Protein AF-0000000073459029 (afdb_homodimer)

Radius of gyration: 42.62 Å; Cα contacts (8 Å, |Δi|>4): 1562; chains: 2; bounding box: 126×132×82 Å

pLDDT: mean 78.26, std 29.15, range [14.22, 98.75]

Nearest PDB structures (foldseek):
  5a31-assembly1_F  TM=8.625E-01  e=9.200E-22  Homo sapiens
  5g05-assembly1_H  TM=8.896E-01  e=1.470E-20  Homo sapiens
  5g04-assembly1_F  TM=8.579E-01  e=4.323E-21  Homo sapiens
  7yea-assembly1_B  TM=6.154E-01  e=4.357E-09  Homo sapiens
  7yeh-assembly1_A  TM=4.744E-01  e=3.040E-09  Homo sapiens

Structure (mmCIF, N/CA/C/O backbone):
data_AF-0000000073459029-model_v1
#
loop_
_entity.id
_entity.type
_entity.pdbx_description
1 polymer AGL294Wp
#
loop_
_atom_site.group_PDB
_atom_site.id
_atom_site.type_symbol
_atom_site.label_atom_id
_atom_site.label_alt_id
_atom_site.label_comp_id
_atom_site.label_asym_id
_atom_site.label_entity_id
_atom_site.label_seq_id
_atom_site.pdbx_PDB_ins_code
_atom_site.Cartn_x
_atom_site.Cartn_y
_atom_site.Cartn_z
_atom_site.occupancy
_atom_site.B_iso_or_equiv
_atom_site.auth_seq_id
_atom_site.auth_comp_id
_atom_site.auth_asym_id
_atom_site.auth_atom_id
_atom_site.pdbx_PDB_model_num
ATOM 1 N N . MET A 1 1 ? 42.031 42.938 -42.812 1 27.17 1 MET A N 1
ATOM 2 C CA . MET A 1 1 ? 41.719 41.656 -42.219 1 27.17 1 MET A CA 1
ATOM 3 C C . MET A 1 1 ? 41.25 41.812 -40.75 1 27.17 1 MET A C 1
ATOM 5 O O . MET A 1 1 ? 42.062 42.156 -39.906 1 27.17 1 MET A O 1
ATOM 9 N N . ASP A 1 2 ? 40.031 42.312 -40.469 1 29.33 2 ASP A N 1
ATOM 10 C CA . ASP A 1 2 ? 39.312 42.812 -39.312 1 29.33 2 ASP A CA 1
ATOM 11 C C . ASP A 1 2 ? 39 41.688 -38.312 1 29.33 2 ASP A C 1
ATOM 13 O O . ASP A 1 2 ? 38.375 40.719 -38.688 1 29.33 2 ASP A O 1
ATOM 17 N N . ARG A 1 3 ? 39.875 41.438 -37.25 1 32.28 3 ARG A N 1
ATOM 18 C CA . ARG A 1 3 ? 39.812 40.531 -36.094 1 32.28 3 ARG A CA 1
ATOM 19 C C . ARG A 1 3 ? 38.531 40.719 -35.312 1 32.28 3 ARG A C 1
ATOM 21 O O . ARG A 1 3 ? 38.344 41.688 -34.594 1 32.28 3 ARG A O 1
ATOM 28 N N . GLN A 1 4 ? 37.375 40.375 -35.938 1 29.14 4 GLN A N 1
ATOM 29 C CA . GLN A 1 4 ? 36.125 40.312 -35.156 1 29.14 4 GLN A CA 1
ATOM 30 C C . GLN A 1 4 ? 36.281 39.438 -33.938 1 29.14 4 GLN A C 1
ATOM 32 O O . GLN A 1 4 ? 36.531 38.219 -34.062 1 29.14 4 GLN A O 1
ATOM 37 N N . HIS A 1 5 ? 36.844 39.969 -32.812 1 31.88 5 HIS A N 1
ATOM 38 C CA . HIS A 1 5 ? 36.875 39.344 -31.484 1 31.88 5 HIS A CA 1
ATOM 39 C C . HIS A 1 5 ? 35.469 38.875 -31.078 1 31.88 5 HIS A C 1
ATOM 41 O O . HIS A 1 5 ? 34.562 39.688 -30.938 1 31.88 5 HIS A O 1
ATOM 47 N N . SER A 1 6 ? 35.031 37.75 -31.641 1 31.2 6 SER A N 1
ATOM 48 C CA . SER A 1 6 ? 33.844 37.062 -31.172 1 31.2 6 SER A CA 1
ATOM 49 C C . SER A 1 6 ? 33.844 36.938 -29.641 1 31.2 6 SER A C 1
ATOM 51 O O . SER A 1 6 ? 34.781 36.344 -29.078 1 31.2 6 SER A O 1
ATOM 53 N N . SER A 1 7 ? 33.531 37.969 -28.922 1 31.56 7 SER A N 1
ATOM 54 C CA . SER A 1 7 ? 33.25 37.906 -27.484 1 31.56 7 SER A CA 1
ATOM 55 C C . SER A 1 7 ? 32.469 36.656 -27.125 1 31.56 7 SER A C 1
ATOM 57 O O . SER A 1 7 ? 31.328 36.5 -27.547 1 31.56 7 SER A O 1
ATOM 59 N N . ILE A 1 8 ? 33.188 35.531 -27.062 1 32.69 8 ILE A N 1
ATOM 60 C CA . ILE A 1 8 ? 32.594 34.344 -26.469 1 32.69 8 ILE A CA 1
ATOM 61 C C . ILE A 1 8 ? 31.812 34.719 -25.203 1 32.69 8 ILE A C 1
ATOM 63 O O . ILE A 1 8 ? 32.375 35.188 -24.219 1 32.69 8 ILE A O 1
ATOM 67 N N . GLN A 1 9 ? 30.688 35.312 -25.406 1 30.02 9 GLN A N 1
ATOM 68 C CA . GLN A 1 9 ? 29.75 35.531 -24.297 1 30.02 9 GLN A CA 1
ATOM 69 C C . GLN A 1 9 ? 29.844 34.406 -23.281 1 30.02 9 GLN A C 1
ATOM 71 O O . GLN A 1 9 ? 29.594 33.219 -23.625 1 30.02 9 GLN A O 1
ATOM 76 N N . GLN A 1 10 ? 30.766 34.469 -22.344 1 34.38 10 GLN A N 1
ATOM 77 C CA . GLN A 1 10 ? 30.938 33.562 -21.203 1 34.38 10 GLN A CA 1
ATOM 78 C C . GLN A 1 10 ? 29.578 33.156 -20.641 1 34.38 10 GLN A C 1
ATOM 80 O O . GLN A 1 10 ? 28.734 34 -20.328 1 34.38 10 GLN A O 1
ATOM 85 N N . GLN A 1 11 ? 29.062 32.062 -21.109 1 37.88 11 GLN A N 1
ATOM 86 C CA . GLN A 1 11 ? 27.844 31.422 -20.609 1 37.88 11 GLN A CA 1
ATOM 87 C C . GLN A 1 11 ? 27.766 31.484 -19.094 1 37.88 11 GLN A C 1
ATOM 89 O O . GLN A 1 11 ? 28.75 31.203 -18.391 1 37.88 11 GLN A O 1
ATOM 94 N N . PRO A 1 12 ? 27 32.281 -18.406 1 42.16 12 PRO A N 1
ATOM 95 C CA . PRO A 1 12 ? 26.922 32.438 -16.953 1 42.16 12 PRO A CA 1
ATOM 96 C C . PRO A 1 12 ? 26.906 31.094 -16.219 1 42.16 12 PRO A C 1
ATOM 98 O O . PRO A 1 12 ? 26.094 30.219 -16.531 1 42.16 12 PRO A O 1
ATOM 101 N N . ARG A 1 13 ? 28.016 30.547 -15.727 1 47.72 13 ARG A N 1
ATOM 102 C CA . ARG A 1 13 ? 28.297 29.359 -14.938 1 47.72 13 ARG A CA 1
ATOM 103 C C . ARG A 1 13 ? 27.531 29.375 -13.625 1 47.72 13 ARG A C 1
ATOM 105 O O . ARG A 1 13 ? 27.328 30.438 -13.023 1 47.72 13 ARG A O 1
ATOM 112 N N . MET A 1 14 ? 26.703 28.375 -13.461 1 62.31 14 MET A N 1
ATOM 113 C CA . MET A 1 14 ? 26.062 28.203 -12.156 1 62.31 14 MET A CA 1
ATOM 114 C C . MET A 1 14 ? 27 28.625 -11.031 1 62.31 14 MET A C 1
ATOM 116 O O . MET A 1 14 ? 28.203 28.344 -11.07 1 62.31 14 MET A O 1
ATOM 120 N N . SER A 1 15 ? 26.469 29.578 -10.148 1 73.31 15 SER A N 1
ATOM 121 C CA . SER A 1 15 ? 27.266 30.016 -9 1 73.31 15 SER A CA 1
ATOM 122 C C . SER A 1 15 ? 27.828 28.828 -8.227 1 73.31 15 SER A C 1
ATOM 124 O O . SER A 1 15 ? 27.234 27.75 -8.211 1 73.31 15 SER A O 1
ATOM 126 N N . ALA A 1 16 ? 29.094 28.859 -7.934 1 79 16 ALA A N 1
ATOM 127 C CA . ALA A 1 16 ? 29.781 27.828 -7.168 1 79 16 ALA A CA 1
ATOM 128 C C . ALA A 1 16 ? 28.969 27.406 -5.949 1 79 16 ALA A C 1
ATOM 130 O O . ALA A 1 16 ? 28.922 26.219 -5.602 1 79 16 ALA A O 1
ATOM 131 N N . VAL A 1 17 ? 28.281 28.328 -5.359 1 81.25 17 VAL A N 1
ATOM 132 C CA . VAL A 1 17 ? 27.469 28.047 -4.184 1 81.25 17 VAL A CA 1
ATOM 133 C C . VAL A 1 17 ? 26.266 27.188 -4.574 1 81.25 17 VAL A C 1
ATOM 135 O O . VAL A 1 17 ? 25.906 26.25 -3.861 1 81.25 17 VAL A O 1
ATOM 138 N N . LEU A 1 18 ? 25.734 27.5 -5.691 1 82.56 18 LEU A N 1
ATOM 139 C CA . LEU A 1 18 ? 24.578 26.734 -6.164 1 82.56 18 LEU A CA 1
ATOM 140 C C . LEU A 1 18 ? 24.984 25.297 -6.484 1 82.56 18 LEU A C 1
ATOM 142 O O . LEU A 1 18 ? 24.266 24.359 -6.141 1 82.56 18 LEU A O 1
ATOM 146 N N . GLN A 1 19 ? 26.109 25.125 -7.062 1 85.44 19 GLN A N 1
ATOM 147 C CA . GLN A 1 19 ? 26.594 23.781 -7.402 1 85.44 19 GLN A CA 1
ATOM 148 C C . GLN A 1 19 ? 26.859 22.969 -6.148 1 85.44 19 GLN A C 1
ATOM 150 O O . GLN A 1 19 ? 26.578 21.766 -6.109 1 85.44 19 GLN A O 1
ATOM 155 N N . GLU A 1 20 ? 27.422 23.625 -5.223 1 89.88 20 GLU A N 1
ATOM 156 C CA . GLU A 1 20 ? 27.688 22.953 -3.957 1 89.88 20 GLU A CA 1
ATOM 157 C C . GLU A 1 20 ? 26.375 22.547 -3.268 1 89.88 20 GLU A C 1
ATOM 159 O O . GLU A 1 20 ? 26.266 21.438 -2.75 1 89.88 20 GLU A O 1
ATOM 164 N N . THR A 1 21 ? 25.453 23.469 -3.287 1 91.31 21 THR A N 1
ATOM 165 C CA . THR A 1 21 ? 24.156 23.188 -2.67 1 91.31 21 THR A CA 1
ATOM 166 C C . THR A 1 21 ? 23.453 22.031 -3.389 1 91.31 21 THR A C 1
ATOM 168 O O . THR A 1 21 ? 22.875 21.156 -2.748 1 91.31 21 THR A O 1
ATOM 171 N N . ILE A 1 22 ? 23.562 22 -4.656 1 91.69 22 ILE A N 1
ATOM 172 C CA . ILE A 1 22 ? 22.922 20.969 -5.461 1 91.69 22 ILE A CA 1
ATOM 173 C C . ILE A 1 22 ? 23.547 19.609 -5.152 1 91.69 22 ILE A C 1
ATOM 175 O O . ILE A 1 22 ? 22.844 18.625 -4.965 1 91.69 22 ILE A O 1
ATOM 179 N N . SER A 1 23 ? 24.828 19.562 -5.066 1 93.38 23 SER A N 1
ATOM 180 C CA . SER A 1 23 ? 25.531 18.312 -4.762 1 93.38 23 SER A CA 1
ATOM 181 C C . SER A 1 23 ? 25.188 17.812 -3.365 1 93.38 23 SER A C 1
ATOM 183 O O . SER A 1 23 ? 24.984 16.609 -3.166 1 93.38 23 SER A O 1
ATOM 185 N N . GLN A 1 24 ? 25.109 18.766 -2.463 1 95.5 24 GLN A N 1
ATOM 186 C CA . GLN A 1 24 ? 24.75 18.406 -1.096 1 95.5 24 GLN A CA 1
ATOM 187 C C . GLN A 1 24 ? 23.328 17.859 -1.027 1 95.5 24 GLN A C 1
ATOM 189 O O . GLN A 1 24 ? 23.062 16.875 -0.341 1 95.5 24 GLN A O 1
ATOM 194 N N . LEU A 1 25 ? 22.453 18.516 -1.734 1 96.81 25 LEU A N 1
ATOM 195 C CA . LEU A 1 25 ? 21.062 18.094 -1.734 1 96.81 25 LEU A CA 1
ATOM 196 C C . LEU A 1 25 ? 20.906 16.703 -2.357 1 96.81 25 LEU A C 1
ATOM 198 O O . LEU A 1 25 ? 20.188 15.867 -1.836 1 96.81 25 LEU A O 1
ATOM 202 N N . LYS A 1 26 ? 21.625 16.438 -3.424 1 96.25 26 LYS A N 1
ATOM 203 C CA . LYS A 1 26 ? 21.578 15.117 -4.047 1 96.25 26 LYS A CA 1
ATOM 204 C C . LYS A 1 26 ? 22.078 14.039 -3.086 1 96.25 26 LYS A C 1
ATOM 206 O O . LYS A 1 26 ? 21.469 12.977 -2.973 1 96.25 26 LYS A O 1
ATOM 211 N N . HIS A 1 27 ? 23.109 14.375 -2.412 1 97.12 27 HIS A N 1
ATOM 212 C CA . HIS A 1 27 ? 23.656 13.43 -1.448 1 97.12 27 HIS A CA 1
ATOM 213 C C . HIS A 1 27 ? 22.672 13.148 -0.321 1 97.12 27 HIS A C 1
ATOM 215 O O . HIS A 1 27 ? 22.531 12.008 0.114 1 97.12 27 HIS A O 1
ATOM 221 N N . LEU A 1 28 ? 22.016 14.203 0.147 1 97.94 28 LEU A N 1
ATOM 222 C CA . LEU A 1 28 ? 21.047 14.055 1.222 1 97.94 28 LEU A CA 1
ATOM 223 C C . LEU A 1 28 ? 19.875 13.195 0.77 1 97.94 28 LEU A C 1
ATOM 225 O O . LEU A 1 28 ? 19.422 12.32 1.509 1 97.94 28 LEU A O 1
ATOM 229 N N . ILE A 1 29 ? 19.391 13.438 -0.427 1 98.31 29 ILE A N 1
ATOM 230 C CA . ILE A 1 29 ? 18.25 12.695 -0.958 1 98.31 29 ILE A CA 1
ATOM 231 C C . ILE A 1 29 ? 18.594 11.203 -1.029 1 98.31 29 ILE A C 1
ATOM 233 O O . ILE A 1 29 ? 17.844 10.359 -0.544 1 98.31 29 ILE A O 1
ATOM 237 N N . ILE A 1 30 ? 19.797 10.883 -1.559 1 97.75 30 ILE A N 1
ATOM 238 C CA . ILE A 1 30 ? 20.25 9.508 -1.727 1 97.75 30 ILE A CA 1
ATOM 239 C C . ILE A 1 30 ? 20.391 8.844 -0.36 1 97.75 30 ILE A C 1
ATOM 241 O O . ILE A 1 30 ? 19.922 7.719 -0.156 1 97.75 30 ILE A O 1
ATOM 245 N N . THR A 1 31 ? 20.953 9.578 0.57 1 97.44 31 THR A N 1
ATOM 246 C CA . THR A 1 31 ? 21.172 9.047 1.91 1 97.44 31 THR A CA 1
ATOM 247 C C . THR A 1 31 ? 19.844 8.742 2.598 1 97.44 31 THR A C 1
ATOM 249 O O . THR A 1 31 ? 19.672 7.68 3.205 1 97.44 31 THR A O 1
ATOM 252 N N . HIS A 1 32 ? 18.938 9.641 2.494 1 98.44 32 HIS A N 1
ATOM 253 C CA . HIS A 1 32 ? 17.656 9.445 3.166 1 98.44 32 HIS A CA 1
ATOM 254 C C . HIS A 1 32 ? 16.844 8.32 2.516 1 98.44 32 HIS A C 1
ATOM 256 O O . HIS A 1 32 ? 16.125 7.594 3.199 1 98.44 32 HIS A O 1
ATOM 262 N N . ILE A 1 33 ? 16.969 8.141 1.179 1 98.06 33 ILE A N 1
ATOM 263 C CA . ILE A 1 33 ? 16.312 7.02 0.517 1 98.06 33 ILE A CA 1
ATOM 264 C C . ILE A 1 33 ? 16.922 5.707 1.018 1 98.06 33 ILE A C 1
ATOM 266 O O . ILE A 1 33 ? 16.188 4.773 1.357 1 98.06 33 ILE A O 1
ATOM 270 N N . GLN A 1 34 ? 18.219 5.715 1.124 1 96.69 34 GLN A N 1
ATOM 271 C CA . GLN A 1 34 ? 18.922 4.512 1.578 1 96.69 34 GLN A CA 1
ATOM 272 C C . GLN A 1 34 ? 18.562 4.191 3.029 1 96.69 34 GLN A C 1
ATOM 274 O O . GLN A 1 34 ? 18.516 3.023 3.418 1 96.69 34 GLN A O 1
ATOM 279 N N . GLN A 1 35 ? 18.312 5.25 3.768 1 96.81 35 GLN A N 1
ATOM 280 C CA . GLN A 1 35 ? 18.016 5.078 5.188 1 96.81 35 GLN A CA 1
ATOM 281 C C . GLN A 1 35 ? 16.516 4.875 5.422 1 96.81 35 GLN A C 1
ATOM 283 O O . GLN A 1 35 ? 16.078 4.738 6.562 1 96.81 35 GLN A O 1
ATOM 288 N N . LEU A 1 36 ? 15.711 4.898 4.43 1 97.56 36 LEU A N 1
ATOM 289 C CA . LEU A 1 36 ? 14.266 4.711 4.461 1 97.56 36 LEU A CA 1
ATOM 290 C C . LEU A 1 36 ? 13.578 5.879 5.164 1 97.56 36 LEU A C 1
ATOM 292 O O . LEU A 1 36 ? 12.555 5.695 5.824 1 97.56 36 LEU A O 1
ATOM 296 N N . ASN A 1 37 ? 14.234 7.051 5.152 1 97.94 37 ASN A N 1
ATOM 297 C CA . ASN A 1 37 ? 13.625 8.289 5.633 1 97.94 37 ASN A CA 1
ATOM 298 C C . ASN A 1 37 ? 12.961 9.062 4.5 1 97.94 37 ASN A C 1
ATOM 300 O O . ASN A 1 37 ? 13.492 10.078 4.039 1 97.94 37 ASN A O 1
ATOM 304 N N . TYR A 1 38 ? 11.773 8.734 4.172 1 97.5 38 TYR A N 1
ATOM 305 C CA . TYR A 1 38 ? 11.172 9.203 2.928 1 97.5 38 TYR A CA 1
ATOM 306 C C . TYR A 1 38 ? 10.633 10.617 3.078 1 97.5 38 TYR A C 1
ATOM 308 O O . TYR A 1 38 ? 10.625 11.391 2.117 1 97.5 38 TYR A O 1
ATOM 316 N N . ASP A 1 39 ? 10.211 10.992 4.262 1 97.38 39 ASP A N 1
ATOM 317 C CA . ASP A 1 39 ? 9.75 12.359 4.457 1 97.38 39 ASP A CA 1
ATOM 318 C C . ASP A 1 39 ? 10.891 13.359 4.25 1 97.38 39 ASP A C 1
ATOM 320 O O . ASP A 1 39 ? 10.703 14.391 3.607 1 97.38 39 ASP A O 1
ATOM 324 N N . SER A 1 40 ? 12.016 13.008 4.801 1 98.5 40 SER A N 1
ATOM 325 C CA . SER A 1 40 ? 13.203 13.836 4.598 1 98.5 40 SER A CA 1
ATOM 326 C C . SER A 1 40 ? 13.609 13.867 3.131 1 98.5 40 SER A C 1
ATOM 328 O O . SER A 1 40 ? 13.93 14.93 2.59 1 98.5 40 SER A O 1
ATOM 330 N N . ALA A 1 41 ? 13.586 12.68 2.533 1 98.62 41 ALA A N 1
ATOM 331 C CA . ALA A 1 41 ? 13.953 12.602 1.121 1 98.62 41 ALA A CA 1
ATOM 332 C C . ALA A 1 41 ? 13.031 13.477 0.272 1 98.62 41 ALA A C 1
ATOM 334 O O . ALA A 1 41 ? 13.492 14.18 -0.634 1 98.62 41 ALA A O 1
ATOM 335 N N . GLU A 1 42 ? 11.742 13.453 0.53 1 98.38 42 GLU A N 1
ATOM 336 C CA . GLU A 1 42 ? 10.773 14.258 -0.211 1 98.38 42 GLU A CA 1
ATOM 337 C C . GLU A 1 42 ? 11.023 15.75 -0.007 1 98.38 42 GLU A C 1
ATOM 339 O O . GLU A 1 42 ? 10.984 16.531 -0.964 1 98.38 42 GLU A O 1
ATOM 344 N N . PHE A 1 43 ? 11.289 16.109 1.207 1 98.44 43 PHE A N 1
ATOM 345 C CA . PHE A 1 43 ? 11.539 17.516 1.536 1 98.44 43 PHE A CA 1
ATOM 346 C C . PHE A 1 43 ? 12.734 18.047 0.757 1 98.44 43 PHE A C 1
ATOM 348 O O . PHE A 1 43 ? 12.656 19.109 0.126 1 98.44 43 PHE A O 1
ATOM 355 N N . PHE A 1 44 ? 13.82 17.344 0.802 1 98.62 44 PHE A N 1
ATOM 356 C CA . PHE A 1 44 ? 15.047 17.797 0.144 1 98.62 44 PHE A CA 1
ATOM 357 C C . PHE A 1 44 ? 14.906 17.703 -1.371 1 98.62 44 PHE A C 1
ATOM 359 O O . PHE A 1 44 ? 15.492 18.5 -2.104 1 98.62 44 PHE A O 1
ATOM 366 N N . SER A 1 45 ? 14.117 16.75 -1.841 1 98.38 45 SER A N 1
ATOM 367 C CA . SER A 1 45 ? 13.867 16.672 -3.275 1 98.38 45 SER A CA 1
ATOM 368 C C . SER A 1 45 ? 13.062 17.859 -3.762 1 98.38 45 SER A C 1
ATOM 370 O O . SER A 1 45 ? 13.297 18.375 -4.859 1 98.38 45 SER A O 1
ATOM 372 N N . GLU A 1 46 ? 12.07 18.25 -2.977 1 97.88 46 GLU A N 1
ATOM 373 C CA . GLU A 1 46 ? 11.289 19.422 -3.328 1 97.88 46 GLU A CA 1
ATOM 374 C C . GLU A 1 46 ? 12.156 20.672 -3.34 1 97.88 46 GLU A C 1
ATOM 376 O O . GLU A 1 46 ? 11.977 21.547 -4.191 1 97.88 46 GLU A O 1
ATOM 381 N N . LEU A 1 47 ? 13.031 20.719 -2.377 1 97.44 47 LEU A N 1
ATOM 382 C CA . LEU A 1 47 ? 13.938 21.859 -2.318 1 97.44 47 LEU A CA 1
ATOM 383 C C . LEU A 1 47 ? 14.852 21.891 -3.537 1 97.44 47 LEU A C 1
ATOM 385 O O . LEU A 1 47 ? 15.055 22.953 -4.141 1 97.44 47 LEU A O 1
ATOM 389 N N . LEU A 1 48 ? 15.461 20.734 -3.842 1 96.56 48 LEU A N 1
ATOM 390 C CA . LEU A 1 48 ? 16.312 20.641 -5.023 1 96.56 48 LEU A CA 1
ATOM 391 C C . LEU A 1 48 ? 15.539 21.016 -6.281 1 96.56 48 LEU A C 1
ATOM 393 O O . LEU A 1 48 ? 16.047 21.75 -7.137 1 96.56 48 LEU A O 1
ATOM 397 N N . TYR A 1 49 ? 14.352 20.562 -6.402 1 95.62 49 TYR A N 1
ATOM 398 C CA . TYR A 1 49 ? 13.469 20.859 -7.527 1 95.62 49 TYR A CA 1
ATOM 399 C C . TYR A 1 49 ? 13.242 22.359 -7.66 1 95.62 49 TYR A C 1
ATOM 401 O O . TYR A 1 49 ? 13.352 22.906 -8.758 1 95.62 49 TYR A O 1
ATOM 409 N N . ALA A 1 50 ? 12.93 22.953 -6.547 1 94.62 50 ALA A N 1
ATOM 410 C CA . ALA A 1 50 ? 12.656 24.391 -6.547 1 94.62 50 ALA A CA 1
ATOM 411 C C . ALA A 1 50 ? 13.914 25.188 -6.879 1 94.62 50 ALA A C 1
ATOM 413 O O . ALA A 1 50 ? 13.852 26.188 -7.605 1 94.62 50 ALA A O 1
ATOM 414 N N . ASP A 1 51 ? 14.992 24.734 -6.344 1 90.38 51 ASP A N 1
ATOM 415 C CA . ASP A 1 51 ? 16.25 25.438 -6.539 1 90.38 51 ASP A CA 1
ATOM 416 C C . ASP A 1 51 ? 16.688 25.391 -8 1 90.38 51 ASP A C 1
ATOM 418 O O . ASP A 1 51 ? 17.297 26.328 -8.508 1 90.38 51 ASP A O 1
ATOM 422 N N . CYS A 1 52 ? 16.406 24.312 -8.633 1 88.94 52 CYS A N 1
ATOM 423 C CA . CYS A 1 52 ? 16.797 24.141 -10.023 1 88.94 52 CYS A CA 1
ATOM 424 C C . CYS A 1 52 ? 15.789 24.766 -10.969 1 88.94 52 CYS A C 1
ATOM 426 O O . CYS A 1 52 ? 16.031 24.875 -12.172 1 88.94 52 CYS A O 1
ATOM 428 N N . SER A 1 53 ? 14.617 25.094 -10.523 1 78.62 53 SER A N 1
ATOM 429 C CA . SER A 1 53 ? 13.602 25.703 -11.367 1 78.62 53 SER A CA 1
ATOM 430 C C . SER A 1 53 ? 14 27.125 -11.773 1 78.62 53 SER A C 1
ATOM 432 O O . SER A 1 53 ? 13.508 27.641 -12.781 1 78.62 53 SER A O 1
ATOM 434 N N . CYS A 1 54 ? 14.703 27.875 -10.977 1 64.56 54 CYS A N 1
ATOM 435 C CA . CYS A 1 54 ? 15.141 29.234 -11.266 1 64.56 54 CYS A CA 1
ATOM 436 C C . CYS A 1 54 ? 16.016 29.266 -12.523 1 64.56 54 CYS A C 1
ATOM 438 O O . CYS A 1 54 ? 16.156 30.312 -13.156 1 64.56 54 CYS A O 1
ATOM 440 N N . THR A 1 55 ? 16.609 28.156 -12.797 1 54.78 55 THR A N 1
ATOM 441 C CA . THR A 1 55 ? 17.594 28.172 -13.875 1 54.78 55 THR A CA 1
ATOM 442 C C . THR A 1 55 ? 16.906 28.391 -15.227 1 54.78 55 THR A C 1
ATOM 444 O O . THR A 1 55 ? 17.547 28.734 -16.219 1 54.78 55 THR A O 1
ATOM 447 N N . ASN A 1 56 ? 15.5 28.203 -15.305 1 49.12 56 ASN A N 1
ATOM 448 C CA . ASN A 1 56 ? 14.859 28.344 -16.609 1 49.12 56 ASN A CA 1
ATOM 449 C C . ASN A 1 56 ? 14.453 29.797 -16.875 1 49.12 56 ASN A C 1
ATOM 451 O O . ASN A 1 56 ? 13.984 30.125 -17.953 1 49.12 56 ASN A O 1
ATOM 455 N N . THR A 1 57 ? 14.141 30.531 -15.844 1 43.66 57 THR A N 1
ATOM 456 C CA . THR A 1 57 ? 13.555 31.812 -16.219 1 43.66 57 THR A CA 1
ATOM 457 C C . THR A 1 57 ? 14.578 32.688 -16.922 1 43.66 57 THR A C 1
ATOM 459 O O . THR A 1 57 ? 14.258 33.781 -17.359 1 43.66 57 THR A O 1
ATOM 462 N N . GLY A 1 58 ? 15.883 32.562 -16.672 1 39.38 58 GLY A N 1
ATOM 463 C CA . GLY A 1 58 ? 16.609 33.438 -17.578 1 39.38 58 GLY A CA 1
ATOM 464 C C . GLY A 1 58 ? 16.5 33 -19.031 1 39.38 58 GLY A C 1
ATOM 465 O O . GLY A 1 58 ? 15.852 32 -19.328 1 39.38 58 GLY A O 1
ATOM 466 N N . ASN A 1 59 ? 17.391 33.594 -20.078 1 36.88 59 ASN A N 1
ATOM 467 C CA . ASN A 1 59 ? 17.469 33.406 -21.531 1 36.88 59 ASN A CA 1
ATOM 468 C C . ASN A 1 59 ? 17.453 31.922 -21.891 1 36.88 59 ASN A C 1
ATOM 470 O O . ASN A 1 59 ? 17.984 31.094 -21.156 1 36.88 59 ASN A O 1
ATOM 474 N N . ASN A 1 60 ? 16.516 31.422 -22.828 1 41.41 60 ASN A N 1
ATOM 475 C CA . ASN A 1 60 ? 16.516 30.219 -23.656 1 41.41 60 ASN A CA 1
ATOM 476 C C . ASN A 1 60 ? 17.859 29.516 -23.625 1 41.41 60 ASN A C 1
ATOM 478 O O . ASN A 1 60 ? 18.109 28.625 -24.438 1 41.41 60 ASN A O 1
ATOM 482 N N . THR A 1 61 ? 18.891 30.125 -23.109 1 42.19 61 THR A N 1
ATOM 483 C CA . THR A 1 61 ? 20.25 29.641 -23.312 1 42.19 61 THR A CA 1
ATOM 484 C C . THR A 1 61 ? 20.734 28.859 -22.109 1 42.19 61 THR A C 1
ATOM 486 O O . THR A 1 61 ? 21.75 29.188 -21.5 1 42.19 61 THR A O 1
ATOM 489 N N . GLY A 1 62 ? 19.859 28.328 -21.25 1 51.06 62 GLY A N 1
ATOM 490 C CA . GLY A 1 62 ? 20.453 27.531 -20.203 1 51.06 62 GLY A CA 1
ATOM 491 C C . GLY A 1 62 ? 21.594 26.656 -20.688 1 51.06 62 GLY A C 1
ATOM 492 O O . GLY A 1 62 ? 21.609 26.219 -21.844 1 51.06 62 GLY A O 1
ATOM 493 N N . THR A 1 63 ? 22.75 26.656 -19.969 1 59.12 63 THR A N 1
ATOM 494 C CA . THR A 1 63 ? 23.859 25.781 -20.297 1 59.12 63 THR A CA 1
ATOM 495 C C . THR A 1 63 ? 23.453 24.312 -20.188 1 59.12 63 THR A C 1
ATOM 497 O O . THR A 1 63 ? 22.453 23.984 -19.562 1 59.12 63 THR A O 1
ATOM 500 N N . ILE A 1 64 ? 23.875 23.578 -21.031 1 60.38 64 ILE A N 1
ATOM 501 C CA . ILE A 1 64 ? 23.703 22.125 -21.078 1 60.38 64 ILE A CA 1
ATOM 502 C C . ILE A 1 64 ? 23.734 21.547 -19.656 1 60.38 64 ILE A C 1
ATOM 504 O O . ILE A 1 64 ? 22.938 20.672 -19.328 1 60.38 64 ILE A O 1
ATOM 508 N N . ASP A 1 65 ? 24.453 22.25 -18.781 1 64.06 65 ASP A N 1
ATOM 509 C CA . ASP A 1 65 ? 24.625 21.734 -17.422 1 64.06 65 ASP A CA 1
ATOM 510 C C . ASP A 1 65 ? 23.391 22.047 -16.562 1 64.06 65 ASP A C 1
ATOM 512 O O . ASP A 1 65 ? 22.969 21.219 -15.766 1 64.06 65 ASP A O 1
ATOM 516 N N . GLU A 1 66 ? 22.859 23.188 -16.828 1 65.88 66 GLU A N 1
ATOM 517 C CA . GLU A 1 66 ? 21.688 23.594 -16.062 1 65.88 66 GLU A CA 1
ATOM 518 C C . GLU A 1 66 ? 20.469 22.734 -16.406 1 65.88 66 GLU A C 1
ATOM 520 O O . GLU A 1 66 ? 19.688 22.375 -15.531 1 65.88 66 GLU A O 1
ATOM 525 N N . SER A 1 67 ? 20.484 22.406 -17.578 1 78.25 67 SER A N 1
ATOM 526 C CA . SER A 1 67 ? 19.391 21.547 -18.016 1 78.25 67 SER A CA 1
ATOM 527 C C . SER A 1 67 ? 19.516 20.141 -17.438 1 78.25 67 SER A C 1
ATOM 529 O O . SER A 1 67 ? 18.516 19.547 -17.016 1 78.25 67 SER A O 1
ATOM 531 N N . ARG A 1 68 ? 20.734 19.781 -17.266 1 84.12 68 ARG A N 1
ATOM 532 C CA . ARG A 1 68 ? 20.969 18.453 -16.719 1 84.12 68 ARG A CA 1
ATOM 533 C C . ARG A 1 68 ? 20.578 18.391 -15.25 1 84.12 68 ARG A C 1
ATOM 535 O O . ARG A 1 68 ? 19.938 17.422 -14.812 1 84.12 68 ARG A O 1
ATOM 542 N N . GLU A 1 69 ? 20.953 19.422 -14.539 1 88.38 69 GLU A N 1
ATOM 543 C CA . GLU A 1 69 ? 20.625 19.453 -13.117 1 88.38 69 GLU A CA 1
ATOM 544 C C . GLU A 1 69 ? 19.125 19.531 -12.898 1 88.38 69 GLU A C 1
ATOM 546 O O . GLU A 1 69 ? 18.609 18.969 -11.922 1 88.38 69 GLU A O 1
ATOM 551 N N . ARG A 1 70 ? 18.484 20.172 -13.773 1 91 70 ARG A N 1
ATOM 552 C CA . ARG A 1 70 ? 17.031 20.266 -13.688 1 91 70 ARG A CA 1
ATOM 553 C C . ARG A 1 70 ? 16.391 18.891 -13.883 1 91 70 ARG A C 1
ATOM 555 O O . ARG A 1 70 ? 15.523 18.484 -13.102 1 91 70 ARG A O 1
ATOM 562 N N . PHE A 1 71 ? 16.859 18.156 -14.828 1 92.88 71 PHE A N 1
ATOM 563 C CA . PHE A 1 71 ? 16.312 16.828 -15.094 1 92.88 71 PHE A CA 1
ATOM 564 C C . PHE A 1 71 ? 16.641 15.867 -13.961 1 92.88 71 PHE A C 1
ATOM 566 O O . PHE A 1 71 ? 15.82 15.031 -13.586 1 92.88 71 PHE A O 1
ATOM 573 N N . ASP A 1 72 ? 17.812 16.016 -13.438 1 93.56 72 ASP A N 1
ATOM 574 C CA . ASP A 1 72 ? 18.188 15.18 -12.297 1 93.56 72 ASP A CA 1
ATOM 575 C C . ASP A 1 72 ? 17.281 15.445 -11.102 1 93.56 72 ASP A C 1
ATOM 577 O O . ASP A 1 72 ? 16.922 14.523 -10.367 1 93.56 72 ASP A O 1
ATOM 581 N N . SER A 1 73 ? 17 16.734 -10.914 1 95.5 73 SER A N 1
ATOM 582 C CA . SER A 1 73 ? 16.125 17.094 -9.797 1 95.5 73 SER A CA 1
ATOM 583 C C . SER A 1 73 ? 14.734 16.5 -9.977 1 95.5 73 SER A C 1
ATOM 585 O O . SER A 1 73 ? 14.125 16.031 -9.008 1 95.5 73 SER A O 1
ATOM 587 N N . LEU A 1 74 ? 14.234 16.5 -11.219 1 96.44 74 LEU A N 1
ATOM 588 C CA . LEU A 1 74 ? 12.938 15.898 -11.508 1 96.44 74 LEU A CA 1
ATOM 589 C C . LEU A 1 74 ? 12.969 14.398 -11.25 1 96.44 74 LEU A C 1
ATOM 591 O O . LEU A 1 74 ? 12.031 13.844 -10.672 1 96.44 74 LEU A O 1
ATOM 595 N N . TYR A 1 75 ? 14.078 13.766 -11.609 1 96.69 75 TYR A N 1
ATOM 596 C CA . TYR A 1 75 ? 14.234 12.32 -11.43 1 96.69 75 TYR A CA 1
ATOM 597 C C . TYR A 1 75 ? 14.188 11.945 -9.961 1 96.69 75 TYR A C 1
ATOM 599 O O . TYR A 1 75 ? 13.414 11.07 -9.562 1 96.69 75 TYR A O 1
ATOM 607 N N . TYR A 1 76 ? 14.961 12.609 -9.148 1 97.81 76 TYR A N 1
ATOM 608 C CA . TYR A 1 76 ? 15.031 12.273 -7.727 1 97.81 76 TYR A CA 1
ATOM 609 C C . TYR A 1 76 ? 13.711 12.57 -7.027 1 97.81 76 TYR A C 1
ATOM 611 O O . TYR A 1 76 ? 13.289 11.828 -6.141 1 97.81 76 TYR A O 1
ATOM 619 N N . TYR A 1 77 ? 13.086 13.664 -7.426 1 98.06 77 TYR A N 1
ATOM 620 C CA . TYR A 1 77 ? 11.789 14 -6.844 1 98.06 77 TYR A CA 1
ATOM 621 C C . TYR A 1 77 ? 10.75 12.938 -7.184 1 98.06 77 TYR A C 1
ATOM 623 O O . TYR A 1 77 ? 10.055 12.43 -6.297 1 98.06 77 TYR A O 1
ATOM 631 N N . ALA A 1 78 ? 10.688 12.555 -8.406 1 98.31 78 ALA A N 1
ATOM 632 C CA . ALA A 1 78 ? 9.734 11.539 -8.852 1 98.31 78 ALA A CA 1
ATOM 633 C C . ALA A 1 78 ? 10.047 10.18 -8.227 1 98.31 78 ALA A C 1
ATOM 635 O O . ALA A 1 78 ? 9.133 9.453 -7.828 1 98.31 78 ALA A O 1
ATOM 636 N N . LEU A 1 79 ? 11.328 9.844 -8.156 1 98.5 79 LEU A N 1
ATOM 637 C CA . LEU A 1 79 ? 11.734 8.586 -7.543 1 98.5 79 LEU A CA 1
ATOM 638 C C . LEU A 1 79 ? 11.289 8.516 -6.086 1 98.5 79 LEU A C 1
ATOM 640 O O . LEU A 1 79 ? 10.781 7.488 -5.641 1 98.5 79 LEU A O 1
ATOM 644 N N . THR A 1 80 ? 11.469 9.617 -5.367 1 98.5 80 THR A N 1
ATOM 645 C CA . THR A 1 80 ? 11.086 9.664 -3.959 1 98.5 80 THR A CA 1
ATOM 646 C C . THR A 1 80 ? 9.586 9.477 -3.803 1 98.5 80 THR A C 1
ATOM 648 O O . THR A 1 80 ? 9.133 8.727 -2.934 1 98.5 80 THR A O 1
ATOM 651 N N . LEU A 1 81 ? 8.852 10.172 -4.664 1 98.06 81 LEU A N 1
ATOM 652 C CA . LEU A 1 81 ? 7.398 10.039 -4.633 1 98.06 81 LEU A CA 1
ATOM 653 C C . LEU A 1 81 ? 6.977 8.609 -4.957 1 98.06 81 LEU A C 1
ATOM 655 O O . LEU A 1 81 ? 6.09 8.055 -4.305 1 98.06 81 LEU A O 1
ATOM 659 N N . TYR A 1 82 ? 7.668 7.957 -5.914 1 98.06 82 TYR A N 1
ATOM 660 C CA . TYR A 1 82 ? 7.371 6.582 -6.297 1 98.06 82 TYR A CA 1
ATOM 661 C C . TYR A 1 82 ? 7.59 5.633 -5.121 1 98.06 82 TYR A C 1
ATOM 663 O O . TYR A 1 82 ? 6.758 4.758 -4.859 1 98.06 82 TYR A O 1
ATOM 671 N N . LEU A 1 83 ? 8.672 5.816 -4.457 1 97.88 83 LEU A N 1
ATOM 672 C CA . LEU A 1 83 ? 9.047 4.926 -3.359 1 97.88 83 LEU A CA 1
ATOM 673 C C . LEU A 1 83 ? 8.078 5.07 -2.193 1 97.88 83 LEU A C 1
ATOM 675 O O . LEU A 1 83 ? 7.914 4.141 -1.397 1 97.88 83 LEU A O 1
ATOM 679 N N . GLN A 1 84 ? 7.406 6.199 -2.176 1 95.69 84 GLN A N 1
ATOM 680 C CA . GLN A 1 84 ? 6.426 6.426 -1.119 1 95.69 84 GLN A CA 1
ATOM 681 C C . GLN A 1 84 ? 5.039 5.953 -1.544 1 95.69 84 GLN A C 1
ATOM 683 O O . GLN A 1 84 ? 4.078 6.059 -0.778 1 95.69 84 GLN A O 1
ATOM 688 N N . GLY A 1 85 ? 4.91 5.539 -2.777 1 94.44 85 GLY A N 1
ATOM 689 C CA . GLY A 1 85 ? 3.637 5.039 -3.268 1 94.44 85 GLY A CA 1
ATOM 690 C C . GLY A 1 85 ? 2.77 6.117 -3.885 1 94.44 85 GLY A C 1
ATOM 691 O O . GLY A 1 85 ? 1.602 5.879 -4.199 1 94.44 85 GLY A O 1
ATOM 692 N N . ASP A 1 86 ? 3.307 7.301 -3.979 1 96.06 86 ASP A N 1
ATOM 693 C CA . ASP A 1 86 ? 2.578 8.391 -4.625 1 96.06 86 ASP A CA 1
ATOM 694 C C . ASP A 1 86 ? 2.844 8.414 -6.129 1 96.06 86 ASP A C 1
ATOM 696 O O . ASP A 1 86 ? 3.5 9.32 -6.633 1 96.06 86 ASP A O 1
ATOM 700 N N . TYR A 1 87 ? 2.193 7.555 -6.82 1 97.19 87 TYR A N 1
ATOM 701 C CA . TYR A 1 87 ? 2.473 7.316 -8.234 1 97.19 87 TYR A CA 1
ATOM 702 C C . TYR A 1 87 ? 1.89 8.43 -9.094 1 97.19 87 TYR A C 1
ATOM 704 O O . TYR A 1 87 ? 2.502 8.844 -10.086 1 97.19 87 TYR A O 1
ATOM 712 N N . HIS A 1 88 ? 0.724 8.922 -8.734 1 96.44 88 HIS A N 1
ATOM 713 C CA . HIS A 1 88 ? 0.08 9.961 -9.531 1 96.44 88 HIS A CA 1
ATOM 714 C C . HIS A 1 88 ? 0.924 11.234 -9.562 1 96.44 88 HIS A C 1
ATOM 716 O O . HIS A 1 88 ? 1.146 11.805 -10.633 1 96.44 88 HIS A O 1
ATOM 722 N N . SER A 1 89 ? 1.386 11.625 -8.383 1 96.75 89 SER A N 1
ATOM 723 C CA . SER A 1 89 ? 2.219 12.82 -8.32 1 96.75 89 SER A CA 1
ATOM 724 C C . SER A 1 89 ? 3.551 12.609 -9.031 1 96.75 89 SER A C 1
ATOM 726 O O . SER A 1 89 ? 4.086 13.531 -9.648 1 96.75 89 SER A O 1
ATOM 728 N N . SER A 1 90 ? 4.066 11.406 -8.867 1 97.94 90 SER A N 1
ATOM 729 C CA . SER A 1 90 ? 5.316 11.07 -9.539 1 97.94 90 SER A CA 1
ATOM 730 C C . SER A 1 90 ? 5.191 11.227 -11.055 1 97.94 90 SER A C 1
ATOM 732 O O . SER A 1 90 ? 6.07 11.797 -11.695 1 97.94 90 SER A O 1
ATOM 734 N N . VAL A 1 91 ? 4.129 10.812 -11.664 1 97.44 91 VAL A N 1
ATOM 735 C CA . VAL A 1 91 ? 3.873 10.914 -13.094 1 97.44 91 VAL A CA 1
ATOM 736 C C . VAL A 1 91 ? 3.805 12.383 -13.508 1 97.44 91 VAL A C 1
ATOM 738 O O . VAL A 1 91 ? 4.367 12.773 -14.531 1 97.44 91 VAL A O 1
ATOM 741 N N . HIS A 1 92 ? 3.18 13.117 -12.703 1 96.06 92 HIS A N 1
ATOM 742 C CA . HIS A 1 92 ? 2.996 14.531 -13.031 1 96.06 92 HIS A CA 1
ATOM 743 C C . HIS A 1 92 ? 4.328 15.273 -13.023 1 96.06 92 HIS A C 1
ATOM 745 O O . HIS A 1 92 ? 4.559 16.141 -13.867 1 96.06 92 HIS A O 1
ATOM 751 N N . VAL A 1 93 ? 5.18 14.938 -12.117 1 96.56 93 VAL A N 1
ATOM 752 C CA . VAL A 1 93 ? 6.457 15.633 -11.961 1 96.56 93 VAL A CA 1
ATOM 753 C C . VAL A 1 93 ? 7.32 15.414 -13.195 1 96.56 93 VAL A C 1
ATOM 755 O O . VAL A 1 93 ? 8 16.344 -13.656 1 96.56 93 VAL A O 1
ATOM 758 N N . VAL A 1 94 ? 7.305 14.219 -13.781 1 96.69 94 VAL A N 1
ATOM 759 C CA . VAL A 1 94 ? 8.266 13.883 -14.828 1 96.69 94 VAL A CA 1
ATOM 760 C C . VAL A 1 94 ? 7.598 13.984 -16.203 1 96.69 94 VAL A C 1
ATOM 762 O O . VAL A 1 94 ? 8.227 13.711 -17.219 1 96.69 94 VAL A O 1
ATOM 765 N N . LYS A 1 95 ? 6.422 14.391 -16.328 1 93.75 95 LYS A N 1
ATOM 766 C CA . LYS A 1 95 ? 5.629 14.352 -17.562 1 93.75 95 LYS A CA 1
ATOM 767 C C . LYS A 1 95 ? 6.332 15.086 -18.688 1 93.75 95 LYS A C 1
ATOM 769 O O . LYS A 1 95 ? 6.293 14.648 -19.844 1 93.75 95 LYS A O 1
ATOM 774 N N . ASP A 1 96 ? 7.039 16.156 -18.375 1 91.5 96 ASP A N 1
ATOM 775 C CA . ASP A 1 96 ? 7.629 16.984 -19.406 1 91.5 96 ASP A CA 1
ATOM 776 C C . ASP A 1 96 ? 9.07 16.578 -19.703 1 91.5 96 ASP A C 1
ATOM 778 O O . ASP A 1 96 ? 9.727 17.141 -20.578 1 91.5 96 ASP A O 1
ATOM 782 N N . ALA A 1 97 ? 9.594 15.617 -19.047 1 94.12 97 ALA A N 1
ATOM 783 C CA . ALA A 1 97 ? 11 15.242 -19.188 1 94.12 97 ALA A CA 1
ATOM 784 C C . ALA A 1 97 ? 11.141 13.836 -19.766 1 94.12 97 ALA A C 1
ATOM 786 O O . ALA A 1 97 ? 12.234 13.273 -19.781 1 94.12 97 ALA A O 1
ATOM 787 N N . LEU A 1 98 ? 10.156 13.25 -20.344 1 95.31 98 LEU A N 1
ATOM 788 C CA . LEU A 1 98 ? 10.109 11.844 -20.734 1 95.31 98 LEU A CA 1
ATOM 789 C C . LEU A 1 98 ? 10.992 11.586 -21.953 1 95.31 98 LEU A C 1
ATOM 791 O O . LEU A 1 98 ? 11.516 10.484 -22.125 1 95.31 98 LEU A O 1
ATOM 795 N N . SER A 1 99 ? 11.195 12.578 -22.75 1 92.81 99 SER A N 1
ATOM 796 C CA . SER A 1 99 ? 11.969 12.391 -23.969 1 92.81 99 SER A CA 1
ATOM 797 C C . SER A 1 99 ? 13.422 12.82 -23.781 1 92.81 99 SER A C 1
ATOM 799 O O . SER A 1 99 ? 14.266 12.578 -24.641 1 92.81 99 SER A O 1
ATOM 801 N N . SER A 1 100 ? 13.711 13.367 -22.578 1 91.44 100 SER A N 1
ATOM 802 C CA . SER A 1 100 ? 15.023 13.992 -22.422 1 91.44 100 SER A CA 1
ATOM 803 C C . SER A 1 100 ? 15.875 13.242 -21.406 1 91.44 100 SER A C 1
ATOM 805 O O . SER A 1 100 ? 17.094 13.383 -21.391 1 91.44 100 SER A O 1
ATOM 807 N N . HIS A 1 101 ? 15.25 12.562 -20.562 1 93.81 101 HIS A N 1
ATOM 808 C CA . HIS A 1 101 ? 15.984 11.938 -19.469 1 93.81 101 HIS A CA 1
ATOM 809 C C . HIS A 1 101 ? 15.5 10.516 -19.234 1 93.81 101 HIS A C 1
ATOM 811 O O . HIS A 1 101 ? 14.344 10.297 -18.859 1 93.81 101 HIS A O 1
ATOM 817 N N . LEU A 1 102 ? 16.359 9.547 -19.312 1 94.62 102 LEU A N 1
ATOM 818 C CA . LEU A 1 102 ? 16 8.141 -19.219 1 94.62 102 LEU A CA 1
ATOM 819 C C . LEU A 1 102 ? 15.484 7.805 -17.812 1 94.62 102 LEU A C 1
ATOM 821 O O . LEU A 1 102 ? 14.531 7.031 -17.672 1 94.62 102 LEU A O 1
ATOM 825 N N . GLY A 1 103 ? 16.141 8.398 -16.812 1 95.94 103 GLY A N 1
ATOM 826 C CA . GLY A 1 103 ? 15.672 8.164 -15.453 1 95.94 103 GLY A CA 1
ATOM 827 C C . GLY A 1 103 ? 14.219 8.562 -15.25 1 95.94 103 GLY A C 1
ATOM 828 O O . GLY A 1 103 ? 13.453 7.832 -14.625 1 95.94 103 GLY A O 1
ATOM 829 N N . CYS A 1 104 ? 13.844 9.711 -15.781 1 97.25 104 CYS A N 1
ATOM 830 C CA . CYS A 1 104 ? 12.477 10.195 -15.672 1 97.25 104 CYS A CA 1
ATOM 831 C C . CYS A 1 104 ? 11.516 9.289 -16.438 1 97.25 104 CYS A C 1
ATOM 833 O O . CYS A 1 104 ? 10.445 8.945 -15.938 1 97.25 104 CYS A O 1
ATOM 835 N N . ALA A 1 105 ? 11.945 8.867 -17.578 1 97.94 105 ALA A N 1
ATOM 836 C CA . ALA A 1 105 ? 11.125 7.961 -18.375 1 97.94 105 ALA A CA 1
ATOM 837 C C . ALA A 1 105 ? 10.945 6.621 -17.656 1 97.94 105 ALA A C 1
ATOM 839 O O . ALA A 1 105 ? 9.867 6.023 -17.719 1 97.94 105 ALA A O 1
ATOM 840 N N . TYR A 1 106 ? 12.023 6.164 -17.062 1 97.5 106 TYR A N 1
ATOM 841 C CA . TYR A 1 106 ? 11.992 4.898 -16.328 1 97.5 106 TYR A CA 1
ATOM 842 C C . TYR A 1 106 ? 11 4.965 -15.172 1 97.5 106 TYR A C 1
ATOM 844 O O . TYR A 1 106 ? 10.172 4.07 -15 1 97.5 106 TYR A O 1
ATOM 852 N N . VAL A 1 107 ? 11.047 6.012 -14.367 1 98.44 107 VAL A N 1
ATOM 853 C CA . VAL A 1 107 ? 10.148 6.164 -13.234 1 98.44 107 VAL A CA 1
ATOM 854 C C . VAL A 1 107 ? 8.711 6.281 -13.727 1 98.44 107 VAL A C 1
ATOM 856 O O . VAL A 1 107 ? 7.793 5.719 -13.125 1 98.44 107 VAL A O 1
ATOM 859 N N . TYR A 1 108 ? 8.578 7.008 -14.828 1 98.5 108 TYR A N 1
ATOM 860 C CA . TYR A 1 108 ? 7.258 7.125 -15.445 1 98.5 108 TYR A CA 1
ATOM 861 C C . TYR A 1 108 ? 6.707 5.754 -15.812 1 98.5 108 TYR A C 1
ATOM 863 O O . TYR A 1 108 ? 5.551 5.441 -15.516 1 98.5 108 TYR A O 1
ATOM 871 N N . ALA A 1 109 ? 7.469 4.945 -16.422 1 98.62 109 ALA A N 1
ATOM 872 C CA . ALA A 1 109 ? 7.059 3.613 -16.844 1 98.62 109 ALA A CA 1
ATOM 873 C C . ALA A 1 109 ? 6.688 2.742 -15.648 1 98.62 109 ALA A C 1
ATOM 875 O O . ALA A 1 109 ? 5.695 2.01 -15.688 1 98.62 109 ALA A O 1
ATOM 876 N N . ARG A 1 110 ? 7.508 2.791 -14.633 1 98.5 110 ARG A N 1
ATOM 877 C CA . ARG A 1 110 ? 7.219 2.035 -13.414 1 98.5 110 ARG A CA 1
ATOM 878 C C . ARG A 1 110 ? 5.895 2.467 -12.805 1 98.5 110 ARG A C 1
ATOM 880 O O . ARG A 1 110 ? 5.133 1.634 -12.305 1 98.5 110 ARG A O 1
ATOM 887 N N . CYS A 1 111 ? 5.629 3.768 -12.812 1 98.31 111 CYS A N 1
ATOM 888 C CA . CYS A 1 111 ? 4.363 4.277 -12.289 1 98.31 111 CYS A CA 1
ATOM 889 C C . CYS A 1 111 ? 3.188 3.752 -13.102 1 98.31 111 CYS A C 1
ATOM 891 O O . CYS A 1 111 ? 2.154 3.385 -12.539 1 98.31 111 CYS A O 1
ATOM 893 N N . CYS A 1 112 ? 3.367 3.723 -14.383 1 97.94 112 CYS A N 1
ATOM 894 C CA . CYS A 1 112 ? 2.303 3.234 -15.258 1 97.94 112 CYS A CA 1
ATOM 895 C C . CYS A 1 112 ? 1.987 1.772 -14.969 1 97.94 112 CYS A C 1
ATOM 897 O O . CYS A 1 112 ? 0.825 1.366 -14.992 1 97.94 112 CYS A O 1
ATOM 899 N N . LEU A 1 113 ? 2.992 0.989 -14.641 1 96.75 113 LEU A N 1
ATOM 900 C CA . LEU A 1 113 ? 2.783 -0.41 -14.281 1 96.75 113 LEU A CA 1
ATOM 901 C C . LEU A 1 113 ? 1.976 -0.526 -12.992 1 96.75 113 LEU A C 1
ATOM 903 O O . LEU A 1 113 ? 1.086 -1.374 -12.883 1 96.75 113 LEU A O 1
ATOM 907 N N . LYS A 1 114 ? 2.225 0.336 -12.047 1 95.25 114 LYS A N 1
ATOM 908 C CA . LYS A 1 114 ? 1.546 0.288 -10.758 1 95.25 114 LYS A CA 1
ATOM 909 C C . LYS A 1 114 ? 0.122 0.827 -10.859 1 95.25 114 LYS A C 1
ATOM 911 O O . LYS A 1 114 ? -0.792 0.311 -10.219 1 95.25 114 LYS A O 1
ATOM 916 N N . LEU A 1 115 ? -0.028 1.828 -11.75 1 94.12 115 LEU A N 1
ATOM 917 C CA . LEU A 1 115 ? -1.331 2.473 -11.883 1 94.12 115 LEU A CA 1
ATOM 918 C C . LEU A 1 115 ? -2.221 1.705 -12.852 1 94.12 115 LEU A C 1
ATOM 920 O O . LEU A 1 115 ? -3.443 1.864 -12.844 1 94.12 115 LEU A O 1
ATOM 924 N N . GLY A 1 116 ? -1.643 0.927 -13.727 1 92.19 116 GLY A N 1
ATOM 925 C CA . GLY A 1 116 ? -2.398 0.14 -14.688 1 92.19 116 GLY A CA 1
ATOM 926 C C . GLY A 1 116 ? -2.955 0.967 -15.828 1 92.19 116 GLY A C 1
ATOM 927 O O . GLY A 1 116 ? -4.047 0.688 -16.328 1 92.19 116 GLY A O 1
ATOM 928 N N . THR A 1 117 ? -2.229 2.074 -16.109 1 92.38 117 THR A N 1
ATOM 929 C CA . THR A 1 117 ? -2.699 2.959 -17.172 1 92.38 117 THR A CA 1
ATOM 930 C C . THR A 1 117 ? -1.532 3.441 -18.031 1 92.38 117 THR A C 1
ATOM 932 O O . THR A 1 117 ? -0.37 3.303 -17.641 1 92.38 117 THR A O 1
ATOM 935 N N . ARG A 1 118 ? -1.801 3.865 -19.281 1 96 118 ARG A N 1
ATOM 936 C CA . ARG A 1 118 ? -0.898 4.57 -20.188 1 96 118 ARG A CA 1
ATOM 937 C C . ARG A 1 118 ? 0.319 3.713 -20.516 1 96 118 ARG A C 1
ATOM 939 O O . ARG A 1 118 ? 1.455 4.188 -20.453 1 96 118 ARG A O 1
ATOM 946 N N . TYR A 1 119 ? 0.125 2.486 -20.781 1 97.19 119 TYR A N 1
ATOM 947 C CA . TYR A 1 119 ? 1.203 1.55 -21.078 1 97.19 119 TYR A CA 1
ATOM 948 C C . TYR A 1 119 ? 1.917 1.933 -22.359 1 97.19 119 TYR A C 1
ATOM 950 O O . TYR A 1 119 ? 3.148 1.94 -22.422 1 97.19 119 TYR A O 1
ATOM 958 N N . GLN A 1 120 ? 1.197 2.344 -23.391 1 96.88 120 GLN A N 1
ATOM 959 C CA . GLN A 1 120 ? 1.777 2.666 -24.688 1 96.88 120 GLN A CA 1
ATOM 960 C C . GLN A 1 120 ? 2.623 3.936 -24.609 1 96.88 120 GLN A C 1
ATOM 962 O O . GLN A 1 120 ? 3.686 4.016 -25.234 1 96.88 120 GLN A O 1
ATOM 967 N N . ASP A 1 121 ? 2.119 4.902 -23.859 1 97.25 121 ASP A N 1
ATOM 968 C CA . ASP A 1 121 ? 2.883 6.133 -23.672 1 97.25 121 ASP A CA 1
ATOM 969 C C . ASP A 1 121 ? 4.223 5.844 -23 1 97.25 121 ASP A C 1
ATOM 971 O O . ASP A 1 121 ? 5.242 6.438 -23.359 1 97.25 121 ASP A O 1
ATOM 975 N N . ALA A 1 122 ? 4.152 4.965 -22.047 1 98.25 122 ALA A N 1
ATOM 976 C CA . ALA A 1 122 ? 5.371 4.602 -21.328 1 98.25 122 ALA A CA 1
ATOM 977 C C . ALA A 1 122 ? 6.375 3.922 -22.25 1 98.25 122 ALA A C 1
ATOM 979 O O . ALA A 1 122 ? 7.57 4.215 -22.203 1 98.25 122 ALA A O 1
ATOM 980 N N . ILE A 1 123 ? 5.934 3.018 -23.109 1 97.94 123 ILE A N 1
ATOM 981 C CA . ILE A 1 123 ? 6.801 2.316 -24.047 1 97.94 123 ILE A CA 1
ATOM 982 C C . ILE A 1 123 ? 7.414 3.314 -25.016 1 97.94 123 ILE A C 1
ATOM 984 O O . ILE A 1 123 ? 8.617 3.262 -25.297 1 97.94 123 ILE A O 1
ATOM 988 N N . GLN A 1 124 ? 6.613 4.23 -25.484 1 97.5 124 GLN A N 1
ATOM 989 C CA . GLN A 1 124 ? 7.086 5.23 -26.438 1 97.5 124 GLN A CA 1
ATOM 990 C C . GLN A 1 124 ? 8.141 6.133 -25.797 1 97.5 124 GLN A C 1
ATOM 992 O O . GLN A 1 124 ? 9.117 6.508 -26.453 1 97.5 124 GLN A O 1
ATOM 997 N N . ALA A 1 125 ? 7.906 6.484 -24.562 1 97.75 125 ALA A N 1
ATOM 998 C CA . ALA A 1 125 ? 8.867 7.324 -23.859 1 97.75 125 ALA A CA 1
ATOM 999 C C . ALA A 1 125 ? 10.227 6.633 -23.75 1 97.75 125 ALA A C 1
ATOM 1001 O O . ALA A 1 125 ? 11.266 7.254 -23.969 1 97.75 125 ALA A O 1
ATOM 1002 N N . LEU A 1 126 ? 10.211 5.367 -23.422 1 97.44 126 LEU A N 1
ATOM 1003 C CA . LEU A 1 126 ? 11.453 4.613 -23.281 1 97.44 126 LEU A CA 1
ATOM 1004 C C . LEU A 1 126 ? 12.094 4.371 -24.656 1 97.44 126 LEU A C 1
ATOM 1006 O O . LEU A 1 126 ? 13.32 4.414 -24.781 1 97.44 126 LEU A O 1
ATOM 1010 N N . MET A 1 127 ? 11.312 4.215 -25.672 1 96.5 127 MET A N 1
ATOM 1011 C CA . MET A 1 127 ? 11.812 3.977 -27.016 1 96.5 127 MET A CA 1
ATOM 1012 C C . MET A 1 127 ? 12.461 5.234 -27.594 1 96.5 127 MET A C 1
ATOM 1014 O O . MET A 1 127 ? 13.43 5.148 -28.344 1 96.5 127 MET A O 1
ATOM 1018 N N . ALA A 1 128 ? 11.891 6.359 -27.203 1 95.38 128 ALA A N 1
ATOM 1019 C CA . ALA A 1 128 ? 12.445 7.633 -27.672 1 95.38 128 ALA A CA 1
ATOM 1020 C C . ALA A 1 128 ? 13.875 7.82 -27.172 1 95.38 128 ALA A C 1
ATOM 1022 O O . ALA A 1 128 ? 14.664 8.547 -27.797 1 95.38 128 ALA A O 1
ATOM 1023 N N . LEU A 1 129 ? 14.219 7.109 -26.172 1 94.75 129 LEU A N 1
ATOM 1024 C CA . LEU A 1 129 ? 15.547 7.246 -25.578 1 94.75 129 LEU A CA 1
ATOM 1025 C C . LEU A 1 129 ? 16.375 5.98 -25.797 1 94.75 129 LEU A C 1
ATOM 1027 O O . LEU A 1 129 ? 17.234 5.648 -24.969 1 94.75 129 LEU A O 1
ATOM 1031 N N . ARG A 1 130 ? 16.156 5.266 -26.797 1 93.12 130 ARG A N 1
ATOM 1032 C CA . ARG A 1 130 ? 16.812 3.996 -27.094 1 93.12 130 ARG A CA 1
ATOM 1033 C C . ARG A 1 130 ? 18.328 4.164 -27.188 1 93.12 130 ARG A C 1
ATOM 1035 O O . ARG A 1 130 ? 19.078 3.295 -26.75 1 93.12 130 ARG A O 1
ATOM 1042 N N . ASP A 1 131 ? 18.766 5.219 -27.625 1 89.31 131 ASP A N 1
ATOM 1043 C CA . ASP A 1 131 ? 20.188 5.473 -27.781 1 89.31 131 ASP A CA 1
ATOM 1044 C C . ASP A 1 131 ? 20.875 5.574 -26.406 1 89.31 131 ASP A C 1
ATOM 1046 O O . ASP A 1 131 ? 22.047 5.227 -26.281 1 89.31 131 ASP A O 1
ATOM 1050 N N . CYS A 1 132 ? 20.141 6 -25.438 1 88.06 132 CYS A N 1
ATOM 1051 C CA . CYS A 1 132 ? 20.688 6.184 -24.094 1 88.06 132 CYS A CA 1
ATOM 1052 C C . CYS A 1 132 ? 20.938 4.84 -23.422 1 88.06 132 CYS A C 1
ATOM 1054 O O . CYS A 1 132 ? 21.938 4.66 -22.734 1 88.06 132 CYS A O 1
ATOM 1056 N N . TRP A 1 133 ? 20.078 3.85 -23.672 1 88.56 133 TRP A N 1
ATOM 1057 C CA . TRP A 1 133 ? 20.234 2.623 -22.906 1 88.56 133 TRP A CA 1
ATOM 1058 C C . TRP A 1 133 ? 20.734 1.483 -23.781 1 88.56 133 TRP A C 1
ATOM 1060 O O . TRP A 1 133 ? 21.25 0.483 -23.281 1 88.56 133 TRP A O 1
ATOM 1070 N N . GLN A 1 134 ? 20.672 1.521 -25.078 1 83.5 134 GLN A N 1
ATOM 1071 C CA . GLN A 1 134 ? 21.156 0.461 -25.953 1 83.5 134 GLN A CA 1
ATOM 1072 C C . GLN A 1 134 ? 22.656 0.591 -26.188 1 83.5 134 GLN A C 1
ATOM 1074 O O . GLN A 1 134 ? 23.391 -0.403 -26.156 1 83.5 134 GLN A O 1
ATOM 1079 N N . ASN A 1 135 ? 23.172 1.67 -26.672 1 73.31 135 ASN A N 1
ATOM 1080 C CA . ASN A 1 135 ? 24.562 1.854 -27.078 1 73.31 135 ASN A CA 1
ATOM 1081 C C . ASN A 1 135 ? 25.422 2.352 -25.922 1 73.31 135 ASN A C 1
ATOM 1083 O O . ASN A 1 135 ? 26.641 2.469 -26.047 1 73.31 135 ASN A O 1
ATOM 1087 N N . GLY A 1 136 ? 24.922 2.145 -24.688 1 62.41 136 GLY A N 1
ATOM 1088 C CA . GLY A 1 136 ? 25.703 2.555 -23.531 1 62.41 136 GLY A CA 1
ATOM 1089 C C . GLY A 1 136 ? 26.156 4.004 -23.609 1 62.41 136 GLY A C 1
ATOM 1090 O O . GLY A 1 136 ? 27.125 4.387 -22.953 1 62.41 136 GLY A O 1
ATOM 1091 N N . VAL A 1 137 ? 26.062 4.605 -24.766 1 49.09 137 VAL A N 1
ATOM 1092 C CA . VAL A 1 137 ? 26.641 5.934 -24.938 1 49.09 137 VAL A CA 1
ATOM 1093 C C . VAL A 1 137 ? 26.438 6.762 -23.672 1 49.09 137 VAL A C 1
ATOM 1095 O O . VAL A 1 137 ? 27.328 7.48 -23.234 1 49.09 137 VAL A O 1
ATOM 1098 N N . THR A 1 138 ? 25.266 7.242 -23.453 1 46.34 138 THR A N 1
ATOM 1099 C CA . THR A 1 138 ? 25.047 8.531 -22.797 1 46.34 138 THR A CA 1
ATOM 1100 C C . THR A 1 138 ? 25.5 8.484 -21.344 1 46.34 138 THR A C 1
ATOM 1102 O O . THR A 1 138 ? 25.625 7.41 -20.766 1 46.34 138 THR A O 1
ATOM 1105 N N . ASN A 1 139 ? 25.719 9.836 -20.75 1 46.28 139 ASN A N 1
ATOM 1106 C CA . ASN A 1 139 ? 26.203 10.805 -19.766 1 46.28 139 ASN A CA 1
ATOM 1107 C C . ASN A 1 139 ? 25.859 10.359 -18.344 1 46.28 139 ASN A C 1
ATOM 1109 O O . ASN A 1 139 ? 26.438 10.875 -17.375 1 46.28 139 ASN A O 1
ATOM 1113 N N . SER A 1 140 ? 24.469 10.234 -17.953 1 51.62 140 SER A N 1
ATOM 1114 C CA . SER A 1 140 ? 23.953 10.547 -16.625 1 51.62 140 SER A CA 1
ATOM 1115 C C . SER A 1 140 ? 24.016 9.336 -15.703 1 51.62 140 SER A C 1
ATOM 1117 O O . SER A 1 140 ? 23.125 9.117 -14.883 1 51.62 140 SER A O 1
ATOM 1119 N N . THR A 1 141 ? 25.031 8.398 -15.945 1 58.88 141 THR A N 1
ATOM 1120 C CA . THR A 1 141 ? 25.125 7.016 -15.492 1 58.88 141 THR A CA 1
ATOM 1121 C C . THR A 1 141 ? 25.359 6.953 -13.992 1 58.88 141 THR A C 1
ATOM 1123 O O . THR A 1 141 ? 25.172 5.902 -13.367 1 58.88 141 THR A O 1
ATOM 1126 N N . ASP A 1 142 ? 25.641 8.07 -13.344 1 79.62 142 ASP A N 1
ATOM 1127 C CA . ASP A 1 142 ? 26.031 7.844 -11.953 1 79.62 142 ASP A CA 1
ATOM 1128 C C . ASP A 1 142 ? 24.891 8.188 -11 1 79.62 142 ASP A C 1
ATOM 1130 O O . ASP A 1 142 ? 25.109 8.469 -9.828 1 79.62 142 ASP A O 1
ATOM 1134 N N . LEU A 1 143 ? 23.734 8.227 -11.641 1 91.31 143 LEU A N 1
ATOM 1135 C CA . LEU A 1 143 ? 22.609 8.562 -10.773 1 91.31 143 LEU A CA 1
ATOM 1136 C C . LEU A 1 143 ? 22.172 7.352 -9.953 1 91.31 143 LEU A C 1
ATOM 1138 O O . LEU A 1 143 ? 22.266 6.215 -10.422 1 91.31 143 LEU A O 1
ATOM 1142 N N . PHE A 1 144 ? 21.781 7.629 -8.789 1 94.69 144 PHE A N 1
ATOM 1143 C CA . PHE A 1 144 ? 21.328 6.605 -7.852 1 94.69 144 PHE A CA 1
ATOM 1144 C C . PHE A 1 144 ? 20.078 5.918 -8.367 1 94.69 144 PHE A C 1
ATOM 1146 O O . PHE A 1 144 ? 19.125 6.582 -8.773 1 94.69 144 PHE A O 1
ATOM 1153 N N . MET A 1 145 ? 20.109 4.551 -8.508 1 96 145 MET A N 1
ATOM 1154 C CA . MET A 1 145 ? 18.984 3.697 -8.898 1 96 145 MET A CA 1
ATOM 1155 C C . MET A 1 145 ? 18.609 3.924 -10.359 1 96 145 MET A C 1
ATOM 1157 O O . MET A 1 145 ? 17.453 3.803 -10.727 1 96 145 MET A O 1
ATOM 1161 N N . TYR A 1 146 ? 19.625 4.34 -11.102 1 94.44 146 TYR A N 1
ATOM 1162 C CA . TYR A 1 146 ? 19.438 4.523 -12.539 1 94.44 146 TYR A CA 1
ATOM 1163 C C . TYR A 1 146 ? 19.25 3.184 -13.242 1 94.44 146 TYR A C 1
ATOM 1165 O O . TYR A 1 146 ? 19.938 2.209 -12.922 1 94.44 146 TYR A O 1
ATOM 1173 N N . PRO A 1 147 ? 18.297 3.086 -14.172 1 95.19 147 PRO A N 1
ATOM 1174 C CA . PRO A 1 147 ? 18 1.783 -14.766 1 95.19 147 PRO A CA 1
ATOM 1175 C C . PRO A 1 147 ? 19.062 1.318 -15.758 1 95.19 147 PRO A C 1
ATOM 1177 O O . PRO A 1 147 ? 19.625 2.135 -16.484 1 95.19 147 PRO A O 1
ATOM 1180 N N . ASP A 1 148 ? 19.359 0.045 -15.773 1 93.88 148 ASP A N 1
ATOM 1181 C CA . ASP A 1 148 ? 20.25 -0.539 -16.781 1 93.88 148 ASP A CA 1
ATOM 1182 C C . ASP A 1 148 ? 19.453 -1.069 -17.969 1 93.88 148 ASP A C 1
ATOM 1184 O O . ASP A 1 148 ? 18.219 -1.039 -17.969 1 93.88 148 ASP A O 1
ATOM 1188 N N . LYS A 1 149 ? 20.141 -1.448 -18.969 1 95.19 149 LYS A N 1
ATOM 1189 C CA . LYS A 1 149 ? 19.531 -1.878 -20.219 1 95.19 149 LYS A CA 1
ATOM 1190 C C . LYS A 1 149 ? 18.578 -3.057 -20 1 95.19 149 LYS A C 1
ATOM 1192 O O . LYS A 1 149 ? 17.453 -3.057 -20.484 1 95.19 149 LYS A O 1
ATOM 1197 N N . ALA A 1 150 ? 19 -4.09 -19.25 1 96.62 150 ALA A N 1
ATOM 1198 C CA . ALA A 1 150 ? 18.203 -5.285 -19 1 96.62 150 ALA A CA 1
ATOM 1199 C C . ALA A 1 150 ? 16.875 -4.926 -18.328 1 96.62 150 ALA A C 1
ATOM 1201 O O . ALA A 1 150 ? 15.82 -5.441 -18.703 1 96.62 150 ALA A O 1
ATOM 1202 N N . THR A 1 151 ? 16.922 -4.031 -17.375 1 97.38 151 THR A N 1
ATOM 1203 C CA . THR A 1 151 ? 15.742 -3.627 -16.625 1 97.38 151 THR A CA 1
ATOM 1204 C C . THR A 1 151 ? 14.789 -2.842 -17.516 1 97.38 151 THR A C 1
ATOM 1206 O O . THR A 1 151 ? 13.57 -3.037 -17.469 1 97.38 151 THR A O 1
ATOM 1209 N N . VAL A 1 152 ? 15.344 -1.912 -18.312 1 97.5 152 VAL A N 1
ATOM 1210 C CA . VAL A 1 152 ? 14.508 -1.125 -19.219 1 97.5 152 VAL A CA 1
ATOM 1211 C C . VAL A 1 152 ? 13.742 -2.055 -20.156 1 97.5 152 VAL A C 1
ATOM 1213 O O . VAL A 1 152 ? 12.531 -1.907 -20.344 1 97.5 152 VAL A O 1
ATOM 1216 N N . LEU A 1 153 ? 14.43 -3.049 -20.688 1 97.88 153 LEU A N 1
ATOM 1217 C CA . LEU A 1 153 ? 13.828 -4.008 -21.594 1 97.88 153 LEU A CA 1
ATOM 1218 C C . LEU A 1 153 ? 12.773 -4.852 -20.875 1 97.88 153 LEU A C 1
ATOM 1220 O O . LEU A 1 153 ? 11.711 -5.125 -21.438 1 97.88 153 LEU A O 1
ATOM 1224 N N . SER A 1 154 ? 13.125 -5.285 -19.703 1 98.31 154 SER A N 1
ATOM 1225 C CA . SER A 1 154 ? 12.18 -6.055 -18.906 1 98.31 154 SER A CA 1
ATOM 1226 C C . SER A 1 154 ? 10.891 -5.27 -18.656 1 98.31 154 SER A C 1
ATOM 1228 O O . SER A 1 154 ? 9.797 -5.809 -18.797 1 98.31 154 SER A O 1
ATOM 1230 N N . VAL A 1 155 ? 11.031 -3.959 -18.328 1 98.5 155 VAL A N 1
ATOM 1231 C CA . VAL A 1 155 ? 9.883 -3.104 -18.047 1 98.5 155 VAL A CA 1
ATOM 1232 C C . VAL A 1 155 ? 9.062 -2.914 -19.328 1 98.5 155 VAL A C 1
ATOM 1234 O O . VAL A 1 155 ? 7.836 -2.973 -19.297 1 98.5 155 VAL A O 1
ATOM 1237 N N . MET A 1 156 ? 9.742 -2.709 -20.469 1 98.25 156 MET A N 1
ATOM 1238 C CA . MET A 1 156 ? 9.055 -2.557 -21.734 1 98.25 156 MET A CA 1
ATOM 1239 C C . MET A 1 156 ? 8.281 -3.824 -22.094 1 98.25 156 MET A C 1
ATOM 1241 O O . MET A 1 156 ? 7.164 -3.75 -22.609 1 98.25 156 MET A O 1
ATOM 1245 N N . GLY A 1 157 ? 8.922 -4.984 -21.844 1 98.31 157 GLY A N 1
ATOM 1246 C CA . GLY A 1 157 ? 8.227 -6.242 -22.062 1 98.31 157 GLY A CA 1
ATOM 1247 C C . GLY A 1 157 ? 6.977 -6.402 -21.234 1 98.31 157 GLY A C 1
ATOM 1248 O O . GLY A 1 157 ? 5.941 -6.852 -21.719 1 98.31 157 GLY A O 1
ATOM 1249 N N . GLN A 1 158 ? 7.047 -6.055 -19.953 1 97.94 158 GLN A N 1
ATOM 1250 C CA . GLN A 1 158 ? 5.895 -6.125 -19.062 1 97.94 158 GLN A CA 1
ATOM 1251 C C . GLN A 1 158 ? 4.781 -5.188 -19.531 1 97.94 158 GLN A C 1
ATOM 1253 O O . GLN A 1 158 ? 3.605 -5.555 -19.5 1 97.94 158 GLN A O 1
ATOM 1258 N N . LEU A 1 159 ? 5.191 -3.955 -19.922 1 98.25 159 LEU A N 1
ATOM 1259 C CA . LEU A 1 159 ? 4.23 -2.975 -20.406 1 98.25 159 LEU A CA 1
ATOM 1260 C C . LEU A 1 159 ? 3.547 -3.473 -21.688 1 98.25 159 LEU A C 1
ATOM 1262 O O . LEU A 1 159 ? 2.334 -3.318 -21.844 1 98.25 159 LEU A O 1
ATOM 1266 N N . SER A 1 160 ? 4.293 -4.078 -22.562 1 97.75 160 SER A N 1
ATOM 1267 C CA . SER A 1 160 ? 3.742 -4.605 -23.812 1 97.75 160 SER A CA 1
ATOM 1268 C C . SER A 1 160 ? 2.756 -5.734 -23.547 1 97.75 160 SER A C 1
ATOM 1270 O O . SER A 1 160 ? 1.724 -5.836 -24.219 1 97.75 160 SER A O 1
ATOM 1272 N N . LEU A 1 161 ? 3.088 -6.547 -22.594 1 95.25 161 LEU A N 1
ATOM 1273 C CA . LEU A 1 161 ? 2.199 -7.648 -22.234 1 95.25 161 LEU A CA 1
ATOM 1274 C C . LEU A 1 161 ? 0.864 -7.125 -21.719 1 95.25 161 LEU A C 1
ATOM 1276 O O . LEU A 1 161 ? -0.195 -7.629 -22.109 1 95.25 161 LEU A O 1
ATOM 1280 N N . LYS A 1 162 ? 0.918 -6.125 -20.844 1 93.38 162 LYS A N 1
ATOM 1281 C CA . LYS A 1 162 ? -0.295 -5.543 -20.281 1 93.38 162 LYS A CA 1
ATOM 1282 C C . LYS A 1 162 ? -1.112 -4.824 -21.344 1 93.38 162 LYS A C 1
ATOM 1284 O O . LYS A 1 162 ? -2.328 -4.672 -21.219 1 93.38 162 LYS A O 1
ATOM 1289 N N . SER A 1 163 ? -0.437 -4.41 -22.406 1 93.94 163 SER A N 1
ATOM 1290 C CA . SER A 1 163 ? -1.114 -3.764 -23.531 1 93.94 163 SER A CA 1
ATOM 1291 C C . SER A 1 163 ? -1.603 -4.789 -24.547 1 93.94 163 SER A C 1
ATOM 1293 O O . SER A 1 163 ? -1.987 -4.43 -25.672 1 93.94 163 SER A O 1
ATOM 1295 N N . HIS A 1 164 ? -1.457 -6.074 -24.281 1 91.56 164 HIS A N 1
ATOM 1296 C CA . HIS A 1 164 ? -1.918 -7.184 -25.094 1 91.56 164 HIS A CA 1
ATOM 1297 C C . HIS A 1 164 ? -1.143 -7.254 -26.4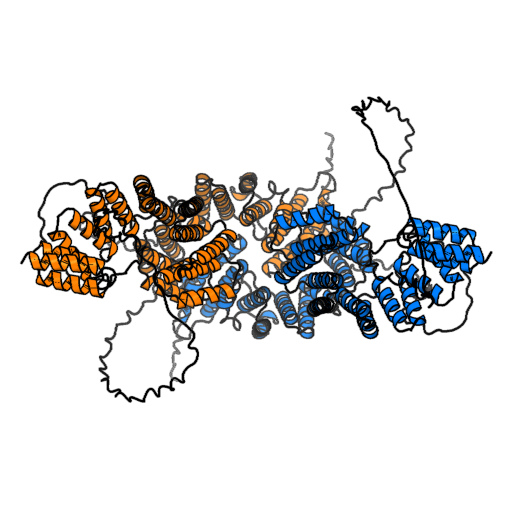06 1 91.56 164 HIS A C 1
ATOM 1299 O O . HIS A 1 164 ? -1.715 -7.562 -27.469 1 91.56 164 HIS A O 1
ATOM 1305 N N . ARG A 1 165 ? 0.022 -6.836 -26.328 1 95.06 165 ARG A N 1
ATOM 1306 C CA . ARG A 1 165 ? 0.952 -6.992 -27.453 1 95.06 165 ARG A CA 1
ATOM 1307 C C . ARG A 1 165 ? 1.978 -8.086 -27.156 1 95.06 165 ARG A C 1
ATOM 1309 O O . ARG A 1 165 ? 3.135 -7.789 -26.844 1 95.06 165 ARG A O 1
ATOM 1316 N N . GLU A 1 166 ? 1.65 -9.258 -27.375 1 94.25 166 GLU A N 1
ATOM 1317 C CA . GLU A 1 166 ? 2.387 -10.43 -26.906 1 94.25 166 GLU A CA 1
ATOM 1318 C C . GLU A 1 166 ? 3.695 -10.594 -27.672 1 94.25 166 GLU A C 1
ATOM 1320 O O . GLU A 1 166 ? 4.727 -10.938 -27.094 1 94.25 166 GLU A O 1
ATOM 1325 N N . LYS A 1 167 ? 3.68 -10.375 -28.953 1 96.19 167 LYS A N 1
ATOM 1326 C CA . LYS A 1 167 ? 4.883 -10.57 -29.75 1 96.19 167 LYS A CA 1
ATOM 1327 C C . LYS A 1 167 ? 5.984 -9.602 -29.328 1 96.19 167 LYS A C 1
ATOM 1329 O O . LYS A 1 167 ? 7.141 -10 -29.172 1 96.19 167 LYS A O 1
ATOM 1334 N N . GLU A 1 168 ? 5.59 -8.375 -29.156 1 96.81 168 GLU A N 1
ATOM 1335 C CA . GLU A 1 168 ? 6.547 -7.367 -28.688 1 96.81 168 GLU A CA 1
ATOM 1336 C C . GLU A 1 168 ? 7.047 -7.688 -27.297 1 96.81 168 GLU A C 1
ATOM 1338 O O . GLU A 1 168 ? 8.227 -7.488 -26.984 1 96.81 168 GLU A O 1
ATOM 1343 N N . ALA A 1 169 ? 6.125 -8.133 -26.484 1 97.56 169 ALA A N 1
ATOM 1344 C CA . ALA A 1 169 ? 6.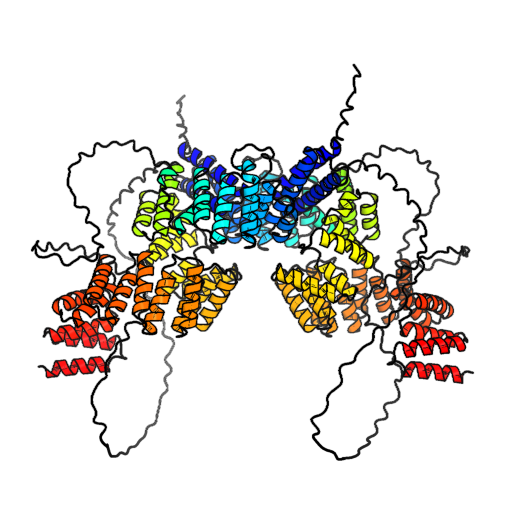496 -8.484 -25.109 1 97.56 169 ALA A CA 1
ATOM 1345 C C . ALA A 1 169 ? 7.562 -9.578 -25.094 1 97.56 169 ALA A C 1
ATOM 1347 O O . ALA A 1 169 ? 8.57 -9.453 -24.406 1 97.56 169 ALA A O 1
ATOM 1348 N N . VAL A 1 170 ? 7.383 -10.609 -25.906 1 97.69 170 VAL A N 1
ATOM 1349 C CA . VAL A 1 170 ? 8.328 -11.727 -25.969 1 97.69 170 VAL A CA 1
ATOM 1350 C C . VAL A 1 170 ? 9.672 -11.234 -26.484 1 97.69 170 VAL A C 1
ATOM 1352 O O . VAL A 1 170 ? 10.727 -11.625 -25.969 1 97.69 170 VAL A O 1
ATOM 1355 N N . SER A 1 171 ? 9.617 -10.359 -27.438 1 97.56 171 SER A N 1
ATOM 1356 C CA . SER A 1 171 ? 10.852 -9.82 -28 1 97.56 171 SER A CA 1
ATOM 1357 C C . SER A 1 171 ? 11.641 -9.031 -26.969 1 97.56 171 SER A C 1
ATOM 1359 O O . SER A 1 171 ? 12.836 -9.273 -26.781 1 97.56 171 SER A O 1
ATOM 1361 N N . PHE A 1 172 ? 10.992 -8.102 -26.281 1 98 172 PHE A N 1
ATOM 1362 C CA . PHE A 1 172 ? 11.656 -7.273 -25.281 1 98 172 PHE A CA 1
ATOM 1363 C C . PHE A 1 172 ? 12.188 -8.125 -24.141 1 98 172 PHE A C 1
ATOM 1365 O O . PHE A 1 172 ? 13.32 -7.945 -23.688 1 98 172 PHE A O 1
ATOM 1372 N N . LEU A 1 173 ? 11.391 -9.055 -23.672 1 98.25 173 LEU A N 1
ATOM 1373 C CA . LEU A 1 173 ? 11.766 -9.883 -22.531 1 98.25 173 LEU A CA 1
ATOM 1374 C C . LEU A 1 173 ? 12.914 -10.812 -22.891 1 98.25 173 LEU A C 1
ATOM 1376 O O . LEU A 1 173 ? 13.812 -11.047 -22.078 1 98.25 173 LEU A O 1
ATOM 1380 N N . SER A 1 174 ? 12.906 -11.359 -24.094 1 97.44 174 SER A N 1
ATOM 1381 C CA . SER A 1 174 ? 14.008 -12.203 -24.531 1 97.44 174 SER A CA 1
ATOM 1382 C C . SER A 1 174 ? 15.312 -11.414 -24.625 1 97.44 174 SER A C 1
ATOM 1384 O O . SER A 1 174 ? 16.375 -11.906 -24.234 1 97.44 174 SER A O 1
ATOM 1386 N N . GLN A 1 175 ? 15.227 -10.211 -25.141 1 96.31 175 GLN A N 1
ATOM 1387 C CA . GLN A 1 175 ? 16.391 -9.344 -25.203 1 96.31 175 GLN A CA 1
ATOM 1388 C C . GLN A 1 175 ? 16.906 -8.992 -23.812 1 96.31 175 GLN A C 1
ATOM 1390 O O . GLN A 1 175 ? 18.125 -8.906 -23.594 1 96.31 175 GLN A O 1
ATOM 1395 N N . SER A 1 176 ? 15.984 -8.727 -22.922 1 97.38 176 SER A N 1
ATOM 1396 C CA . SER A 1 176 ? 16.359 -8.438 -21.547 1 97.38 176 SER A CA 1
ATOM 1397 C C . SER A 1 176 ? 17.188 -9.578 -20.953 1 97.38 176 SER A C 1
ATOM 1399 O O . SER A 1 176 ? 18.234 -9.336 -20.344 1 97.38 176 SER A O 1
ATOM 1401 N N . LEU A 1 177 ? 16.781 -10.805 -21.172 1 96.94 177 LEU A N 1
ATOM 1402 C CA . LEU A 1 177 ? 17.453 -11.977 -20.625 1 96.94 177 LEU A CA 1
ATOM 1403 C C . LEU A 1 177 ? 18.781 -12.219 -21.312 1 96.94 177 LEU A C 1
ATOM 1405 O O . LEU A 1 177 ? 19.719 -12.758 -20.719 1 96.94 177 LEU A O 1
ATOM 1409 N N . SER A 1 178 ? 18.859 -11.805 -22.562 1 94.75 178 SER A N 1
ATOM 1410 C CA . SER A 1 178 ? 20.125 -11.914 -23.281 1 94.75 178 SER A CA 1
ATOM 1411 C C . SER A 1 178 ? 21.172 -10.961 -22.703 1 94.75 178 SER A C 1
ATOM 1413 O O . SER A 1 178 ? 22.359 -11.242 -22.719 1 94.75 178 SER A O 1
ATOM 1415 N N . THR A 1 179 ? 20.688 -9.82 -22.141 1 94.31 179 THR A N 1
ATOM 1416 C CA . THR A 1 179 ? 21.562 -8.836 -21.531 1 94.31 179 THR A CA 1
ATOM 1417 C C . THR A 1 179 ? 21.938 -9.258 -20.109 1 94.31 179 THR A C 1
ATOM 1419 O O . THR A 1 179 ? 23.109 -9.156 -19.719 1 94.31 179 THR A O 1
ATOM 1422 N N . ASN A 1 180 ? 21.016 -9.719 -19.375 1 95.31 180 ASN A N 1
ATOM 1423 C CA . ASN A 1 180 ? 21.188 -10.258 -18.031 1 95.31 180 ASN A CA 1
ATOM 1424 C C . ASN A 1 180 ? 20.188 -11.391 -17.75 1 95.31 180 ASN A C 1
ATOM 1426 O O . ASN A 1 180 ? 19 -11.148 -17.625 1 95.31 180 ASN A O 1
ATOM 1430 N N . SER A 1 181 ? 20.688 -12.547 -17.562 1 95.75 181 SER A N 1
ATOM 1431 C CA . SER A 1 181 ? 19.828 -13.719 -17.422 1 95.75 181 SER A CA 1
ATOM 1432 C C . SER A 1 181 ? 19.328 -13.883 -15.992 1 95.75 181 SER A C 1
ATOM 1434 O O . SER A 1 181 ? 18.391 -14.633 -15.734 1 95.75 181 SER A O 1
ATOM 1436 N N . TYR A 1 182 ? 19.922 -13.188 -15.023 1 96.88 182 TYR A N 1
ATOM 1437 C CA . TYR A 1 182 ? 19.609 -13.383 -13.617 1 96.88 182 TYR A CA 1
ATOM 1438 C C . TYR A 1 182 ? 18.453 -12.492 -13.188 1 96.88 182 TYR A C 1
ATOM 1440 O O . TYR A 1 182 ? 18.594 -11.656 -12.289 1 96.88 182 TYR A O 1
ATOM 1448 N N . GLN A 1 183 ? 17.312 -12.672 -13.883 1 97.31 183 GLN A N 1
ATOM 1449 C CA . GLN A 1 183 ? 16.062 -11.961 -13.602 1 97.31 183 GLN A CA 1
ATOM 1450 C C . GLN A 1 183 ? 14.891 -12.93 -13.523 1 97.31 183 GLN A C 1
ATOM 1452 O O . GLN A 1 183 ? 14.688 -13.742 -14.43 1 97.31 183 GLN A O 1
ATOM 1457 N N . LEU A 1 184 ? 14.125 -12.812 -12.523 1 97.69 184 LEU A N 1
ATOM 1458 C CA . LEU A 1 184 ? 13.008 -13.734 -12.367 1 97.69 184 LEU A CA 1
ATOM 1459 C C . LEU A 1 184 ? 11.789 -13.242 -13.141 1 97.69 184 LEU A C 1
ATOM 1461 O O . LEU A 1 184 ? 11.031 -14.047 -13.688 1 97.69 184 LEU A O 1
ATOM 1465 N N . GLU A 1 185 ? 11.57 -11.883 -13.242 1 97.12 185 GLU A N 1
ATOM 1466 C CA . GLU A 1 185 ? 10.359 -11.32 -13.836 1 97.12 185 GLU A CA 1
ATOM 1467 C C . GLU A 1 185 ? 10.227 -11.727 -15.305 1 97.12 185 GLU A C 1
ATOM 1469 O O . GLU A 1 185 ? 9.234 -12.336 -15.695 1 97.12 185 GLU A O 1
ATOM 1474 N N . PRO A 1 186 ? 11.266 -11.391 -16.078 1 97.56 186 PRO A N 1
ATOM 1475 C CA . PRO A 1 186 ? 11.125 -11.789 -17.484 1 97.56 186 PRO A CA 1
ATOM 1476 C C . PRO A 1 186 ? 11.062 -13.305 -17.656 1 97.56 186 PRO A C 1
ATOM 1478 O O . PRO A 1 186 ? 10.344 -13.789 -18.531 1 97.56 186 PRO A O 1
ATOM 1481 N N . LEU A 1 187 ? 11.734 -14.109 -16.859 1 97.44 187 LEU A N 1
ATOM 1482 C CA . LEU A 1 187 ? 11.703 -15.562 -16.953 1 97.44 187 LEU A CA 1
ATOM 1483 C C . LEU A 1 187 ? 10.305 -16.109 -16.672 1 97.44 187 LEU A C 1
ATOM 1485 O O . LEU A 1 187 ? 9.773 -16.891 -17.453 1 97.44 187 LEU A O 1
ATOM 1489 N N . SER A 1 188 ? 9.742 -15.656 -15.594 1 96.44 188 SER A N 1
ATOM 1490 C CA . SER A 1 188 ? 8.414 -16.125 -15.195 1 96.44 188 SER A CA 1
ATOM 1491 C C . SER A 1 188 ? 7.371 -15.812 -16.25 1 96.44 188 SER A C 1
ATOM 1493 O O . SER A 1 188 ? 6.527 -16.656 -16.578 1 96.44 188 SER A O 1
ATOM 1495 N N . ILE A 1 189 ? 7.449 -14.609 -16.812 1 96.31 189 ILE A N 1
ATOM 1496 C CA . ILE A 1 189 ? 6.469 -14.18 -17.797 1 96.31 189 ILE A CA 1
ATOM 1497 C C . ILE A 1 189 ? 6.613 -15.008 -19.062 1 96.31 189 ILE A C 1
ATOM 1499 O O . ILE A 1 189 ? 5.621 -15.492 -19.625 1 96.31 189 ILE A O 1
ATOM 1503 N N . LEU A 1 190 ? 7.793 -15.188 -19.469 1 97.06 190 LEU A N 1
ATOM 1504 C CA . LEU A 1 190 ? 8.031 -15.938 -20.703 1 97.06 190 LEU A CA 1
ATOM 1505 C C . LEU A 1 190 ? 7.629 -17.391 -20.531 1 97.06 190 LEU A C 1
ATOM 1507 O O . LEU A 1 190 ? 7.098 -18 -21.469 1 97.06 190 LEU A O 1
ATOM 1511 N N . PHE A 1 191 ? 7.895 -17.953 -19.359 1 96.25 191 PHE A N 1
ATOM 1512 C CA . PHE A 1 191 ? 7.48 -19.328 -19.094 1 96.25 191 PHE A CA 1
ATOM 1513 C C . PHE A 1 191 ? 5.961 -19.438 -19.078 1 96.25 191 PHE A C 1
ATOM 1515 O O . PHE A 1 191 ? 5.398 -20.391 -19.625 1 96.25 191 PHE A O 1
ATOM 1522 N N . GLU A 1 192 ? 5.324 -18.5 -18.469 1 93.31 192 GLU A N 1
ATOM 1523 C CA . GLU A 1 192 ? 3.865 -18.5 -18.391 1 93.31 192 GLU A CA 1
ATOM 1524 C C . GLU A 1 192 ? 3.248 -18.391 -19.781 1 93.31 192 GLU A C 1
ATOM 1526 O O . GLU A 1 192 ? 2.219 -19 -20.062 1 93.31 192 GLU A O 1
ATOM 1531 N N . MET A 1 193 ? 3.922 -17.641 -20.641 1 93.62 193 MET A N 1
ATOM 1532 C CA . MET A 1 193 ? 3.453 -17.453 -22.016 1 93.62 193 MET A CA 1
ATOM 1533 C C . MET A 1 193 ? 3.836 -18.656 -22.875 1 93.62 193 MET A C 1
ATOM 1535 O O . MET A 1 193 ? 3.418 -18.734 -24.031 1 93.62 193 MET A O 1
ATOM 1539 N N . ARG A 1 194 ? 4.656 -19.562 -22.344 1 93.19 194 ARG A N 1
ATOM 1540 C CA . ARG A 1 194 ? 5.141 -20.734 -23.047 1 93.19 194 ARG A CA 1
ATOM 1541 C C . ARG A 1 194 ? 5.945 -20.344 -24.281 1 93.19 194 ARG A C 1
ATOM 1543 O O . ARG A 1 194 ? 5.785 -20.938 -25.344 1 93.19 194 ARG A O 1
ATOM 1550 N N . ALA A 1 195 ? 6.672 -19.266 -24.062 1 93.5 195 ALA A N 1
ATOM 1551 C CA . ALA A 1 195 ? 7.574 -18.844 -25.125 1 93.5 195 ALA A CA 1
ATOM 1552 C C . ALA A 1 195 ? 8.727 -19.828 -25.297 1 93.5 195 ALA A C 1
ATOM 1554 O O . ALA A 1 195 ? 9.062 -20.562 -24.359 1 93.5 195 ALA A O 1
ATOM 1555 N N . ASP A 1 196 ? 9.242 -19.828 -26.469 1 88.75 196 ASP A N 1
ATOM 1556 C CA . ASP A 1 196 ? 10.336 -20.734 -26.75 1 88.75 196 ASP A CA 1
ATOM 1557 C C . ASP A 1 196 ? 11.664 -20.203 -26.219 1 88.75 196 ASP A C 1
ATOM 1559 O O . ASP A 1 196 ? 12.367 -19.469 -26.906 1 88.75 196 ASP A O 1
ATOM 1563 N N . LEU A 1 197 ? 11.938 -20.438 -25.016 1 89 197 LEU A N 1
ATOM 1564 C CA . LEU A 1 197 ? 13.172 -20.016 -24.359 1 89 197 LEU A CA 1
ATOM 1565 C C . LEU A 1 197 ? 13.992 -21.219 -23.922 1 89 197 LEU A C 1
ATOM 1567 O O . LEU A 1 197 ? 13.484 -22.125 -23.25 1 89 197 LEU A O 1
ATOM 1571 N N . GLN A 1 198 ? 15.227 -21.234 -24.422 1 86.88 198 GLN A N 1
ATOM 1572 C CA . GLN A 1 198 ? 16.125 -22.312 -24.031 1 86.88 198 GLN A CA 1
ATOM 1573 C C . GLN A 1 198 ? 16.953 -21.922 -22.812 1 86.88 198 GLN A C 1
ATOM 1575 O O . GLN A 1 198 ? 17.828 -21.047 -22.906 1 86.88 198 GLN A O 1
ATOM 1580 N N . THR A 1 199 ? 16.766 -22.594 -21.781 1 84.25 199 THR A N 1
ATOM 1581 C CA . THR A 1 199 ? 17.438 -22.281 -20.516 1 84.25 199 THR A CA 1
ATOM 1582 C C . THR A 1 199 ? 18.938 -22.5 -20.641 1 84.25 199 THR A C 1
ATOM 1584 O O . THR A 1 199 ? 19.734 -21.844 -19.969 1 84.25 199 THR A O 1
ATOM 1587 N N . VAL A 1 200 ? 19.312 -23.422 -21.5 1 83.31 200 VAL A N 1
ATOM 1588 C CA . VAL A 1 200 ? 20.719 -23.766 -21.688 1 83.31 200 VAL A CA 1
ATOM 1589 C C . VAL A 1 200 ? 21.484 -22.562 -22.234 1 83.31 200 VAL A C 1
ATOM 1591 O O . VAL A 1 200 ? 22.672 -22.391 -21.953 1 83.31 200 VAL A O 1
ATOM 1594 N N . LYS A 1 201 ? 20.812 -21.703 -22.906 1 86.75 201 LYS A N 1
ATOM 1595 C CA . LYS A 1 201 ? 21.438 -20.516 -23.484 1 86.75 201 LYS A CA 1
ATOM 1596 C C . LYS A 1 201 ? 21.594 -19.406 -22.453 1 86.75 201 LYS A C 1
ATOM 1598 O O . LYS A 1 201 ? 22.406 -18.5 -22.625 1 86.75 201 LYS A O 1
ATOM 1603 N N . LEU A 1 202 ? 20.859 -19.516 -21.391 1 91.56 202 LEU A N 1
ATOM 1604 C CA . LEU A 1 202 ? 20.875 -18.469 -20.375 1 91.56 202 LEU A CA 1
ATOM 1605 C C . LEU A 1 202 ? 21.875 -18.781 -19.266 1 91.56 202 LEU A C 1
ATOM 1607 O O . LEU A 1 202 ? 22.5 -17.875 -18.719 1 91.56 202 LEU A O 1
ATOM 1611 N N . PHE A 1 203 ? 21.875 -20.094 -18.953 1 90.44 203 PHE A N 1
ATOM 1612 C CA . PHE A 1 203 ? 22.719 -20.516 -17.844 1 90.44 203 PHE A CA 1
ATOM 1613 C C . PHE A 1 203 ? 23.609 -21.672 -18.25 1 90.44 203 PHE A C 1
ATOM 1615 O O . PHE A 1 203 ? 23.203 -22.547 -19.031 1 90.44 203 PHE A O 1
ATOM 1622 N N . LYS A 1 204 ? 24.938 -21.609 -17.938 1 77.94 204 LYS A N 1
ATOM 1623 C CA . LYS A 1 204 ? 25.859 -22.688 -18.297 1 77.94 204 LYS A CA 1
ATOM 1624 C C . LYS A 1 204 ? 25.75 -23.844 -17.312 1 77.94 204 LYS A C 1
ATOM 1626 O O . LYS A 1 204 ? 26 -23.688 -16.125 1 77.94 204 LYS A O 1
ATOM 1631 N N . PRO A 1 205 ? 25.188 -24.922 -17.797 1 67 205 PRO A N 1
ATOM 1632 C CA . PRO A 1 205 ? 25.188 -26.062 -16.891 1 67 205 PRO A CA 1
ATOM 1633 C C . PRO A 1 205 ? 26.609 -26.578 -16.578 1 67 205 PRO A C 1
ATOM 1635 O O . PRO A 1 205 ? 27.562 -26.172 -17.234 1 67 205 PRO A O 1
ATOM 1638 N N . VAL A 1 206 ? 27.031 -27.297 -15.523 1 57.56 206 VAL A N 1
ATOM 1639 C CA . VAL A 1 206 ? 28.359 -27.828 -15.234 1 57.56 206 VAL A CA 1
ATOM 1640 C C . VAL A 1 206 ? 28.984 -28.391 -16.516 1 57.56 206 VAL A C 1
ATOM 1642 O O . VAL A 1 206 ? 28.281 -28.984 -17.344 1 57.56 206 VAL A O 1
ATOM 1645 N N . LYS A 1 207 ? 30.234 -27.938 -16.859 1 49.38 207 LYS A N 1
ATOM 1646 C CA . LYS A 1 207 ? 31.109 -28.656 -17.781 1 49.38 207 LYS A CA 1
ATOM 1647 C C . LYS A 1 207 ? 31.125 -30.156 -17.469 1 49.38 207 LYS A C 1
ATOM 1649 O O . LYS A 1 207 ? 31.406 -30.547 -16.328 1 49.38 207 LYS A O 1
ATOM 1654 N N . LYS A 1 208 ? 30.422 -31.094 -18.062 1 42.81 208 LYS A N 1
ATOM 1655 C CA . LYS A 1 208 ? 30.672 -32.531 -17.984 1 42.81 208 LYS A CA 1
ATOM 1656 C C . LYS A 1 208 ? 32.156 -32.812 -17.984 1 42.81 208 LYS A C 1
ATOM 1658 O O . LYS A 1 208 ? 32.844 -32.562 -18.969 1 42.81 208 LYS A O 1
ATOM 1663 N N . SER A 1 209 ? 32.844 -32.625 -16.969 1 35.09 209 SER A N 1
ATOM 1664 C CA . SER A 1 209 ? 34.125 -33.312 -17.094 1 35.09 209 SER A CA 1
ATOM 1665 C C . SER A 1 209 ? 33.938 -34.75 -17.547 1 35.09 209 SER A C 1
ATOM 1667 O O . SER A 1 209 ? 34.906 -35.406 -17.938 1 35.09 209 SER A O 1
ATOM 1669 N N . TRP A 1 210 ? 33.062 -35.656 -16.922 1 30.17 210 TRP A N 1
ATOM 1670 C CA . TRP A 1 210 ? 33.219 -37.094 -17.094 1 30.17 210 TRP A CA 1
ATOM 1671 C C . TRP A 1 210 ? 32.781 -37.531 -18.484 1 30.17 210 TRP A C 1
ATOM 1673 O O . TRP A 1 210 ? 31.609 -37.406 -18.844 1 30.17 210 TRP A O 1
ATOM 1683 N N . LYS A 1 211 ? 33.594 -37.438 -19.438 1 33.94 211 LYS A N 1
ATOM 1684 C CA . LYS A 1 211 ? 33.562 -38.406 -20.547 1 33.94 211 LYS A CA 1
ATOM 1685 C C . LYS A 1 211 ? 33.531 -39.844 -20.031 1 33.94 211 LYS A C 1
ATOM 1687 O O . LYS A 1 211 ? 34.531 -40.406 -19.656 1 33.94 211 LYS A O 1
ATOM 1692 N N . ALA A 1 212 ? 32.812 -40.344 -19.141 1 27.25 212 ALA A N 1
ATOM 1693 C CA . ALA A 1 212 ? 32.656 -41.781 -19.312 1 27.25 212 ALA A CA 1
ATOM 1694 C C . ALA A 1 212 ? 32.281 -42.125 -20.75 1 27.25 212 ALA A C 1
ATOM 1696 O O . ALA A 1 212 ? 31.422 -41.469 -21.359 1 27.25 212 ALA A O 1
ATOM 1697 N N . LYS A 1 213 ? 33.188 -42.688 -21.406 1 31.8 213 LYS A N 1
ATOM 1698 C CA . LYS A 1 213 ? 33.031 -43.594 -22.531 1 31.8 213 LYS A CA 1
ATOM 1699 C C . LYS A 1 213 ? 31.812 -44.5 -22.344 1 31.8 213 LYS A C 1
ATOM 1701 O O . LYS A 1 213 ? 31.875 -45.5 -21.625 1 31.8 213 LYS A O 1
ATOM 1706 N N . HIS A 1 214 ? 30.703 -44.094 -21.922 1 23.97 214 HIS A N 1
ATOM 1707 C CA . HIS A 1 214 ? 29.609 -45.031 -22.125 1 23.97 214 HIS A CA 1
ATOM 1708 C C . HIS A 1 214 ? 29.672 -45.688 -23.5 1 23.97 214 HIS A C 1
ATOM 1710 O O . HIS A 1 214 ? 29.844 -45 -24.5 1 23.97 214 HIS A O 1
ATOM 1716 N N . LEU A 1 215 ? 30.391 -46.906 -23.641 1 26.88 215 LEU A N 1
ATOM 1717 C CA . LEU A 1 215 ? 30.094 -47.969 -24.625 1 26.88 215 LEU A CA 1
ATOM 1718 C C . LEU A 1 215 ? 28.625 -47.906 -25.031 1 26.88 215 LEU A C 1
ATOM 1720 O O . LEU A 1 215 ? 27.734 -47.906 -24.172 1 26.88 215 LEU A O 1
ATOM 1724 N N . ARG A 1 216 ? 28.391 -47.281 -26.109 1 26.98 216 ARG A N 1
ATOM 1725 C CA . ARG A 1 216 ? 27.219 -47.375 -26.969 1 26.98 216 ARG A CA 1
ATOM 1726 C C . ARG A 1 216 ? 26.625 -48.781 -26.922 1 26.98 216 ARG A C 1
ATOM 1728 O O . ARG A 1 216 ? 27 -49.656 -27.719 1 26.98 216 ARG A O 1
ATOM 1735 N N . THR A 1 217 ? 26.812 -49.562 -25.781 1 24.33 217 THR A N 1
ATOM 1736 C CA . THR A 1 217 ? 25.906 -50.688 -26.125 1 24.33 217 THR A CA 1
ATOM 1737 C C . THR A 1 217 ? 24.562 -50.156 -26.609 1 24.33 217 THR A C 1
ATOM 1739 O O . THR A 1 217 ? 23.969 -49.281 -25.969 1 24.33 217 THR A O 1
ATOM 1742 N N . ALA A 1 218 ? 24.375 -50.188 -27.906 1 27.75 218 ALA A N 1
ATOM 1743 C CA . ALA A 1 218 ? 23.281 -50.062 -28.859 1 27.75 218 ALA A CA 1
ATOM 1744 C C . ALA A 1 218 ? 21.969 -50.562 -28.266 1 27.75 218 ALA A C 1
ATOM 1746 O O . ALA A 1 218 ? 21.031 -50.875 -29.016 1 27.75 218 ALA A O 1
ATOM 1747 N N . ASN A 1 219 ? 21.922 -50.906 -26.953 1 26.2 219 ASN A N 1
ATOM 1748 C CA . ASN A 1 219 ? 20.562 -51.438 -26.844 1 26.2 219 ASN A CA 1
ATOM 1749 C C . ASN A 1 219 ? 19.531 -50.344 -27.188 1 26.2 219 ASN A C 1
ATOM 1751 O O . ASN A 1 219 ? 19.531 -49.281 -26.609 1 26.2 219 ASN A O 1
ATOM 1755 N N . ILE A 1 220 ? 19.109 -50.281 -28.422 1 24.52 220 ILE A N 1
ATOM 1756 C CA . ILE A 1 220 ? 17.969 -49.688 -29.125 1 24.52 220 ILE A CA 1
ATOM 1757 C C . ILE A 1 220 ? 16.734 -49.719 -28.219 1 24.52 220 ILE A C 1
ATOM 1759 O O . ILE A 1 220 ? 16.094 -50.781 -28.047 1 24.52 220 ILE A O 1
ATOM 1763 N N . ILE A 1 221 ? 16.938 -49.406 -26.906 1 27.11 221 ILE A N 1
ATOM 1764 C CA . ILE A 1 221 ? 15.578 -49.469 -26.375 1 27.11 221 ILE A CA 1
ATOM 1765 C C . ILE A 1 221 ? 14.68 -48.5 -27.141 1 27.11 221 ILE A C 1
ATOM 1767 O O . ILE A 1 221 ? 15 -47.312 -27.25 1 27.11 221 ILE A O 1
ATOM 1771 N N . SER A 1 222 ? 13.867 -48.969 -27.984 1 25.44 222 SER A N 1
ATOM 1772 C CA . SER A 1 222 ? 12.75 -48.375 -28.719 1 25.44 222 SER A CA 1
ATOM 1773 C C . SER A 1 222 ? 12.016 -47.344 -27.875 1 25.44 222 SER A C 1
ATOM 1775 O O . SER A 1 222 ? 11.711 -47.594 -26.703 1 25.44 222 SER A O 1
ATOM 1777 N N . LYS A 1 223 ? 12.477 -46.156 -27.984 1 29.83 223 LYS A N 1
ATOM 1778 C CA . LYS A 1 223 ? 11.742 -45 -27.5 1 29.83 223 LYS A CA 1
ATOM 1779 C C . LYS A 1 223 ? 10.234 -45.219 -27.578 1 29.83 223 LYS A C 1
ATOM 1781 O O . LYS A 1 223 ? 9.703 -45.469 -28.672 1 29.83 223 LYS A O 1
ATOM 1786 N N . PRO A 1 224 ? 9.695 -45.844 -26.547 1 27.52 224 PRO A N 1
ATOM 1787 C CA . PRO A 1 224 ? 8.25 -45.938 -26.797 1 27.52 224 PRO A CA 1
ATOM 1788 C C . PRO A 1 224 ? 7.668 -44.625 -27.344 1 27.52 224 PRO A C 1
ATOM 1790 O O . PRO A 1 224 ? 8.023 -43.531 -26.875 1 27.52 224 PRO A O 1
ATOM 1793 N N . GLN A 1 225 ? 7.742 -44.406 -28.672 1 26.53 225 GLN A N 1
ATOM 1794 C CA . GLN A 1 225 ? 6.945 -43.406 -29.359 1 26.53 225 GLN A CA 1
ATOM 1795 C C . GLN A 1 225 ? 5.645 -43.125 -28.609 1 26.53 225 GLN A C 1
ATOM 1797 O O . GLN A 1 225 ? 4.914 -44.062 -28.25 1 26.53 225 GLN A O 1
ATOM 1802 N N . THR A 1 226 ? 5.84 -42.188 -27.656 1 26 226 THR A N 1
ATOM 1803 C CA . THR A 1 226 ? 4.602 -41.812 -26.984 1 26 226 THR A CA 1
ATOM 1804 C C . THR A 1 226 ? 3.441 -41.75 -27.984 1 26 226 THR A C 1
ATOM 1806 O O . THR A 1 226 ? 3.451 -40.938 -28.906 1 26 226 THR A O 1
ATOM 1809 N N . PRO A 1 227 ? 2.959 -42.906 -28.344 1 30.7 227 PRO A N 1
ATOM 1810 C CA . PRO A 1 227 ? 1.901 -43.125 -29.344 1 30.7 227 PRO A CA 1
ATOM 1811 C C . PRO A 1 227 ? 0.701 -42.188 -29.125 1 30.7 227 PRO A C 1
ATOM 1813 O O . PRO A 1 227 ? -0.417 -42.531 -29.531 1 30.7 227 PRO A O 1
ATOM 1816 N N . PHE A 1 228 ? 1.067 -41.031 -28.453 1 29.97 228 PHE A N 1
ATOM 1817 C CA . PHE A 1 228 ? -0.235 -40.469 -28.094 1 29.97 228 PHE A CA 1
ATOM 1818 C C . PHE A 1 228 ? -1.128 -40.344 -29.312 1 29.97 228 PHE A C 1
ATOM 1820 O O . PHE A 1 228 ? -2.102 -39.594 -29.312 1 29.97 228 PHE A O 1
ATOM 1827 N N . LYS A 1 229 ? -0.431 -40.625 -30.484 1 29.12 229 LYS A N 1
ATOM 1828 C CA . LYS A 1 229 ? -1.376 -40.469 -31.594 1 29.12 229 LYS A CA 1
ATOM 1829 C C . LYS A 1 229 ? -2.557 -41.438 -31.422 1 29.12 229 LYS A C 1
ATOM 1831 O O . LYS A 1 229 ? -2.414 -42.5 -30.859 1 29.12 229 LYS A O 1
ATOM 1836 N N . ILE A 1 230 ? -3.752 -40.938 -31.453 1 29.89 230 ILE A N 1
ATOM 1837 C CA . ILE A 1 230 ? -4.938 -41.781 -31.594 1 29.89 230 ILE A CA 1
ATOM 1838 C C . ILE A 1 230 ? -4.621 -42.969 -32.469 1 29.89 230 ILE A C 1
ATOM 1840 O O . ILE A 1 230 ? -4.219 -42.812 -33.625 1 29.89 230 ILE A O 1
ATOM 1844 N N . PRO A 1 231 ? -4.039 -44.125 -31.875 1 26.36 231 PRO A N 1
ATOM 1845 C CA . PRO A 1 231 ? -3.646 -45.312 -32.656 1 26.36 231 PRO A CA 1
ATOM 1846 C C . PRO A 1 231 ? -4.637 -45.625 -33.781 1 26.36 231 PRO A C 1
ATOM 1848 O O . PRO A 1 231 ? -5.852 -45.594 -33.562 1 26.36 231 PRO A O 1
ATOM 1851 N N . SER A 1 232 ? -4.344 -45.156 -34.969 1 26.28 232 SER A N 1
ATOM 1852 C CA . SER A 1 232 ? -5.105 -45.875 -36 1 26.28 232 SER A CA 1
ATOM 1853 C C . SER A 1 232 ? -4.973 -47.375 -35.781 1 26.28 232 SER A C 1
ATOM 1855 O O . SER A 1 232 ? -3.943 -47.875 -35.312 1 26.28 232 SER A O 1
ATOM 1857 N N . ARG A 1 233 ? -5.957 -48.188 -35.812 1 23.17 233 ARG A N 1
ATOM 1858 C CA . ARG A 1 233 ? -6.23 -49.625 -35.625 1 23.17 233 ARG A CA 1
ATOM 1859 C C . ARG A 1 233 ? -5.23 -50.469 -36.406 1 23.17 233 ARG A C 1
ATOM 1861 O O . ARG A 1 233 ? -5.469 -50.812 -37.562 1 23.17 233 ARG A O 1
ATOM 1868 N N . LEU A 1 234 ? -3.855 -50.188 -36.375 1 22.55 234 LEU A N 1
ATOM 1869 C CA . LEU A 1 234 ? -3.234 -51.219 -37.156 1 22.55 234 LEU A CA 1
ATOM 1870 C C . LEU A 1 234 ? -3.445 -52.594 -36.531 1 22.55 234 LEU A C 1
ATOM 1872 O O . LEU A 1 234 ? -3.615 -52.688 -35.312 1 22.55 234 LEU A O 1
ATOM 1876 N N . SER A 1 235 ? -3.193 -53.812 -37.25 1 20.53 235 SER A N 1
ATOM 1877 C CA . SER A 1 235 ? -3.574 -55.219 -37.188 1 20.53 235 SER A CA 1
ATOM 1878 C C . SER A 1 235 ? -2.891 -55.906 -36 1 20.53 235 SER A C 1
ATOM 1880 O O . SER A 1 235 ? -2.088 -55.281 -35.281 1 20.53 235 SER A O 1
ATOM 1882 N N . THR A 1 236 ? -2.107 -57.156 -36.094 1 19.22 236 THR A N 1
ATOM 1883 C CA . THR A 1 236 ? -2.361 -58.5 -35.594 1 19.22 236 THR A CA 1
ATOM 1884 C C . THR A 1 236 ? -1.503 -58.812 -34.375 1 19.22 236 THR A C 1
ATOM 1886 O O . THR A 1 236 ? -1.927 -59.562 -33.5 1 19.22 236 THR A O 1
ATOM 1889 N N . SER A 1 237 ? -0.079 -58.594 -34.188 1 20.59 237 SER A N 1
ATOM 1890 C CA . SER A 1 237 ? 0.618 -59.812 -33.75 1 20.59 237 SER A CA 1
ATOM 1891 C C . SER A 1 237 ? 0.542 -59.969 -32.219 1 20.59 237 SER A C 1
ATOM 1893 O O . SER A 1 237 ? 0.398 -58.969 -31.5 1 20.59 237 SER A O 1
ATOM 1895 N N . ALA A 1 238 ? 0.605 -61.281 -31.547 1 20.44 238 ALA A N 1
ATOM 1896 C CA . ALA A 1 238 ? 0.236 -62.125 -30.391 1 20.44 238 ALA A CA 1
ATOM 1897 C C . ALA A 1 238 ? 1.234 -61.938 -29.25 1 20.44 238 ALA A C 1
ATOM 1899 O O . ALA A 1 238 ? 1.317 -62.812 -28.359 1 20.44 238 ALA A O 1
ATOM 1900 N N . VAL A 1 239 ? 2.031 -60.844 -29.156 1 21.59 239 VAL A N 1
ATOM 1901 C CA . VAL A 1 239 ? 3.113 -61.219 -28.25 1 21.59 239 VAL A CA 1
ATOM 1902 C C . VAL A 1 239 ? 2.574 -61.375 -26.828 1 21.59 239 VAL A C 1
ATOM 1904 O O . VAL A 1 239 ? 1.636 -60.656 -26.438 1 21.59 239 VAL A O 1
ATOM 1907 N N . GLY A 1 240 ? 3.117 -62.375 -26.016 1 19.23 240 GLY A N 1
ATOM 1908 C CA . GLY A 1 240 ? 2.844 -63.062 -24.75 1 19.23 240 GLY A CA 1
ATOM 1909 C C . GLY A 1 240 ? 2.955 -62.156 -23.547 1 19.23 240 GLY A C 1
ATOM 1910 O O . GLY A 1 240 ? 3.592 -61.094 -23.625 1 19.23 240 GLY A O 1
ATOM 1911 N N . ALA A 1 241 ? 2.119 -62.375 -22.453 1 21.09 241 ALA A N 1
ATOM 1912 C CA . ALA A 1 241 ? 1.444 -61.844 -21.281 1 21.09 241 ALA A CA 1
ATOM 1913 C C . ALA A 1 241 ? 2.408 -61.688 -20.109 1 21.09 241 ALA A C 1
ATOM 1915 O O . ALA A 1 241 ? 2.441 -62.562 -19.219 1 21.09 241 ALA A O 1
ATOM 1916 N N . ALA A 1 242 ? 3.697 -61.219 -20.219 1 21.95 242 ALA A N 1
ATOM 1917 C CA . ALA A 1 242 ? 4.336 -61.469 -18.938 1 21.95 242 ALA A CA 1
ATOM 1918 C C . ALA A 1 242 ? 3.75 -60.562 -17.859 1 21.95 242 ALA A C 1
ATOM 1920 O O . ALA A 1 242 ? 3.479 -59.375 -18.109 1 21.95 242 ALA A O 1
ATOM 1921 N N . PRO A 1 243 ? 3.25 -61.094 -16.703 1 19.25 243 PRO A N 1
ATOM 1922 C CA . PRO A 1 243 ? 2.434 -60.594 -15.609 1 19.25 243 PRO A CA 1
ATOM 1923 C C . PRO A 1 243 ? 3.197 -59.594 -14.719 1 19.25 243 PRO A C 1
ATOM 1925 O O . PRO A 1 243 ? 4.188 -59.969 -14.086 1 19.25 243 PRO A O 1
ATOM 1928 N N . ASN A 1 244 ? 3.742 -58.5 -15.211 1 18.52 244 ASN A N 1
ATOM 1929 C CA . ASN A 1 244 ? 4.547 -57.781 -14.242 1 18.52 244 ASN A CA 1
ATOM 1930 C C . ASN A 1 244 ? 3.693 -57.219 -13.102 1 18.52 244 ASN A C 1
ATOM 1932 O O . ASN A 1 244 ? 2.68 -56.562 -13.336 1 18.52 244 ASN A O 1
ATOM 1936 N N . PRO A 1 245 ? 3.797 -57.688 -11.867 1 19.12 245 PRO A N 1
ATOM 1937 C CA . PRO A 1 245 ? 2.979 -57.438 -10.68 1 19.12 245 PRO A CA 1
ATOM 1938 C C . PRO A 1 245 ? 3.123 -56.031 -10.141 1 19.12 245 PRO A C 1
ATOM 1940 O O . PRO A 1 245 ? 2.637 -55.719 -9.047 1 19.12 245 PRO A O 1
ATOM 1943 N N . LEU A 1 246 ? 3.465 -55.031 -10.906 1 18.47 246 LEU A N 1
ATOM 1944 C CA . LEU A 1 246 ? 3.867 -53.875 -10.133 1 18.47 246 LEU A CA 1
ATOM 1945 C C . LEU A 1 246 ? 2.668 -53.25 -9.43 1 18.47 246 LEU A C 1
ATOM 1947 O O . LEU A 1 246 ? 1.801 -52.656 -10.086 1 18.47 246 LEU A O 1
ATOM 1951 N N . LEU A 1 247 ? 2.053 -53.812 -8.414 1 18.59 247 LEU A N 1
ATOM 1952 C CA . LEU A 1 247 ? 0.778 -53.438 -7.809 1 18.59 247 LEU A CA 1
ATOM 1953 C C . LEU A 1 247 ? 0.891 -52.094 -7.102 1 18.59 247 LEU A C 1
ATOM 1955 O O . LEU A 1 247 ? -0.064 -51.625 -6.465 1 18.59 247 LEU A O 1
ATOM 1959 N N . SER A 1 248 ? 1.894 -51.25 -7.234 1 18.98 248 SER A N 1
ATOM 1960 C CA . SER A 1 248 ? 1.882 -50.312 -6.129 1 18.98 248 SER A CA 1
ATOM 1961 C C . SER A 1 248 ? 0.655 -49.406 -6.195 1 18.98 248 SER A C 1
ATOM 1963 O O . SER A 1 248 ? 0.3 -48.906 -7.266 1 18.98 248 SER A O 1
ATOM 1965 N N . THR A 1 249 ? -0.288 -49.5 -5.23 1 18.47 249 THR A N 1
ATOM 1966 C CA . THR A 1 249 ? -1.682 -49.125 -5.031 1 18.47 249 THR A CA 1
ATOM 1967 C C . THR A 1 249 ? -1.806 -47.625 -4.805 1 18.47 249 THR A C 1
ATOM 1969 O O . THR A 1 249 ? -2.893 -47.125 -4.508 1 18.47 249 THR A O 1
ATOM 1972 N N . SER A 1 250 ? -0.921 -46.75 -5.113 1 19.19 250 SER A N 1
ATOM 1973 C CA . SER A 1 250 ? -1.092 -45.469 -4.406 1 19.19 250 SER A CA 1
ATOM 1974 C C . SER A 1 250 ? -2.309 -44.719 -4.926 1 19.19 250 SER A C 1
ATOM 1976 O O . SER A 1 250 ? -2.338 -44.312 -6.086 1 19.19 250 SER A O 1
ATOM 1978 N N . SER A 1 251 ? -3.555 -45.031 -4.453 1 20.11 251 SER A N 1
ATOM 1979 C CA . SER A 1 251 ? -4.875 -44.656 -4.949 1 20.11 251 SER A CA 1
ATOM 1980 C C . SER A 1 251 ? -5.172 -43.188 -4.684 1 20.11 251 SER A C 1
ATOM 1982 O O . SER A 1 251 ? -5.41 -42.781 -3.543 1 20.11 251 SER A O 1
ATOM 1984 N N . ALA A 1 252 ? -4.406 -42.219 -5.109 1 20.78 252 ALA A N 1
ATOM 1985 C CA . ALA A 1 252 ? -4.68 -40.812 -4.836 1 20.78 252 ALA A CA 1
ATOM 1986 C C . ALA A 1 252 ? -6.016 -40.375 -5.438 1 20.78 252 ALA A C 1
ATOM 1988 O O . ALA A 1 252 ? -6.227 -40.5 -6.645 1 20.78 252 ALA A O 1
ATOM 1989 N N . ILE A 1 253 ? -7.125 -40.344 -4.605 1 21.52 253 ILE A N 1
ATOM 1990 C CA . ILE A 1 253 ? -8.539 -40.062 -4.812 1 21.52 253 ILE A CA 1
ATOM 1991 C C . ILE A 1 253 ? -8.711 -38.594 -5.219 1 21.52 253 ILE A C 1
ATOM 1993 O O . ILE A 1 253 ? -8.375 -37.688 -4.457 1 21.52 253 ILE A O 1
ATOM 1997 N N . VAL A 1 254 ? -8.375 -38.188 -6.395 1 23.94 254 VAL A N 1
ATOM 1998 C CA . VAL A 1 254 ? -8.641 -36.875 -6.945 1 23.94 254 VAL A CA 1
ATOM 1999 C C . VAL A 1 254 ? -10.133 -36.562 -6.855 1 23.94 254 VAL A C 1
ATOM 2001 O O . VAL A 1 254 ? -10.961 -37.281 -7.406 1 23.94 254 VAL A O 1
ATOM 2004 N N . SER A 1 255 ? -10.57 -35.906 -5.785 1 23.73 255 SER A N 1
ATOM 2005 C CA . SER A 1 255 ? -11.922 -35.469 -5.445 1 23.73 255 SER A CA 1
ATOM 2006 C C . SER A 1 255 ? -12.555 -34.688 -6.574 1 23.73 255 SER A C 1
ATOM 2008 O O . SER A 1 255 ? -12.258 -33.5 -6.746 1 23.73 255 SER A O 1
ATOM 2010 N N . THR A 1 256 ? -12.531 -35.125 -7.84 1 23.89 256 THR A N 1
ATOM 2011 C CA . THR A 1 256 ? -13.398 -34.562 -8.867 1 23.89 256 THR A CA 1
ATOM 2012 C C . THR A 1 256 ? -14.852 -34.562 -8.406 1 23.89 256 THR A C 1
ATOM 2014 O O . THR A 1 256 ? -15.25 -35.375 -7.574 1 23.89 256 THR A O 1
ATOM 2017 N N . SER A 1 257 ? -15.648 -33.438 -8.742 1 24.8 257 SER A N 1
ATOM 2018 C CA . SER A 1 257 ? -17.078 -33.25 -8.508 1 24.8 257 SER A CA 1
ATOM 2019 C C . SER A 1 257 ? -17.891 -34.438 -8.969 1 24.8 257 SER A C 1
ATOM 2021 O O . SER A 1 257 ? -17.766 -34.875 -10.117 1 24.8 257 SER A O 1
ATOM 2023 N N . PRO A 1 258 ? -18.234 -35.344 -8.141 1 26.36 258 PRO A N 1
ATOM 2024 C CA . PRO A 1 258 ? -18.953 -36.594 -8.438 1 26.36 258 PRO A CA 1
ATOM 2025 C C . PRO A 1 258 ? -20.281 -36.344 -9.141 1 26.36 258 PRO A C 1
ATOM 2027 O O . PRO A 1 258 ? -21.094 -37.281 -9.258 1 26.36 258 PRO A O 1
ATOM 2030 N N . SER A 1 259 ? -20.562 -35.062 -9.516 1 27.09 259 SER A N 1
ATOM 2031 C CA . SER A 1 259 ? -21.984 -35.031 -9.875 1 27.09 259 SER A CA 1
ATOM 2032 C C . SER A 1 259 ? -22.281 -35.938 -11.062 1 27.09 259 SER A C 1
ATOM 2034 O O . SER A 1 259 ? -23.422 -36 -11.516 1 27.09 259 SER A O 1
ATOM 2036 N N . MET A 1 260 ? -21.344 -36.219 -11.812 1 25.52 260 MET A N 1
ATOM 2037 C CA . MET A 1 260 ? -21.828 -36.812 -13.055 1 25.52 260 MET A CA 1
ATOM 2038 C C . MET A 1 260 ? -22.469 -38.156 -12.797 1 25.52 260 MET A C 1
ATOM 2040 O O . MET A 1 260 ? -22.844 -38.875 -13.742 1 25.52 260 MET A O 1
ATOM 2044 N N . MET A 1 261 ? -22.266 -38.781 -11.672 1 25.62 261 MET A N 1
ATOM 2045 C CA . MET A 1 261 ? -22.891 -40.094 -11.648 1 25.62 261 MET A CA 1
ATOM 2046 C C . MET A 1 261 ? -24.406 -39.969 -11.539 1 25.62 261 MET A C 1
ATOM 2048 O O . MET A 1 261 ? -24.953 -39.969 -10.43 1 25.62 261 MET A O 1
ATOM 2052 N N . ARG A 1 262 ? -25.016 -39.062 -12.211 1 23.98 262 ARG A N 1
ATOM 2053 C CA . ARG A 1 262 ? -26.469 -38.938 -12.133 1 23.98 262 ARG A CA 1
ATOM 2054 C C . ARG A 1 262 ? -27.141 -40.156 -12.758 1 23.98 262 ARG A C 1
ATOM 2056 O O . ARG A 1 262 ? -28.359 -40.312 -12.711 1 23.98 262 ARG A O 1
ATOM 2063 N N . ARG A 1 263 ? -26.703 -40.844 -13.695 1 25.31 263 ARG A N 1
ATOM 2064 C CA . ARG A 1 263 ? -27.781 -41.5 -14.43 1 25.31 263 ARG A CA 1
ATOM 2065 C C . ARG A 1 263 ? -28.609 -42.406 -13.508 1 25.31 263 ARG A C 1
ATOM 2067 O O . ARG A 1 263 ? -28.234 -43.562 -13.281 1 25.31 263 ARG A O 1
ATOM 2074 N N . SER A 1 264 ? -28.984 -42.188 -12.289 1 20.83 264 SER A N 1
ATOM 2075 C CA . SER A 1 264 ? -29.781 -43.375 -11.992 1 20.83 264 SER A CA 1
ATOM 2076 C C . SER A 1 264 ? -31.031 -43.438 -12.852 1 20.83 264 SER A C 1
ATOM 2078 O O . SER A 1 264 ? -31.906 -42.562 -12.742 1 20.83 264 SER A O 1
ATOM 2080 N N . LYS A 1 265 ? -31 -43.844 -14.117 1 24.55 265 LYS A N 1
ATOM 2081 C CA . LYS A 1 265 ? -32.219 -44.281 -14.797 1 24.55 265 LYS A CA 1
ATOM 2082 C C . LYS A 1 265 ? -32.938 -45.344 -13.977 1 24.55 265 LYS A C 1
ATOM 2084 O O . LYS A 1 265 ? -32.562 -46.531 -14.016 1 24.55 265 LYS A O 1
ATOM 2089 N N . PHE A 1 266 ? -33.5 -45.312 -12.93 1 20.61 266 PHE A N 1
ATOM 2090 C CA . PHE A 1 266 ? -34.375 -46.469 -12.758 1 20.61 266 PHE A CA 1
ATOM 2091 C C . PHE A 1 266 ? -35.406 -46.531 -13.867 1 20.61 266 PHE A C 1
ATOM 2093 O O . PHE A 1 266 ? -35.594 -47.594 -14.492 1 20.61 266 PHE A O 1
ATOM 2100 N N . LEU A 1 267 ? -36.594 -45.656 -13.977 1 20.84 267 LEU A N 1
ATOM 2101 C CA . LEU A 1 267 ? -38.031 -45.875 -13.984 1 20.84 267 LEU A CA 1
ATOM 2102 C C . LEU A 1 267 ? -38.562 -45.938 -15.406 1 20.84 267 LEU A C 1
ATOM 2104 O O . LEU A 1 267 ? -39.781 -45.844 -15.625 1 20.84 267 LEU A O 1
ATOM 2108 N N . ASN A 1 268 ? -38.062 -46.125 -16.578 1 19.09 268 ASN A N 1
ATOM 2109 C CA . ASN A 1 268 ? -39.156 -45.938 -17.547 1 19.09 268 ASN A CA 1
ATOM 2110 C C . ASN A 1 268 ? -40.125 -47.094 -17.531 1 19.09 268 ASN A C 1
ATOM 2112 O O . ASN A 1 268 ? -40.094 -47.969 -18.422 1 19.09 268 ASN A O 1
ATOM 2116 N N . SER A 1 269 ? -40.594 -47.719 -16.328 1 18.39 269 SER A N 1
ATOM 2117 C CA . SER A 1 269 ? -41.656 -48.719 -16.406 1 18.39 269 SER A CA 1
ATOM 2118 C C . SER A 1 269 ? -42.906 -48.094 -17.031 1 18.39 269 SER A C 1
ATOM 2120 O O . SER A 1 269 ? -43.031 -46.875 -17.094 1 18.39 269 SER A O 1
ATOM 2122 N N . ASN A 1 270 ? -44.219 -49.031 -17.266 1 17.81 270 ASN A N 1
ATOM 2123 C CA . ASN A 1 270 ? -45.5 -49.375 -17.922 1 17.81 270 ASN A CA 1
ATOM 2124 C C . ASN A 1 270 ? -46.625 -48.469 -17.438 1 17.81 270 ASN A C 1
ATOM 2126 O O . ASN A 1 270 ? -46.5 -47.781 -16.406 1 17.81 270 ASN A O 1
ATOM 2130 N N . SER A 1 271 ? -47.969 -48.5 -18.109 1 19.38 271 SER A N 1
ATOM 2131 C CA . SER A 1 271 ? -49.25 -47.906 -18.422 1 19.38 271 SER A CA 1
ATOM 2132 C C . SER A 1 271 ? -50.188 -47.938 -17.203 1 19.38 271 SER A C 1
ATOM 2134 O O . SER A 1 271 ? -51 -47.031 -17.016 1 19.38 271 SER A O 1
ATOM 2136 N N . ASN A 1 272 ? -50.312 -49.094 -16.422 1 17.09 272 ASN A N 1
ATOM 2137 C CA . ASN A 1 272 ? -51.656 -49.531 -16.016 1 17.09 272 ASN A CA 1
ATOM 2138 C C . ASN A 1 272 ? -52.25 -48.625 -14.938 1 17.09 272 ASN A C 1
ATOM 2140 O O . ASN A 1 272 ? -51.844 -48.688 -13.773 1 17.09 272 ASN A O 1
ATOM 2144 N N . ALA A 1 273 ? -52.406 -47.375 -15.055 1 17.97 273 ALA A N 1
ATOM 2145 C CA . ALA A 1 273 ? -53 -46.781 -13.859 1 17.97 273 ALA A CA 1
ATOM 2146 C C . ALA A 1 273 ? -54.469 -47.188 -13.719 1 17.97 273 ALA A C 1
ATOM 2148 O O . ALA A 1 273 ? -55.344 -46.594 -14.336 1 17.97 273 ALA A O 1
ATOM 2149 N N . SER A 1 274 ? -54.844 -48.438 -13.602 1 16.95 274 SER A N 1
ATOM 2150 C CA . SER A 1 274 ? -56.219 -48.688 -13.266 1 16.95 274 SER A CA 1
ATOM 2151 C C . SER A 1 274 ? -56.594 -48.062 -11.93 1 16.95 274 SER A C 1
ATOM 2153 O O . SER A 1 274 ? -55.719 -47.719 -11.133 1 16.95 274 SER A O 1
ATOM 2155 N N . ASN A 1 275 ? -58 -48.125 -11.438 1 16.91 275 ASN A N 1
ATOM 2156 C CA . ASN A 1 275 ? -59.125 -47.625 -10.648 1 16.91 275 ASN A CA 1
ATOM 2157 C C . ASN A 1 275 ? -59.062 -48.125 -9.211 1 16.91 275 ASN A C 1
ATOM 2159 O O . ASN A 1 275 ? -60.062 -48.062 -8.492 1 16.91 275 ASN A O 1
ATOM 2163 N N . ALA A 1 276 ? -58.062 -48.25 -8.523 1 15.27 276 ALA A N 1
ATOM 2164 C CA . ALA A 1 276 ? -58.438 -48.906 -7.273 1 15.27 276 ALA A CA 1
ATOM 2165 C C . ALA A 1 276 ? -59.438 -48.062 -6.477 1 15.27 276 ALA A C 1
ATOM 2167 O O . ALA A 1 276 ? -59.406 -46.844 -6.527 1 15.27 276 ALA A O 1
ATOM 2168 N N . THR A 1 277 ? -60.312 -48.844 -5.543 1 16.14 277 THR A N 1
ATOM 2169 C CA . THR A 1 277 ? -61.469 -48.906 -4.656 1 16.14 277 THR A CA 1
ATOM 2170 C C . THR A 1 277 ? -61.188 -48.188 -3.344 1 16.14 277 THR A C 1
ATOM 2172 O O . THR A 1 277 ? -61.969 -47.312 -2.924 1 16.14 277 THR A O 1
ATOM 2175 N N . SER A 1 278 ? -60.844 -49 -2.197 1 15.54 278 SER A N 1
ATOM 2176 C CA . SER A 1 278 ? -61.719 -49.344 -1.065 1 15.54 278 SER A CA 1
ATOM 2177 C C . SER A 1 278 ? -61.438 -48.406 0.118 1 15.54 278 SER A C 1
ATOM 2179 O O . SER A 1 278 ? -62.375 -47.781 0.63 1 15.54 278 SER A O 1
ATOM 2181 N N . ASN A 1 279 ? -60.875 -49.031 1.282 1 14.84 279 ASN A N 1
ATOM 2182 C CA . ASN A 1 279 ? -61.5 -49.406 2.553 1 14.84 279 ASN A CA 1
ATOM 2183 C C . ASN A 1 279 ? -61.156 -48.406 3.662 1 14.84 279 ASN A C 1
ATOM 2185 O O . ASN A 1 279 ? -62.031 -47.844 4.305 1 14.84 279 ASN A O 1
ATOM 2189 N N . ILE A 1 280 ? -60.125 -48.844 4.621 1 14.83 280 ILE A N 1
ATOM 2190 C CA . ILE A 1 280 ? -60.469 -49.375 5.938 1 14.83 280 ILE A CA 1
ATOM 2191 C C . ILE A 1 280 ? -60.375 -48.25 6.98 1 14.83 280 ILE A C 1
ATOM 2193 O O . ILE A 1 280 ? -59.719 -47.25 6.754 1 14.83 280 ILE A O 1
ATOM 2197 N N . ASN A 1 281 ? -60.094 -48.781 8.281 1 14.73 281 ASN A N 1
ATOM 2198 C CA . ASN A 1 281 ? -60.688 -48.812 9.617 1 14.73 281 ASN A CA 1
ATOM 2199 C C . ASN A 1 281 ? -59.969 -47.875 10.578 1 14.73 281 ASN A C 1
ATOM 2201 O O . ASN A 1 281 ? -60.594 -47.062 11.25 1 14.73 281 ASN A O 1
ATOM 2205 N N . ASN A 1 282 ? -58.75 -48.344 11.109 1 14.22 282 ASN A N 1
ATOM 2206 C CA . ASN A 1 282 ? -58.781 -48.688 12.523 1 14.22 282 ASN A CA 1
ATOM 2207 C C . ASN A 1 282 ? -58.531 -47.469 13.406 1 14.22 282 ASN A C 1
ATOM 2209 O O . ASN A 1 282 ? -58.031 -46.438 12.922 1 14.22 282 ASN A O 1
ATOM 2213 N N . ASN A 1 283 ? -57.906 -47.906 14.664 1 14.38 283 ASN A N 1
ATOM 2214 C CA . ASN A 1 283 ? -58.156 -47.938 16.109 1 14.38 283 ASN A CA 1
ATOM 2215 C C . ASN A 1 283 ? -57.312 -46.844 16.828 1 14.38 283 ASN A C 1
ATOM 2217 O O . ASN A 1 283 ? -56.562 -46.094 16.188 1 14.38 283 ASN A O 1
ATOM 2221 N N . ASN A 1 284 ? -56.344 -47.438 17.688 1 14.41 284 ASN A N 1
ATOM 2222 C CA . ASN A 1 284 ? -56.375 -47.5 19.141 1 14.41 284 ASN A CA 1
ATOM 2223 C C . ASN A 1 284 ? -55.531 -46.344 19.75 1 14.41 284 ASN A C 1
ATOM 2225 O O . ASN A 1 284 ? -54.781 -45.688 19.047 1 14.41 284 ASN A O 1
ATOM 2229 N N . ASN A 1 285 ? -54.625 -46.844 20.781 1 14.35 285 ASN A N 1
ATOM 2230 C CA . ASN A 1 285 ? -54.625 -46.719 22.234 1 14.35 285 ASN A CA 1
ATOM 2231 C C . ASN A 1 285 ? -53.562 -45.75 22.703 1 14.35 285 ASN A C 1
ATOM 2233 O O . ASN A 1 285 ? -53.875 -44.812 23.453 1 14.35 285 ASN A O 1
ATOM 2237 N N . VAL A 1 286 ? -52.312 -46.281 23.078 1 14.84 286 VAL A N 1
ATOM 2238 C CA . VAL A 1 286 ? -51.906 -46.438 24.469 1 14.84 286 VAL A CA 1
ATOM 2239 C C . VAL A 1 286 ? -51.156 -45.188 24.906 1 14.84 286 VAL A C 1
ATOM 2241 O O . VAL A 1 286 ? -50.625 -44.438 24.062 1 14.84 286 VAL A O 1
ATOM 2244 N N . ASN A 1 287 ? -50.594 -45.375 26.234 1 14.79 287 ASN A N 1
ATOM 2245 C CA . ASN A 1 287 ? -50.469 -44.875 27.609 1 14.79 287 ASN A CA 1
ATOM 2246 C C . ASN A 1 287 ? -49.156 -44.156 27.844 1 14.79 287 ASN A C 1
ATOM 2248 O O . ASN A 1 287 ? -49.125 -43 28.281 1 14.79 287 ASN A O 1
ATOM 2252 N N . ASN A 1 288 ? -48.125 -44.969 28.406 1 14.5 288 ASN A N 1
ATOM 2253 C CA . ASN A 1 288 ? -47.719 -44.812 29.797 1 14.5 288 ASN A CA 1
ATOM 2254 C C . ASN A 1 288 ? -46.469 -43.906 29.906 1 14.5 288 ASN A C 1
ATOM 2256 O O . ASN A 1 288 ? -46.5 -42.875 30.594 1 14.5 288 ASN A O 1
ATOM 2260 N N . ASN A 1 289 ? -45.281 -44.562 30.375 1 14.73 289 ASN A N 1
ATOM 2261 C CA . ASN A 1 289 ? -44.688 -44.562 31.703 1 14.73 289 ASN A CA 1
ATOM 2262 C C . ASN A 1 289 ? -43.5 -43.594 31.781 1 14.73 289 ASN A C 1
ATOM 2264 O O . ASN A 1 289 ? -43.062 -43.062 30.766 1 14.73 289 ASN A O 1
ATOM 2268 N N . GLY A 1 290 ? -42.25 -44.188 32.062 1 15.17 290 GLY A N 1
ATOM 2269 C CA . GLY A 1 290 ? -41.438 -44.25 33.25 1 15.17 290 GLY A CA 1
ATOM 2270 C C . GLY A 1 290 ? -40.312 -43.219 33.281 1 15.17 290 GLY A C 1
ATOM 2271 O O . GLY A 1 290 ? -40.031 -42.594 32.25 1 15.17 290 GLY A O 1
ATOM 2272 N N . GLN A 1 291 ? -39.375 -43.281 34.344 1 16.47 291 GLN A N 1
ATOM 2273 C CA . GLN A 1 291 ? -38.719 -42.688 35.531 1 16.47 291 GLN A CA 1
ATOM 2274 C C . GLN A 1 291 ? -37.281 -42.312 35.219 1 16.47 291 GLN A C 1
ATOM 2276 O O . GLN A 1 291 ? -36.844 -41.219 35.562 1 16.47 291 GLN A O 1
ATOM 2281 N N . GLN A 1 292 ? -36.25 -43.281 34.938 1 15.55 292 GLN A N 1
ATOM 2282 C CA . GLN A 1 292 ? -35.219 -43.594 35.906 1 15.55 292 GLN A CA 1
ATOM 2283 C C . GLN A 1 292 ? -34.031 -42.656 35.75 1 15.55 292 GLN A C 1
ATOM 2285 O O . GLN A 1 292 ? -33.75 -42.156 34.656 1 15.55 292 GLN A O 1
ATOM 2290 N N . SER A 1 293 ? -33.062 -42.531 36.906 1 18.06 293 SER A N 1
ATOM 2291 C CA . SER A 1 293 ? -32.156 -41.812 37.812 1 18.06 293 SER A CA 1
ATOM 2292 C C . SER A 1 293 ? -30.703 -42 37.438 1 18.06 293 SER A C 1
ATOM 2294 O O . SER A 1 293 ? -29.812 -41.469 38.094 1 18.06 293 SER A O 1
ATOM 2296 N N . THR A 1 294 ? -30.203 -42.531 36.281 1 16.12 294 THR A N 1
ATOM 2297 C CA . THR A 1 294 ? -29 -43.344 36.438 1 16.12 294 THR A CA 1
ATOM 2298 C C . THR A 1 294 ? -27.812 -42.469 36.844 1 16.12 294 THR A C 1
ATOM 2300 O O . THR A 1 294 ? -27.578 -41.438 36.219 1 16.12 294 THR A O 1
ATOM 2303 N N . PRO A 1 295 ? -27.109 -42.844 37.969 1 19.08 295 PRO A N 1
ATOM 2304 C CA . PRO A 1 295 ? -26.094 -42.312 38.875 1 19.08 295 PRO A CA 1
ATOM 2305 C C . PRO A 1 295 ? -24.703 -42.281 38.25 1 19.08 295 PRO A C 1
ATOM 2307 O O . PRO A 1 295 ? -24.438 -43.031 37.281 1 19.08 295 PRO A O 1
ATOM 2310 N N . PRO A 1 296 ? -23.719 -41.469 38.812 1 20.56 296 PRO A N 1
ATOM 2311 C CA . PRO A 1 296 ? -22.438 -40.906 38.375 1 20.56 296 PRO A CA 1
ATOM 2312 C C . PRO A 1 296 ? -21.297 -41.906 38.469 1 20.56 296 PRO A C 1
ATOM 2314 O O . PRO A 1 296 ? -21.031 -42.469 39.562 1 20.56 296 PRO A O 1
ATOM 2317 N N . SER A 1 297 ? -21.047 -42.812 37.438 1 16.86 297 SER A N 1
ATOM 2318 C CA . SER A 1 297 ? -20.141 -43.969 37.438 1 16.86 297 SER A CA 1
ATOM 2319 C C . SER A 1 297 ? -18.719 -43.531 37.781 1 16.86 297 SER A C 1
ATOM 2321 O O . SER A 1 297 ? -18.25 -42.469 37.312 1 16.86 297 SER A O 1
ATOM 2323 N N . LYS A 1 298 ? -18.094 -44.156 38.844 1 19.52 298 LYS A N 1
ATOM 2324 C CA . LYS A 1 298 ? -16.875 -44.25 39.625 1 19.52 298 LYS A CA 1
ATOM 2325 C C . LYS A 1 298 ? -15.68 -44.656 38.781 1 19.52 298 LYS A C 1
ATOM 2327 O O . LYS A 1 298 ? -15.539 -45.812 38.406 1 19.52 298 LYS A O 1
ATOM 2332 N N . LEU A 1 299 ? -15.211 -43.875 37.75 1 18.38 299 LEU A N 1
ATOM 2333 C CA . LEU A 1 299 ? -14.164 -44.344 36.844 1 18.38 299 LEU A CA 1
ATOM 2334 C C . LEU A 1 299 ? -12.906 -44.719 37.625 1 18.38 299 LEU A C 1
ATOM 2336 O O . LEU A 1 299 ? -12.328 -43.875 38.344 1 18.38 299 LEU A O 1
ATOM 2340 N N . LEU A 1 300 ? -12.727 -46.031 37.938 1 17.36 300 LEU A N 1
ATOM 2341 C CA . LEU A 1 300 ? -11.734 -46.812 38.688 1 17.36 300 LEU A CA 1
ATOM 2342 C C . LEU A 1 300 ? -10.336 -46.594 38.125 1 17.36 300 LEU A C 1
ATOM 2344 O O . LEU A 1 300 ? -10.172 -46.281 36.938 1 17.36 300 LEU A O 1
ATOM 2348 N N . ASN A 1 301 ? -9.195 -46.719 39.031 1 19.16 301 ASN A N 1
ATOM 2349 C CA . ASN A 1 301 ? -7.805 -46.438 39.375 1 19.16 301 ASN A CA 1
ATOM 2350 C C . ASN A 1 301 ? -6.844 -47.375 38.656 1 19.16 301 ASN A C 1
ATOM 2352 O O . ASN A 1 301 ? -5.656 -47.438 38.969 1 19.16 301 ASN A O 1
ATOM 2356 N N . ILE A 1 302 ? -7.25 -48.094 37.531 1 18.42 302 ILE A N 1
ATOM 2357 C CA . ILE A 1 302 ? -6.449 -49.312 37.438 1 18.42 302 ILE A CA 1
ATOM 2358 C C . ILE A 1 302 ? -4.988 -48.969 37.156 1 18.42 302 ILE A C 1
ATOM 2360 O O . ILE A 1 302 ? -4.699 -48.188 36.25 1 18.42 302 ILE A O 1
ATOM 2364 N N . GLU A 1 303 ? -4 -49.438 38 1 19.69 303 GLU A N 1
ATOM 2365 C CA . GLU A 1 303 ? -2.586 -49.344 38.344 1 19.69 303 GLU A CA 1
ATOM 2366 C C . GLU A 1 303 ? -1.714 -50.031 37.281 1 19.69 303 GLU A C 1
ATOM 2368 O O . GLU A 1 303 ? -0.489 -50.062 37.438 1 19.69 303 GLU A O 1
ATOM 2373 N N . HIS A 1 304 ? -2.15 -50.156 35.969 1 18.28 304 HIS A N 1
ATOM 2374 C CA . HIS A 1 304 ? -1.482 -51.25 35.281 1 18.28 304 HIS A CA 1
ATOM 2375 C C . HIS A 1 304 ? 0.024 -51.031 35.219 1 18.28 304 HIS A C 1
ATOM 2377 O O . HIS A 1 304 ? 0.478 -49.906 34.969 1 18.28 304 HIS A O 1
ATOM 2383 N N . ASN A 1 305 ? 0.752 -51.969 35.812 1 18.81 305 ASN A N 1
ATOM 2384 C CA . ASN A 1 305 ? 2.172 -52.25 36 1 18.81 305 ASN A CA 1
ATOM 2385 C C . ASN A 1 305 ? 2.898 -52.344 34.656 1 18.81 305 ASN A C 1
ATOM 2387 O O . ASN A 1 305 ? 2.426 -53.031 33.719 1 18.81 305 ASN A O 1
ATOM 2391 N N . LYS A 1 306 ? 3.801 -51.438 34.406 1 21.38 306 LYS A N 1
ATOM 2392 C CA . LYS A 1 306 ? 4.629 -50.969 33.312 1 21.38 306 LYS A CA 1
ATOM 2393 C C . LYS A 1 306 ? 5.625 -52.031 32.875 1 21.38 306 LYS A C 1
ATOM 2395 O O . LYS A 1 306 ? 6.57 -51.719 32.125 1 21.38 306 LYS A O 1
ATOM 2400 N N . THR A 1 307 ? 5.418 -53.375 33.094 1 19.48 307 THR A N 1
ATOM 2401 C CA . THR A 1 307 ? 6.691 -54.094 33 1 19.48 307 THR A CA 1
ATOM 2402 C C . THR A 1 307 ? 7.145 -54.219 31.547 1 19.48 307 THR A C 1
ATOM 2404 O O . THR A 1 307 ? 8.133 -54.906 31.266 1 19.48 307 THR A O 1
ATOM 2407 N N . THR A 1 308 ? 6.711 -53.594 30.594 1 19.67 308 THR A N 1
ATOM 2408 C CA . THR A 1 308 ? 6.906 -54.344 29.359 1 19.67 308 THR A CA 1
ATOM 2409 C C . THR A 1 308 ? 8.391 -54.594 29.109 1 19.67 308 THR A C 1
ATOM 2411 O O . THR A 1 308 ? 9.227 -53.719 29.359 1 19.67 308 THR A O 1
ATOM 2414 N N . PRO A 1 309 ? 8.656 -55.812 28.844 1 21.69 309 PRO A N 1
ATOM 2415 C CA . PRO A 1 309 ? 9.93 -56.531 28.672 1 21.69 309 PRO A CA 1
ATOM 2416 C C . PRO A 1 309 ? 10.875 -55.812 27.703 1 21.69 309 PRO A C 1
ATOM 2418 O O . PRO A 1 309 ? 10.445 -54.938 26.938 1 21.69 309 PRO A O 1
ATOM 2421 N N . ASP A 1 310 ? 11.977 -56.594 27.25 1 21.81 310 ASP A N 1
ATOM 2422 C CA . ASP A 1 310 ? 13.422 -56.719 27.078 1 21.81 310 ASP A CA 1
ATOM 2423 C C . ASP A 1 310 ? 13.836 -56.375 25.641 1 21.81 310 ASP A C 1
ATOM 2425 O O . ASP A 1 310 ? 14.883 -55.75 25.438 1 21.81 310 ASP A O 1
ATOM 2429 N N . ASP A 1 311 ? 13.281 -57.094 24.609 1 20.11 311 ASP A N 1
ATOM 2430 C CA . ASP A 1 311 ? 14.258 -57.562 23.625 1 20.11 311 ASP A CA 1
ATOM 2431 C C . ASP A 1 311 ? 14.742 -56.375 22.766 1 20.11 311 ASP A C 1
ATOM 2433 O O . ASP A 1 311 ? 13.938 -55.688 22.141 1 20.11 311 ASP A O 1
ATOM 2437 N N . LYS A 1 312 ? 15.977 -55.938 22.922 1 24.88 312 LYS A N 1
ATOM 2438 C CA . LYS A 1 312 ? 16.844 -54.875 22.391 1 24.88 312 LYS A CA 1
ATOM 2439 C C . LYS A 1 312 ? 17.078 -55.031 20.891 1 24.88 312 LYS A C 1
ATOM 2441 O O . LYS A 1 312 ? 18.047 -55.688 20.484 1 24.88 312 LYS A O 1
ATOM 2446 N N . LEU A 1 313 ? 16.125 -55.625 20.156 1 22 313 LEU A N 1
ATOM 2447 C CA . LEU A 1 313 ? 16.641 -55.812 18.812 1 22 313 LEU A CA 1
ATOM 2448 C C . LEU A 1 313 ? 17.328 -54.562 18.297 1 22 313 LEU A C 1
ATOM 2450 O O . LEU A 1 313 ? 16.828 -53.438 18.5 1 22 313 LEU A O 1
ATOM 2454 N N . SER A 1 314 ? 18.609 -54.75 18.016 1 24.73 314 SER A N 1
ATOM 2455 C CA . SER A 1 314 ? 19.672 -53.812 17.594 1 24.73 314 SER A CA 1
ATOM 2456 C C . SER A 1 314 ? 19.266 -53.062 16.344 1 24.73 314 SER A C 1
ATOM 2458 O O . SER A 1 314 ? 18.812 -53.656 15.352 1 24.73 314 SER A O 1
ATOM 2460 N N . PRO A 1 315 ? 18.641 -51.969 16.469 1 24.92 315 PRO A N 1
ATOM 2461 C CA . PRO A 1 315 ? 18.25 -51.219 15.258 1 24.92 315 PRO A CA 1
ATOM 2462 C C . PRO A 1 315 ? 19.359 -51.188 14.211 1 24.92 315 PRO A C 1
ATOM 2464 O O . PRO A 1 315 ? 20.547 -51.062 14.555 1 24.92 315 PRO A O 1
ATOM 2467 N N . SER A 1 316 ? 19.281 -52.094 13.242 1 25.98 316 SER A N 1
ATOM 2468 C CA . SER A 1 316 ? 20.188 -52.125 12.094 1 25.98 316 SER A CA 1
ATOM 2469 C C . SER A 1 316 ? 20.594 -50.688 11.695 1 25.98 316 SER A C 1
ATOM 2471 O O . SER A 1 316 ? 19.781 -49.781 11.758 1 25.98 316 SER A O 1
ATOM 2473 N N . GLN A 1 317 ? 21.922 -50.438 11.82 1 25.73 317 GLN A N 1
ATOM 2474 C CA . GLN A 1 317 ? 22.672 -49.219 11.477 1 25.73 317 GLN A CA 1
ATOM 2475 C C . GLN A 1 317 ? 22.266 -48.688 10.117 1 25.73 317 GLN A C 1
ATOM 2477 O O . GLN A 1 317 ? 22.5 -49.312 9.086 1 25.73 317 GLN A O 1
ATOM 2482 N N . MET A 1 318 ? 21.062 -48.281 9.891 1 25.83 318 MET A N 1
ATOM 2483 C CA . MET A 1 318 ? 20.922 -47.531 8.656 1 25.83 318 MET A CA 1
ATOM 2484 C C . MET A 1 318 ? 22.125 -46.625 8.422 1 25.83 318 MET A C 1
ATOM 2486 O O . MET A 1 318 ? 22.438 -45.781 9.242 1 25.83 318 MET A O 1
ATOM 2490 N N . GLN A 1 319 ? 23.203 -47.219 7.895 1 26.97 319 GLN A N 1
ATOM 2491 C CA . GLN A 1 319 ? 24.344 -46.438 7.414 1 26.97 319 GLN A CA 1
ATOM 2492 C C . GLN A 1 319 ? 23.906 -45.062 6.91 1 26.97 319 GLN A C 1
ATOM 2494 O O . GLN A 1 319 ? 23.062 -44.969 6.02 1 26.97 319 GLN A O 1
ATOM 2499 N N . LEU A 1 320 ? 23.797 -44.156 7.781 1 29.75 320 LEU A N 1
ATOM 2500 C CA . LEU A 1 320 ? 23.828 -42.75 7.387 1 29.75 320 LEU A CA 1
ATOM 2501 C C . LEU A 1 320 ? 24.734 -42.531 6.188 1 29.75 320 LEU A C 1
ATOM 2503 O O . LEU A 1 320 ? 25.953 -42.719 6.285 1 29.75 320 LEU A O 1
ATOM 2507 N N . LEU A 1 321 ? 24.344 -43.062 5.027 1 30.52 321 LEU A N 1
ATOM 2508 C CA . LEU A 1 321 ? 25.125 -42.531 3.904 1 30.52 321 LEU A CA 1
ATOM 2509 C C . LEU A 1 321 ? 25.688 -41.156 4.223 1 30.52 321 LEU A C 1
ATOM 2511 O O . LEU A 1 321 ? 24.969 -40.281 4.703 1 30.52 321 LEU A O 1
ATOM 2515 N N . SER A 1 322 ? 26.859 -41.156 4.801 1 32.97 322 SER A N 1
ATOM 2516 C CA . SER A 1 322 ? 27.672 -39.938 4.906 1 32.97 322 SER A CA 1
ATOM 2517 C C . SER A 1 322 ? 27.266 -38.906 3.857 1 32.97 322 SER A C 1
ATOM 2519 O O . SER A 1 322 ? 27.391 -39.156 2.656 1 32.97 322 SER A O 1
ATOM 2521 N N . HIS A 1 323 ? 26.141 -38.344 4.023 1 33.59 323 HIS A N 1
ATOM 2522 C CA . HIS A 1 323 ? 25.828 -37.156 3.191 1 33.59 323 HIS A CA 1
ATOM 2523 C C . HIS A 1 323 ? 27.094 -36.375 2.869 1 33.59 323 HIS A C 1
ATOM 2525 O O . HIS A 1 323 ? 27.656 -35.719 3.74 1 33.59 323 HIS A O 1
ATOM 2531 N N . ASN A 1 324 ? 28.078 -37.031 2.264 1 35.56 324 ASN A N 1
ATOM 2532 C CA . ASN A 1 324 ? 29.109 -36.188 1.65 1 35.56 324 ASN A CA 1
ATOM 2533 C C . ASN A 1 324 ? 28.609 -34.781 1.367 1 35.56 324 ASN A C 1
ATOM 2535 O O . ASN A 1 324 ? 27.562 -34.594 0.735 1 35.56 324 ASN A O 1
ATOM 2539 N N . PRO A 1 325 ? 28.875 -33.844 2.191 1 44.47 325 PRO A N 1
ATOM 2540 C CA . PRO A 1 325 ? 28.438 -32.469 1.914 1 44.47 325 PRO A CA 1
ATOM 2541 C C . PRO A 1 325 ? 28.422 -32.156 0.421 1 44.47 325 PRO A C 1
ATOM 2543 O O . PRO A 1 325 ? 29.453 -32.281 -0.253 1 44.47 325 PRO A O 1
ATOM 2546 N N . LEU A 1 326 ? 27.516 -32.594 -0.398 1 49.56 326 LEU A N 1
ATOM 2547 C CA . LEU A 1 326 ? 27.438 -32.219 -1.805 1 49.56 326 LEU A CA 1
ATOM 2548 C C . LEU A 1 326 ? 28.047 -30.844 -2.033 1 49.56 326 LEU A C 1
ATOM 2550 O O . LEU A 1 326 ? 27.812 -29.906 -1.252 1 49.56 326 LEU A O 1
ATOM 2554 N N . PRO A 1 327 ? 29.141 -30.797 -2.758 1 59.31 327 PRO A N 1
ATOM 2555 C CA . PRO A 1 327 ? 29.812 -29.531 -3.092 1 59.31 327 PRO A CA 1
ATOM 2556 C C . PRO A 1 327 ? 28.828 -28.438 -3.488 1 59.31 327 PRO A C 1
ATOM 2558 O O . PRO A 1 327 ? 27.766 -28.719 -4.055 1 59.31 327 PRO A O 1
ATOM 2561 N N . HIS A 1 328 ? 28.891 -27.297 -2.836 1 75.44 328 HIS A N 1
ATOM 2562 C CA . HIS A 1 328 ? 28.125 -26.125 -3.205 1 75.44 328 HIS A CA 1
ATOM 2563 C C . HIS A 1 328 ? 28.203 -25.859 -4.707 1 75.44 328 HIS A C 1
ATOM 2565 O O . HIS A 1 328 ? 29.266 -25.984 -5.312 1 75.44 328 HIS A O 1
ATOM 2571 N N . LYS A 1 329 ? 27.109 -25.906 -5.324 1 82.25 329 LYS A N 1
ATOM 2572 C CA . LYS A 1 329 ? 27 -25.656 -6.762 1 82.25 329 LYS A CA 1
ATOM 2573 C C . LYS A 1 329 ? 27.109 -24.172 -7.074 1 82.25 329 LYS A C 1
ATOM 2575 O O . LYS A 1 329 ? 26.625 -23.328 -6.305 1 82.25 329 LYS A O 1
ATOM 2580 N N . PRO A 1 330 ? 27.875 -23.953 -8.117 1 90.12 330 PRO A N 1
ATOM 2581 C CA . PRO A 1 330 ? 27.906 -22.562 -8.562 1 90.12 330 PRO A CA 1
ATOM 2582 C C . PRO A 1 330 ? 26.516 -22.016 -8.898 1 90.12 330 PRO A C 1
ATOM 2584 O O . PRO A 1 330 ? 25.609 -22.797 -9.227 1 90.12 330 PRO A O 1
ATOM 2587 N N . LEU A 1 331 ? 26.344 -20.797 -8.828 1 93.19 331 LEU A N 1
ATOM 2588 C CA . LEU A 1 331 ? 25.062 -20.141 -8.992 1 93.19 331 LEU A CA 1
ATOM 2589 C C . LEU A 1 331 ? 24.469 -20.453 -10.359 1 93.19 331 LEU A C 1
ATOM 2591 O O . LEU A 1 331 ? 23.25 -20.672 -10.477 1 93.19 331 LEU A O 1
ATOM 2595 N N . ASP A 1 332 ? 25.312 -20.484 -11.375 1 92.88 332 ASP A N 1
ATOM 2596 C CA . ASP A 1 332 ? 24.828 -20.75 -12.734 1 92.88 332 ASP A CA 1
ATOM 2597 C C . ASP A 1 332 ? 24.172 -22.109 -12.836 1 92.88 332 ASP A C 1
ATOM 25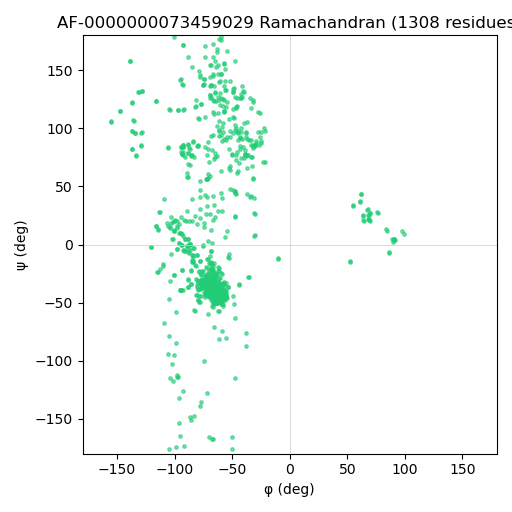99 O O . ASP A 1 332 ? 23.156 -22.266 -13.531 1 92.88 332 ASP A O 1
ATOM 2603 N N . GLN A 1 333 ? 24.688 -23.047 -12.211 1 93.12 333 GLN A N 1
ATOM 2604 C CA . GLN A 1 333 ? 24.141 -24.406 -12.234 1 93.12 333 GLN A CA 1
ATOM 2605 C C . GLN A 1 333 ? 22.812 -24.453 -11.469 1 93.12 333 GLN A C 1
ATOM 2607 O O . GLN A 1 333 ? 21.875 -25.125 -11.898 1 93.12 333 GLN A O 1
ATOM 2612 N N . LEU A 1 334 ? 22.812 -23.828 -10.297 1 94.5 334 LEU A N 1
ATOM 2613 C CA . LEU A 1 334 ? 21.578 -23.766 -9.523 1 94.5 334 LEU A CA 1
ATOM 2614 C C . LEU A 1 334 ? 20.453 -23.125 -10.336 1 94.5 334 LEU A C 1
ATOM 2616 O O . LEU A 1 334 ? 19.359 -23.688 -10.414 1 94.5 334 LEU A O 1
ATOM 2620 N N . MET A 1 335 ? 20.797 -22.031 -11.016 1 95.69 335 MET A N 1
ATOM 2621 C CA . MET A 1 335 ? 19.812 -21.312 -11.805 1 95.69 335 MET A CA 1
ATOM 2622 C C . MET A 1 335 ? 19.328 -22.156 -12.984 1 95.69 335 MET A C 1
ATOM 2624 O O . MET A 1 335 ? 18.141 -22.156 -13.312 1 95.69 335 MET A O 1
ATOM 2628 N N . TYR A 1 336 ? 20.266 -22.844 -13.547 1 95.19 336 TYR A N 1
ATOM 2629 C CA . TYR A 1 336 ? 19.922 -23.672 -14.688 1 95.19 336 TYR A CA 1
ATOM 2630 C C . TYR A 1 336 ? 18.844 -24.688 -14.305 1 95.19 336 TYR A C 1
ATOM 2632 O O . TYR A 1 336 ? 17.812 -24.797 -14.969 1 95.19 336 TYR A O 1
ATOM 2640 N N . TRP A 1 337 ? 19.062 -25.422 -13.273 1 95.56 337 TRP A N 1
ATOM 2641 C CA . TRP A 1 337 ? 18.156 -26.484 -12.883 1 95.56 337 TRP A CA 1
ATOM 2642 C C . TRP A 1 337 ? 16.844 -25.922 -12.336 1 95.56 337 TRP A C 1
ATOM 2644 O O . TRP A 1 337 ? 15.766 -26.469 -12.594 1 95.56 337 TRP A O 1
ATOM 2654 N N . MET A 1 338 ? 16.891 -24.844 -11.57 1 97.19 338 MET A N 1
ATOM 2655 C CA . MET A 1 338 ? 15.688 -24.219 -11.039 1 97.19 338 MET A CA 1
ATOM 2656 C C . MET A 1 338 ? 14.797 -23.719 -12.164 1 97.19 338 MET A C 1
ATOM 2658 O O . MET A 1 338 ? 13.586 -23.938 -12.148 1 97.19 338 MET A O 1
ATOM 2662 N N . MET A 1 339 ? 15.43 -23.078 -13.164 1 97.06 339 MET A N 1
ATOM 2663 C CA . MET A 1 339 ? 14.641 -22.484 -14.242 1 97.06 339 MET A CA 1
ATOM 2664 C C . MET A 1 339 ? 14.117 -23.578 -15.18 1 97.06 339 MET A C 1
ATOM 2666 O O . MET A 1 339 ? 13.016 -23.453 -15.727 1 97.06 339 MET A O 1
ATOM 2670 N N . LYS A 1 340 ? 14.906 -24.641 -15.297 1 96.31 340 LYS A N 1
ATOM 2671 C CA . LYS A 1 340 ? 14.414 -25.781 -16.062 1 96.31 340 LYS A CA 1
ATOM 2672 C C . LYS A 1 340 ? 13.18 -26.391 -15.414 1 96.31 340 LYS A C 1
ATOM 2674 O O . LYS A 1 340 ? 12.211 -26.734 -16.109 1 96.31 340 LYS A O 1
ATOM 2679 N N . ALA A 1 341 ? 13.227 -26.562 -14.148 1 97.5 341 ALA A N 1
ATOM 2680 C CA . ALA A 1 341 ? 12.078 -27.062 -13.406 1 97.5 341 ALA A CA 1
ATOM 2681 C C . ALA A 1 341 ? 10.906 -26.094 -13.484 1 97.5 341 ALA A C 1
ATOM 2683 O O . ALA A 1 341 ? 9.758 -26.516 -13.664 1 97.5 341 ALA A O 1
ATOM 2684 N N . TYR A 1 342 ? 11.227 -24.828 -13.367 1 97.38 342 TYR A N 1
ATOM 2685 C CA . TYR A 1 342 ? 10.195 -23.797 -13.414 1 97.38 342 TYR A CA 1
ATOM 2686 C C . TYR A 1 342 ? 9.508 -23.781 -14.781 1 97.38 342 TYR A C 1
ATOM 2688 O O . TYR A 1 342 ? 8.289 -23.625 -14.867 1 97.38 342 TYR A O 1
ATOM 2696 N N . LYS A 1 343 ? 10.266 -23.875 -15.781 1 96.5 343 LYS A N 1
ATOM 2697 C CA . LYS A 1 343 ? 9.727 -23.953 -17.141 1 96.5 343 LYS A CA 1
ATOM 2698 C C . LYS A 1 343 ? 8.797 -25.156 -17.281 1 96.5 343 LYS A C 1
ATOM 2700 O O . LYS A 1 343 ? 7.711 -25.047 -17.859 1 96.5 343 LYS A O 1
ATOM 2705 N N . SER A 1 344 ? 9.227 -26.344 -16.766 1 96.5 344 SER A N 1
ATOM 2706 C CA . SER A 1 344 ? 8.414 -27.547 -16.797 1 96.5 344 SER A CA 1
ATOM 2707 C C . SER A 1 344 ? 7.098 -27.359 -16.047 1 96.5 344 SER A C 1
ATOM 2709 O O . SER A 1 344 ? 6.066 -27.906 -16.453 1 96.5 344 SER A O 1
ATOM 2711 N N . TYR A 1 345 ? 7.117 -26.609 -15 1 96.19 345 TYR A N 1
ATOM 2712 C CA . TYR A 1 345 ? 5.922 -26.312 -14.219 1 96.19 345 TYR A CA 1
ATOM 2713 C C . TYR A 1 345 ? 4.879 -25.594 -15.062 1 96.19 345 TYR A C 1
ATOM 2715 O O . TYR A 1 345 ? 3.707 -25.984 -15.078 1 96.19 345 TYR A O 1
ATOM 2723 N N . TYR A 1 346 ? 5.305 -24.641 -15.875 1 94.69 346 TYR A N 1
ATOM 2724 C CA . TYR A 1 346 ? 4.367 -23.844 -16.672 1 94.69 346 TYR A CA 1
ATOM 2725 C C . TYR A 1 346 ? 3.889 -24.625 -17.891 1 94.69 346 TYR A C 1
ATOM 2727 O O . TYR A 1 346 ? 2.852 -24.297 -18.469 1 94.69 346 TYR A O 1
ATOM 2735 N N . ARG A 1 347 ? 4.57 -25.672 -18.172 1 93.81 347 ARG A N 1
ATOM 2736 C CA . ARG A 1 347 ? 4.152 -26.562 -19.25 1 93.81 347 ARG A CA 1
ATOM 2737 C C . ARG A 1 347 ? 3.336 -27.734 -18.719 1 93.81 347 ARG A C 1
ATOM 2739 O O . ARG A 1 347 ? 2.996 -28.656 -19.469 1 93.81 347 ARG A O 1
ATOM 2746 N N . TYR A 1 348 ? 3.123 -27.75 -17.438 1 94 348 TYR A N 1
ATOM 2747 C CA . TYR A 1 348 ? 2.355 -28.766 -16.734 1 94 348 TYR A CA 1
ATOM 2748 C C . TYR A 1 348 ? 3.025 -30.141 -16.844 1 94 348 TYR A C 1
ATOM 2750 O O . TYR A 1 348 ? 2.346 -31.172 -16.906 1 94 348 TYR A O 1
ATOM 2758 N N . ASP A 1 349 ? 4.281 -30.109 -17.047 1 94.62 349 ASP A N 1
ATOM 2759 C CA . ASP A 1 349 ? 5.109 -31.297 -16.906 1 94.62 349 ASP A CA 1
ATOM 2760 C C . ASP A 1 349 ? 5.598 -31.453 -15.469 1 94.62 349 ASP A C 1
ATOM 2762 O O . ASP A 1 349 ? 6.801 -31.375 -15.203 1 94.62 349 ASP A O 1
ATOM 2766 N N . SER A 1 350 ? 4.664 -31.75 -14.625 1 95.25 350 SER A N 1
ATOM 2767 C CA . SER A 1 350 ? 4.883 -31.688 -13.18 1 95.25 350 SER A CA 1
ATOM 2768 C C . SER A 1 350 ? 5.828 -32.781 -12.719 1 95.25 350 SER A C 1
ATOM 2770 O O . SER A 1 350 ? 6.688 -32.562 -11.867 1 95.25 350 SER A O 1
ATOM 2772 N N . TYR A 1 351 ? 5.707 -33.969 -13.242 1 92.94 351 TYR A N 1
ATOM 2773 C CA . TYR A 1 351 ? 6.562 -35.094 -12.844 1 92.94 351 TYR A CA 1
ATOM 2774 C C . TYR A 1 351 ? 8.023 -34.781 -13.141 1 92.94 351 TYR A C 1
ATOM 2776 O O . TYR A 1 351 ? 8.898 -35.031 -12.305 1 92.94 351 TYR A O 1
ATOM 2784 N N . ARG A 1 352 ? 8.203 -34.25 -14.32 1 96.31 352 ARG A N 1
ATOM 2785 C CA . ARG A 1 352 ? 9.555 -33.875 -14.695 1 96.31 352 ARG A CA 1
ATOM 2786 C C . ARG A 1 352 ? 10.102 -32.781 -13.773 1 96.31 352 ARG A C 1
ATOM 2788 O O . ARG A 1 352 ? 11.25 -32.875 -13.336 1 96.31 352 ARG A O 1
ATOM 2795 N N . ALA A 1 353 ? 9.328 -31.766 -13.523 1 97.88 353 ALA A N 1
ATOM 2796 C CA . ALA A 1 353 ? 9.742 -30.672 -12.664 1 97.88 353 ALA A CA 1
ATOM 2797 C C . ALA A 1 353 ? 10.133 -31.172 -11.273 1 97.88 353 ALA A C 1
ATOM 2799 O O . ALA A 1 353 ? 11.164 -30.781 -10.727 1 97.88 353 ALA A O 1
ATOM 2800 N N . ILE A 1 354 ? 9.312 -32.062 -10.68 1 97.69 354 ILE A N 1
ATOM 2801 C CA . ILE A 1 354 ? 9.57 -32.625 -9.359 1 97.69 354 ILE A CA 1
ATOM 2802 C C . ILE A 1 354 ? 10.891 -33.375 -9.367 1 97.69 354 ILE A C 1
ATOM 2804 O O . ILE A 1 354 ? 11.711 -33.219 -8.461 1 97.69 354 ILE A O 1
ATOM 2808 N N . ARG A 1 355 ? 11.094 -34.125 -10.398 1 97.19 355 ARG A N 1
ATOM 2809 C CA . ARG A 1 355 ? 12.32 -34.906 -10.523 1 97.19 355 ARG A CA 1
ATOM 2810 C C . ARG A 1 355 ? 13.539 -34 -10.617 1 97.19 355 ARG A C 1
ATOM 2812 O O . ARG A 1 355 ? 14.539 -34.219 -9.938 1 97.19 355 ARG A O 1
ATOM 2819 N N . LEU A 1 356 ? 13.461 -33 -11.453 1 96.81 356 LEU A N 1
ATOM 2820 C CA . LEU A 1 356 ? 14.57 -32.062 -11.633 1 96.81 356 LEU A CA 1
ATOM 2821 C C . LEU A 1 356 ? 14.945 -31.406 -10.312 1 96.81 356 LEU A C 1
ATOM 2823 O O . LEU A 1 356 ? 16.125 -31.297 -9.984 1 96.81 356 LEU A O 1
ATOM 2827 N N . LEU A 1 357 ? 14 -30.953 -9.547 1 97.56 357 LEU A N 1
ATOM 2828 C CA . LEU A 1 357 ? 14.258 -30.297 -8.273 1 97.56 357 LEU A CA 1
ATOM 2829 C C . LEU A 1 357 ? 14.898 -31.25 -7.281 1 97.56 357 LEU A C 1
ATOM 2831 O O . LEU A 1 357 ? 15.922 -30.938 -6.672 1 97.56 357 LEU A O 1
ATOM 2835 N N . ASN A 1 358 ? 14.336 -32.406 -7.207 1 96.25 358 ASN A N 1
ATOM 2836 C CA . ASN A 1 358 ? 14.773 -33.375 -6.195 1 96.25 358 ASN A CA 1
ATOM 2837 C C . ASN A 1 358 ? 16.141 -33.969 -6.539 1 96.25 358 ASN A C 1
ATOM 2839 O O . ASN A 1 358 ? 16.938 -34.25 -5.645 1 96.25 358 ASN A O 1
ATOM 2843 N N . GLU A 1 359 ? 16.422 -34.094 -7.793 1 95.5 359 GLU A N 1
ATOM 2844 C CA . GLU A 1 359 ? 17.656 -34.75 -8.203 1 95.5 359 GLU A CA 1
ATOM 2845 C C . GLU A 1 359 ? 18.812 -33.75 -8.305 1 95.5 359 GLU A C 1
ATOM 2847 O O . GLU A 1 359 ? 19.953 -34.062 -8 1 95.5 359 GLU A O 1
ATOM 2852 N N . GLN A 1 360 ? 18.5 -32.594 -8.75 1 94 360 GLN A N 1
ATOM 2853 C CA . GLN A 1 360 ? 19.578 -31.688 -9.164 1 94 360 GLN A CA 1
ATOM 2854 C C . GLN A 1 360 ? 19.875 -30.656 -8.086 1 94 360 GLN A C 1
ATOM 2856 O O . GLN A 1 360 ? 20.984 -30.109 -8.031 1 94 360 GLN A O 1
ATOM 2861 N N . LEU A 1 361 ? 18.969 -30.297 -7.234 1 95.06 361 LEU A N 1
ATOM 2862 C CA . LEU A 1 361 ? 19.203 -29.266 -6.238 1 95.06 361 LEU A CA 1
ATOM 2863 C C . LEU A 1 361 ? 19.641 -29.875 -4.91 1 95.06 361 LEU A C 1
ATOM 2865 O O . LEU A 1 361 ? 19.172 -30.938 -4.527 1 95.06 361 LEU A O 1
ATOM 2869 N N . PRO A 1 362 ? 20.578 -29.156 -4.281 1 92.62 362 PRO A N 1
ATOM 2870 C CA . PRO A 1 362 ? 20.953 -29.625 -2.945 1 92.62 362 PRO A CA 1
ATOM 2871 C C . PRO A 1 362 ? 19.781 -29.656 -1.973 1 92.62 362 PRO A C 1
ATOM 2873 O O . PRO A 1 362 ? 18.922 -28.781 -2.012 1 92.62 362 PRO A O 1
ATOM 2876 N N . SER A 1 363 ? 19.781 -30.594 -1.075 1 91.62 363 SER A N 1
ATOM 2877 C CA . SER A 1 363 ? 18.672 -30.828 -0.152 1 91.62 363 SER A CA 1
ATOM 2878 C C . SER A 1 363 ? 18.406 -29.609 0.729 1 91.62 363 SER A C 1
ATOM 2880 O O . SER A 1 363 ? 17.266 -29.312 1.058 1 91.62 363 SER A O 1
ATOM 2882 N N . HIS A 1 364 ? 19.484 -28.938 1.197 1 90.5 364 HIS A N 1
ATOM 2883 C CA . HIS A 1 364 ? 19.281 -27.797 2.092 1 90.5 364 HIS A CA 1
ATOM 2884 C C . HIS A 1 364 ? 18.562 -26.656 1.388 1 90.5 364 HIS A C 1
ATOM 2886 O O . HIS A 1 364 ? 17.797 -25.906 2.02 1 90.5 364 HIS A O 1
ATOM 2892 N N . ILE A 1 365 ? 18.734 -26.5 0.118 1 94.12 365 ILE A N 1
ATOM 2893 C CA . ILE A 1 365 ? 18.031 -25.484 -0.65 1 94.12 365 ILE A CA 1
ATOM 2894 C C . ILE A 1 365 ? 16.578 -25.906 -0.833 1 94.12 365 ILE A C 1
ATOM 2896 O O . ILE A 1 365 ? 15.656 -25.094 -0.644 1 94.12 365 ILE A O 1
ATOM 2900 N N . LEU A 1 366 ? 16.359 -27.141 -1.13 1 94.75 366 LEU A N 1
ATOM 2901 C CA . LEU A 1 366 ? 15.016 -27.672 -1.342 1 94.75 366 LEU A CA 1
ATOM 2902 C C . LEU A 1 366 ? 14.172 -27.531 -0.082 1 94.75 366 LEU A C 1
ATOM 2904 O O . LEU A 1 366 ? 12.969 -27.25 -0.164 1 94.75 366 LEU A O 1
ATOM 2908 N N . GLN A 1 367 ? 14.812 -27.641 1.018 1 93.31 367 GLN A N 1
ATOM 2909 C CA . GLN A 1 367 ? 14.078 -27.719 2.275 1 93.31 367 GLN A CA 1
ATOM 2910 C C . GLN A 1 367 ? 13.922 -26.328 2.896 1 93.31 367 GLN A C 1
ATOM 2912 O O . GLN A 1 367 ? 13 -26.094 3.682 1 93.31 367 GLN A O 1
ATOM 2917 N N . ASN A 1 368 ? 14.789 -25.406 2.51 1 94.31 368 ASN A N 1
ATOM 2918 C CA . ASN A 1 368 ? 14.812 -24.172 3.275 1 94.31 368 ASN A CA 1
ATOM 2919 C C . ASN A 1 368 ? 14.508 -22.953 2.391 1 94.31 368 ASN A C 1
ATOM 2921 O O . ASN A 1 368 ? 14.43 -21.828 2.879 1 94.31 368 ASN A O 1
ATOM 2925 N N . MET A 1 369 ? 14.32 -23.141 1.11 1 96.88 369 MET A N 1
ATOM 2926 C CA . MET A 1 369 ? 13.969 -22.031 0.234 1 96.88 369 MET A CA 1
ATOM 2927 C C . MET A 1 369 ? 12.461 -21.969 0.011 1 96.88 369 MET A C 1
ATOM 2929 O O . MET A 1 369 ? 11.883 -22.875 -0.591 1 96.88 369 MET A O 1
ATOM 2933 N N . PRO A 1 370 ? 11.789 -20.875 0.474 1 97.12 370 PRO A N 1
ATOM 2934 C CA . PRO A 1 370 ? 10.336 -20.781 0.315 1 97.12 370 PRO A CA 1
ATOM 2935 C C . PRO A 1 370 ? 9.883 -20.969 -1.131 1 97.12 370 PRO A C 1
ATOM 2937 O O . PRO A 1 370 ? 8.875 -21.625 -1.383 1 97.12 370 PRO A O 1
ATOM 2940 N N . TRP A 1 371 ? 10.633 -20.484 -2.045 1 97.94 371 TRP A N 1
ATOM 2941 C CA . TRP A 1 371 ? 10.281 -20.625 -3.455 1 97.94 371 TRP A CA 1
ATOM 2942 C C . TRP A 1 371 ? 10.211 -22.094 -3.855 1 97.94 371 TRP A C 1
ATOM 2944 O O . TRP A 1 371 ? 9.273 -22.516 -4.535 1 97.94 371 TRP A O 1
ATOM 2954 N N . CYS A 1 372 ? 11.195 -22.875 -3.441 1 97.81 372 CYS A N 1
ATOM 2955 C CA . CYS A 1 372 ? 11.234 -24.312 -3.76 1 97.81 372 CYS A CA 1
ATOM 2956 C C . CYS A 1 372 ? 10.07 -25.047 -3.109 1 97.81 372 CYS A C 1
ATOM 2958 O O . CYS A 1 372 ? 9.406 -25.859 -3.756 1 97.81 372 CYS A O 1
ATOM 2960 N N . LEU A 1 373 ? 9.859 -24.766 -1.886 1 98.06 373 LEU A N 1
ATOM 2961 C CA . LEU A 1 373 ? 8.781 -25.422 -1.16 1 98.06 373 LEU A CA 1
ATOM 2962 C C . LEU A 1 373 ? 7.43 -25.094 -1.777 1 98.06 373 LEU A C 1
ATOM 2964 O O . LEU A 1 373 ? 6.574 -25.984 -1.917 1 98.06 373 LEU A O 1
ATOM 2968 N N . ALA A 1 374 ? 7.219 -23.875 -2.105 1 98.25 374 ALA A N 1
ATOM 2969 C CA . ALA A 1 374 ? 5.977 -23.453 -2.746 1 98.25 374 ALA A CA 1
ATOM 2970 C C . ALA A 1 374 ? 5.789 -24.172 -4.086 1 98.25 374 ALA A C 1
ATOM 2972 O O . ALA A 1 374 ? 4.695 -24.656 -4.391 1 98.25 374 ALA A O 1
ATOM 2973 N N . LEU A 1 375 ? 6.867 -24.203 -4.852 1 98.25 375 LEU A N 1
ATOM 2974 C CA . LEU A 1 375 ? 6.797 -24.828 -6.16 1 98.25 375 LEU A CA 1
ATOM 2975 C C . LEU A 1 375 ? 6.492 -26.328 -6.027 1 98.25 375 LEU A C 1
ATOM 2977 O O . LEU A 1 375 ? 5.641 -26.859 -6.746 1 98.25 375 LEU A O 1
ATOM 2981 N N . LEU A 1 376 ? 7.141 -26.984 -5.121 1 98.38 376 LEU A N 1
ATOM 2982 C CA . LEU A 1 376 ? 6.922 -28.406 -4.902 1 98.38 376 LEU A CA 1
ATOM 2983 C C . LEU A 1 376 ? 5.5 -28.672 -4.43 1 98.38 376 LEU A C 1
ATOM 2985 O O . LEU A 1 376 ? 4.883 -29.672 -4.828 1 98.38 376 LEU A O 1
ATOM 2989 N N . SER A 1 377 ? 5.012 -27.828 -3.543 1 98.44 377 SER A N 1
ATOM 2990 C CA . SER A 1 377 ? 3.633 -27.953 -3.086 1 98.44 377 SER A CA 1
ATOM 2991 C C . SER A 1 377 ? 2.652 -27.891 -4.254 1 98.44 377 SER A C 1
ATOM 2993 O O . SER A 1 377 ? 1.746 -28.719 -4.359 1 98.44 377 SER A O 1
ATOM 2995 N N . ARG A 1 378 ? 2.842 -26.984 -5.133 1 97.56 378 ARG A N 1
ATOM 2996 C CA . ARG A 1 378 ? 1.957 -26.781 -6.277 1 97.56 378 ARG A CA 1
ATOM 2997 C C . ARG A 1 378 ? 2.072 -27.938 -7.273 1 97.56 378 ARG A C 1
ATOM 2999 O O . ARG A 1 378 ? 1.073 -28.359 -7.855 1 97.56 378 ARG A O 1
ATOM 3006 N N . LEU A 1 379 ? 3.299 -28.344 -7.461 1 97.62 379 LEU A N 1
ATOM 3007 C CA . LEU A 1 379 ? 3.541 -29.438 -8.398 1 97.62 379 LEU A CA 1
ATOM 3008 C C . LEU A 1 379 ? 2.838 -30.703 -7.941 1 97.62 379 LEU A C 1
ATOM 3010 O O . LEU A 1 379 ? 2.182 -31.375 -8.734 1 97.62 379 LEU A O 1
ATOM 3014 N N . HIS A 1 380 ? 2.959 -31.016 -6.695 1 96.94 380 HIS A N 1
ATOM 3015 C CA . HIS A 1 380 ? 2.291 -32.188 -6.168 1 96.94 380 HIS A CA 1
ATOM 3016 C C . HIS A 1 380 ? 0.775 -32.031 -6.176 1 96.94 380 HIS A C 1
ATOM 3018 O O . HIS A 1 380 ? 0.037 -33 -6.391 1 96.94 380 HIS A O 1
ATOM 3024 N N . PHE A 1 381 ? 0.324 -30.875 -5.949 1 96.12 381 PHE A N 1
ATOM 3025 C CA . PHE A 1 381 ? -1.103 -30.594 -6.043 1 96.12 381 PHE A CA 1
ATOM 3026 C C . PHE A 1 381 ? -1.617 -30.859 -7.453 1 96.12 381 PHE A C 1
ATOM 3028 O O . PHE A 1 381 ? -2.68 -31.469 -7.629 1 96.12 381 PHE A O 1
ATOM 3035 N N . GLU A 1 382 ? -0.834 -30.422 -8.43 1 92.88 382 GLU A N 1
ATOM 3036 C CA . GLU A 1 382 ? -1.211 -30.547 -9.836 1 92.88 382 GLU A CA 1
ATOM 3037 C C . GLU A 1 382 ? -1.36 -32 -10.242 1 92.88 382 GLU A C 1
ATOM 3039 O O . GLU A 1 382 ? -2.211 -32.344 -11.07 1 92.88 382 GLU A O 1
ATOM 3044 N N . ILE A 1 383 ? -0.567 -32.906 -9.664 1 90.06 383 ILE A N 1
ATOM 3045 C CA . ILE A 1 383 ? -0.626 -34.312 -10.023 1 90.06 383 ILE A CA 1
ATOM 3046 C C . ILE A 1 383 ? -1.535 -35.062 -9.055 1 90.06 383 ILE A C 1
ATOM 3048 O O . ILE A 1 383 ? -1.446 -36.281 -8.922 1 90.06 383 ILE A O 1
ATOM 3052 N N . GLN A 1 384 ? -2.27 -34.344 -8.195 1 88.94 384 GLN A N 1
ATOM 3053 C CA . GLN A 1 384 ? -3.299 -34.844 -7.289 1 88.94 384 GLN A CA 1
ATOM 3054 C C . GLN A 1 384 ? -2.689 -35.688 -6.176 1 88.94 384 GLN A C 1
ATOM 3056 O O . GLN A 1 384 ? -3.33 -36.594 -5.676 1 88.94 384 GLN A O 1
ATOM 3061 N N . ASN A 1 385 ? -1.448 -35.469 -5.961 1 92.19 385 ASN A N 1
ATOM 3062 C CA . ASN A 1 385 ? -0.814 -36.031 -4.77 1 92.19 385 ASN A CA 1
ATOM 3063 C C . ASN A 1 385 ? -1.011 -35.094 -3.559 1 92.19 385 ASN A C 1
ATOM 3065 O O . ASN A 1 385 ? -0.064 -34.469 -3.102 1 92.19 385 ASN A O 1
ATOM 3069 N N . HIS A 1 386 ? -2.146 -35.094 -2.99 1 94.81 386 HIS A N 1
ATOM 3070 C CA . HIS A 1 386 ? -2.578 -34.156 -1.986 1 94.81 386 HIS A CA 1
ATOM 3071 C C . HIS A 1 386 ? -1.787 -34.312 -0.692 1 94.81 386 HIS A C 1
ATOM 3073 O O . HIS A 1 386 ? -1.49 -33.312 -0.015 1 94.81 386 HIS A O 1
ATOM 3079 N N . ASP A 1 387 ? -1.406 -35.5 -0.401 1 95.88 387 ASP A N 1
ATOM 3080 C CA . ASP A 1 387 ? -0.683 -35.75 0.843 1 95.88 387 ASP A CA 1
ATOM 3081 C C . ASP A 1 387 ? 0.691 -35.062 0.817 1 95.88 387 ASP A C 1
ATOM 3083 O O . ASP A 1 387 ? 1.067 -34.375 1.763 1 95.88 387 ASP A O 1
ATOM 3087 N N . MET A 1 388 ? 1.346 -35.375 -0.274 1 96.81 388 MET A N 1
ATOM 3088 C CA . MET A 1 388 ? 2.672 -34.781 -0.389 1 96.81 388 MET A CA 1
ATOM 3089 C C . MET A 1 388 ? 2.574 -33.25 -0.52 1 96.81 388 MET A C 1
ATOM 3091 O O . MET A 1 388 ? 3.422 -32.531 -0.001 1 96.81 388 MET A O 1
ATOM 3095 N N . SER A 1 389 ? 1.6 -32.844 -1.272 1 98.06 389 SER A N 1
ATOM 3096 C CA . SER A 1 389 ? 1.363 -31.391 -1.367 1 98.06 389 SER A CA 1
ATOM 3097 C C . SER A 1 389 ? 1.158 -30.781 0.011 1 98.06 389 SER A C 1
ATOM 3099 O O . SER A 1 389 ? 1.749 -29.734 0.327 1 98.06 389 SER A O 1
ATOM 3101 N N . LEU A 1 390 ? 0.354 -31.422 0.85 1 98.44 390 LEU A N 1
ATOM 3102 C CA . LEU A 1 390 ? 0.085 -30.938 2.201 1 98.44 390 LEU A CA 1
ATOM 3103 C C . LEU A 1 390 ? 1.365 -30.891 3.027 1 98.44 390 LEU A C 1
ATOM 3105 O O . LEU A 1 390 ? 1.589 -29.953 3.785 1 98.44 390 LEU A O 1
ATOM 3109 N N . SER A 1 391 ? 2.127 -31.922 2.859 1 98.38 391 SER A N 1
ATOM 3110 C CA . SER A 1 391 ? 3.385 -31.984 3.598 1 98.38 391 SER A CA 1
ATOM 3111 C C . SER A 1 391 ? 4.281 -30.797 3.264 1 98.38 391 SER A C 1
ATOM 3113 O O . SER A 1 391 ? 4.844 -30.172 4.164 1 98.38 391 SER A O 1
ATOM 3115 N N . TYR A 1 392 ? 4.43 -30.5 2.004 1 98.19 392 TYR A N 1
ATOM 3116 C CA . TYR A 1 392 ? 5.27 -29.391 1.579 1 98.19 392 TYR A CA 1
ATOM 3117 C C . TYR A 1 392 ? 4.668 -28.047 2.006 1 98.19 392 TYR A C 1
ATOM 3119 O O . TYR A 1 392 ? 5.387 -27.141 2.404 1 98.19 392 TYR A O 1
ATOM 3127 N N . PHE A 1 393 ? 3.367 -27.859 1.95 1 98.44 393 PHE A N 1
ATOM 3128 C CA . PHE A 1 393 ? 2.723 -26.641 2.422 1 98.44 393 PHE A CA 1
ATOM 3129 C C . PHE A 1 393 ? 2.939 -26.453 3.92 1 98.44 393 PHE A C 1
ATOM 3131 O O . PHE A 1 393 ? 3.127 -25.328 4.395 1 98.44 393 PHE A O 1
ATOM 3138 N N . ASN A 1 394 ? 2.869 -27.578 4.633 1 97.94 394 ASN A N 1
ATOM 3139 C CA . ASN A 1 394 ? 3.127 -27.484 6.066 1 97.94 394 ASN A CA 1
ATOM 3140 C C . ASN A 1 394 ? 4.547 -27.016 6.352 1 97.94 394 ASN A C 1
ATOM 3142 O O . ASN A 1 394 ? 4.758 -26.203 7.258 1 97.94 394 ASN A O 1
ATOM 3146 N N . LYS A 1 395 ? 5.496 -27.578 5.598 1 97.62 395 LYS A N 1
ATOM 3147 C CA . LYS A 1 395 ? 6.875 -27.125 5.734 1 97.62 395 LYS A CA 1
ATOM 3148 C C . LYS A 1 395 ? 6.992 -25.641 5.391 1 97.62 395 LYS A C 1
ATOM 3150 O O . LYS A 1 395 ? 7.695 -24.891 6.078 1 97.62 395 LYS A O 1
ATOM 3155 N N . LEU A 1 396 ? 6.328 -25.234 4.359 1 97.75 396 LEU A N 1
ATOM 3156 C CA . LEU A 1 396 ? 6.336 -23.844 3.941 1 97.75 396 LEU A CA 1
ATOM 3157 C C . LEU A 1 396 ? 5.746 -22.953 5.023 1 97.75 396 LEU A C 1
ATOM 3159 O O . LEU A 1 396 ? 6.297 -21.891 5.324 1 97.75 396 LEU A O 1
ATOM 3163 N N . ARG A 1 397 ? 4.645 -23.344 5.664 1 96.75 397 ARG A N 1
ATOM 3164 C CA . ARG A 1 397 ? 3.959 -22.578 6.691 1 96.75 397 ARG A CA 1
ATOM 3165 C C . ARG A 1 397 ? 4.809 -22.469 7.953 1 96.75 397 ARG A C 1
ATOM 3167 O O . ARG A 1 397 ? 4.738 -21.453 8.664 1 96.75 397 ARG A O 1
ATOM 3174 N N . ARG A 1 398 ? 5.574 -23.453 8.172 1 95.44 398 ARG A N 1
ATOM 3175 C CA . ARG A 1 398 ? 6.484 -23.406 9.312 1 95.44 398 ARG A CA 1
ATOM 3176 C C . ARG A 1 398 ? 7.609 -22.406 9.07 1 95.44 398 ARG A C 1
ATOM 3178 O O . ARG A 1 398 ? 8.008 -21.688 9.984 1 95.44 398 ARG A O 1
ATOM 3185 N N . LEU A 1 399 ? 8.062 -22.422 7.844 1 94.06 399 LEU A N 1
ATOM 3186 C CA . LEU A 1 399 ? 9.156 -21.531 7.477 1 94.06 399 LEU A CA 1
ATOM 3187 C C . LEU A 1 399 ? 8.672 -20.094 7.391 1 94.06 399 LEU A C 1
ATOM 3189 O O . LEU A 1 399 ? 9.398 -19.172 7.758 1 94.06 399 LEU A O 1
ATOM 3193 N N . GLN A 1 400 ? 7.453 -19.906 6.848 1 95.56 400 GLN A N 1
ATOM 3194 C CA . GLN A 1 400 ? 6.852 -18.594 6.68 1 95.56 400 GLN A CA 1
ATOM 3195 C C . GLN A 1 400 ? 5.379 -18.609 7.082 1 95.56 400 GLN A C 1
ATOM 3197 O O . GLN A 1 400 ? 4.496 -18.547 6.227 1 95.56 400 GLN A O 1
ATOM 3202 N N . PRO A 1 401 ? 5.152 -18.5 8.297 1 95.06 401 PRO A N 1
ATOM 3203 C CA . PRO A 1 401 ? 3.771 -18.594 8.773 1 95.06 401 PRO A CA 1
ATOM 3204 C C . PRO A 1 401 ? 2.91 -17.422 8.328 1 95.06 401 PRO A C 1
ATOM 3206 O O . PRO A 1 401 ? 1.683 -17.531 8.289 1 95.06 401 PRO A O 1
ATOM 3209 N N . THR A 1 402 ? 3.502 -16.312 7.992 1 95.12 402 THR A N 1
ATOM 3210 C CA . THR A 1 402 ? 2.746 -15.109 7.645 1 95.12 402 THR A CA 1
ATOM 3211 C C . THR A 1 402 ? 2.674 -14.938 6.133 1 95.12 402 THR A C 1
ATOM 3213 O O . THR A 1 402 ? 2.23 -13.898 5.641 1 95.12 402 THR A O 1
ATOM 3216 N N . ARG A 1 403 ? 3.049 -15.922 5.418 1 95.44 403 ARG A N 1
ATOM 3217 C CA . ARG A 1 403 ? 3.047 -15.875 3.959 1 95.44 403 ARG A CA 1
ATOM 3218 C C . ARG A 1 403 ? 1.622 -15.852 3.416 1 95.44 403 ARG A C 1
ATOM 3220 O O . ARG A 1 403 ? 0.784 -16.656 3.818 1 95.44 403 ARG A O 1
ATOM 3227 N N . LEU A 1 404 ? 1.353 -14.891 2.545 1 95.88 404 LEU A N 1
ATOM 3228 C CA . LEU A 1 404 ? 0.055 -14.812 1.883 1 95.88 404 LEU A CA 1
ATOM 3229 C C . LEU A 1 404 ? 0.101 -15.492 0.519 1 95.88 404 LEU A C 1
ATOM 3231 O O . LEU A 1 404 ? -0.834 -16.203 0.142 1 95.88 404 LEU A O 1
ATOM 3235 N N . LYS A 1 405 ? 1.208 -15.312 -0.167 1 94.81 405 LYS A N 1
ATOM 3236 C CA . LYS A 1 405 ? 1.4 -15.922 -1.478 1 94.81 405 LYS A CA 1
ATOM 3237 C C . LYS A 1 405 ? 1.23 -17.438 -1.407 1 94.81 405 LYS A C 1
ATOM 3239 O O . LYS A 1 405 ? 1.699 -18.078 -0.463 1 94.81 405 LYS A O 1
ATOM 3244 N N . ASP A 1 406 ? 0.5 -18.047 -2.287 1 96.62 406 ASP A N 1
ATOM 3245 C CA . ASP A 1 406 ? 0.305 -19.484 -2.449 1 96.62 406 ASP A CA 1
ATOM 3246 C C . ASP A 1 406 ? -0.819 -19.984 -1.548 1 96.62 406 ASP A C 1
ATOM 3248 O O . ASP A 1 406 ? -1.253 -21.141 -1.674 1 96.62 406 ASP A O 1
ATOM 3252 N N . MET A 1 407 ? -1.378 -19.172 -0.657 1 98.12 407 MET A N 1
ATOM 3253 C CA . MET A 1 407 ? -2.4 -19.641 0.271 1 98.12 407 MET A CA 1
ATOM 3254 C C . MET A 1 407 ? -3.717 -19.906 -0.456 1 98.12 407 MET A C 1
ATOM 3256 O O . MET A 1 407 ? -4.582 -20.625 0.05 1 98.12 407 MET A O 1
ATOM 3260 N N . ASP A 1 408 ? -3.828 -19.281 -1.632 1 97.81 408 ASP A N 1
ATOM 3261 C CA . ASP A 1 408 ? -4.992 -19.609 -2.451 1 97.81 408 ASP A CA 1
ATOM 3262 C C . ASP A 1 408 ? -4.996 -21.094 -2.838 1 97.81 408 ASP A C 1
ATOM 3264 O O . ASP A 1 408 ? -6.012 -21.766 -2.699 1 97.81 408 ASP A O 1
ATOM 3268 N N . VAL A 1 409 ? -3.828 -21.594 -3.215 1 97.88 409 VAL A N 1
ATOM 3269 C CA . VAL A 1 409 ? -3.697 -23 -3.615 1 97.88 409 VAL A CA 1
ATOM 3270 C C . VAL A 1 409 ? -3.773 -23.891 -2.383 1 97.88 409 VAL A C 1
ATOM 3272 O O . VAL A 1 409 ? -4.402 -24.953 -2.42 1 97.88 409 VAL A O 1
ATOM 3275 N N . TYR A 1 410 ? -3.125 -23.469 -1.316 1 98.44 410 TYR A N 1
ATOM 3276 C CA . TYR A 1 410 ? -3.193 -24.219 -0.07 1 98.44 410 TYR A CA 1
ATOM 3277 C C . TYR A 1 410 ? -4.637 -24.359 0.396 1 98.44 410 TYR A C 1
ATOM 3279 O O . TYR A 1 410 ? -5.051 -25.453 0.818 1 98.44 410 TYR A O 1
ATOM 3287 N N . SER A 1 411 ? -5.418 -23.25 0.316 1 98.69 411 SER A N 1
ATOM 3288 C CA . SER A 1 411 ? -6.824 -23.297 0.705 1 98.69 411 SER A CA 1
ATOM 3289 C C . SER A 1 411 ? -7.609 -24.266 -0.181 1 98.69 411 SER A C 1
ATOM 3291 O O . SER A 1 411 ? -8.5 -24.969 0.297 1 98.69 411 SER A O 1
ATOM 3293 N N . THR A 1 412 ? -7.332 -24.266 -1.457 1 98 412 THR A N 1
ATOM 3294 C CA . THR A 1 412 ? -7.988 -25.203 -2.367 1 98 412 THR A CA 1
ATOM 3295 C C . THR A 1 412 ? -7.617 -26.641 -2.025 1 98 412 THR A C 1
ATOM 3297 O O . THR A 1 412 ? -8.453 -27.547 -2.119 1 98 412 THR A O 1
ATOM 3300 N N . LEU A 1 413 ? -6.363 -26.828 -1.672 1 98.38 413 LEU A N 1
ATOM 3301 C CA . LEU A 1 413 ? -5.934 -28.156 -1.226 1 98.38 413 LEU A CA 1
ATOM 3302 C C . LEU A 1 413 ? -6.73 -28.609 -0.006 1 98.38 413 LEU A C 1
ATOM 3304 O O . LEU A 1 413 ? -7.223 -29.734 0.038 1 98.38 413 LEU A O 1
ATOM 3308 N N . LEU A 1 414 ? -6.828 -27.703 0.941 1 98.44 414 LEU A N 1
ATOM 3309 C CA . LEU A 1 414 ? -7.59 -28.031 2.145 1 98.44 414 LEU A CA 1
ATOM 3310 C C . LEU A 1 414 ? -9.055 -28.281 1.812 1 98.44 414 LEU A C 1
ATOM 3312 O O . LEU A 1 414 ? -9.703 -29.109 2.455 1 98.44 414 LEU A O 1
ATOM 3316 N N . TRP A 1 415 ? -9.578 -27.562 0.872 1 98.06 415 TRP A N 1
ATOM 3317 C CA . TRP A 1 415 ? -10.93 -27.797 0.373 1 98.06 415 TRP A CA 1
ATOM 3318 C C . TRP A 1 415 ? -11.078 -29.203 -0.178 1 98.06 415 TRP A C 1
ATOM 3320 O O . TRP A 1 415 ? -12.039 -29.906 0.143 1 98.06 415 TRP A O 1
ATOM 3330 N N . HIS A 1 416 ? -10.086 -29.719 -0.966 1 95.69 416 HIS A N 1
ATOM 3331 C CA . HIS A 1 416 ? -10.102 -31.047 -1.543 1 95.69 416 HIS A CA 1
ATOM 3332 C C . HIS A 1 416 ? -10 -32.125 -0.459 1 95.69 416 HIS A C 1
ATOM 3334 O O . HIS A 1 416 ? -10.578 -33.188 -0.593 1 95.69 416 HIS A O 1
ATOM 3340 N N . LEU A 1 417 ? -9.289 -31.781 0.543 1 96.81 417 LEU A N 1
ATOM 3341 C CA . LEU A 1 417 ? -9.086 -32.719 1.639 1 96.81 417 LEU A CA 1
ATOM 3342 C C . LEU A 1 417 ? -10.242 -32.656 2.627 1 96.81 417 LEU A C 1
ATOM 3344 O O . LEU A 1 417 ? -10.266 -33.406 3.613 1 96.81 417 LEU A O 1
ATOM 3348 N N . HIS A 1 418 ? -11.164 -31.781 2.396 1 96.75 418 HIS A N 1
ATOM 3349 C CA . HIS A 1 418 ? -12.328 -31.562 3.258 1 96.75 418 HIS A CA 1
ATOM 3350 C C . HIS A 1 418 ? -11.898 -31.266 4.691 1 96.75 418 HIS A C 1
ATOM 3352 O O . HIS A 1 418 ? -12.516 -31.75 5.641 1 96.75 418 HIS A O 1
ATOM 3358 N N . ASP A 1 419 ? -10.82 -30.625 4.785 1 97.75 419 ASP A N 1
ATOM 3359 C CA . ASP A 1 419 ? -10.312 -30.234 6.098 1 97.75 419 ASP A CA 1
ATOM 3360 C C . ASP A 1 419 ? -10.875 -28.875 6.523 1 97.75 419 ASP A C 1
ATOM 3362 O O . ASP A 1 419 ? -10.188 -27.859 6.426 1 97.75 419 ASP A O 1
ATOM 3366 N N . LYS A 1 420 ? -11.977 -28.812 7.117 1 97.12 420 LYS A N 1
ATOM 3367 C CA . LYS A 1 420 ? -12.703 -27.594 7.477 1 97.12 420 LYS A CA 1
ATOM 3368 C C . LYS A 1 420 ? -11.984 -26.844 8.594 1 97.12 420 LYS A C 1
ATOM 3370 O O . LYS A 1 420 ? -11.938 -25.609 8.586 1 97.12 420 LYS A O 1
ATOM 3375 N N . ILE A 1 421 ? -11.453 -27.547 9.5 1 97.75 421 ILE A N 1
ATOM 3376 C CA . ILE A 1 421 ? -10.859 -26.938 10.68 1 97.75 421 ILE A CA 1
ATOM 3377 C C . ILE A 1 421 ? -9.617 -26.141 10.281 1 97.75 421 ILE A C 1
ATOM 3379 O O . ILE A 1 421 ? -9.5 -24.953 10.602 1 97.75 421 ILE A O 1
ATOM 3383 N N . ARG A 1 422 ? -8.742 -26.812 9.586 1 97.75 422 ARG A N 1
ATOM 3384 C CA . ARG A 1 422 ? -7.516 -26.141 9.172 1 97.75 422 ARG A CA 1
ATOM 3385 C C . ARG A 1 422 ? -7.82 -24.969 8.234 1 97.75 422 ARG A C 1
ATOM 3387 O O . ARG A 1 422 ? -7.145 -23.938 8.273 1 97.75 422 ARG A O 1
ATOM 3394 N N . LEU A 1 423 ? -8.75 -25.172 7.379 1 98.5 423 LEU A N 1
ATOM 3395 C CA . LEU A 1 423 ? -9.117 -24.109 6.449 1 98.5 423 LEU A CA 1
ATOM 3396 C C . LEU A 1 423 ? -9.695 -22.922 7.191 1 98.5 423 LEU A C 1
ATOM 3398 O O . LEU A 1 423 ? -9.383 -21.766 6.863 1 98.5 423 LEU A O 1
ATOM 3402 N N . ALA A 1 424 ? -10.539 -23.141 8.148 1 98.5 424 ALA A N 1
ATOM 3403 C CA . ALA A 1 424 ? -11.102 -22.078 8.969 1 98.5 424 ALA A CA 1
ATOM 3404 C C . ALA A 1 424 ? -10.008 -21.328 9.727 1 98.5 424 ALA A C 1
ATOM 3406 O O . ALA A 1 424 ? -10.023 -20.109 9.82 1 98.5 424 ALA A O 1
ATOM 3407 N N . ASP A 1 425 ? -9.117 -22.109 10.289 1 98.12 425 ASP A N 1
ATOM 3408 C CA . ASP A 1 425 ? -8 -21.516 11.008 1 98.12 425 ASP A CA 1
ATOM 3409 C C . ASP A 1 425 ? -7.168 -20.625 10.086 1 98.12 425 ASP A C 1
ATOM 3411 O O . ASP A 1 425 ? -6.746 -19.531 10.477 1 98.12 425 ASP A O 1
ATOM 3415 N N . LEU A 1 426 ? -6.891 -21.141 8.938 1 98.19 426 LEU A N 1
ATOM 3416 C CA . LEU A 1 426 ? -6.141 -20.375 7.949 1 98.19 426 LEU A CA 1
ATOM 3417 C C . LEU A 1 426 ? -6.844 -19.062 7.641 1 98.19 426 LEU A C 1
ATOM 3419 O O . LEU A 1 426 ? -6.203 -18 7.602 1 98.19 426 LEU A O 1
ATOM 3423 N N . CYS A 1 427 ? -8.156 -19.078 7.395 1 98.38 427 CYS A N 1
ATOM 3424 C CA . CYS A 1 427 ? -8.93 -17.891 7.078 1 98.38 427 CYS A CA 1
ATOM 3425 C C . CYS A 1 427 ? -8.875 -16.875 8.219 1 98.38 427 CYS A C 1
ATOM 3427 O O . CYS A 1 427 ? -8.742 -15.68 7.984 1 98.38 427 CYS A O 1
ATOM 3429 N N . HIS A 1 428 ? -8.945 -17.391 9.391 1 97.88 428 HIS A N 1
ATOM 3430 C CA . HIS A 1 428 ? -8.883 -16.531 10.562 1 97.88 428 HIS A CA 1
ATOM 3431 C C . HIS A 1 428 ? -7.531 -15.82 10.648 1 97.88 428 HIS A C 1
ATOM 3433 O O . HIS A 1 428 ? -7.473 -14.617 10.906 1 97.88 428 HIS A O 1
ATOM 3439 N N . GLU A 1 429 ? -6.516 -16.562 10.453 1 97.06 429 GLU A N 1
ATOM 3440 C CA . GLU A 1 429 ? -5.16 -16.016 10.492 1 97.06 429 GLU A CA 1
ATOM 3441 C C . GLU A 1 429 ? -4.961 -14.961 9.414 1 97.06 429 GLU A C 1
ATOM 3443 O O . GLU A 1 429 ? -4.41 -13.891 9.688 1 97.06 429 GLU A O 1
ATOM 3448 N N . LEU A 1 430 ? -5.406 -15.258 8.25 1 97.38 430 LEU A N 1
ATOM 3449 C CA . LEU A 1 430 ? -5.195 -14.352 7.121 1 97.38 430 LEU A CA 1
ATOM 3450 C C . LEU A 1 430 ? -6.023 -13.086 7.281 1 97.38 430 LEU A C 1
ATOM 3452 O O . LEU A 1 430 ? -5.551 -11.992 6.961 1 97.38 430 LEU A O 1
ATOM 3456 N N . MET A 1 431 ? -7.266 -13.219 7.773 1 96.62 431 MET A N 1
ATOM 3457 C CA . MET A 1 431 ? -8.141 -12.07 7.996 1 96.62 431 MET A CA 1
ATOM 3458 C C . MET A 1 431 ? -7.551 -11.133 9.055 1 96.62 431 MET A C 1
ATOM 3460 O O . MET A 1 431 ? -7.652 -9.914 8.93 1 96.62 431 MET A O 1
ATOM 3464 N N . ALA A 1 432 ? -6.941 -11.727 10.031 1 94.56 432 ALA A N 1
ATOM 3465 C CA . ALA A 1 432 ? -6.316 -10.938 11.094 1 94.56 432 ALA A CA 1
ATOM 3466 C C . ALA A 1 432 ? -5.086 -10.195 10.57 1 94.56 432 ALA A C 1
ATOM 3468 O O . ALA A 1 432 ? -4.789 -9.086 11.016 1 94.56 432 ALA A O 1
ATOM 3469 N N . GLN A 1 433 ? -4.43 -10.797 9.688 1 93.81 433 GLN A N 1
ATOM 3470 C CA . GLN A 1 433 ? -3.193 -10.234 9.156 1 93.81 433 GLN A CA 1
ATOM 3471 C C . GLN A 1 433 ? -3.486 -9.133 8.141 1 93.81 433 GLN A C 1
ATOM 3473 O O . GLN A 1 433 ? -2.883 -8.062 8.188 1 93.81 433 GLN A O 1
ATOM 3478 N N . ASP A 1 434 ? -4.355 -9.445 7.211 1 93.06 434 ASP A N 1
ATOM 3479 C CA . ASP A 1 434 ? -4.668 -8.492 6.152 1 93.06 434 ASP A CA 1
ATOM 3480 C C . ASP A 1 434 ? -6.055 -8.758 5.566 1 93.06 434 ASP A C 1
ATOM 3482 O O . ASP A 1 434 ? -6.207 -9.586 4.664 1 93.06 434 ASP A O 1
ATOM 3486 N N . ASP A 1 435 ? -6.984 -7.961 5.875 1 93.38 435 ASP A N 1
ATOM 3487 C CA . ASP A 1 435 ? -8.367 -8.18 5.453 1 93.38 435 ASP A CA 1
ATOM 3488 C C . ASP A 1 435 ? -8.641 -7.492 4.117 1 93.38 435 ASP A C 1
ATOM 3490 O O . ASP A 1 435 ? -9.773 -7.516 3.625 1 93.38 435 ASP A O 1
ATOM 3494 N N . LYS A 1 436 ? -7.637 -6.918 3.514 1 90.62 436 LYS A N 1
ATOM 3495 C CA . LYS A 1 436 ? -7.828 -6.25 2.23 1 90.62 436 LYS A CA 1
ATOM 3496 C C . LYS A 1 436 ? -7.055 -6.961 1.122 1 90.62 436 LYS A C 1
ATOM 3498 O O . LYS A 1 436 ? -6.898 -6.422 0.024 1 90.62 436 LYS A O 1
ATOM 3503 N N . ASN A 1 437 ? -6.594 -8.117 1.389 1 95.31 437 ASN A N 1
ATOM 3504 C CA . ASN A 1 437 ? -5.859 -8.898 0.393 1 95.31 437 ASN A CA 1
ATOM 3505 C C . ASN A 1 437 ? -6.785 -9.836 -0.372 1 95.31 437 ASN A C 1
ATOM 3507 O O . ASN A 1 437 ? -7.668 -10.461 0.217 1 95.31 437 ASN A O 1
ATOM 3511 N N . CYS A 1 438 ? -6.586 -9.906 -1.656 1 97.31 438 CYS A N 1
ATOM 3512 C CA . CYS A 1 438 ? -7.445 -10.727 -2.498 1 97.31 438 CYS A CA 1
ATOM 3513 C C . CYS A 1 438 ? -7.301 -12.203 -2.148 1 97.31 438 CYS A C 1
ATOM 3515 O O . CYS A 1 438 ? -8.273 -12.961 -2.209 1 97.31 438 CYS A O 1
ATOM 3517 N N . ILE A 1 439 ? -6.16 -12.68 -1.712 1 98.25 439 ILE A N 1
ATOM 3518 C CA . ILE A 1 439 ? -5.918 -14.078 -1.38 1 98.25 439 ILE A CA 1
ATOM 3519 C C . ILE A 1 439 ? -6.707 -14.453 -0.128 1 98.25 439 ILE A C 1
ATOM 3521 O O . ILE A 1 439 ? -7.254 -15.562 -0.037 1 98.25 439 ILE A O 1
ATOM 3525 N N . THR A 1 440 ? -6.773 -13.516 0.813 1 98.38 440 THR A N 1
ATOM 3526 C CA . THR A 1 440 ? -7.555 -13.734 2.025 1 98.38 440 THR A CA 1
ATOM 3527 C C . THR A 1 440 ? -9.016 -14.016 1.686 1 98.38 440 THR A C 1
ATOM 3529 O O . THR A 1 440 ? -9.602 -14.969 2.199 1 98.38 440 THR A O 1
ATOM 3532 N N . TRP A 1 441 ? -9.5 -13.289 0.807 1 98.62 441 TRP A N 1
ATOM 3533 C CA . TRP A 1 441 ? -10.906 -13.43 0.439 1 98.62 441 TRP A CA 1
ATOM 3534 C C . TRP A 1 441 ? -11.125 -14.656 -0.431 1 98.62 441 TRP A C 1
ATOM 3536 O O . TRP A 1 441 ? -12.18 -15.289 -0.372 1 98.62 441 TRP A O 1
ATOM 3546 N N . CYS A 1 442 ? -10.18 -14.984 -1.246 1 98.62 442 CYS A N 1
ATOM 3547 C CA . CYS A 1 442 ? -10.242 -16.234 -1.994 1 98.62 442 CYS A CA 1
ATOM 3548 C C . CYS A 1 442 ? -10.328 -17.422 -1.052 1 98.62 442 CYS A C 1
ATOM 3550 O O . CYS A 1 442 ? -11.133 -18.344 -1.268 1 98.62 442 CYS A O 1
ATOM 3552 N N . CYS A 1 443 ? -9.516 -17.422 0.006 1 98.75 443 CYS A N 1
ATOM 3553 C CA . CYS A 1 443 ? -9.539 -18.484 0.999 1 98.75 443 CYS A CA 1
ATOM 3554 C C . CYS A 1 443 ? -10.883 -18.547 1.711 1 98.75 443 CYS A C 1
ATOM 3556 O O . CYS A 1 443 ? -11.406 -19.641 1.969 1 98.75 443 CYS A O 1
ATOM 3558 N N . LEU A 1 444 ? -11.453 -17.422 1.998 1 98.69 444 LEU A N 1
ATOM 3559 C CA . LEU A 1 444 ? -12.773 -17.359 2.613 1 98.69 444 LEU A CA 1
ATOM 3560 C C . LEU A 1 444 ? -13.828 -17.953 1.682 1 98.69 444 LEU A C 1
ATOM 3562 O O . LEU A 1 444 ? -14.766 -18.609 2.137 1 98.69 444 LEU A O 1
ATOM 3566 N N . GLY A 1 445 ? -13.68 -17.594 0.427 1 98.69 445 GLY A N 1
ATOM 3567 C CA . GLY A 1 445 ? -14.57 -18.203 -0.548 1 98.69 445 GLY A CA 1
ATOM 3568 C C . GLY A 1 445 ? -14.531 -19.719 -0.523 1 98.69 445 GLY A C 1
ATOM 3569 O O . GLY A 1 445 ? -15.578 -20.359 -0.55 1 98.69 445 GLY A O 1
ATOM 3570 N N . ASN A 1 446 ? -13.367 -20.266 -0.447 1 98.62 446 ASN A N 1
ATOM 3571 C CA . ASN A 1 446 ? -13.203 -21.719 -0.368 1 98.62 446 ASN A CA 1
ATOM 3572 C C . ASN A 1 446 ? -13.828 -22.281 0.908 1 98.62 446 ASN A C 1
ATOM 3574 O O . ASN A 1 446 ? -14.383 -23.375 0.898 1 98.62 446 ASN A O 1
ATOM 3578 N N . LEU A 1 447 ? -13.672 -21.531 1.965 1 98.69 447 LEU A N 1
ATOM 3579 C CA . LEU A 1 447 ? -14.258 -21.984 3.227 1 98.69 447 LEU A CA 1
ATOM 3580 C C . LEU A 1 447 ? -15.773 -22.047 3.127 1 98.69 447 LEU A C 1
ATOM 3582 O O . LEU A 1 447 ? -16.391 -23.031 3.533 1 98.69 447 LEU A O 1
ATOM 3586 N N . PHE A 1 448 ? -16.391 -21.031 2.604 1 98.62 448 PHE A N 1
ATOM 3587 C CA . PHE A 1 448 ? -17.844 -21 2.443 1 98.62 448 PHE A CA 1
ATOM 3588 C C . PHE A 1 448 ? -18.297 -22.078 1.476 1 98.62 448 PHE A C 1
ATOM 3590 O O . PHE A 1 448 ? -19.344 -22.703 1.674 1 98.62 448 PHE A O 1
ATOM 3597 N N . SER A 1 449 ? -17.516 -22.25 0.441 1 98.12 449 SER A N 1
ATOM 3598 C CA . SER A 1 449 ? -17.828 -23.312 -0.507 1 98.12 449 SER A CA 1
ATOM 3599 C C . SER A 1 449 ? -17.812 -24.688 0.175 1 98.12 449 SER A C 1
ATOM 3601 O O . SER A 1 449 ? -18.703 -25.5 -0.054 1 98.12 449 SER A O 1
ATOM 3603 N N . LEU A 1 450 ? -16.766 -24.875 0.97 1 97.81 450 LEU A N 1
ATOM 3604 C CA . LEU A 1 450 ? -16.641 -26.141 1.697 1 97.81 450 LEU A CA 1
ATOM 3605 C C . LEU A 1 450 ? -17.828 -26.344 2.639 1 97.81 450 LEU A C 1
ATOM 3607 O O . LEU A 1 450 ? -18.25 -27.469 2.869 1 97.81 450 LEU A O 1
ATOM 3611 N N . ASN A 1 451 ? -18.422 -25.297 3.133 1 97.25 451 ASN A N 1
ATOM 3612 C CA . ASN A 1 451 ? -19.578 -25.328 4.016 1 97.25 451 ASN A CA 1
ATOM 3613 C C . ASN A 1 451 ? -20.875 -25.375 3.223 1 97.25 451 ASN A C 1
ATOM 3615 O O . ASN A 1 451 ? -21.969 -25.281 3.797 1 97.25 451 ASN A O 1
ATOM 3619 N N . ARG A 1 452 ? -20.797 -25.391 1.932 1 96.25 452 ARG A N 1
ATOM 3620 C CA . ARG A 1 452 ? -21.938 -25.469 1.01 1 96.25 452 ARG A CA 1
ATOM 3621 C C . ARG A 1 452 ? -22.781 -24.203 1.055 1 96.25 452 ARG A C 1
ATOM 3623 O O . ARG A 1 452 ? -23.984 -24.25 0.864 1 96.25 452 ARG A O 1
ATOM 3630 N N . ASP A 1 453 ? -22.125 -23.188 1.499 1 97.25 453 ASP A N 1
ATOM 3631 C CA . ASP A 1 453 ? -22.734 -21.875 1.423 1 97.25 453 ASP A CA 1
ATOM 3632 C C . ASP A 1 453 ? -22.312 -21.141 0.155 1 97.25 453 ASP A C 1
ATOM 3634 O O . ASP A 1 453 ? -21.516 -20.188 0.214 1 97.25 453 ASP A O 1
ATOM 3638 N N . HIS A 1 454 ? -22.938 -21.375 -0.894 1 96.69 454 HIS A N 1
ATOM 3639 C CA . HIS A 1 454 ? -22.484 -20.938 -2.211 1 96.69 454 HIS A CA 1
ATOM 3640 C C . HIS A 1 454 ? -22.688 -19.438 -2.385 1 96.69 454 HIS A C 1
ATOM 3642 O O . HIS A 1 454 ? -21.875 -18.766 -3.016 1 96.69 454 HIS A O 1
ATOM 3648 N N . ASP A 1 455 ? -23.688 -18.906 -1.84 1 97.31 455 ASP A N 1
ATOM 3649 C CA . ASP A 1 455 ? -23.953 -17.484 -1.98 1 97.31 455 ASP A CA 1
ATOM 3650 C C . ASP A 1 455 ? -22.875 -16.641 -1.292 1 97.31 455 ASP A C 1
ATOM 3652 O O . ASP A 1 455 ? -22.375 -15.672 -1.862 1 97.31 455 ASP A O 1
ATOM 3656 N N . GLU A 1 456 ? -22.578 -17.125 -0.111 1 98.12 456 GLU A N 1
ATOM 3657 C CA . GLU A 1 456 ? -21.531 -16.406 0.61 1 98.12 456 GLU A CA 1
ATOM 3658 C C . GLU A 1 456 ? -20.172 -16.594 -0.07 1 98.12 456 GLU A C 1
ATOM 3660 O O . GLU A 1 456 ? -19.328 -15.688 -0.039 1 98.12 456 GLU A O 1
ATOM 3665 N N . ALA A 1 457 ? -19.953 -17.75 -0.628 1 98.56 457 ALA A N 1
ATOM 3666 C CA . ALA A 1 457 ? -18.734 -18 -1.367 1 98.56 457 ALA A CA 1
ATOM 3667 C C . ALA A 1 457 ? -18.594 -17.062 -2.561 1 98.56 457 ALA A C 1
ATOM 3669 O O . ALA A 1 457 ? -17.531 -16.5 -2.803 1 98.56 457 ALA A O 1
ATOM 3670 N N . ILE A 1 458 ? -19.719 -16.875 -3.266 1 98.5 458 ILE A N 1
ATOM 3671 C CA . ILE A 1 458 ? -19.734 -15.992 -4.43 1 98.5 458 ILE A CA 1
ATOM 3672 C C . ILE A 1 458 ? -19.406 -14.562 -4 1 98.5 458 ILE A C 1
ATOM 3674 O O . ILE A 1 458 ? -18.609 -13.875 -4.652 1 98.5 458 ILE A O 1
ATOM 3678 N N . LYS A 1 459 ? -19.984 -14.18 -2.918 1 98.38 459 LYS A N 1
ATOM 3679 C CA . LYS A 1 459 ? -19.734 -12.836 -2.412 1 98.38 459 LYS A CA 1
ATOM 3680 C C . LYS A 1 459 ? -18.266 -12.648 -2.057 1 98.38 459 LYS A C 1
ATOM 3682 O O . LYS A 1 459 ? -17.672 -11.617 -2.377 1 98.38 459 LYS A O 1
ATOM 3687 N N . ALA A 1 460 ? -17.703 -13.594 -1.379 1 98.69 460 ALA A N 1
ATOM 3688 C CA . ALA A 1 460 ? -16.297 -13.531 -0.979 1 98.69 460 ALA A CA 1
ATOM 3689 C C . ALA A 1 460 ? -15.383 -13.516 -2.199 1 98.69 460 ALA A C 1
ATOM 3691 O O . ALA A 1 460 ? -14.422 -12.734 -2.252 1 98.69 460 ALA A O 1
ATOM 3692 N N . LEU A 1 461 ? -15.672 -14.312 -3.117 1 98.69 461 LEU A N 1
ATOM 3693 C CA . LEU A 1 461 ? -14.852 -14.391 -4.316 1 98.69 461 LEU A CA 1
ATOM 3694 C C . LEU A 1 461 ? -15 -13.133 -5.164 1 98.69 461 LEU A C 1
ATOM 3696 O O . LEU A 1 461 ? -14.047 -12.703 -5.816 1 98.69 461 LEU A O 1
ATOM 3700 N N . LYS A 1 462 ? -16.188 -12.594 -5.172 1 98.31 462 LYS A N 1
ATOM 3701 C CA . LYS A 1 462 ? -16.391 -11.32 -5.852 1 98.31 462 LYS A CA 1
ATOM 3702 C C . LYS A 1 462 ? -15.539 -10.219 -5.211 1 98.31 462 LYS A C 1
ATOM 3704 O O . LYS A 1 462 ? -14.992 -9.367 -5.914 1 98.31 462 LYS A O 1
ATOM 3709 N N . LYS A 1 463 ? -15.508 -10.266 -3.934 1 97.69 463 LYS A N 1
ATOM 3710 C CA . LYS A 1 463 ? -14.641 -9.32 -3.234 1 97.69 463 LYS A CA 1
ATOM 3711 C C . LYS A 1 463 ? -13.18 -9.531 -3.613 1 97.69 463 LYS A C 1
ATOM 3713 O O . LYS A 1 463 ? -12.438 -8.562 -3.805 1 97.69 463 LYS A O 1
ATOM 3718 N N . ALA A 1 464 ? -12.742 -10.758 -3.727 1 98.06 464 ALA A N 1
ATOM 3719 C CA . ALA A 1 464 ? -11.375 -11.07 -4.125 1 98.06 464 ALA A CA 1
ATOM 3720 C C . ALA A 1 464 ? -11.055 -10.484 -5.5 1 98.06 464 ALA A C 1
ATOM 3722 O O . ALA A 1 464 ? -9.992 -9.883 -5.691 1 98.06 464 ALA A O 1
ATOM 3723 N N . THR A 1 465 ? -11.969 -10.586 -6.469 1 97.31 465 THR A N 1
ATOM 3724 C CA . THR A 1 465 ? -11.734 -10.117 -7.832 1 97.31 465 THR A CA 1
ATOM 3725 C C . THR A 1 465 ? -11.852 -8.594 -7.902 1 97.31 465 THR A C 1
ATOM 3727 O O . THR A 1 465 ? -11.242 -7.965 -8.766 1 97.31 465 THR A O 1
ATOM 3730 N N . SER A 1 466 ? -12.609 -8 -6.988 1 95.25 466 SER A N 1
ATOM 3731 C CA . SER A 1 466 ? -12.688 -6.543 -6.93 1 95.25 466 SER A CA 1
ATOM 3732 C C . SER A 1 466 ? -11.383 -5.938 -6.418 1 95.25 466 SER A C 1
ATOM 3734 O O . SER A 1 466 ? -10.977 -4.863 -6.859 1 95.25 466 SER A O 1
ATOM 3736 N N . LEU A 1 467 ? -10.773 -6.605 -5.531 1 93.44 467 LEU A N 1
ATOM 3737 C CA . LEU A 1 467 ? -9.508 -6.156 -4.965 1 93.44 467 LEU A CA 1
ATOM 3738 C C . LEU A 1 467 ? -8.367 -6.336 -5.965 1 93.44 467 LEU A C 1
ATOM 3740 O O . LEU A 1 467 ? -7.445 -5.527 -6.012 1 93.44 467 LEU A O 1
ATOM 3744 N N . ASN A 1 468 ? -8.43 -7.406 -6.75 1 94.25 468 ASN A N 1
ATOM 3745 C CA . ASN A 1 468 ? -7.469 -7.66 -7.816 1 94.25 468 ASN A CA 1
ATOM 3746 C C . ASN A 1 468 ? -8.156 -8.148 -9.086 1 94.25 468 ASN A C 1
ATOM 3748 O O . ASN A 1 468 ? -8.352 -9.352 -9.266 1 94.25 468 ASN A O 1
ATOM 3752 N N . PRO A 1 469 ? -8.367 -7.289 -9.945 1 93.12 469 PRO A N 1
ATOM 3753 C CA . PRO A 1 469 ? -9.094 -7.637 -11.172 1 93.12 469 PRO A CA 1
ATOM 3754 C C . PRO A 1 469 ? -8.297 -8.57 -12.086 1 93.12 469 PRO A C 1
ATOM 3756 O O . PRO A 1 469 ? -8.852 -9.117 -13.047 1 93.12 469 PRO A O 1
ATOM 3759 N N . GLN A 1 470 ? -7.066 -8.875 -11.797 1 91.69 470 GLN A N 1
ATOM 3760 C CA . GLN A 1 470 ? -6.242 -9.742 -12.633 1 91.69 470 GLN A CA 1
ATOM 3761 C C . GLN A 1 470 ? -6.102 -11.133 -12.008 1 91.69 470 GLN A C 1
ATOM 3763 O O . GLN A 1 470 ? -5.234 -11.914 -12.406 1 91.69 470 GLN A O 1
ATOM 3768 N N . PHE A 1 471 ? -6.957 -11.43 -11.023 1 96 471 PHE A N 1
ATOM 3769 C CA . PHE A 1 471 ? -6.883 -12.688 -10.281 1 96 471 PHE A CA 1
ATOM 3770 C C . PHE A 1 471 ? -7.672 -13.781 -10.984 1 96 471 PHE A C 1
ATOM 3772 O O . PHE A 1 471 ? -8.773 -14.133 -10.555 1 96 471 PHE A O 1
ATOM 3779 N N . ALA A 1 472 ? -7.141 -14.461 -11.977 1 96.44 472 ALA A N 1
ATOM 3780 C CA . ALA A 1 472 ? -7.805 -15.438 -12.836 1 96.44 472 ALA A CA 1
ATOM 3781 C C . ALA A 1 472 ? -8.359 -16.594 -12.023 1 96.44 472 ALA A C 1
ATOM 3783 O O . ALA A 1 472 ? -9.484 -17.047 -12.25 1 96.44 472 ALA A O 1
ATOM 3784 N N . TYR A 1 473 ? -7.633 -17.031 -11.102 1 96.94 473 TYR A N 1
ATOM 3785 C CA . TYR A 1 473 ? -8.023 -18.172 -10.297 1 96.94 473 TYR A CA 1
ATOM 3786 C C . TYR A 1 473 ? -9.297 -17.891 -9.508 1 96.94 473 TYR A C 1
ATOM 3788 O O . TYR A 1 473 ? -10.18 -18.75 -9.422 1 96.94 473 TYR A O 1
ATOM 3796 N N . ALA A 1 474 ? -9.414 -16.766 -8.984 1 98.12 474 ALA A N 1
ATOM 3797 C CA . ALA A 1 474 ? -10.602 -16.391 -8.219 1 98.12 474 ALA A CA 1
ATOM 3798 C C . ALA A 1 474 ? -11.836 -16.328 -9.117 1 98.12 474 ALA A C 1
ATOM 3800 O O . ALA A 1 474 ? -12.93 -16.703 -8.695 1 98.12 474 ALA A O 1
ATOM 3801 N N . TYR A 1 475 ? -11.695 -15.867 -10.328 1 98.31 475 TYR A N 1
ATOM 3802 C CA . TYR A 1 475 ? -12.797 -15.875 -11.281 1 98.31 475 TYR A CA 1
ATOM 3803 C C . TYR A 1 475 ? -13.266 -17.297 -11.562 1 98.31 475 TYR A C 1
ATOM 3805 O O . TYR A 1 475 ? -14.469 -17.547 -11.672 1 98.31 475 TYR A O 1
ATOM 3813 N N . THR A 1 476 ? -12.312 -18.141 -11.688 1 98.38 476 THR A N 1
ATOM 3814 C CA . THR A 1 476 ? -12.641 -19.531 -11.961 1 98.38 476 THR A CA 1
ATOM 3815 C C . THR A 1 476 ? -13.422 -20.141 -10.797 1 98.38 476 THR A C 1
ATOM 3817 O O . THR A 1 476 ? -14.422 -20.828 -11.016 1 98.38 476 THR A O 1
ATOM 3820 N N . LEU A 1 477 ? -12.992 -19.891 -9.625 1 98.44 477 LEU A N 1
ATOM 3821 C CA . LEU A 1 477 ? -13.703 -20.391 -8.453 1 98.44 477 LEU A CA 1
ATOM 3822 C C . LEU A 1 477 ? -15.102 -19.797 -8.367 1 98.44 477 LEU A C 1
ATOM 3824 O O . LEU A 1 477 ? -16.062 -20.484 -7.996 1 98.44 477 LEU A O 1
ATOM 3828 N N . GLN A 1 478 ? -15.18 -18.547 -8.68 1 98.38 478 GLN A N 1
ATOM 3829 C CA . GLN A 1 478 ? -16.484 -17.891 -8.719 1 98.38 478 GLN A CA 1
ATOM 3830 C C . GLN A 1 478 ? -17.406 -18.578 -9.719 1 98.38 478 GLN A C 1
ATOM 3832 O O . GLN A 1 478 ? -18.594 -18.766 -9.445 1 98.38 478 GLN A O 1
ATOM 3837 N N . GLY A 1 479 ? -16.906 -18.891 -10.844 1 98.38 479 GLY A N 1
ATOM 3838 C CA . GLY A 1 479 ? -17.672 -19.625 -11.844 1 98.38 479 GLY A CA 1
ATOM 3839 C C . GLY A 1 479 ? -18.172 -20.969 -11.344 1 98.38 479 GLY A C 1
ATOM 3840 O O . GLY A 1 479 ? -19.312 -21.344 -11.594 1 98.38 479 GLY A O 1
ATOM 3841 N N . HIS A 1 480 ? -17.328 -21.688 -10.68 1 97.75 480 HIS A N 1
ATOM 3842 C CA . HIS A 1 480 ? -17.719 -22.969 -10.102 1 97.75 480 HIS A CA 1
ATOM 3843 C C . HIS A 1 480 ? -18.875 -22.797 -9.133 1 97.75 480 HIS A C 1
ATOM 3845 O O . HIS A 1 480 ? -19.812 -23.609 -9.109 1 97.75 480 HIS A O 1
ATOM 3851 N N . GLU A 1 481 ? -18.844 -21.75 -8.344 1 97.88 481 GLU A N 1
ATOM 3852 C CA . GLU A 1 481 ? -19.906 -21.516 -7.371 1 97.88 481 GLU A CA 1
ATOM 3853 C C . GLU A 1 481 ? -21.203 -21.141 -8.07 1 97.88 481 GLU A C 1
ATOM 3855 O O . GLU A 1 481 ? -22.281 -21.562 -7.652 1 97.88 481 GLU A O 1
ATOM 3860 N N . TYR A 1 482 ? -21.125 -20.375 -9.102 1 97.88 482 TYR A N 1
ATOM 3861 C CA . TYR A 1 482 ? -22.312 -20.062 -9.898 1 97.88 482 TYR A CA 1
ATOM 3862 C C . TYR A 1 482 ? -22.891 -21.328 -10.531 1 97.88 482 TYR A C 1
ATOM 3864 O O . TYR A 1 482 ? -24.109 -21.5 -10.602 1 97.88 482 TYR A O 1
ATOM 3872 N N . SER A 1 483 ? -22 -22.141 -11.016 1 96.69 483 SER A N 1
ATOM 3873 C CA . SER A 1 483 ? -22.438 -23.406 -11.602 1 96.69 483 SER A CA 1
ATOM 3874 C C . SER A 1 483 ? -23.172 -24.266 -10.586 1 96.69 483 SER A C 1
ATOM 3876 O O . SER A 1 483 ? -24.156 -24.922 -10.914 1 96.69 483 SER A O 1
ATOM 3878 N N . ASN A 1 484 ? -22.641 -24.266 -9.398 1 94.69 484 ASN A N 1
ATOM 3879 C CA . ASN A 1 484 ? -23.266 -25.031 -8.328 1 94.69 484 ASN A CA 1
ATOM 3880 C C . ASN A 1 484 ? -24.656 -24.5 -8 1 94.69 484 ASN A C 1
ATOM 3882 O O . ASN A 1 484 ? -25.516 -25.25 -7.535 1 94.69 484 ASN A O 1
ATOM 3886 N N . ASN A 1 485 ? -24.844 -23.266 -8.281 1 94.56 485 ASN A N 1
ATOM 3887 C CA . ASN A 1 485 ? -26.141 -22.641 -8.086 1 94.56 485 ASN A CA 1
ATOM 3888 C C . ASN A 1 485 ? -26.969 -22.672 -9.367 1 94.56 485 ASN A C 1
ATOM 3890 O O . ASN A 1 485 ? -27.984 -21.969 -9.477 1 94.56 485 ASN A O 1
ATOM 3894 N N . ASP A 1 486 ? -26.594 -23.344 -10.367 1 94.06 486 ASP A N 1
ATOM 3895 C CA . ASP A 1 486 ? -27.25 -23.531 -11.656 1 94.06 486 ASP A CA 1
ATOM 3896 C C . ASP A 1 486 ? -27.375 -22.203 -12.414 1 94.06 486 ASP A C 1
ATOM 3898 O O . ASP A 1 486 ? -28.312 -22.016 -13.188 1 94.06 486 ASP A O 1
ATOM 3902 N N . ALA A 1 487 ? -26.516 -21.312 -12 1 96.31 487 ALA A N 1
ATOM 3903 C CA . ALA A 1 487 ? -26.422 -20.062 -12.742 1 96.31 487 ALA A CA 1
ATOM 3904 C C . ALA A 1 487 ? -25.328 -20.141 -13.805 1 96.31 487 ALA A C 1
ATOM 3906 O O . ALA A 1 487 ? -24.297 -19.469 -13.695 1 96.31 487 ALA A O 1
ATOM 3907 N N . PHE A 1 488 ? -25.547 -20.781 -14.922 1 96.12 488 PHE A N 1
ATOM 3908 C CA . PHE A 1 488 ? -24.531 -21.188 -15.883 1 96.12 488 PHE A CA 1
ATOM 3909 C C . PHE A 1 488 ? -24.078 -19.984 -16.703 1 96.12 488 PHE A C 1
ATOM 3911 O O . PHE A 1 488 ? -22.906 -19.906 -17.109 1 96.12 488 PHE A O 1
ATOM 3918 N N . ASP A 1 489 ? -24.922 -19.047 -16.922 1 96.38 489 ASP A N 1
ATOM 3919 C CA . ASP A 1 489 ? -24.516 -17.875 -17.688 1 96.38 489 ASP A CA 1
ATOM 3920 C C . ASP A 1 489 ? -23.484 -17.047 -16.922 1 96.38 489 ASP A C 1
ATOM 3922 O O . ASP A 1 489 ? -22.484 -16.609 -17.484 1 96.38 489 ASP A O 1
ATOM 3926 N N . ASN A 1 490 ? -23.844 -16.844 -15.664 1 97.75 490 ASN A N 1
ATOM 3927 C CA . ASN A 1 490 ? -22.875 -16.141 -14.82 1 97.75 490 ASN A CA 1
ATOM 3928 C C . ASN A 1 490 ? -21.562 -16.906 -14.719 1 97.75 490 ASN A C 1
ATOM 3930 O O . ASN A 1 490 ? -20.484 -16.312 -14.703 1 97.75 490 ASN A O 1
ATOM 3934 N N . ALA A 1 491 ? -21.672 -18.203 -14.641 1 98.19 491 ALA A N 1
ATOM 3935 C CA . ALA A 1 491 ? -20.484 -19.047 -14.555 1 98.19 491 ALA A CA 1
ATOM 3936 C C . ALA A 1 491 ? -19.609 -18.891 -15.797 1 98.19 491 ALA A C 1
ATOM 3938 O O . ALA A 1 491 ? -18.406 -18.688 -15.695 1 98.19 491 ALA A O 1
ATOM 3939 N N . LYS A 1 492 ? -20.25 -19 -16.906 1 98.12 492 LYS A N 1
ATOM 3940 C CA . LYS A 1 492 ? -19.531 -18.875 -18.172 1 98.12 492 LYS A CA 1
ATOM 3941 C C . LYS A 1 492 ? -18.828 -17.516 -18.281 1 98.12 492 LYS A C 1
ATOM 3943 O O . LYS A 1 492 ? -17.719 -17.422 -18.797 1 98.12 492 LYS A O 1
ATOM 3948 N N . MET A 1 493 ? -19.531 -16.531 -17.797 1 98.31 493 MET A N 1
ATOM 3949 C CA . MET A 1 493 ? -18.938 -15.188 -17.812 1 98.31 493 MET A CA 1
ATOM 3950 C C . MET A 1 493 ? -17.672 -15.141 -16.969 1 98.31 493 MET A C 1
ATOM 3952 O O . MET A 1 493 ? -16.672 -14.547 -17.391 1 98.31 493 MET A O 1
ATOM 3956 N N . CYS A 1 494 ? -17.719 -15.734 -15.867 1 98.44 494 CYS A N 1
ATOM 3957 C CA . CYS A 1 494 ? -16.547 -15.773 -14.984 1 98.44 494 CYS A CA 1
ATOM 3958 C C . CYS A 1 494 ? -15.398 -16.531 -15.625 1 98.44 494 CYS A C 1
ATOM 3960 O O . CYS A 1 494 ? -14.25 -16.094 -15.562 1 98.44 494 CYS A O 1
ATOM 3962 N N . TYR A 1 495 ? -15.68 -17.656 -16.25 1 98.44 495 TYR A N 1
ATOM 3963 C CA . TYR A 1 495 ? -14.633 -18.438 -16.906 1 98.44 495 TYR A CA 1
ATOM 3964 C C . TYR A 1 495 ? -14.008 -17.656 -18.047 1 98.44 495 TYR A C 1
ATOM 3966 O O . TYR A 1 495 ? -12.797 -17.703 -18.25 1 98.44 495 TYR A O 1
ATOM 3974 N N . ARG A 1 496 ? -14.773 -16.922 -18.75 1 98.19 496 ARG A N 1
ATOM 3975 C CA . ARG A 1 496 ? -14.273 -16.125 -19.859 1 98.19 496 ARG A CA 1
ATOM 3976 C C . ARG A 1 496 ? -13.367 -14.992 -19.359 1 98.19 496 ARG A C 1
ATOM 3978 O O . ARG A 1 496 ? -12.359 -14.672 -19.984 1 98.19 496 ARG A O 1
ATOM 3985 N N . LYS A 1 497 ? -13.781 -14.422 -18.25 1 97.81 497 LYS A N 1
ATOM 3986 C CA . LYS A 1 497 ? -12.93 -13.398 -17.656 1 97.81 497 LYS A CA 1
ATOM 3987 C C . LYS A 1 497 ? -11.578 -13.977 -17.234 1 97.81 497 LYS A C 1
ATOM 3989 O O . LYS A 1 497 ? -10.547 -13.336 -17.406 1 97.81 497 LYS A O 1
ATOM 3994 N N . ALA A 1 498 ? -11.609 -15.133 -16.703 1 97.94 498 ALA A N 1
ATOM 3995 C CA . ALA A 1 498 ? -10.375 -15.805 -16.312 1 97.94 498 ALA A C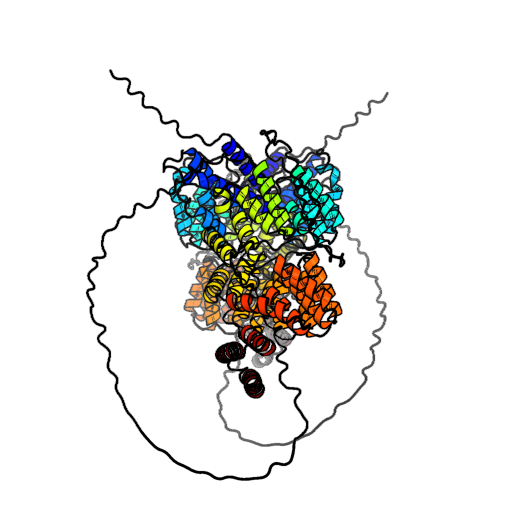A 1
ATOM 3996 C C . ALA A 1 498 ? -9.477 -16.047 -17.516 1 97.94 498 ALA A C 1
ATOM 3998 O O . ALA A 1 498 ? -8.266 -15.844 -17.453 1 97.94 498 ALA A O 1
ATOM 3999 N N . LEU A 1 499 ? -10.062 -16.438 -18.609 1 96.81 499 LEU A N 1
ATOM 4000 C CA . LEU A 1 499 ? -9.312 -16.75 -19.828 1 96.81 499 LEU A CA 1
ATOM 4001 C C . LEU A 1 499 ? -8.789 -15.484 -20.484 1 96.81 499 LEU A C 1
ATOM 4003 O O . LEU A 1 499 ? -7.758 -15.508 -21.156 1 96.81 499 LEU A O 1
ATOM 4007 N N . ALA A 1 500 ? -9.492 -14.398 -20.297 1 94.5 500 ALA A N 1
ATOM 4008 C CA . ALA A 1 500 ? -9.016 -13.109 -20.797 1 94.5 500 ALA A CA 1
ATOM 4009 C C . ALA A 1 500 ? -7.734 -12.68 -20.094 1 94.5 500 ALA A C 1
ATOM 4011 O O . ALA A 1 500 ? -6.863 -12.055 -20.688 1 94.5 500 ALA A O 1
ATOM 4012 N N . ILE A 1 501 ? -7.621 -13.047 -18.875 1 92.62 501 ILE A N 1
ATOM 4013 C CA . ILE A 1 501 ? -6.453 -12.711 -18.062 1 92.62 501 ILE A CA 1
ATOM 4014 C C . ILE A 1 501 ? -5.305 -13.664 -18.391 1 92.62 501 ILE A C 1
ATOM 4016 O O . ILE A 1 501 ? -4.172 -13.234 -18.609 1 92.62 501 ILE A O 1
ATOM 4020 N N . ASN A 1 502 ? -5.637 -14.93 -18.422 1 92.31 502 ASN A N 1
ATOM 4021 C CA . ASN A 1 502 ? -4.668 -15.969 -18.734 1 92.31 502 ASN A CA 1
ATOM 4022 C C . ASN A 1 502 ? -5.246 -17 -19.703 1 92.31 502 ASN A C 1
ATOM 4024 O O . ASN A 1 502 ? -5.945 -17.922 -19.297 1 92.31 502 ASN A O 1
ATOM 4028 N N . PRO A 1 503 ? -4.812 -16.938 -20.859 1 91.88 503 PRO A N 1
ATOM 4029 C CA . PRO A 1 503 ? -5.359 -17.828 -21.875 1 91.88 503 PRO A CA 1
ATOM 4030 C C . PRO A 1 503 ? -4.949 -19.281 -21.656 1 91.88 503 PRO A C 1
ATOM 4032 O O . PRO A 1 503 ? -5.586 -20.203 -22.188 1 91.88 503 PRO A O 1
ATOM 4035 N N . ASN A 1 504 ? -3.988 -19.531 -20.875 1 92.12 504 ASN A N 1
ATOM 4036 C CA . ASN A 1 504 ? -3.502 -20.875 -20.641 1 92.12 504 ASN A CA 1
ATOM 4037 C C . ASN A 1 504 ? -4.02 -21.438 -19.312 1 92.12 504 ASN A C 1
ATOM 4039 O O . ASN A 1 504 ? -3.457 -22.391 -18.766 1 92.12 504 ASN A O 1
ATOM 4043 N N . HIS A 1 505 ? -5.047 -20.859 -18.844 1 94.12 505 HIS A N 1
ATOM 4044 C CA . HIS A 1 505 ? -5.684 -21.312 -17.609 1 94.12 505 HIS A CA 1
ATOM 4045 C C . HIS A 1 505 ? -6.656 -22.453 -17.875 1 94.12 505 HIS A C 1
ATOM 4047 O O . HIS A 1 505 ? -7.859 -22.219 -18.047 1 94.12 505 HIS A O 1
ATOM 4053 N N . TYR A 1 506 ? -6.254 -23.688 -17.859 1 96.19 506 TYR A N 1
ATOM 4054 C CA . TYR A 1 506 ? -7.043 -24.828 -18.328 1 96.19 506 TYR A CA 1
ATOM 4055 C C . TYR A 1 506 ? -8.258 -25.047 -17.438 1 96.19 506 TYR A C 1
ATOM 4057 O O . TYR A 1 506 ? -9.273 -25.578 -17.875 1 96.19 506 TYR A O 1
ATOM 4065 N N . ASN A 1 507 ? -8.172 -24.594 -16.172 1 96.31 507 ASN A N 1
ATOM 4066 C CA . ASN A 1 507 ? -9.297 -24.75 -15.25 1 96.31 507 ASN A CA 1
ATOM 4067 C C . ASN A 1 507 ? -10.531 -24 -15.734 1 96.31 507 ASN A C 1
ATOM 4069 O O . ASN A 1 507 ? -11.656 -24.453 -15.508 1 96.31 507 ASN A O 1
ATOM 4073 N N . ALA A 1 508 ? -10.289 -22.906 -16.344 1 97.81 508 ALA A N 1
ATOM 4074 C CA . ALA A 1 508 ? -11.406 -22.125 -16.859 1 97.81 508 ALA A CA 1
ATOM 4075 C C . ALA A 1 508 ? -12.031 -22.812 -18.078 1 97.81 508 ALA A C 1
ATOM 4077 O O . ALA A 1 508 ? -13.258 -22.812 -18.25 1 97.81 508 ALA A O 1
ATOM 4078 N N . HIS A 1 509 ? -11.234 -23.422 -18.938 1 97.81 509 HIS A N 1
ATOM 4079 C CA . HIS A 1 509 ? -11.75 -24.203 -20.047 1 97.81 509 HIS A CA 1
ATOM 4080 C C . HIS A 1 509 ? -12.547 -25.406 -19.531 1 97.81 509 HIS A C 1
ATOM 4082 O O . HIS A 1 509 ? -13.586 -25.75 -20.094 1 97.81 509 HIS A O 1
ATOM 4088 N N . TYR A 1 510 ? -12.016 -26.031 -18.578 1 97.62 510 TYR A N 1
ATOM 4089 C CA . TYR A 1 510 ? -12.734 -27.125 -17.938 1 97.62 510 TYR A CA 1
ATOM 4090 C C . TYR A 1 510 ? -14.102 -26.672 -17.453 1 97.62 510 TYR A C 1
ATOM 4092 O O . TYR A 1 510 ? -15.109 -27.344 -17.672 1 97.62 510 TYR A O 1
ATOM 4100 N N . GLY A 1 511 ? -14.148 -25.531 -16.797 1 97.94 511 GLY A N 1
ATOM 4101 C CA . GLY A 1 511 ? -15.406 -24.984 -16.328 1 97.94 511 GLY A CA 1
ATOM 4102 C C . GLY A 1 511 ? -16.391 -24.688 -17.438 1 97.94 511 GLY A C 1
ATOM 4103 O O . GLY A 1 511 ? -17.578 -25 -17.312 1 97.94 511 GLY A O 1
ATOM 4104 N N . LEU A 1 512 ? -15.914 -24.125 -18.516 1 98.12 512 LEU A N 1
ATOM 4105 C CA . LEU A 1 512 ? -16.766 -23.859 -19.672 1 98.12 512 LEU A CA 1
ATOM 4106 C C . LEU A 1 512 ? -17.312 -25.172 -20.234 1 98.12 512 LEU A C 1
ATOM 4108 O O . LEU A 1 512 ? -18.516 -25.266 -20.547 1 98.12 512 LEU A O 1
ATOM 4112 N N . GLY A 1 513 ? -16.469 -26.141 -20.344 1 98 513 GLY A N 1
ATOM 4113 C CA . GLY A 1 513 ? -16.891 -27.438 -20.828 1 98 513 GLY A CA 1
ATOM 4114 C C . GLY A 1 513 ? -17.953 -28.078 -19.953 1 98 513 GLY A C 1
ATOM 4115 O O . GLY A 1 513 ? -18.953 -28.594 -20.453 1 98 513 GLY A O 1
ATOM 4116 N N . MET A 1 514 ? -17.766 -28.047 -18.719 1 97.19 514 MET A N 1
ATOM 4117 C CA . MET A 1 514 ? -18.719 -28.641 -17.766 1 97.19 514 MET A CA 1
ATOM 4118 C C . MET A 1 514 ? -20.062 -27.938 -17.828 1 97.19 514 MET A C 1
ATOM 4120 O O . MET A 1 514 ? -21.109 -28.578 -17.734 1 97.19 514 MET A O 1
ATOM 4124 N N . SER A 1 515 ? -20.016 -26.625 -17.906 1 97.06 515 SER A N 1
ATOM 4125 C CA . SER A 1 515 ? -21.266 -25.875 -18.062 1 97.06 515 SER A CA 1
ATOM 4126 C C . SER A 1 515 ? -22 -26.281 -19.328 1 97.06 515 SER A C 1
ATOM 4128 O O . SER A 1 515 ? -23.219 -26.422 -19.328 1 97.06 515 SER A O 1
ATOM 4130 N N . CYS A 1 516 ? -21.312 -26.547 -20.375 1 97 516 CYS A N 1
ATOM 4131 C CA . CYS A 1 516 ? -21.906 -26.969 -21.641 1 97 516 CYS A CA 1
ATOM 4132 C C . CYS A 1 516 ? -22.516 -28.359 -21.531 1 97 516 CYS A C 1
ATOM 4134 O O . CYS A 1 516 ? -23.562 -28.625 -22.109 1 97 516 CYS A O 1
ATOM 4136 N N . ILE A 1 517 ? -21.875 -29.219 -20.828 1 95.94 517 ILE A N 1
ATOM 4137 C CA . ILE A 1 517 ? -22.422 -30.547 -20.594 1 95.94 517 ILE A CA 1
ATOM 4138 C C . ILE A 1 517 ? -23.766 -30.453 -19.891 1 95.94 517 ILE A C 1
ATOM 4140 O O . ILE A 1 517 ? -24.734 -31.109 -20.281 1 95.94 517 ILE A O 1
ATOM 4144 N N . LYS A 1 518 ? -23.812 -29.625 -18.922 1 94.75 518 LYS A N 1
ATOM 4145 C CA . LYS A 1 518 ? -25.031 -29.453 -18.141 1 94.75 518 LYS A CA 1
ATOM 4146 C C . LYS A 1 518 ? -26.141 -28.828 -18.969 1 94.75 518 LYS A C 1
ATOM 4148 O O . LYS A 1 518 ? -27.328 -29.109 -18.75 1 94.75 518 LYS A O 1
ATOM 4153 N N . LEU A 1 519 ? -25.766 -28.094 -19.922 1 95.12 519 LEU A N 1
ATOM 4154 C CA . LEU A 1 519 ? -26.734 -27.422 -20.781 1 95.12 519 LEU A CA 1
ATOM 4155 C C . LEU A 1 519 ? -27.062 -28.281 -22 1 95.12 519 LEU A C 1
ATOM 4157 O O . LEU A 1 519 ? -27.891 -27.891 -22.844 1 95.12 519 LEU A O 1
ATOM 4161 N N . GLY A 1 520 ? -26.406 -29.406 -22.172 1 94.88 520 GLY A N 1
ATOM 4162 C CA . GLY A 1 520 ? -26.672 -30.312 -23.266 1 94.88 520 GLY A CA 1
ATOM 4163 C C . GLY A 1 520 ? -25.953 -29.938 -24.547 1 94.88 520 GLY A C 1
ATOM 4164 O O . GLY A 1 520 ? -26.312 -30.422 -25.625 1 94.88 520 GLY A O 1
ATOM 4165 N N . GLN A 1 521 ? -25.016 -29.047 -24.422 1 96.75 521 GLN A N 1
ATOM 4166 C CA . GLN A 1 521 ? -24.219 -28.641 -25.562 1 96.75 521 GLN A CA 1
ATOM 4167 C C . GLN A 1 521 ? -22.922 -29.438 -25.656 1 96.75 521 GLN A C 1
ATOM 4169 O O . GLN A 1 521 ? -21.844 -28.922 -25.375 1 96.75 521 GLN A O 1
ATOM 4174 N N . TYR A 1 522 ? -22.938 -30.594 -26.141 1 96.81 522 TYR A N 1
ATOM 4175 C CA . TYR A 1 522 ? -21.859 -31.578 -26.016 1 96.81 522 TYR A CA 1
ATOM 4176 C C . TYR A 1 522 ? -20.734 -31.281 -27.016 1 96.81 522 TYR A C 1
ATOM 4178 O O . TYR A 1 522 ? -19.562 -31.5 -26.703 1 96.81 522 TYR A O 1
ATOM 4186 N N . ASP A 1 523 ? -21.078 -30.75 -28.188 1 97.25 523 ASP A N 1
ATOM 4187 C CA . ASP A 1 523 ? -20.047 -30.391 -29.156 1 97.25 523 ASP A CA 1
ATOM 4188 C C . ASP A 1 523 ? -19.141 -29.281 -28.609 1 97.25 523 ASP A C 1
ATOM 4190 O O . ASP A 1 523 ? -17.906 -29.375 -28.719 1 97.25 523 ASP A O 1
ATOM 4194 N N . GLU A 1 524 ? -19.812 -28.312 -28.094 1 97.69 524 GLU A N 1
ATOM 4195 C CA . GLU A 1 524 ? -19.047 -27.219 -27.516 1 97.69 524 GLU A CA 1
ATOM 4196 C C . GLU A 1 524 ? -18.25 -27.672 -26.297 1 97.69 524 GLU A C 1
ATOM 4198 O O . GLU A 1 524 ? -17.125 -27.203 -26.078 1 97.69 524 GLU A O 1
ATOM 4203 N N . ALA A 1 525 ? -18.812 -28.5 -25.516 1 98.06 525 ALA A N 1
ATOM 4204 C CA . ALA A 1 525 ? -18.109 -29.047 -24.359 1 98.06 525 ALA A CA 1
ATOM 4205 C C . ALA A 1 525 ? -16.812 -29.734 -24.766 1 98.06 525 ALA A C 1
ATOM 4207 O O . ALA A 1 525 ? -15.766 -29.531 -24.156 1 98.06 525 ALA A O 1
ATOM 4208 N N . LEU A 1 526 ? -16.938 -30.562 -25.781 1 97.88 526 LEU A N 1
ATOM 4209 C CA . LEU A 1 526 ? -15.773 -31.297 -26.266 1 97.88 526 LEU A CA 1
ATOM 4210 C C . LEU A 1 526 ? -14.68 -30.344 -26.734 1 97.88 526 LEU A C 1
ATOM 4212 O O . LEU A 1 526 ? -13.5 -30.578 -26.5 1 97.88 526 LEU A O 1
ATOM 4216 N N . LEU A 1 527 ? -15.102 -29.266 -27.391 1 98.06 527 LEU A N 1
ATOM 4217 C CA . LEU A 1 527 ? -14.141 -28.266 -27.844 1 98.06 527 LEU A CA 1
ATOM 4218 C C . LEU A 1 527 ? -13.383 -27.656 -26.672 1 98.06 527 LEU A C 1
ATOM 4220 O O . LEU A 1 527 ? -12.156 -27.516 -26.719 1 98.06 527 LEU A O 1
ATOM 4224 N N . HIS A 1 528 ? -14.086 -27.281 -25.641 1 98.06 528 HIS A N 1
ATOM 4225 C CA . HIS A 1 528 ? -13.461 -26.703 -24.453 1 98.06 528 HIS A CA 1
ATOM 4226 C C . HIS A 1 528 ? -12.57 -27.719 -23.75 1 98.06 528 HIS A C 1
ATOM 4228 O O . HIS A 1 528 ? -11.477 -27.375 -23.297 1 98.06 528 HIS A O 1
ATOM 4234 N N . PHE A 1 529 ? -12.977 -28.938 -23.625 1 98.12 529 PHE A N 1
ATOM 4235 C CA . PHE A 1 529 ? -12.18 -29.969 -22.969 1 98.12 529 PHE A CA 1
ATOM 4236 C C . PHE A 1 529 ? -10.914 -30.25 -23.766 1 98.12 529 PHE A C 1
ATOM 4238 O O . PHE A 1 529 ? -9.844 -30.469 -23.188 1 98.12 529 PHE A O 1
ATOM 4245 N N . GLU A 1 530 ? -11.039 -30.234 -25.016 1 97.62 530 GLU A N 1
ATOM 4246 C CA . GLU A 1 530 ? -9.867 -30.453 -25.859 1 97.62 530 GLU A CA 1
ATOM 4247 C C . GLU A 1 530 ? -8.859 -29.312 -25.703 1 97.62 530 GLU A C 1
ATOM 4249 O O . GLU A 1 530 ? -7.648 -29.547 -25.688 1 97.62 530 GLU A O 1
ATOM 4254 N N . LYS A 1 531 ? -9.391 -28.125 -25.656 1 97.44 531 LYS A N 1
ATOM 4255 C CA . LYS A 1 531 ? -8.508 -26.984 -25.422 1 97.44 531 LYS A CA 1
ATOM 4256 C C . LYS A 1 531 ? -7.816 -27.094 -24.062 1 97.44 531 LYS A C 1
ATOM 4258 O O . LYS A 1 531 ? -6.617 -26.844 -23.938 1 97.44 531 LYS A O 1
ATOM 4263 N N . ALA A 1 532 ? -8.555 -27.438 -23.062 1 97.69 532 ALA A N 1
ATOM 4264 C CA . ALA A 1 532 ? -7.992 -27.625 -21.734 1 97.69 532 ALA A CA 1
ATOM 4265 C C . ALA A 1 532 ? -6.926 -28.719 -21.734 1 97.69 532 ALA A C 1
ATOM 4267 O O . ALA A 1 532 ? -5.855 -28.562 -21.141 1 97.69 532 ALA A O 1
ATOM 4268 N N . ARG A 1 533 ? -7.227 -29.812 -22.422 1 96 533 ARG A N 1
ATOM 4269 C CA . ARG A 1 533 ? -6.305 -30.938 -22.516 1 96 533 ARG A CA 1
ATOM 4270 C C . ARG A 1 533 ? -5.035 -30.547 -23.266 1 96 533 ARG A C 1
ATOM 4272 O O . ARG A 1 533 ? -3.947 -31.016 -22.938 1 96 533 ARG A O 1
ATOM 4279 N N . SER A 1 534 ? -5.176 -29.719 -24.266 1 96 534 SER A N 1
ATOM 4280 C CA . SER A 1 534 ? -4.012 -29.266 -25.016 1 96 534 SER A CA 1
ATOM 4281 C C . SER A 1 534 ? -3.051 -28.484 -24.125 1 96 534 SER A C 1
ATOM 4283 O O . SER A 1 534 ? -1.84 -28.484 -24.359 1 96 534 SER A O 1
ATOM 4285 N N . ILE A 1 535 ? -3.559 -27.812 -23.156 1 95.44 535 ILE A N 1
ATOM 4286 C CA . ILE A 1 535 ? -2.758 -27.031 -22.219 1 95.44 535 ILE A CA 1
ATOM 4287 C C . ILE A 1 535 ? -2.135 -27.984 -21.188 1 95.44 535 ILE A C 1
ATOM 4289 O O . ILE A 1 535 ? -0.953 -27.859 -20.859 1 95.44 535 ILE A O 1
ATOM 4293 N N . ASN A 1 536 ? -2.908 -28.891 -20.688 1 94.5 536 ASN A N 1
ATOM 4294 C CA . ASN A 1 536 ? -2.471 -29.875 -19.703 1 94.5 536 ASN A CA 1
ATOM 4295 C C . ASN A 1 536 ? -2.842 -31.297 -20.125 1 94.5 536 ASN A C 1
ATOM 4297 O O . ASN A 1 536 ? -3.758 -31.891 -19.562 1 94.5 536 ASN A O 1
ATOM 4301 N N . PRO A 1 537 ? -2.041 -31.875 -20.891 1 92.06 537 PRO A N 1
ATOM 4302 C CA . PRO A 1 537 ? -2.406 -33.156 -21.484 1 92.06 537 PRO A CA 1
ATOM 4303 C C . PRO A 1 537 ? -2.311 -34.312 -20.5 1 92.06 537 PRO A C 1
ATOM 4305 O O . PRO A 1 537 ? -2.949 -35.375 -20.703 1 92.06 537 PRO A O 1
ATOM 4308 N N . VAL A 1 538 ? -1.575 -34.219 -19.484 1 90.06 538 VAL A N 1
ATOM 4309 C CA . VAL A 1 538 ? -1.338 -35.312 -18.562 1 90.06 538 VAL A CA 1
ATOM 4310 C C . VAL A 1 538 ? -2.422 -35.344 -17.484 1 90.06 538 VAL A C 1
ATOM 4312 O O . VAL A 1 538 ? -2.498 -36.281 -16.688 1 90.06 538 VAL A O 1
ATOM 4315 N N . ASN A 1 539 ? -3.316 -34.438 -17.578 1 92.19 539 ASN A N 1
ATOM 4316 C CA . ASN A 1 539 ? -4.379 -34.375 -16.578 1 92.19 539 ASN A CA 1
ATOM 4317 C C . ASN A 1 539 ? -5.441 -35.438 -16.812 1 92.19 539 ASN A C 1
ATOM 4319 O O . ASN A 1 539 ? -6.133 -35.406 -17.844 1 92.19 539 ASN A O 1
ATOM 4323 N N . VAL A 1 540 ? -5.656 -36.281 -15.867 1 91.94 540 VAL A N 1
ATOM 4324 C CA . VAL A 1 540 ? -6.531 -37.438 -15.992 1 91.94 540 VAL A CA 1
ATOM 4325 C C . VAL A 1 540 ? -7.988 -37 -16.078 1 91.94 540 VAL A C 1
ATOM 4327 O O . VAL A 1 540 ? -8.773 -37.531 -16.844 1 91.94 540 VAL A O 1
ATOM 4330 N N . ILE A 1 541 ? -8.32 -36.031 -15.352 1 93.25 541 ILE A N 1
ATOM 4331 C CA . ILE A 1 541 ? -9.695 -35.562 -15.297 1 93.25 541 ILE A CA 1
ATOM 4332 C C . ILE A 1 541 ? -10.094 -35 -16.656 1 93.25 541 ILE A C 1
ATOM 4334 O O . ILE A 1 541 ? -11.195 -35.25 -17.156 1 93.25 541 ILE A O 1
ATOM 4338 N N . LEU A 1 542 ? -9.242 -34.281 -17.234 1 95.69 542 LEU A N 1
ATOM 4339 C CA . LEU A 1 542 ? -9.531 -33.656 -18.531 1 95.69 542 LEU A CA 1
ATOM 4340 C C . LEU A 1 542 ? -9.703 -34.719 -19.609 1 95.69 542 LEU A C 1
ATOM 4342 O O . LEU A 1 542 ? -10.578 -34.625 -20.469 1 95.69 542 LEU A O 1
ATOM 4346 N N . ASN A 1 543 ? -8.914 -35.719 -19.531 1 95.75 543 ASN A N 1
ATOM 4347 C CA . ASN A 1 543 ? -9.055 -36.812 -20.484 1 95.75 543 ASN A CA 1
ATOM 4348 C C . ASN A 1 543 ? -10.383 -37.562 -20.297 1 95.75 543 ASN A C 1
ATOM 4350 O O . ASN A 1 543 ? -11.047 -37.906 -21.266 1 95.75 543 ASN A O 1
ATOM 4354 N N . CYS A 1 544 ? -10.773 -37.75 -19.109 1 95.38 544 CYS A N 1
ATOM 4355 C CA . CYS A 1 544 ? -12.055 -38.375 -18.812 1 95.38 544 CYS A CA 1
ATOM 4356 C C . CYS A 1 544 ? -13.211 -37.531 -19.297 1 95.38 544 CYS A C 1
ATOM 4358 O O . CYS A 1 544 ? -14.211 -38.031 -19.797 1 95.38 544 CYS A O 1
ATOM 4360 N N . CYS A 1 545 ? -13.039 -36.25 -19.156 1 96.5 545 CYS A N 1
ATOM 4361 C CA . CYS A 1 545 ? -14.086 -35.344 -19.594 1 96.5 545 CYS A CA 1
ATOM 4362 C C . CYS A 1 545 ? -14.273 -35.406 -21.109 1 96.5 545 CYS A C 1
ATOM 4364 O O . CYS A 1 545 ? -15.398 -35.344 -21.594 1 96.5 545 CYS A O 1
ATOM 4366 N N . CYS A 1 546 ? -13.211 -35.469 -21.812 1 97.06 546 CYS A N 1
ATOM 4367 C CA . CYS A 1 546 ? -13.312 -35.656 -23.266 1 97.06 546 CYS A CA 1
ATOM 4368 C C . CYS A 1 546 ? -14.055 -36.938 -23.594 1 97.06 546 CYS A C 1
ATOM 4370 O O . CYS A 1 546 ? -14.898 -36.969 -24.484 1 97.06 546 CYS A O 1
ATOM 4372 N N . GLY A 1 547 ? -13.75 -38 -22.812 1 97.06 547 GLY A N 1
ATOM 4373 C CA . GLY A 1 547 ? -14.469 -39.25 -22.984 1 97.06 547 GLY A CA 1
ATOM 4374 C C . GLY A 1 547 ? -15.961 -39.125 -22.75 1 97.06 547 GLY A C 1
ATOM 4375 O O . GLY A 1 547 ? -16.766 -39.625 -23.531 1 97.06 547 GLY A O 1
ATOM 4376 N N . VAL A 1 548 ? -16.328 -38.438 -21.719 1 96.44 548 VAL A N 1
ATOM 4377 C CA . VAL A 1 548 ? -17.719 -38.25 -21.359 1 96.44 548 VAL A CA 1
ATOM 4378 C C . VAL A 1 548 ? -18.438 -37.5 -22.469 1 96.44 548 VAL A C 1
ATOM 4380 O O . VAL A 1 548 ? -19.562 -37.844 -22.859 1 96.44 548 VAL A O 1
ATOM 4383 N N . ALA A 1 549 ? -17.859 -36.438 -22.922 1 97.06 549 ALA A N 1
ATOM 4384 C CA . ALA A 1 549 ? -18.469 -35.656 -24 1 97.06 549 ALA A CA 1
ATOM 4385 C C . ALA A 1 549 ? -18.656 -36.5 -25.25 1 97.06 549 ALA A C 1
ATOM 4387 O O . ALA A 1 549 ? -19.688 -36.438 -25.906 1 97.06 549 ALA A O 1
ATOM 4388 N N . LEU A 1 550 ? -17.688 -37.312 -25.562 1 97.12 550 LEU A N 1
ATOM 4389 C CA . LEU A 1 550 ? -17.75 -38.188 -26.75 1 97.12 550 LEU A CA 1
ATOM 4390 C C . LEU A 1 550 ? -18.812 -39.25 -26.578 1 97.12 550 LEU A C 1
ATOM 4392 O O . LEU A 1 550 ? -19.5 -39.625 -27.531 1 97.12 550 LEU A O 1
ATOM 4396 N N . GLU A 1 551 ? -18.953 -39.719 -25.375 1 95.44 551 GLU A N 1
ATOM 4397 C CA . GLU A 1 551 ? -20 -40.688 -25.078 1 95.44 551 GLU A CA 1
ATOM 4398 C C . GLU A 1 551 ? -21.391 -40.094 -25.344 1 95.44 551 GLU A C 1
ATOM 4400 O O . GLU A 1 551 ? -22.25 -40.781 -25.922 1 95.44 551 GLU A O 1
ATOM 4405 N N . ARG A 1 552 ? -21.562 -38.938 -24.938 1 95.25 552 ARG A N 1
ATOM 4406 C CA . ARG A 1 552 ? -22.844 -38.25 -25.094 1 95.25 552 ARG A CA 1
ATOM 4407 C C . ARG A 1 552 ? -23.109 -37.938 -26.562 1 95.25 552 ARG A C 1
ATOM 4409 O O . ARG A 1 552 ? -24.25 -37.812 -26.984 1 95.25 552 ARG A O 1
ATOM 4416 N N . LEU A 1 553 ? -22.078 -37.812 -27.344 1 96.12 553 LEU A N 1
ATOM 4417 C CA . LEU A 1 553 ? -22.188 -37.531 -28.781 1 96.12 553 LEU A CA 1
ATOM 4418 C C . LEU A 1 553 ? -22.344 -38.844 -29.578 1 96.12 553 LEU A C 1
ATOM 4420 O O . LEU A 1 553 ? -22.484 -38.781 -30.797 1 96.12 553 LEU A O 1
ATOM 4424 N N . GLY A 1 554 ? -22.25 -39.938 -28.844 1 93.88 554 GLY A N 1
ATOM 4425 C CA . GLY A 1 554 ? -22.453 -41.25 -29.5 1 93.88 554 GLY A CA 1
ATOM 4426 C C . GLY A 1 554 ? -21.188 -41.844 -30.062 1 93.88 554 GLY A C 1
ATOM 4427 O O . GLY A 1 554 ? -21.219 -42.875 -30.719 1 93.88 554 GLY A O 1
ATOM 4428 N N . ARG A 1 555 ? -20.094 -41.219 -29.844 1 95.88 555 ARG A N 1
ATOM 4429 C CA . ARG A 1 555 ? -18.812 -41.75 -30.297 1 95.88 555 ARG A CA 1
ATOM 4430 C C . ARG A 1 555 ? -18.141 -42.562 -29.219 1 95.88 555 ARG A C 1
ATOM 4432 O O . ARG A 1 555 ? -17.109 -42.156 -28.672 1 95.88 555 ARG A O 1
ATOM 4439 N N . ARG A 1 556 ? -18.547 -43.75 -29 1 94.81 556 ARG A N 1
ATOM 4440 C CA . ARG A 1 556 ? -18.203 -44.594 -27.844 1 94.81 556 ARG A CA 1
ATOM 4441 C C . ARG A 1 556 ? -16.797 -45.156 -27.984 1 94.81 556 ARG A C 1
ATOM 4443 O O . ARG A 1 556 ? -16.078 -45.281 -27 1 94.81 556 ARG A O 1
ATOM 4450 N N . GLU A 1 557 ? -16.406 -45.438 -29.156 1 94.06 557 GLU A N 1
ATOM 4451 C CA . GLU A 1 557 ? -15.078 -46.031 -29.359 1 94.06 557 GLU A CA 1
ATOM 4452 C C . GLU A 1 557 ? -13.984 -45 -29.016 1 94.06 557 GLU A C 1
ATOM 4454 O O . GLU A 1 557 ? -13.008 -45.344 -28.344 1 94.06 557 GLU A O 1
ATOM 4459 N N . LYS A 1 558 ? -14.25 -43.844 -29.531 1 96.12 558 LYS A N 1
ATOM 4460 C CA . LYS A 1 558 ? -13.289 -42.781 -29.219 1 96.12 558 LYS A CA 1
ATOM 4461 C C . LYS A 1 558 ? -13.281 -42.469 -27.734 1 96.12 558 LYS A C 1
ATOM 4463 O O . LYS A 1 558 ? -12.234 -42.156 -27.172 1 96.12 558 LYS A O 1
ATOM 4468 N N . ALA A 1 559 ? -14.406 -42.438 -27.125 1 97.12 559 ALA A N 1
ATOM 4469 C CA . ALA A 1 559 ? -14.5 -42.219 -25.688 1 97.12 559 ALA A CA 1
ATOM 4470 C C . ALA A 1 559 ? -13.672 -43.25 -24.922 1 97.12 559 ALA A C 1
ATOM 4472 O O . ALA A 1 559 ? -12.992 -42.906 -23.953 1 97.12 559 ALA A O 1
ATOM 4473 N N . LEU A 1 560 ? -13.734 -44.469 -25.359 1 95.62 560 LEU A N 1
ATOM 4474 C CA . LEU A 1 560 ? -13 -45.562 -24.703 1 95.62 560 LEU A CA 1
ATOM 4475 C C . LEU A 1 560 ? -11.492 -45.312 -24.797 1 95.62 560 LEU A C 1
ATOM 4477 O O . LEU A 1 560 ? -10.758 -45.625 -23.859 1 95.62 560 LEU A O 1
ATOM 4481 N N . ASP A 1 561 ? -11.078 -44.781 -25.891 1 96.25 561 ASP A N 1
ATOM 4482 C CA . ASP A 1 561 ? -9.664 -44.438 -26.047 1 96.25 561 ASP A CA 1
ATOM 4483 C C . ASP A 1 561 ? -9.203 -43.438 -25 1 96.25 561 ASP A C 1
ATOM 4485 O O . ASP A 1 561 ? -8.102 -43.562 -24.469 1 96.25 561 ASP A O 1
ATOM 4489 N N . PHE A 1 562 ? -10.039 -42.469 -24.812 1 96.69 562 PHE A N 1
ATOM 4490 C CA . PHE A 1 562 ? -9.703 -41.438 -23.828 1 96.69 562 PHE A CA 1
ATOM 4491 C C . PHE A 1 562 ? -9.664 -42.062 -22.422 1 96.69 562 PHE A C 1
ATOM 4493 O O . PHE A 1 562 ? -8.789 -41.719 -21.625 1 96.69 562 PHE A O 1
ATOM 4500 N N . TYR A 1 563 ? -10.602 -42.875 -22.078 1 95.88 563 TYR A N 1
ATOM 4501 C CA . TYR A 1 563 ? -10.609 -43.531 -20.766 1 95.88 563 TYR A CA 1
ATOM 4502 C C . TYR A 1 563 ? -9.391 -44.406 -20.594 1 95.88 563 TYR A C 1
ATOM 4504 O O . TYR A 1 563 ? -8.805 -44.469 -19.516 1 95.88 563 TYR A O 1
ATOM 4512 N N . GLN A 1 564 ? -9.047 -45.094 -21.625 1 94.88 564 GLN A N 1
ATOM 4513 C CA . GLN A 1 564 ? -7.863 -45.938 -21.594 1 94.88 564 GLN A CA 1
ATOM 4514 C C . GLN A 1 564 ? -6.602 -45.125 -21.359 1 94.88 564 GLN A C 1
ATOM 4516 O O . GLN A 1 564 ? -5.742 -45.5 -20.562 1 94.88 564 GLN A O 1
ATOM 4521 N N . LEU A 1 565 ? -6.535 -44.062 -22.078 1 94.94 565 LEU A N 1
ATOM 4522 C CA . LEU A 1 565 ? -5.406 -43.156 -21.906 1 94.94 565 LEU A CA 1
ATOM 4523 C C . LEU A 1 565 ? -5.34 -42.656 -20.469 1 94.94 565 LEU A C 1
ATOM 4525 O O . LEU A 1 565 ? -4.258 -42.594 -19.875 1 94.94 565 LEU A O 1
ATOM 4529 N N . ALA A 1 566 ? -6.438 -42.219 -19.938 1 94.56 566 ALA A N 1
ATOM 4530 C CA . ALA A 1 566 ? -6.504 -41.719 -18.562 1 94.56 566 ALA A CA 1
ATOM 4531 C C . ALA A 1 566 ? -6 -42.75 -17.562 1 94.56 566 ALA A C 1
ATOM 4533 O O . ALA A 1 566 ? -5.289 -42.438 -16.625 1 94.56 566 ALA A O 1
ATOM 4534 N N . CYS A 1 567 ? -6.328 -44 -17.781 1 92.62 567 CYS A N 1
ATOM 4535 C CA . CYS A 1 567 ? -5.902 -45.062 -16.906 1 92.62 567 CYS A CA 1
ATOM 4536 C C . CYS A 1 567 ? -4.398 -45.312 -17.031 1 92.62 567 CYS A C 1
ATOM 4538 O O . CYS A 1 567 ? -3.75 -45.688 -16.047 1 92.62 567 CYS A O 1
ATOM 4540 N N . GLU A 1 568 ? -3.863 -45.094 -18.156 1 92.75 568 GLU A N 1
ATOM 4541 C CA . GLU A 1 568 ? -2.426 -45.25 -18.359 1 92.75 568 GLU A CA 1
ATOM 4542 C C . GLU A 1 568 ? -1.648 -44.125 -17.672 1 92.75 568 GLU A C 1
ATOM 4544 O O . GLU A 1 568 ? -0.567 -44.375 -17.125 1 92.75 568 GLU A O 1
ATOM 4549 N N . LEU A 1 569 ? -2.217 -42.969 -17.766 1 88.69 569 LEU A N 1
ATOM 4550 C CA . LEU A 1 569 ? -1.572 -41.812 -17.172 1 88.69 569 LEU A CA 1
ATOM 4551 C C . LEU A 1 569 ? -1.555 -41.938 -15.648 1 88.69 569 LEU A C 1
ATOM 4553 O O . LEU A 1 569 ? -0.561 -41.594 -15.008 1 88.69 569 LEU A O 1
ATOM 4557 N N . GLN A 1 570 ? -2.689 -42.344 -15.117 1 87.88 570 GLN A N 1
ATOM 4558 C CA . GLN A 1 570 ? -2.797 -42.562 -13.68 1 87.88 570 GLN A CA 1
ATOM 4559 C C . GLN A 1 570 ? -3.5 -43.875 -13.375 1 87.88 570 GLN A C 1
ATOM 4561 O O . GLN A 1 570 ? -4.707 -43.906 -13.133 1 87.88 570 GLN A O 1
ATOM 4566 N N . PRO A 1 571 ? -2.742 -44.844 -13.156 1 84.62 571 PRO A N 1
ATOM 4567 C CA . PRO A 1 571 ? -3.318 -46.156 -12.992 1 84.62 571 PRO A CA 1
ATOM 4568 C C . PRO A 1 571 ? -4.133 -46.312 -11.711 1 84.62 571 PRO A C 1
ATOM 4570 O O . PRO A 1 571 ? -5.035 -47.125 -11.633 1 84.62 571 PRO A O 1
ATOM 4573 N N . ASN A 1 572 ? -3.908 -45.5 -10.812 1 82.69 572 ASN A N 1
ATOM 4574 C CA . ASN A 1 572 ? -4.613 -45.594 -9.539 1 82.69 572 ASN A CA 1
ATOM 4575 C C . ASN A 1 572 ? -5.801 -44.656 -9.477 1 82.69 572 ASN A C 1
ATOM 4577 O O . ASN A 1 572 ? -6.383 -44.438 -8.406 1 82.69 572 ASN A O 1
ATOM 4581 N N . SER A 1 573 ? -6.172 -44.156 -10.625 1 87.06 573 SER A N 1
ATOM 4582 C CA . SER A 1 573 ? -7.328 -43.281 -10.656 1 87.06 573 SER A CA 1
ATOM 4583 C C . SER A 1 573 ? -8.633 -44.062 -10.672 1 87.06 573 SER A C 1
ATOM 4585 O O . SER A 1 573 ? -8.93 -44.75 -11.641 1 87.06 573 SER A O 1
ATOM 4587 N N . SER A 1 574 ? -9.43 -43.875 -9.688 1 88.62 574 SER A N 1
ATOM 4588 C CA . SER A 1 574 ? -10.703 -44.562 -9.586 1 88.62 574 SER A CA 1
ATOM 4589 C C . SER A 1 574 ? -11.703 -44.031 -10.609 1 88.62 574 SER A C 1
ATOM 4591 O O . SER A 1 574 ? -12.508 -44.812 -11.156 1 88.62 574 SER A O 1
ATOM 4593 N N . LEU A 1 575 ? -11.555 -42.812 -10.859 1 88.81 575 LEU A N 1
ATOM 4594 C CA . LEU A 1 575 ? -12.477 -42.188 -11.812 1 88.81 575 LEU A CA 1
ATOM 4595 C C . LEU A 1 575 ? -12.258 -42.75 -13.219 1 88.81 575 LEU A C 1
ATOM 4597 O O . LEU A 1 575 ? -13.211 -43.125 -13.891 1 88.81 575 LEU A O 1
ATOM 4601 N N . ALA A 1 576 ? -11.023 -42.75 -13.648 1 91.81 576 ALA A N 1
ATOM 4602 C CA . ALA A 1 576 ? -10.695 -43.219 -14.992 1 91.81 576 ALA A CA 1
ATOM 4603 C C . ALA A 1 576 ? -11.102 -44.688 -15.164 1 91.81 576 ALA A C 1
ATOM 4605 O O . ALA A 1 576 ? -11.695 -45.062 -16.172 1 91.81 576 ALA A O 1
ATOM 4606 N N . LEU A 1 577 ? -10.812 -45.438 -14.148 1 92.62 577 LEU A N 1
ATOM 4607 C CA . LEU A 1 577 ? -11.133 -46.875 -14.203 1 92.62 577 LEU A CA 1
ATOM 4608 C C . LEU A 1 577 ? -12.641 -47.094 -14.203 1 92.62 577 LEU A C 1
ATOM 4610 O O . LEU A 1 577 ? -13.148 -48 -14.875 1 92.62 577 LEU A O 1
ATOM 4614 N N . PHE A 1 578 ? -13.328 -46.375 -13.5 1 93.06 578 PHE A N 1
ATOM 4615 C CA . PHE A 1 578 ? -14.781 -46.469 -13.43 1 93.06 578 PHE A CA 1
ATOM 4616 C C . PHE A 1 578 ? -15.414 -46.125 -14.781 1 93.06 578 PHE A C 1
ATOM 4618 O O . PHE A 1 578 ? -16.266 -46.875 -15.266 1 93.06 578 PHE A O 1
ATOM 4625 N N . LYS A 1 579 ? -15.031 -45.094 -15.328 1 94.44 579 LYS A N 1
ATOM 4626 C CA . LYS A 1 579 ? -15.594 -44.656 -16.594 1 94.44 579 LYS A CA 1
ATOM 4627 C C . LYS A 1 579 ? -15.281 -45.656 -17.703 1 94.44 579 LYS A C 1
ATOM 4629 O O . LYS A 1 579 ? -16.141 -45.969 -18.531 1 94.44 579 LYS A O 1
ATOM 4634 N N . LYS A 1 580 ? -14.055 -46.094 -17.703 1 94.75 580 LYS A N 1
ATOM 4635 C CA . LYS A 1 580 ? -13.664 -47.125 -18.672 1 94.75 580 LYS A CA 1
ATOM 4636 C C . LYS A 1 580 ? -14.516 -48.375 -18.5 1 94.75 580 LYS A C 1
ATOM 4638 O O . LYS A 1 580 ? -15.039 -48.906 -19.484 1 94.75 580 LYS A O 1
ATOM 4643 N N . SER A 1 581 ? -14.703 -48.812 -17.297 1 93.75 581 SER A N 1
ATOM 4644 C CA . SER A 1 581 ? -15.438 -50.062 -17 1 93.75 581 SER A CA 1
ATOM 4645 C C . SER A 1 581 ? -16.922 -49.906 -17.312 1 93.75 581 SER A C 1
ATOM 4647 O O . SER A 1 581 ? -17.547 -50.812 -17.859 1 93.75 581 SER A O 1
ATOM 4649 N N . GLN A 1 582 ? -17.375 -48.781 -16.969 1 93 582 GLN A N 1
ATOM 4650 C CA . GLN A 1 582 ? -18.781 -48.5 -17.234 1 93 582 GLN A CA 1
ATOM 4651 C C . GLN A 1 582 ? -19.062 -48.5 -18.734 1 93 582 GLN A C 1
ATOM 4653 O O . GLN A 1 582 ? -20.094 -49.031 -19.172 1 93 582 GLN A O 1
ATOM 4658 N N . LEU A 1 583 ? -18.234 -47.938 -19.438 1 94.12 583 LEU A N 1
ATOM 4659 C CA . LEU A 1 583 ? -18.422 -47.906 -20.891 1 94.12 583 LEU A CA 1
ATOM 4660 C C . LEU A 1 583 ? -18.281 -49.312 -21.484 1 94.12 583 LEU A C 1
ATOM 4662 O O . LEU A 1 583 ? -19.016 -49.688 -22.391 1 94.12 583 LEU A O 1
ATOM 4666 N N . LEU A 1 584 ? -17.328 -50.062 -20.984 1 94.25 584 LEU A N 1
ATOM 4667 C CA . LEU A 1 584 ? -17.172 -51.438 -21.438 1 94.25 584 LEU A CA 1
ATOM 4668 C C . LEU A 1 584 ? -18.422 -52.25 -21.141 1 94.25 584 LEU A C 1
ATOM 4670 O O . LEU A 1 584 ? -18.828 -53.094 -21.953 1 94.25 584 LEU A O 1
ATOM 4674 N N . PHE A 1 585 ? -18.984 -52 -20.016 1 91.81 585 PHE A N 1
ATOM 4675 C CA . PHE A 1 585 ? -20.234 -52.656 -19.641 1 91.81 585 PHE A CA 1
ATOM 4676 C C . PHE A 1 585 ? -21.344 -52.312 -20.641 1 91.81 585 PHE A C 1
ATOM 4678 O O . PHE A 1 585 ? -22.047 -53.219 -21.109 1 91.81 585 PHE A O 1
ATOM 4685 N N . ASN A 1 586 ? -21.438 -51.094 -21.016 1 91.31 586 ASN A N 1
ATOM 4686 C CA . ASN A 1 586 ? -22.469 -50.625 -21.938 1 91.31 586 ASN A CA 1
ATOM 4687 C C . ASN A 1 586 ? -22.234 -51.156 -23.344 1 91.31 586 ASN A C 1
ATOM 4689 O O . ASN A 1 586 ? -23.188 -51.281 -24.125 1 91.31 586 ASN A O 1
ATOM 4693 N N . LEU A 1 587 ? -21 -51.469 -23.672 1 92.5 587 LEU A N 1
ATOM 4694 C CA . LEU A 1 587 ? -20.641 -51.969 -25 1 92.5 587 LEU A CA 1
ATOM 4695 C C . LEU A 1 587 ? -20.781 -53.469 -25.062 1 92.5 587 LEU A C 1
ATOM 4697 O O . LEU A 1 587 ? -20.578 -54.094 -26.109 1 92.5 587 LEU A O 1
ATOM 4701 N N . GLY A 1 588 ? -21.047 -54.094 -23.875 1 90.12 588 GLY A N 1
ATOM 4702 C CA . GLY A 1 588 ? -21.281 -55.531 -23.828 1 90.12 588 GLY A CA 1
ATOM 4703 C C . GLY A 1 588 ? -20.016 -56.344 -23.594 1 90.12 588 GLY A C 1
ATOM 4704 O O . GLY A 1 588 ? -20.016 -57.562 -23.719 1 90.12 588 GLY A O 1
ATOM 4705 N N . GLN A 1 589 ? -18.984 -55.656 -23.406 1 92.88 589 GLN A N 1
ATOM 4706 C CA . GLN A 1 589 ? -17.734 -56.344 -23.078 1 92.88 589 GLN A CA 1
ATOM 4707 C C . GLN A 1 589 ? -17.656 -56.656 -21.578 1 92.88 589 GLN A C 1
ATOM 4709 O O . GLN A 1 589 ? -16.828 -56.062 -20.875 1 92.88 589 GLN A O 1
ATOM 4714 N N . TYR A 1 590 ? -18.344 -57.594 -21.141 1 91.75 590 TYR A N 1
ATOM 4715 C CA . TYR A 1 590 ? -18.609 -57.844 -19.719 1 91.75 590 TYR A CA 1
ATOM 4716 C C . TYR A 1 590 ? -17.391 -58.438 -19.031 1 91.75 590 TYR A C 1
ATOM 4718 O O . TYR A 1 590 ? -17.125 -58.125 -17.859 1 91.75 590 TYR A O 1
ATOM 4726 N N . SER A 1 591 ? -16.656 -59.219 -19.703 1 91.88 591 SER A N 1
ATOM 4727 C CA . SER A 1 591 ? -15.484 -59.844 -19.094 1 91.88 591 SER A CA 1
ATOM 4728 C C . SER A 1 591 ? -14.445 -58.812 -18.703 1 91.88 591 SER A C 1
ATOM 4730 O O . SER A 1 591 ? -13.93 -58.812 -17.578 1 91.88 591 SER A O 1
ATOM 4732 N N . ASN A 1 592 ? -14.18 -57.969 -19.688 1 92.94 592 ASN A N 1
ATOM 4733 C CA . ASN A 1 592 ? -13.234 -56.875 -19.406 1 92.94 592 ASN A CA 1
ATOM 4734 C C . ASN A 1 592 ? -13.75 -55.969 -18.312 1 92.94 592 ASN A C 1
ATOM 4736 O O . ASN A 1 592 ? -12.984 -55.531 -17.453 1 92.94 592 ASN A O 1
ATOM 4740 N N . ALA A 1 593 ? -14.977 -55.562 -18.328 1 94.06 593 ALA A N 1
ATOM 4741 C CA . ALA A 1 593 ? -15.602 -54.719 -17.328 1 94.06 593 ALA A CA 1
ATOM 4742 C C . ALA A 1 593 ? -15.516 -55.344 -15.945 1 94.06 593 ALA A C 1
ATOM 4744 O O . ALA A 1 593 ? -15.258 -54.625 -14.961 1 94.06 593 ALA A O 1
ATOM 4745 N N . LEU A 1 594 ? -15.766 -56.625 -15.914 1 93 594 LEU A N 1
ATOM 4746 C CA . LEU A 1 594 ? -15.758 -57.344 -14.648 1 93 594 LEU A CA 1
ATOM 4747 C C . LEU A 1 594 ? -14.383 -57.281 -13.992 1 93 594 LEU A C 1
ATOM 4749 O O . LEU A 1 594 ? -14.273 -57 -12.797 1 93 594 LEU A O 1
ATOM 4753 N N . GLN A 1 595 ? -13.367 -57.5 -14.742 1 93.31 595 GLN A N 1
ATOM 4754 C CA . GLN A 1 595 ? -12.008 -57.438 -14.227 1 93.31 595 GLN A CA 1
ATOM 4755 C C . GLN A 1 595 ? -11.703 -56.062 -13.664 1 93.31 595 GLN A C 1
ATOM 4757 O O . GLN A 1 595 ? -11.094 -55.938 -12.594 1 93.31 595 GLN A O 1
ATOM 4762 N N . ASN A 1 596 ? -12.094 -55.062 -14.383 1 93.31 596 ASN A N 1
ATOM 4763 C CA . ASN A 1 596 ? -11.859 -53.688 -13.961 1 93.31 596 ASN A CA 1
ATOM 4764 C C . ASN A 1 596 ? -12.641 -53.344 -12.703 1 93.31 596 ASN A C 1
ATOM 4766 O O . ASN A 1 596 ? -12.125 -52.656 -11.805 1 93.31 596 ASN A O 1
ATOM 4770 N N . PHE A 1 597 ? -13.867 -53.719 -12.625 1 92.31 597 PHE A N 1
ATOM 4771 C CA . PHE A 1 597 ? -14.695 -53.406 -11.469 1 92.31 597 PHE A CA 1
ATOM 4772 C C . PHE A 1 597 ? -14.195 -54.125 -10.227 1 92.31 597 PHE A C 1
ATOM 4774 O O . PHE A 1 597 ? -14.305 -53.625 -9.117 1 92.31 597 PHE A O 1
ATOM 4781 N N . GLU A 1 598 ? -13.648 -55.312 -10.406 1 92.31 598 GLU A N 1
ATOM 4782 C CA . GLU A 1 598 ? -13.055 -56 -9.273 1 92.31 598 GLU A CA 1
ATOM 4783 C C . GLU A 1 598 ? -11.859 -55.219 -8.711 1 92.31 598 GLU A C 1
ATOM 4785 O O . GLU A 1 598 ? -11.688 -55.156 -7.496 1 92.31 598 GLU A O 1
ATOM 4790 N N . LYS A 1 599 ? -11.117 -54.719 -9.586 1 92.19 599 LYS A N 1
ATOM 4791 C CA . LYS A 1 599 ? -10.016 -53.844 -9.164 1 92.19 599 LYS A CA 1
ATOM 4792 C C . LYS A 1 599 ? -10.531 -52.562 -8.5 1 92.19 599 LYS A C 1
ATOM 4794 O O . LYS A 1 599 ? -9.977 -52.125 -7.496 1 92.19 599 LYS A O 1
ATOM 4799 N N . LEU A 1 600 ? -11.547 -52.031 -9.031 1 91.94 600 LEU A N 1
ATOM 4800 C CA . LEU A 1 600 ? -12.133 -50.781 -8.539 1 91.94 600 LEU A CA 1
ATOM 4801 C C . LEU A 1 600 ? -12.688 -50.969 -7.133 1 91.94 600 LEU A C 1
ATOM 4803 O O . LEU A 1 600 ? -12.648 -50.031 -6.324 1 91.94 600 LEU A O 1
ATOM 4807 N N . GLU A 1 601 ? -13.297 -52.094 -6.906 1 91.19 601 GLU A N 1
ATOM 4808 C CA . GLU A 1 601 ? -13.828 -52.406 -5.582 1 91.19 601 GLU A CA 1
ATOM 4809 C C . GLU A 1 601 ? -12.734 -52.312 -4.516 1 91.19 601 GLU A C 1
ATOM 4811 O O . GLU A 1 601 ? -12.992 -51.906 -3.391 1 91.19 601 GLU A O 1
ATOM 4816 N N . GLN A 1 602 ? -11.586 -52.625 -4.871 1 90.19 602 GLN A N 1
ATOM 4817 C CA . GLN A 1 602 ? -10.461 -52.562 -3.941 1 90.19 602 GLN A CA 1
ATOM 4818 C C . GLN A 1 602 ? -10 -51.125 -3.732 1 90.19 602 GLN A C 1
ATOM 4820 O O . GLN A 1 602 ? -9.625 -50.719 -2.621 1 90.19 602 GLN A O 1
ATOM 4825 N N . LEU A 1 603 ? -10.094 -50.375 -4.77 1 87.56 603 LEU A N 1
ATOM 4826 C CA . LEU A 1 603 ? -9.633 -49 -4.719 1 87.56 603 LEU A CA 1
ATOM 4827 C C . LEU A 1 603 ? -10.633 -48.094 -3.975 1 87.56 603 LEU A C 1
ATOM 4829 O O . LEU A 1 603 ? -10.234 -47.156 -3.281 1 87.56 603 LEU A O 1
ATOM 4833 N N . THR A 1 604 ? -11.898 -48.375 -4.191 1 88.69 604 THR A N 1
ATOM 4834 C CA . THR A 1 604 ? -12.938 -47.562 -3.588 1 88.69 604 THR A CA 1
ATOM 4835 C C . THR A 1 604 ? -14.016 -48.438 -2.953 1 88.69 604 THR A C 1
ATOM 4837 O O . THR A 1 604 ? -15.148 -48.5 -3.443 1 88.69 604 THR A O 1
ATOM 4840 N N . PRO A 1 605 ? -13.719 -48.969 -1.867 1 87.06 605 PRO A N 1
ATOM 4841 C CA . PRO A 1 605 ? -14.656 -49.906 -1.263 1 87.06 605 PRO A CA 1
ATOM 4842 C C . PRO A 1 605 ? -15.914 -49.25 -0.713 1 87.06 605 PRO A C 1
ATOM 4844 O O . PRO A 1 605 ? -16.938 -49.906 -0.526 1 87.06 605 PRO A O 1
ATOM 4847 N N . ASN A 1 606 ? -15.938 -48 -0.608 1 87.81 606 ASN A N 1
ATOM 4848 C CA . ASN A 1 606 ? -17.062 -47.312 0.042 1 87.81 606 ASN A CA 1
ATOM 4849 C C . ASN A 1 606 ? -17.953 -46.625 -0.973 1 87.81 606 ASN A C 1
ATOM 4851 O O . ASN A 1 606 ? -18.797 -45.781 -0.602 1 87.81 606 ASN A O 1
ATOM 4855 N N . GLU A 1 607 ? -17.828 -46.969 -2.221 1 87.81 607 GLU A N 1
ATOM 4856 C CA . GLU A 1 607 ? -18.656 -46.344 -3.252 1 87.81 607 GLU A CA 1
ATOM 4857 C C . GLU A 1 607 ? -19.766 -47.281 -3.695 1 87.81 607 GLU A C 1
ATOM 4859 O O . GLU A 1 607 ? -19.531 -48.281 -4.375 1 87.81 607 GLU A O 1
ATOM 4864 N N . ALA A 1 608 ? -20.953 -46.875 -3.447 1 87.06 608 ALA A N 1
ATOM 4865 C CA . ALA A 1 608 ? -22.141 -47.719 -3.658 1 87.06 608 ALA A CA 1
ATOM 4866 C C . ALA A 1 608 ? -22.328 -48.062 -5.137 1 87.06 608 ALA A C 1
ATOM 4868 O O . ALA A 1 608 ? -22.625 -49.188 -5.488 1 87.06 608 ALA A O 1
ATOM 4869 N N . PRO A 1 609 ? -22.078 -47.094 -5.988 1 86.5 609 PRO A N 1
ATOM 4870 C CA . PRO A 1 609 ? -22.312 -47.406 -7.406 1 86.5 609 PRO A CA 1
ATOM 4871 C C . PRO A 1 609 ? -21.375 -48.5 -7.938 1 86.5 609 PRO A C 1
ATOM 4873 O O . PRO A 1 609 ? -21.75 -49.25 -8.828 1 86.5 609 PRO A O 1
ATOM 4876 N N . VAL A 1 610 ? -20.234 -48.594 -7.395 1 90.25 610 VAL A N 1
ATOM 4877 C CA . VAL A 1 610 ? -19.266 -49.594 -7.82 1 90.25 610 VAL A CA 1
ATOM 4878 C C . VAL A 1 610 ? -19.781 -51 -7.457 1 90.25 610 VAL A C 1
ATOM 4880 O O . VAL A 1 610 ? -19.766 -51.906 -8.281 1 90.25 610 VAL A O 1
ATOM 4883 N N . HIS A 1 611 ? -20.344 -51.094 -6.309 1 90.19 611 HIS A N 1
ATOM 4884 C CA . HIS A 1 611 ? -20.875 -52.344 -5.848 1 90.19 611 HIS A CA 1
ATOM 4885 C C . HIS A 1 611 ? -22.141 -52.75 -6.621 1 90.19 611 HIS A C 1
ATOM 4887 O O . HIS A 1 611 ? -22.359 -53.906 -6.922 1 90.19 611 HIS A O 1
ATOM 4893 N N . PHE A 1 612 ? -22.859 -51.812 -6.918 1 90 612 PHE A N 1
ATOM 4894 C CA . PHE A 1 612 ? -24.078 -52.062 -7.668 1 90 612 PHE A CA 1
ATOM 4895 C C . PHE A 1 612 ? -23.781 -52.625 -9.055 1 90 612 PHE A C 1
ATOM 4897 O O . PHE A 1 612 ? -24.344 -53.625 -9.469 1 90 612 PHE A O 1
ATOM 4904 N N . LEU A 1 613 ? -22.891 -51.969 -9.734 1 89.75 613 LEU A N 1
ATOM 4905 C CA . LEU A 1 613 ? -22.531 -52.375 -11.086 1 89.75 613 LEU A CA 1
ATOM 4906 C C . LEU A 1 613 ? -21.828 -53.75 -11.078 1 89.75 613 LEU A C 1
ATOM 4908 O O . LEU A 1 613 ? -22.016 -54.562 -11.984 1 89.75 613 LEU A O 1
ATOM 4912 N N . LEU A 1 614 ? -21.047 -53.938 -10.07 1 91.62 614 LEU A N 1
ATOM 4913 C CA . LEU A 1 614 ? -20.391 -55.219 -9.914 1 91.62 614 LEU A CA 1
ATOM 4914 C C . LEU A 1 614 ? -21.422 -56.312 -9.695 1 91.62 614 LEU A C 1
ATOM 4916 O O . LEU A 1 614 ? -21.266 -57.438 -10.219 1 91.62 614 LEU A O 1
ATOM 4920 N N . GLY A 1 615 ? -22.422 -56 -8.938 1 90.12 615 GLY A N 1
ATOM 4921 C CA . GLY A 1 615 ? -23.516 -56.938 -8.75 1 90.12 615 GLY A CA 1
ATOM 4922 C C . GLY A 1 615 ? -24.219 -57.281 -10.047 1 90.12 615 GLY A C 1
ATOM 4923 O O . GLY A 1 615 ? -24.531 -58.438 -10.297 1 90.12 615 GLY A O 1
ATOM 4924 N N . GLN A 1 616 ? -24.438 -56.281 -10.812 1 90.19 616 GLN A N 1
ATOM 4925 C CA . GLN A 1 616 ? -25.078 -56.5 -12.102 1 90.19 616 GLN A CA 1
ATOM 4926 C C . GLN A 1 616 ? -24.203 -57.375 -13.008 1 90.19 616 GLN A C 1
ATOM 4928 O O . GLN A 1 616 ? -24.719 -58.25 -13.719 1 90.19 616 GLN A O 1
ATOM 4933 N N . LEU A 1 617 ? -22.984 -57.219 -12.953 1 91.94 617 LEU A N 1
ATOM 4934 C CA . LEU A 1 617 ? -22.047 -57.969 -13.781 1 91.94 617 LEU A CA 1
ATOM 4935 C C . LEU A 1 617 ? -21.984 -59.406 -13.344 1 91.94 617 LEU A C 1
ATOM 4937 O O . LEU A 1 617 ? -21.953 -60.312 -14.18 1 91.94 617 LEU A O 1
ATOM 4941 N N . TYR A 1 618 ? -21.969 -59.594 -12.094 1 91.81 618 TYR A N 1
ATOM 4942 C CA . TYR A 1 618 ? -21.969 -60.969 -11.57 1 91.81 618 TYR A CA 1
ATOM 4943 C C . TYR A 1 618 ? -23.25 -61.688 -11.953 1 91.81 618 TYR A C 1
ATOM 4945 O O . TYR A 1 618 ? -23.219 -62.906 -12.234 1 91.81 618 TYR A O 1
ATOM 4953 N N . GLN A 1 619 ? -24.266 -60.938 -11.953 1 89.69 619 GLN A N 1
ATOM 4954 C CA . GLN A 1 619 ? -25.531 -61.531 -12.359 1 89.69 619 GLN A CA 1
ATOM 4955 C C . GLN A 1 619 ? -25.5 -61.938 -13.828 1 89.69 619 GLN A C 1
ATOM 4957 O O . GLN A 1 619 ? -25.969 -63.031 -14.18 1 89.69 619 GLN A O 1
ATOM 4962 N N . ILE A 1 620 ? -24.906 -61.156 -14.617 1 90 620 ILE A N 1
ATOM 4963 C CA . ILE A 1 620 ? -24.828 -61.406 -16.047 1 90 620 ILE A CA 1
ATOM 4964 C C . ILE A 1 620 ? -23.938 -62.625 -16.328 1 90 620 ILE A C 1
ATOM 4966 O O . ILE A 1 620 ? -24.219 -63.438 -17.203 1 90 620 ILE A O 1
ATOM 4970 N N . VAL A 1 621 ? -22.859 -62.781 -15.586 1 89.38 621 VAL A N 1
ATOM 4971 C CA . VAL A 1 621 ? -21.891 -63.844 -15.812 1 89.38 621 VAL A CA 1
ATOM 4972 C C . VAL A 1 621 ? -22.359 -65.125 -15.117 1 89.38 621 VAL A C 1
ATOM 4974 O O . VAL A 1 621 ? -21.781 -66.188 -15.305 1 89.38 621 VAL A O 1
ATOM 4977 N N . GLY A 1 622 ? -23.391 -65.062 -14.273 1 86.56 622 GLY A N 1
ATOM 4978 C CA . GLY A 1 622 ? -24 -66.188 -13.68 1 86.56 622 GLY A CA 1
ATOM 4979 C C . GLY A 1 622 ? -23.516 -66.5 -12.273 1 86.56 622 GLY A C 1
ATOM 4980 O O . GLY A 1 622 ? -23.75 -67.562 -11.734 1 86.56 622 GLY A O 1
ATOM 4981 N N . ARG A 1 623 ? -22.828 -65.625 -11.719 1 90 623 ARG A N 1
ATOM 4982 C CA . ARG A 1 623 ? -22.391 -65.812 -10.336 1 90 623 ARG A CA 1
ATOM 4983 C C . ARG A 1 623 ? -23.391 -65.188 -9.375 1 90 623 ARG A C 1
ATOM 4985 O O . ARG A 1 623 ? -23.141 -64.125 -8.812 1 90 623 ARG A O 1
ATOM 4992 N N . LYS A 1 624 ? -24.359 -65.812 -9 1 88 624 LYS A N 1
ATOM 4993 C CA . LYS A 1 624 ? -25.516 -65.312 -8.281 1 88 624 LYS A CA 1
ATOM 4994 C C . LYS A 1 624 ? -25.172 -64.938 -6.84 1 88 624 LYS A C 1
ATOM 4996 O O . LYS A 1 624 ? -25.625 -63.938 -6.305 1 88 624 LYS A O 1
ATOM 5001 N N . LYS A 1 625 ? -24.406 -65.812 -6.246 1 90.06 625 LYS A N 1
ATOM 5002 C CA . LYS A 1 625 ? -24.047 -65.562 -4.852 1 90.06 625 LYS A CA 1
ATOM 5003 C C . LYS A 1 625 ? -23.25 -64.312 -4.695 1 90.06 625 LYS A C 1
ATOM 5005 O O . LYS A 1 625 ? -23.516 -63.5 -3.785 1 90.06 625 LYS A O 1
ATOM 5010 N N . ASP A 1 626 ? -22.328 -64.188 -5.566 1 92.31 626 ASP A N 1
ATOM 5011 C CA . ASP A 1 626 ? -21.516 -62.969 -5.531 1 92.31 626 ASP A CA 1
ATOM 5012 C C . ASP A 1 626 ? -22.359 -61.75 -5.836 1 92.31 626 ASP A C 1
ATOM 5014 O O . ASP A 1 626 ? -22.141 -60.688 -5.262 1 92.31 626 ASP A O 1
ATOM 5018 N N . ALA A 1 627 ? -23.266 -61.781 -6.75 1 92.38 627 ALA A N 1
ATOM 5019 C CA . ALA A 1 627 ? -24.141 -60.688 -7.105 1 92.38 627 ALA A CA 1
ATOM 5020 C C . ALA A 1 627 ? -24.953 -60.219 -5.898 1 92.38 627 ALA A C 1
ATOM 5022 O O . ALA A 1 627 ? -25.062 -59 -5.641 1 92.38 627 ALA A O 1
ATOM 5023 N N . ILE A 1 628 ? -25.531 -61.219 -5.152 1 89.06 628 ILE A N 1
ATOM 5024 C CA . ILE A 1 628 ? -26.359 -60.906 -3.986 1 89.06 628 ILE A CA 1
ATOM 5025 C C . ILE A 1 628 ? -25.5 -60.188 -2.93 1 89.06 628 ILE A C 1
ATOM 5027 O O . ILE A 1 628 ? -25.969 -59.25 -2.293 1 89.06 628 ILE A O 1
ATOM 5031 N N . THR A 1 629 ? -24.328 -60.688 -2.791 1 92.06 629 THR A N 1
ATOM 5032 C CA . THR A 1 629 ? -23.438 -60.094 -1.821 1 92.06 629 THR A CA 1
ATOM 5033 C C . THR A 1 629 ? -23.156 -58.625 -2.184 1 92.06 629 THR A C 1
ATOM 5035 O O . THR A 1 629 ? -23.219 -57.75 -1.323 1 92.06 629 THR A O 1
ATOM 5038 N N . GLN A 1 630 ? -22.828 -58.375 -3.424 1 92.44 630 GLN A N 1
ATOM 5039 C CA . GLN A 1 630 ? -22.516 -57.031 -3.875 1 92.44 630 GLN A CA 1
ATOM 5040 C C . GLN A 1 630 ? -23.734 -56.125 -3.799 1 92.44 630 GLN A C 1
ATOM 5042 O O . GLN A 1 630 ? -23.609 -54.938 -3.432 1 92.44 630 GLN A O 1
ATOM 5047 N N . PHE A 1 631 ? -24.891 -56.531 -4.117 1 89.5 631 PHE A N 1
ATOM 5048 C CA . PHE A 1 631 ? -26.109 -55.75 -4.008 1 89.5 631 PHE A CA 1
ATOM 5049 C C . PHE A 1 631 ? -26.391 -55.375 -2.553 1 89.5 631 PHE A C 1
ATOM 5051 O O . PHE A 1 631 ? -26.828 -54.281 -2.258 1 89.5 631 PHE A O 1
ATOM 5058 N N . THR A 1 632 ? -26.094 -56.312 -1.695 1 88.69 632 THR A N 1
ATOM 5059 C CA . THR A 1 632 ? -26.297 -56.062 -0.274 1 88.69 632 THR A CA 1
ATOM 5060 C C . THR A 1 632 ? -25.375 -54.969 0.23 1 88.69 632 THR A C 1
ATOM 5062 O O . THR A 1 632 ? -25.781 -54.094 1.004 1 88.69 632 THR A O 1
ATOM 5065 N N . ILE A 1 633 ? -24.156 -55.031 -0.176 1 91.56 633 ILE A N 1
ATOM 5066 C CA . ILE A 1 633 ? -23.188 -54 0.208 1 91.56 633 ILE A CA 1
ATOM 5067 C C . ILE A 1 633 ? -23.625 -52.656 -0.33 1 91.56 633 ILE A C 1
ATOM 5069 O O . ILE A 1 633 ? -23.562 -51.656 0.381 1 91.56 633 ILE A O 1
ATOM 5073 N N . ALA A 1 634 ? -24 -52.594 -1.565 1 89.94 634 ALA A N 1
ATOM 5074 C CA . ALA A 1 634 ? -24.438 -51.344 -2.188 1 89.94 634 ALA A CA 1
ATOM 5075 C C . ALA A 1 634 ? -25.625 -50.75 -1.431 1 89.94 634 ALA A C 1
ATOM 5077 O O . ALA A 1 634 ? -25.703 -49.531 -1.261 1 89.94 634 ALA A O 1
ATOM 5078 N N . MET A 1 635 ? -26.547 -51.531 -0.947 1 86.62 635 MET A N 1
ATOM 5079 C CA . MET A 1 635 ? -27.734 -51.094 -0.211 1 86.62 635 MET A CA 1
ATOM 5080 C C . MET A 1 635 ? -27.344 -50.5 1.135 1 86.62 635 MET A C 1
ATOM 5082 O O . MET A 1 635 ? -27.953 -49.531 1.581 1 86.62 635 MET A O 1
ATOM 5086 N N . ASN A 1 636 ? -26.391 -51.062 1.703 1 87.69 636 ASN A N 1
ATOM 5087 C CA . ASN A 1 636 ? -25.938 -50.594 3.004 1 87.69 636 ASN A CA 1
ATOM 5088 C C . ASN A 1 636 ? -25.219 -49.25 2.881 1 87.69 636 ASN A C 1
ATOM 5090 O O . ASN A 1 636 ? -25.25 -48.438 3.803 1 87.69 636 ASN A O 1
ATOM 5094 N N . LEU A 1 637 ? -24.578 -49.094 1.789 1 88.12 637 LEU A N 1
ATOM 5095 C CA . LEU A 1 637 ? -23.797 -47.875 1.593 1 88.12 637 LEU A CA 1
ATOM 5096 C C . LEU A 1 637 ? -24.688 -46.719 1.182 1 88.12 637 LEU A C 1
ATOM 5098 O O . LEU A 1 637 ? -24.391 -45.562 1.508 1 88.12 637 LEU A O 1
ATOM 5102 N N . ASP A 1 638 ? -25.625 -47 0.394 1 83.56 638 ASP A N 1
ATOM 5103 C CA . ASP A 1 638 ? -26.547 -45.938 -0.032 1 83.56 638 ASP A CA 1
ATOM 5104 C C . ASP A 1 638 ? -28 -46.375 0.172 1 83.56 638 ASP A C 1
ATOM 5106 O O . ASP A 1 638 ? -28.609 -46.969 -0.729 1 83.56 638 ASP A O 1
ATOM 5110 N N . PRO A 1 639 ? -28.578 -46 1.25 1 77.81 639 PRO A N 1
ATOM 5111 C CA . PRO A 1 639 ? -29.938 -46.406 1.561 1 77.81 639 PRO A CA 1
ATOM 5112 C C . PRO A 1 639 ? -30.984 -45.812 0.625 1 77.81 639 PRO A C 1
ATOM 5114 O O . PRO A 1 639 ? -32.062 -46.344 0.461 1 77.81 639 PRO A O 1
ATOM 5117 N N . ASN A 1 640 ? -30.594 -44.812 -0.064 1 74.19 640 ASN A N 1
ATOM 5118 C CA . ASN A 1 640 ? -31.562 -44.156 -0.934 1 74.19 640 ASN A CA 1
ATOM 5119 C C . ASN A 1 640 ? -31.781 -44.938 -2.23 1 74.19 640 ASN A C 1
ATOM 5121 O O . ASN A 1 640 ? -32.812 -44.812 -2.877 1 74.19 640 ASN A O 1
ATOM 5125 N N . GLY A 1 641 ? -30.812 -45.719 -2.592 1 70.81 641 GLY A N 1
ATOM 5126 C CA . GLY A 1 641 ? -30.922 -46.5 -3.82 1 70.81 641 GLY A CA 1
ATOM 5127 C C . GLY A 1 641 ? -31.5 -47.875 -3.605 1 70.81 641 GLY A C 1
ATOM 5128 O O . GLY A 1 641 ? -31.344 -48.75 -4.457 1 70.81 641 GLY A O 1
ATOM 5129 N N . ILE A 1 642 ? -32.188 -48.094 -2.551 1 73.56 642 ILE A N 1
ATOM 5130 C CA . ILE A 1 642 ? -32.656 -49.375 -2.08 1 73.56 642 ILE A CA 1
ATOM 5131 C C . ILE A 1 642 ? -33.625 -50 -3.084 1 73.56 642 ILE A C 1
ATOM 5133 O O . ILE A 1 642 ? -33.594 -51.188 -3.346 1 73.56 642 ILE A O 1
ATOM 5137 N N . GLN A 1 643 ? -34.375 -49.125 -3.697 1 75.75 643 GLN A N 1
ATOM 5138 C CA . GLN A 1 643 ? -35.406 -49.656 -4.609 1 75.75 643 GLN A CA 1
ATOM 5139 C C . GLN A 1 643 ? -34.75 -50.281 -5.84 1 75.75 643 GLN A C 1
ATOM 5141 O O . GLN A 1 643 ? -35.188 -51.375 -6.281 1 75.75 643 GLN A O 1
ATOM 5146 N N . LEU A 1 644 ? -33.75 -49.688 -6.328 1 76.19 644 LEU A N 1
ATOM 5147 C CA . LEU A 1 644 ? -33.062 -50.188 -7.516 1 76.19 644 LEU A CA 1
ATOM 5148 C C . LEU A 1 644 ? -32.375 -51.5 -7.215 1 76.19 644 LEU A C 1
ATOM 5150 O O . LEU A 1 644 ? -32.375 -52.438 -8.039 1 76.19 644 LEU A O 1
ATOM 5154 N N . VAL A 1 645 ? -31.875 -51.625 -6.102 1 78.19 645 VAL A N 1
ATOM 5155 C CA . VAL A 1 645 ? -31.109 -52.781 -5.691 1 78.19 645 VAL A CA 1
ATOM 5156 C C . VAL A 1 645 ? -32.062 -53.969 -5.43 1 78.19 645 VAL A C 1
ATOM 5158 O O . VAL A 1 645 ? -31.766 -55.094 -5.781 1 78.19 645 VAL A O 1
ATOM 5161 N N . LYS A 1 646 ? -33.219 -53.531 -4.871 1 76.94 646 LYS A N 1
ATOM 5162 C CA . LYS A 1 646 ? -34.219 -54.562 -4.582 1 76.94 646 LYS A CA 1
ATOM 5163 C C . LYS A 1 646 ? -34.781 -55.188 -5.867 1 76.94 646 LYS A C 1
ATOM 5165 O O . LYS A 1 646 ? -34.969 -56.406 -5.941 1 76.94 646 LYS A O 1
ATOM 5170 N N . GLU A 1 647 ? -34.906 -54.344 -6.793 1 79.69 647 GLU A N 1
ATOM 5171 C CA . GLU A 1 647 ? -35.406 -54.844 -8.078 1 79.69 647 GLU A CA 1
ATOM 5172 C C . GLU A 1 647 ? -34.406 -55.75 -8.75 1 79.69 64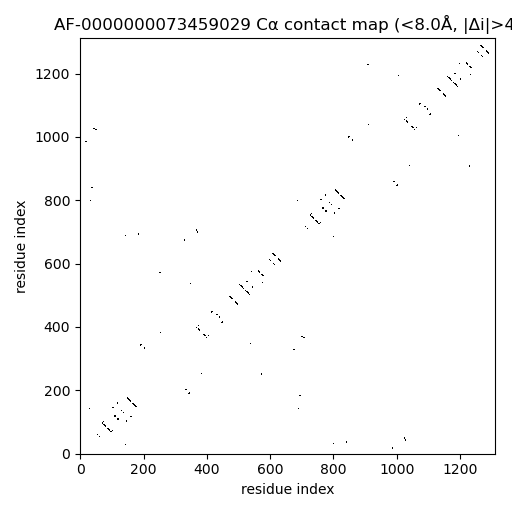7 GLU A C 1
ATOM 5174 O O . GLU A 1 647 ? -34.75 -56.781 -9.344 1 79.69 647 GLU A O 1
ATOM 5179 N N . ALA A 1 648 ? -33.188 -55.438 -8.617 1 78 648 ALA A N 1
ATOM 5180 C CA . ALA A 1 648 ? -32.094 -56.25 -9.195 1 78 648 ALA A CA 1
ATOM 5181 C C . ALA A 1 648 ? -31.984 -57.594 -8.469 1 78 648 ALA A C 1
ATOM 5183 O O . ALA A 1 648 ? -31.734 -58.625 -9.094 1 78 648 ALA A O 1
ATOM 5184 N N . LEU A 1 649 ? -32.25 -57.562 -7.195 1 76.12 649 LEU A N 1
ATOM 5185 C CA . LEU A 1 649 ? -32.188 -58.781 -6.359 1 76.12 649 LEU A CA 1
ATOM 5186 C C . LEU A 1 649 ? -33.344 -59.719 -6.699 1 76.12 649 LEU A C 1
ATOM 5188 O O . LEU A 1 649 ? -33.156 -60.938 -6.723 1 76.12 649 LEU A O 1
ATOM 5192 N N . GLU A 1 650 ? -34.469 -59.094 -7.012 1 75.94 650 GLU A N 1
ATOM 5193 C CA . GLU A 1 650 ? -35.656 -59.875 -7.387 1 75.94 650 GLU A CA 1
ATOM 5194 C C . GLU A 1 650 ? -35.438 -60.594 -8.727 1 75.94 650 GLU A C 1
ATOM 5196 O O . GLU A 1 650 ? -35.781 -61.75 -8.891 1 75.94 650 GLU A O 1
ATOM 5201 N N . LYS A 1 651 ? -34.781 -59.875 -9.539 1 74.56 651 LYS A N 1
ATOM 5202 C CA . LYS A 1 651 ? -34.5 -60.469 -10.844 1 74.56 651 LYS A CA 1
ATOM 5203 C C . LYS A 1 651 ? -33.5 -61.625 -10.727 1 74.56 651 LYS A C 1
ATOM 5205 O O . LYS A 1 651 ? -33.594 -62.594 -11.453 1 74.56 651 LYS A O 1
ATOM 5210 N N . CYS A 1 652 ? -32.625 -61.562 -9.859 1 71.5 652 CYS A N 1
ATOM 5211 C CA . CYS A 1 652 ? -31.609 -62.594 -9.617 1 71.5 652 CYS A CA 1
ATOM 5212 C C . CYS A 1 652 ? -32.25 -63.844 -9.07 1 71.5 652 CYS A C 1
ATOM 5214 O O . CYS A 1 652 ? -31.844 -64.938 -9.414 1 71.5 652 CYS A O 1
ATOM 5216 N N . HIS A 1 653 ? -33.312 -63.625 -8.273 1 69.75 653 HIS A N 1
ATOM 5217 C CA . HIS A 1 653 ? -34 -64.75 -7.691 1 69.75 653 HIS A CA 1
ATOM 5218 C C . HIS A 1 653 ? -34.906 -65.438 -8.719 1 69.75 653 HIS A C 1
ATOM 5220 O O . HIS A 1 653 ? -35.062 -66.688 -8.672 1 69.75 653 HIS A O 1
ATOM 5226 N N . GLU A 1 654 ? -35.406 -64.688 -9.633 1 64.5 654 GLU A N 1
ATOM 5227 C CA . GLU A 1 654 ? -36.281 -65.312 -10.641 1 64.5 654 GLU A CA 1
ATOM 5228 C C . GLU A 1 654 ? -35.5 -66.062 -11.672 1 64.5 654 GLU A C 1
ATOM 5230 O O . GLU A 1 654 ? -36 -67.062 -12.219 1 64.5 654 GLU A O 1
ATOM 5235 N N . GLN A 1 655 ? -34.438 -65.688 -12 1 59.25 655 GLN A N 1
ATOM 5236 C CA . GLN A 1 655 ? -33.656 -66.438 -13.008 1 59.25 655 GLN A CA 1
ATOM 5237 C C . GLN A 1 655 ? -33.062 -67.688 -12.445 1 59.25 655 GLN A C 1
ATOM 5239 O O . GLN A 1 655 ? -32.562 -68.562 -13.195 1 59.25 655 GLN A O 1
ATOM 5244 N N . GLY A 1 656 ? -33.25 -68 -11.211 1 47.59 656 GLY A N 1
ATOM 5245 C CA . GLY A 1 656 ? -32.938 -69.375 -10.68 1 47.59 656 GLY A CA 1
ATOM 5246 C C . GLY A 1 656 ? -34.125 -70.25 -10.617 1 47.59 656 GLY A C 1
ATOM 5247 O O . GLY A 1 656 ? -35.281 -69.812 -10.57 1 47.59 656 GLY A O 1
ATOM 5248 N N . MET B 1 1 ? 60.625 -30.672 27.266 1 27.47 1 MET B N 1
ATOM 5249 C CA . MET B 1 1 ? 59.781 -29.547 26.812 1 27.47 1 MET B CA 1
ATOM 5250 C C . MET B 1 1 ? 58.969 -29.953 25.578 1 27.47 1 MET B C 1
ATOM 5252 O O . MET B 1 1 ? 59.531 -30.109 24.484 1 27.47 1 MET B O 1
ATOM 5256 N N . ASP B 1 2 ? 57.938 -30.828 25.719 1 29.41 2 ASP B N 1
ATOM 5257 C CA . ASP B 1 2 ? 57.062 -31.562 24.812 1 29.41 2 ASP B CA 1
ATOM 5258 C C . ASP B 1 2 ? 56.156 -30.625 24.047 1 29.41 2 ASP B C 1
ATOM 5260 O O . ASP B 1 2 ? 55.438 -29.812 24.641 1 29.41 2 ASP B O 1
ATOM 5264 N N . ARG B 1 3 ? 56.562 -30.188 22.766 1 32.06 3 ARG B N 1
ATOM 5265 C CA . ARG B 1 3 ? 55.906 -29.406 21.734 1 32.06 3 ARG B CA 1
ATOM 5266 C C . ARG B 1 3 ? 54.531 -29.984 21.406 1 32.06 3 ARG B C 1
ATOM 5268 O O . ARG B 1 3 ? 54.438 -31.031 20.766 1 32.06 3 ARG B O 1
ATOM 5275 N N . GLN B 1 4 ? 53.594 -29.969 22.375 1 29.23 4 GLN B N 1
ATOM 5276 C CA . GLN B 1 4 ? 52.219 -30.25 22.062 1 29.23 4 GLN B CA 1
ATOM 5277 C C . GLN B 1 4 ? 51.719 -29.422 20.875 1 29.23 4 GLN B C 1
ATOM 5279 O O . GLN B 1 4 ? 51.688 -28.188 20.953 1 29.23 4 GLN B O 1
ATOM 5284 N N . HIS B 1 5 ? 52.094 -29.844 19.625 1 32.22 5 HIS B N 1
ATOM 5285 C CA . HIS B 1 5 ? 51.531 -29.312 18.375 1 32.22 5 HIS B CA 1
ATOM 5286 C C . HIS B 1 5 ? 50 -29.25 18.453 1 32.22 5 HIS B C 1
ATOM 5288 O O . HIS B 1 5 ? 49.344 -30.281 18.547 1 32.22 5 HIS B O 1
ATOM 5294 N N . SER B 1 6 ? 49.5 -28.297 19.234 1 31.23 6 SER B N 1
ATOM 5295 C CA . SER B 1 6 ? 48.062 -28 19.156 1 31.23 6 SER B CA 1
ATOM 5296 C C . SER B 1 6 ? 47.594 -27.906 17.703 1 31.23 6 SER B C 1
ATOM 5298 O O . SER B 1 6 ? 48.125 -27.125 16.922 1 31.23 6 SER B O 1
ATOM 5300 N N . SER B 1 7 ? 47.375 -29.047 17.078 1 31.44 7 SER B N 1
ATOM 5301 C CA . SER B 1 7 ? 46.688 -29.094 15.789 1 31.44 7 SER B CA 1
ATOM 5302 C C . SER B 1 7 ? 45.531 -28.094 15.734 1 31.44 7 SER B C 1
ATOM 5304 O O . SER B 1 7 ? 44.562 -28.219 16.484 1 31.44 7 SER B O 1
ATOM 5306 N N . ILE B 1 8 ? 45.906 -26.844 15.539 1 32.75 8 ILE B N 1
ATOM 5307 C CA . ILE B 1 8 ? 44.875 -25.859 15.195 1 32.75 8 ILE B CA 1
ATOM 5308 C C . ILE B 1 8 ? 43.875 -26.484 14.219 1 32.75 8 ILE B C 1
ATOM 5310 O O . ILE B 1 8 ? 44.25 -26.828 13.094 1 32.75 8 ILE B O 1
ATOM 5314 N N . GLN B 1 9 ? 43.062 -27.312 14.734 1 29.94 9 GLN B N 1
ATOM 5315 C CA . GLN B 1 9 ? 41.938 -27.766 13.953 1 29.94 9 GLN B CA 1
ATOM 5316 C C . GLN B 1 9 ? 41.469 -26.672 12.992 1 29.94 9 GLN B C 1
ATOM 5318 O O . GLN B 1 9 ? 41.094 -25.578 13.414 1 29.94 9 GLN B O 1
ATOM 5323 N N . GLN B 1 10 ? 42.094 -26.594 11.828 1 34.38 10 GLN B N 1
ATOM 5324 C CA . GLN B 1 10 ? 41.719 -25.734 10.711 1 34.38 10 GLN B CA 1
ATOM 5325 C C . GLN B 1 10 ? 40.219 -25.641 10.594 1 34.38 10 GLN B C 1
ATOM 5327 O O . GLN B 1 10 ? 39.531 -26.656 10.5 1 34.38 10 GLN B O 1
ATOM 5332 N N . GLN B 1 11 ? 39.625 -24.688 11.242 1 37.19 11 GLN B N 1
ATOM 5333 C CA . GLN B 1 11 ? 38.188 -24.328 11.133 1 37.19 11 GLN B CA 1
ATOM 5334 C C . GLN B 1 11 ? 37.719 -24.484 9.703 1 37.19 11 GLN B C 1
ATOM 5336 O O . GLN B 1 11 ? 38.344 -24.016 8.758 1 37.19 11 GLN B O 1
ATOM 5341 N N . PRO B 1 12 ? 36.969 -25.453 9.297 1 42.47 12 PRO B N 1
ATOM 5342 C CA . PRO B 1 12 ? 36.5 -25.688 7.922 1 42.47 12 PRO B CA 1
ATOM 5343 C C . PRO B 1 12 ? 36.031 -24.422 7.238 1 42.47 12 PRO B C 1
ATOM 5345 O O . PRO B 1 12 ? 35.156 -23.719 7.789 1 42.47 12 PRO B O 1
ATOM 5348 N N . ARG B 1 13 ? 36.812 -23.656 6.484 1 47.75 13 ARG B N 1
ATOM 5349 C CA . ARG B 1 13 ? 36.625 -22.469 5.672 1 47.75 13 ARG B CA 1
ATOM 5350 C C . ARG B 1 13 ? 35.531 -22.688 4.633 1 47.75 13 ARG B C 1
ATOM 5352 O O . ARG B 1 13 ? 35.375 -23.797 4.102 1 47.75 13 ARG B O 1
ATOM 5359 N N . MET B 1 14 ? 34.5 -21.906 4.73 1 62.06 14 MET B N 1
ATOM 5360 C CA . MET B 1 14 ? 33.5 -21.906 3.664 1 62.06 14 MET B CA 1
ATOM 5361 C C . MET B 1 14 ? 34.125 -22.188 2.312 1 62.06 14 MET B C 1
ATOM 5363 O O . MET B 1 14 ? 35.219 -21.672 2.021 1 62.06 14 MET B O 1
ATOM 5367 N N . SER B 1 15 ? 33.594 -23.266 1.596 1 73.06 15 SER B N 1
ATOM 5368 C CA . SER B 1 15 ? 34.125 -23.578 0.267 1 73.06 15 SER B CA 1
ATOM 5369 C C . SER B 1 15 ? 34.188 -22.328 -0.607 1 73.06 15 SER B C 1
ATOM 5371 O O . SER B 1 15 ? 33.406 -21.391 -0.426 1 73.06 15 SER B O 1
ATOM 5373 N N . ALA B 1 16 ? 35.312 -22.109 -1.229 1 79.25 16 ALA B N 1
ATOM 5374 C CA . ALA B 1 16 ? 35.562 -20.984 -2.127 1 79.25 16 ALA B CA 1
ATOM 5375 C C . ALA B 1 16 ? 34.375 -20.766 -3.064 1 79.25 16 ALA B C 1
ATOM 5377 O O . ALA B 1 16 ? 34 -19.625 -3.355 1 79.25 16 ALA B O 1
ATOM 5378 N N . VAL B 1 17 ? 33.719 -21.844 -3.453 1 81.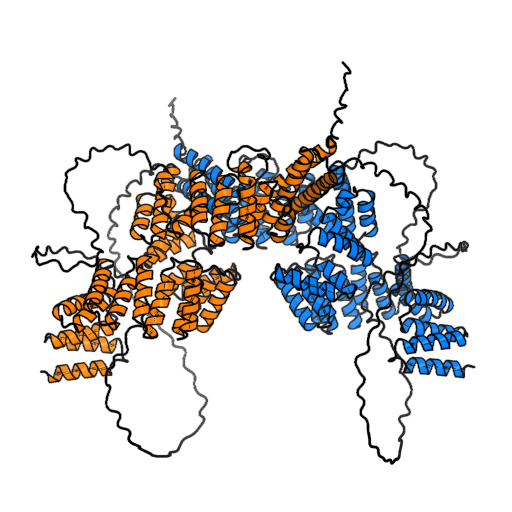44 17 VAL B N 1
ATOM 5379 C CA . VAL B 1 17 ? 32.594 -21.766 -4.355 1 81.44 17 VAL B CA 1
ATOM 5380 C C . VAL B 1 17 ? 31.391 -21.156 -3.625 1 81.44 17 VAL B C 1
ATOM 5382 O O . VAL B 1 17 ? 30.672 -20.328 -4.184 1 81.44 17 VAL B O 1
ATOM 5385 N N . LEU B 1 18 ? 31.266 -21.531 -2.404 1 82.69 18 LEU B N 1
ATOM 5386 C CA . LEU B 1 18 ? 30.156 -21 -1.616 1 82.69 18 LEU B CA 1
ATOM 5387 C C . LEU B 1 18 ? 30.328 -19.5 -1.38 1 82.69 18 LEU B C 1
ATOM 5389 O O . LEU B 1 18 ? 29.375 -18.734 -1.487 1 82.69 18 LEU B O 1
ATOM 5393 N N . GLN B 1 19 ? 31.516 -19.094 -1.123 1 85.38 19 GLN B N 1
ATOM 5394 C CA . GLN B 1 19 ? 31.797 -17.672 -0.892 1 85.38 19 GLN B CA 1
ATOM 5395 C C . GLN B 1 19 ? 31.547 -16.844 -2.152 1 85.38 19 GLN B C 1
ATOM 5397 O O . GLN B 1 19 ? 31.016 -15.734 -2.08 1 85.38 19 GLN B O 1
ATOM 5402 N N . GLU B 1 20 ? 31.938 -17.422 -3.211 1 89.81 20 GLU B N 1
ATOM 5403 C CA . GLU B 1 20 ? 31.703 -16.734 -4.484 1 89.81 20 GLU B CA 1
ATOM 5404 C C . GLU B 1 20 ? 30.219 -16.625 -4.781 1 89.81 20 GLU B C 1
ATOM 5406 O O . GLU B 1 20 ? 29.75 -15.57 -5.219 1 89.81 20 GLU B O 1
ATOM 5411 N N . THR B 1 21 ? 29.531 -17.703 -4.527 1 91.31 21 THR B N 1
ATOM 5412 C CA . THR B 1 21 ? 28.094 -17.703 -4.762 1 91.31 21 THR B CA 1
ATOM 5413 C C . THR B 1 21 ? 27.391 -16.703 -3.85 1 91.31 21 THR B C 1
ATOM 5415 O O . THR B 1 21 ? 26.5 -15.977 -4.285 1 91.31 21 THR B O 1
ATOM 5418 N N . ILE B 1 22 ? 27.828 -16.625 -2.656 1 91.69 22 ILE B N 1
ATOM 5419 C CA . ILE B 1 22 ? 27.234 -15.711 -1.682 1 91.69 22 ILE B CA 1
ATOM 5420 C C . ILE B 1 22 ? 27.469 -14.266 -2.115 1 91.69 22 ILE B C 1
ATOM 5422 O O . ILE B 1 22 ? 26.562 -13.445 -2.076 1 91.69 22 ILE B O 1
ATOM 5426 N N . SER B 1 23 ? 28.641 -13.953 -2.543 1 93.31 23 SER B N 1
ATOM 5427 C CA . SER B 1 23 ? 28.984 -12.602 -2.996 1 93.31 23 SER B CA 1
ATOM 5428 C C . SER B 1 23 ? 28.172 -12.219 -4.23 1 93.31 23 SER B C 1
ATOM 5430 O O . SER B 1 23 ? 27.688 -11.094 -4.336 1 93.31 23 SER B O 1
ATOM 5432 N N . GLN B 1 24 ? 28.031 -13.195 -5.105 1 95.44 24 GLN B N 1
ATOM 5433 C CA . GLN B 1 24 ? 27.25 -12.953 -6.312 1 95.44 24 GLN B CA 1
ATOM 5434 C C . GLN B 1 24 ? 25.781 -12.711 -5.977 1 95.44 24 GLN B C 1
ATOM 5436 O O . GLN B 1 24 ? 25.156 -11.812 -6.539 1 95.44 24 GLN B O 1
ATOM 5441 N N . LEU B 1 25 ? 25.297 -13.516 -5.07 1 96.88 25 LEU B N 1
ATOM 5442 C CA . LEU B 1 25 ? 23.891 -13.383 -4.676 1 96.88 25 LEU B CA 1
ATOM 5443 C C . LEU B 1 25 ? 23.656 -12.039 -4 1 96.88 25 LEU B C 1
ATOM 5445 O O . LEU B 1 25 ? 22.656 -11.367 -4.281 1 96.88 25 LEU B O 1
ATOM 5449 N N . LYS B 1 26 ? 24.562 -11.594 -3.162 1 96.25 26 LYS B N 1
ATOM 5450 C CA . LYS B 1 26 ? 24.422 -10.289 -2.516 1 96.25 26 LYS B CA 1
ATOM 5451 C C . LYS B 1 26 ? 24.406 -9.164 -3.547 1 96.25 26 LYS B C 1
ATOM 5453 O O . LYS B 1 26 ? 23.594 -8.25 -3.461 1 96.25 26 LYS B O 1
ATOM 5458 N N . HIS B 1 27 ? 25.266 -9.305 -4.488 1 97.12 27 HIS B N 1
ATOM 5459 C CA . HIS B 1 27 ? 25.328 -8.297 -5.543 1 97.12 27 HIS B CA 1
ATOM 5460 C C . HIS B 1 27 ? 24.047 -8.258 -6.352 1 97.12 27 HIS B C 1
ATOM 5462 O O . HIS B 1 27 ? 23.562 -7.176 -6.695 1 97.12 27 HIS B O 1
ATOM 5468 N N . LEU B 1 28 ? 23.516 -9.438 -6.648 1 97.94 28 LEU B N 1
ATOM 5469 C CA . LEU B 1 28 ? 22.281 -9.508 -7.418 1 97.94 28 LEU B CA 1
ATOM 5470 C C . LEU B 1 28 ? 21.109 -8.891 -6.637 1 97.94 28 LEU B C 1
ATOM 5472 O O . LEU B 1 28 ? 20.312 -8.148 -7.203 1 97.94 28 LEU B O 1
ATOM 5476 N N . ILE B 1 29 ? 21.047 -9.195 -5.355 1 98.31 29 ILE B N 1
ATOM 5477 C CA . ILE B 1 29 ? 19.969 -8.672 -4.52 1 98.31 29 ILE B CA 1
ATOM 5478 C C . ILE B 1 29 ? 20.016 -7.145 -4.504 1 98.31 29 ILE B C 1
ATOM 5480 O O . ILE B 1 29 ? 19 -6.484 -4.742 1 98.31 29 ILE B O 1
ATOM 5484 N N . ILE B 1 30 ? 21.219 -6.566 -4.316 1 97.69 30 ILE B N 1
ATOM 5485 C CA . ILE B 1 30 ? 21.406 -5.121 -4.238 1 97.69 30 ILE B CA 1
ATOM 5486 C C . ILE B 1 30 ? 21.047 -4.48 -5.574 1 97.69 30 ILE B C 1
ATOM 5488 O O . ILE B 1 30 ? 20.328 -3.48 -5.613 1 97.69 30 ILE B O 1
ATOM 5492 N N . THR B 1 31 ? 21.453 -5.129 -6.637 1 97.44 31 THR B N 1
ATOM 5493 C CA . THR B 1 31 ? 21.188 -4.602 -7.973 1 97.44 31 THR B CA 1
ATOM 5494 C C . THR B 1 31 ? 19.703 -4.59 -8.266 1 97.44 31 THR B C 1
ATOM 5496 O O . THR B 1 31 ? 19.172 -3.602 -8.773 1 97.44 31 THR B O 1
ATOM 5499 N N . HIS B 1 32 ? 19.047 -5.652 -7.938 1 98.44 32 HIS B N 1
ATOM 5500 C CA . HIS B 1 32 ? 17.625 -5.738 -8.227 1 98.44 32 HIS B CA 1
ATOM 5501 C C . HIS B 1 32 ? 16.828 -4.777 -7.355 1 98.44 32 HIS B C 1
ATOM 5503 O O . HIS B 1 32 ? 15.812 -4.227 -7.797 1 98.44 32 HIS B O 1
ATOM 5509 N N . ILE B 1 33 ? 17.266 -4.535 -6.094 1 98.06 33 ILE B N 1
ATOM 5510 C CA . ILE B 1 33 ? 16.609 -3.545 -5.246 1 98.06 33 ILE B CA 1
ATOM 5511 C C . ILE B 1 33 ? 16.766 -2.154 -5.855 1 98.06 33 ILE B C 1
ATOM 5513 O O . ILE B 1 33 ? 15.805 -1.395 -5.953 1 98.06 33 ILE B O 1
ATOM 5517 N N . GLN B 1 34 ? 17.969 -1.897 -6.32 1 96.75 34 GLN B N 1
ATOM 5518 C CA . GLN B 1 34 ? 18.25 -0.594 -6.91 1 96.75 34 GLN B CA 1
ATOM 5519 C C . GLN B 1 34 ? 17.469 -0.392 -8.203 1 96.75 34 GLN B C 1
ATOM 5521 O O . GLN B 1 34 ? 17.078 0.732 -8.531 1 96.75 34 GLN B O 1
ATOM 5526 N N . GLN B 1 35 ? 17.234 -1.515 -8.875 1 96.88 35 GLN B N 1
ATOM 5527 C CA . GLN B 1 35 ? 16.531 -1.445 -10.148 1 96.88 35 GLN B CA 1
ATOM 5528 C C . GLN B 1 35 ? 15.023 -1.551 -9.961 1 96.88 35 GLN B C 1
ATOM 5530 O O . GLN B 1 35 ? 14.266 -1.533 -10.938 1 96.88 35 GLN B O 1
ATOM 5535 N N . LEU B 1 36 ? 14.547 -1.714 -8.781 1 97.62 36 LEU B N 1
ATOM 5536 C CA . LEU B 1 36 ? 13.141 -1.817 -8.414 1 97.62 36 LEU B CA 1
ATOM 5537 C C . LEU B 1 36 ? 12.539 -3.117 -8.938 1 97.62 36 LEU B C 1
ATOM 5539 O O . LEU B 1 36 ? 11.352 -3.16 -9.281 1 97.62 36 LEU B O 1
ATOM 5543 N N . ASN B 1 37 ? 13.391 -4.129 -9.141 1 97.94 37 ASN B N 1
ATOM 5544 C CA . ASN B 1 37 ? 12.938 -5.477 -9.477 1 97.94 37 ASN B CA 1
ATOM 5545 C C . ASN B 1 37 ? 12.766 -6.336 -8.227 1 97.94 37 ASN B C 1
ATOM 5547 O O . ASN B 1 37 ? 13.594 -7.207 -7.949 1 97.94 37 ASN B O 1
ATOM 5551 N N . TYR B 1 38 ? 11.672 -6.246 -7.578 1 97.5 38 TYR B N 1
ATOM 5552 C CA . TYR B 1 38 ? 11.531 -6.785 -6.227 1 97.5 38 TYR B CA 1
ATOM 5553 C C . TYR B 1 38 ? 11.273 -8.281 -6.266 1 97.5 38 TYR B C 1
ATOM 5555 O O . TYR B 1 38 ? 11.688 -9.016 -5.359 1 97.5 38 TYR B O 1
ATOM 5563 N N . ASP B 1 39 ? 10.633 -8.766 -7.293 1 97.38 39 ASP B N 1
ATOM 5564 C CA . ASP B 1 39 ? 10.422 -10.203 -7.387 1 97.38 39 ASP B CA 1
ATOM 5565 C C . ASP B 1 39 ? 11.75 -10.945 -7.527 1 97.38 39 ASP B C 1
ATOM 5567 O O . ASP B 1 39 ? 11.961 -11.977 -6.887 1 97.38 39 ASP B O 1
ATOM 5571 N N . SER B 1 40 ? 12.594 -10.398 -8.367 1 98.5 40 SER B N 1
ATOM 5572 C CA . SER B 1 40 ? 13.922 -10.969 -8.516 1 98.5 40 SER B CA 1
ATOM 5573 C C . SER B 1 40 ? 14.719 -10.875 -7.215 1 98.5 40 SER B C 1
ATOM 5575 O O . SER B 1 40 ? 15.383 -11.828 -6.812 1 98.5 40 SER B O 1
ATOM 5577 N N . ALA B 1 41 ? 14.625 -9.688 -6.602 1 98.62 41 ALA B N 1
ATOM 5578 C CA . ALA B 1 41 ? 15.336 -9.508 -5.336 1 98.62 41 ALA B CA 1
ATOM 5579 C C . ALA B 1 41 ? 14.875 -10.523 -4.293 1 98.62 41 ALA B C 1
ATOM 5581 O O . ALA B 1 41 ? 15.688 -11.086 -3.568 1 98.62 41 ALA B O 1
ATOM 5582 N N . GLU B 1 42 ? 13.586 -10.773 -4.188 1 98.38 42 GLU B N 1
ATOM 5583 C CA . GLU B 1 42 ? 13.039 -11.727 -3.232 1 98.38 42 GLU B CA 1
ATOM 5584 C C . GLU B 1 42 ? 13.516 -13.148 -3.537 1 98.38 42 GLU B C 1
ATOM 5586 O O . GLU B 1 42 ? 13.898 -13.891 -2.631 1 98.38 42 GLU B O 1
ATOM 5591 N N . PHE B 1 43 ? 13.516 -13.484 -4.789 1 98.44 43 PHE B N 1
ATOM 5592 C CA . PHE B 1 43 ? 13.945 -14.812 -5.215 1 98.44 43 PHE B CA 1
ATOM 5593 C C . PHE B 1 43 ? 15.383 -15.078 -4.801 1 98.44 43 PHE B C 1
ATOM 5595 O O . PHE B 1 43 ? 15.688 -16.109 -4.195 1 98.44 43 PHE B O 1
ATOM 5602 N N . PHE B 1 44 ? 16.25 -14.164 -5.129 1 98.62 44 PHE B N 1
ATOM 5603 C CA . PHE B 1 44 ? 17.672 -14.352 -4.84 1 98.62 44 PHE B CA 1
ATOM 5604 C C . PHE B 1 44 ? 17.938 -14.234 -3.344 1 98.62 44 PHE B C 1
ATOM 5606 O O . PHE B 1 44 ? 18.844 -14.883 -2.818 1 98.62 44 PHE B O 1
ATOM 5613 N N . SER B 1 45 ? 17.125 -13.445 -2.646 1 98.38 45 SER B N 1
ATOM 5614 C CA . SER B 1 45 ? 17.266 -13.375 -1.194 1 98.38 45 SER B CA 1
ATOM 5615 C C . SER B 1 45 ? 16.875 -14.703 -0.541 1 98.38 45 SER B C 1
ATOM 5617 O O . SER B 1 45 ? 17.5 -15.125 0.434 1 98.38 45 SER B O 1
ATOM 5619 N N . GLU B 1 46 ? 15.812 -15.289 -1.044 1 97.88 46 GLU B N 1
ATOM 5620 C CA . GLU B 1 46 ? 15.406 -16.594 -0.524 1 97.88 46 GLU B CA 1
ATOM 5621 C C . GLU B 1 46 ? 16.484 -17.641 -0.784 1 97.88 46 GLU B C 1
ATOM 5623 O O . GLU B 1 46 ? 16.719 -18.516 0.058 1 97.88 46 GLU B O 1
ATOM 5628 N N . LEU B 1 47 ? 17.047 -17.531 -1.958 1 97.5 47 LEU B N 1
ATOM 5629 C CA . LEU B 1 47 ? 18.109 -18.469 -2.291 1 97.5 47 LEU B CA 1
ATOM 5630 C C . LEU B 1 47 ? 19.312 -18.281 -1.369 1 97.5 47 LEU B C 1
ATOM 5632 O O . LEU B 1 47 ? 19.875 -19.266 -0.873 1 97.5 47 LEU B O 1
ATOM 5636 N N . LEU B 1 48 ? 19.75 -17.031 -1.206 1 96.56 48 LEU B N 1
ATOM 5637 C CA . LEU B 1 48 ? 20.844 -16.719 -0.298 1 96.56 48 LEU B 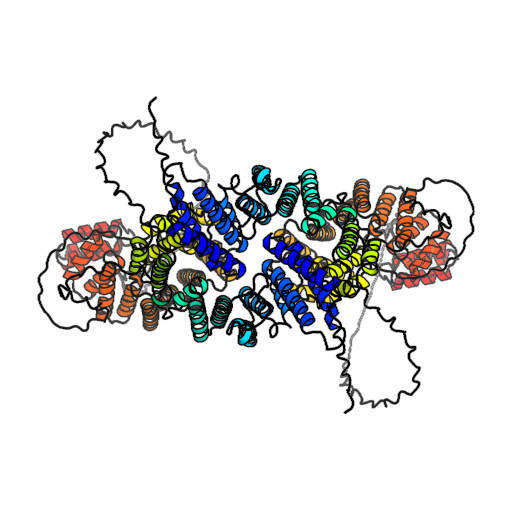CA 1
ATOM 5638 C C . LEU B 1 48 ? 20.531 -17.219 1.112 1 96.56 48 LEU B C 1
ATOM 5640 O O . LEU B 1 48 ? 21.406 -17.797 1.771 1 96.56 48 LEU B O 1
ATOM 5644 N N . TYR B 1 49 ? 19.359 -17.016 1.568 1 95.62 49 TYR B N 1
ATOM 5645 C CA . TYR B 1 49 ? 18.906 -17.453 2.881 1 95.62 49 TYR B CA 1
ATOM 5646 C C . TYR B 1 49 ? 19.031 -18.953 3.027 1 95.62 49 TYR B C 1
ATOM 5648 O O . TYR B 1 49 ? 19.547 -19.453 4.035 1 95.62 49 TYR B O 1
ATOM 5656 N N . ALA B 1 50 ? 18.547 -19.641 2.031 1 94.62 50 ALA B N 1
ATOM 5657 C CA . ALA B 1 50 ? 18.578 -21.094 2.066 1 94.62 50 ALA B CA 1
ATOM 5658 C C . ALA B 1 50 ? 20.016 -21.609 2.02 1 94.62 50 ALA B C 1
ATOM 5660 O O . ALA B 1 50 ? 20.344 -22.578 2.709 1 94.62 50 ALA B O 1
ATOM 5661 N N . ASP B 1 51 ? 20.797 -20.969 1.216 1 90.5 51 ASP B N 1
ATOM 5662 C CA . ASP B 1 51 ? 22.172 -21.406 1.042 1 90.5 51 ASP B CA 1
ATOM 5663 C C . ASP B 1 51 ? 22.969 -21.219 2.33 1 90.5 51 ASP B C 1
ATOM 5665 O O . ASP B 1 51 ? 23.875 -22 2.629 1 90.5 51 ASP B O 1
ATOM 5669 N N . CYS B 1 52 ? 22.641 -20.203 3.043 1 88.88 52 CYS B N 1
ATOM 5670 C CA . CYS B 1 52 ? 23.359 -19.906 4.277 1 88.88 52 CYS B CA 1
ATOM 5671 C C . CYS B 1 52 ? 22.797 -20.703 5.445 1 88.88 52 CYS B C 1
ATOM 5673 O O . CYS B 1 52 ? 23.391 -20.734 6.527 1 88.88 52 CYS B O 1
ATOM 5675 N N . SER B 1 53 ? 21.641 -21.281 5.332 1 78.62 53 SER B N 1
ATOM 5676 C CA . SER B 1 53 ? 21.031 -22.062 6.406 1 78.62 53 SER B CA 1
ATOM 5677 C C . SER B 1 53 ? 21.812 -23.359 6.645 1 78.62 53 SER B C 1
ATOM 5679 O O . SER B 1 53 ? 21.734 -23.938 7.723 1 78.62 53 SER B O 1
ATOM 5681 N N . CYS B 1 54 ? 22.391 -23.984 5.656 1 64.62 54 CYS B N 1
ATOM 5682 C CA . CYS B 1 54 ? 23.156 -25.219 5.777 1 64.62 54 CYS B CA 1
ATOM 5683 C C . CYS B 1 54 ? 24.328 -25.047 6.742 1 64.62 54 CYS B C 1
ATOM 5685 O O . CYS B 1 54 ? 24.828 -26.031 7.297 1 64.62 54 CYS B O 1
ATOM 5687 N N . THR B 1 55 ? 24.75 -23.844 6.871 1 54.72 55 THR B N 1
ATOM 5688 C CA . THR B 1 55 ? 25.969 -23.641 7.641 1 54.72 55 THR B CA 1
ATOM 5689 C C . THR B 1 55 ? 25.734 -23.953 9.117 1 54.72 55 THR B C 1
ATOM 5691 O O . THR B 1 55 ? 26.688 -24.141 9.875 1 54.72 55 THR B O 1
ATOM 5694 N N . ASN B 1 56 ? 24.406 -24.047 9.578 1 48.97 56 ASN B N 1
ATOM 5695 C CA . ASN B 1 56 ? 24.203 -24.297 11.008 1 48.97 56 ASN B CA 1
ATOM 5696 C C . ASN B 1 56 ? 24.172 -25.781 11.32 1 48.97 56 ASN B C 1
ATOM 5698 O O . ASN B 1 56 ? 24.125 -26.172 12.484 1 48.97 56 ASN B O 1
ATOM 5702 N N . THR B 1 57 ? 23.734 -26.594 10.414 1 43.81 57 THR B N 1
ATOM 5703 C CA . THR B 1 57 ? 23.531 -27.953 10.891 1 43.81 57 THR B CA 1
ATOM 5704 C C . THR B 1 57 ? 24.859 -28.609 11.242 1 43.81 57 THR B C 1
ATOM 5706 O O . THR B 1 57 ? 24.891 -29.734 11.719 1 43.81 57 THR B O 1
ATOM 5709 N N . GLY B 1 58 ? 26.016 -28.234 10.648 1 39.19 58 GLY B N 1
ATOM 5710 C CA . GLY B 1 58 ? 27.109 -28.922 11.305 1 39.19 58 GLY B CA 1
ATOM 5711 C C . GLY B 1 58 ? 27.328 -28.469 12.742 1 39.19 58 GLY B C 1
ATOM 5712 O O . GLY B 1 58 ? 26.578 -27.625 13.242 1 39.19 58 GLY B O 1
ATOM 5713 N N . ASN B 1 59 ? 28.562 -28.859 13.477 1 36.84 59 ASN B N 1
ATOM 5714 C CA . ASN B 1 59 ? 29 -28.609 14.852 1 36.84 59 ASN B CA 1
ATOM 5715 C C . ASN B 1 59 ? 28.781 -27.156 15.25 1 36.84 59 ASN B C 1
ATOM 5717 O O . ASN B 1 59 ? 28.906 -26.25 14.422 1 36.84 59 ASN B O 1
ATOM 5721 N N . ASN B 1 60 ? 28.047 -26.828 16.422 1 41.25 60 ASN B N 1
ATOM 5722 C CA . ASN B 1 60 ? 28.016 -25.641 17.25 1 41.25 60 ASN B CA 1
ATOM 5723 C C . ASN B 1 60 ? 29.125 -24.656 16.891 1 41.25 60 ASN B C 1
ATOM 5725 O O . ASN B 1 60 ? 29.406 -23.719 17.625 1 41.25 60 ASN B O 1
ATOM 5729 N N . THR B 1 61 ? 30.094 -25.062 16.094 1 42.28 61 THR B N 1
ATOM 5730 C CA . THR B 1 61 ? 31.328 -24.297 15.93 1 42.28 61 THR B CA 1
ATOM 5731 C C . THR B 1 61 ? 31.266 -23.438 14.664 1 42.28 61 THR B C 1
ATOM 5733 O O . THR B 1 61 ? 32.094 -23.609 13.766 1 42.28 61 THR B O 1
ATOM 5736 N N . GLY B 1 62 ? 30.109 -23.125 14.094 1 51.03 62 GLY B N 1
ATOM 5737 C CA . GLY B 1 62 ? 30.219 -22.234 12.945 1 51.03 62 GLY B CA 1
ATOM 5738 C C . GLY B 1 62 ? 31.25 -21.141 13.141 1 51.03 62 GLY B C 1
ATOM 5739 O O . GLY B 1 62 ? 31.469 -20.688 14.266 1 51.03 62 GLY B O 1
ATOM 5740 N N . THR B 1 63 ? 32.156 -20.938 12.148 1 58.81 63 THR B N 1
ATOM 5741 C CA . THR B 1 63 ? 33.125 -19.844 12.195 1 58.81 63 THR B CA 1
ATOM 5742 C C . THR B 1 63 ? 32.406 -18.5 12.25 1 58.81 63 THR B C 1
ATOM 5744 O O . THR B 1 63 ? 31.219 -18.391 11.93 1 58.81 63 THR B O 1
ATOM 5747 N N . ILE B 1 64 ? 32.875 -17.656 12.961 1 60.47 64 ILE B N 1
ATOM 5748 C CA . ILE B 1 64 ? 32.438 -16.281 13.102 1 60.47 64 ILE B CA 1
ATOM 5749 C C . ILE B 1 64 ? 31.969 -15.742 11.75 1 60.47 64 ILE B C 1
ATOM 5751 O O . ILE B 1 64 ? 30.953 -15.047 11.672 1 60.47 64 ILE B O 1
ATOM 5755 N N . ASP B 1 65 ? 32.562 -16.312 10.664 1 64.25 65 ASP B N 1
ATOM 5756 C CA . ASP B 1 65 ? 32.219 -15.805 9.336 1 64.25 65 ASP B CA 1
ATOM 5757 C C . ASP B 1 65 ? 30.906 -16.375 8.836 1 64.25 65 ASP B C 1
ATOM 5759 O O . ASP B 1 65 ? 30.125 -15.672 8.203 1 64.25 65 ASP B O 1
ATOM 5763 N N . GLU B 1 66 ? 30.703 -17.594 9.211 1 65.69 66 GLU B N 1
ATOM 5764 C CA . GLU B 1 66 ? 29.469 -18.234 8.773 1 65.69 66 GLU B CA 1
ATOM 5765 C C . GLU B 1 66 ? 28.25 -17.641 9.461 1 65.69 66 GLU B C 1
ATOM 5767 O O . GLU B 1 66 ? 27.188 -17.469 8.844 1 65.69 66 GLU B O 1
ATOM 5772 N N . SER B 1 67 ? 28.5 -17.266 10.586 1 78.06 67 SER B N 1
ATOM 5773 C CA . SER B 1 67 ? 27.422 -16.641 11.336 1 78.06 67 SER B CA 1
ATOM 5774 C C . SER B 1 67 ? 27.109 -15.258 10.781 1 78.06 67 SER B C 1
ATOM 5776 O O . SER B 1 67 ? 25.938 -14.883 10.672 1 78.06 67 SER B O 1
ATOM 5778 N N . ARG B 1 68 ? 28.141 -14.672 10.297 1 84.12 68 ARG B N 1
ATOM 5779 C CA . ARG B 1 68 ? 27.953 -13.328 9.75 1 84.12 68 ARG B CA 1
ATOM 5780 C C . ARG B 1 68 ? 27.172 -13.383 8.445 1 84.12 68 ARG B C 1
ATOM 5782 O O . ARG B 1 68 ? 26.25 -12.578 8.227 1 84.12 68 ARG B O 1
ATOM 5789 N N . GLU B 1 69 ? 27.531 -14.336 7.629 1 88.38 69 GLU B N 1
ATOM 5790 C CA . GLU B 1 69 ? 26.844 -14.469 6.348 1 88.38 69 GLU B CA 1
ATOM 5791 C C . GLU B 1 69 ? 25.375 -14.852 6.543 1 88.38 69 GLU B C 1
ATOM 5793 O O . GLU B 1 69 ? 24.516 -14.438 5.762 1 88.38 69 GLU B O 1
ATOM 5798 N N . ARG B 1 70 ? 25.156 -15.594 7.543 1 90.88 70 ARG B N 1
ATOM 5799 C CA . ARG B 1 70 ? 23.781 -15.977 7.848 1 90.88 70 ARG B CA 1
ATOM 5800 C C . ARG B 1 70 ? 22.953 -14.766 8.258 1 90.88 70 ARG B C 1
ATOM 5802 O O . ARG B 1 70 ? 21.844 -14.555 7.75 1 90.88 70 ARG B O 1
ATOM 5809 N N . PHE B 1 71 ? 23.516 -13.922 9.062 1 92.88 71 PHE B N 1
ATOM 5810 C CA . PHE B 1 71 ? 22.797 -12.734 9.508 1 92.88 71 PHE B CA 1
ATOM 5811 C C . PHE B 1 71 ? 22.609 -11.75 8.359 1 92.88 71 PHE B C 1
ATOM 5813 O O . PHE B 1 71 ? 21.562 -11.109 8.25 1 92.88 71 PHE B O 1
ATOM 5820 N N . ASP B 1 72 ? 23.609 -11.672 7.523 1 93.56 72 ASP B N 1
ATOM 5821 C CA . ASP B 1 72 ? 23.484 -10.805 6.352 1 93.56 72 ASP B CA 1
ATOM 5822 C C . ASP B 1 72 ? 22.344 -11.281 5.438 1 93.56 72 ASP B C 1
ATOM 5824 O O . ASP B 1 72 ? 21.625 -10.461 4.859 1 93.56 72 ASP B O 1
ATOM 5828 N N . SER B 1 73 ? 22.297 -12.609 5.293 1 95.5 73 SER B N 1
ATOM 5829 C CA . SER B 1 73 ? 21.25 -13.164 4.449 1 95.5 73 SER B CA 1
ATOM 5830 C C . SER B 1 73 ? 19.859 -12.859 5.016 1 95.5 73 SER B C 1
ATOM 5832 O O . SER B 1 73 ? 18.938 -12.547 4.266 1 95.5 73 SER B O 1
ATOM 5834 N N . LEU B 1 74 ? 19.734 -12.922 6.352 1 96.44 74 LEU B N 1
ATOM 5835 C CA . LEU B 1 74 ? 18.469 -12.586 7 1 96.44 74 LEU B CA 1
ATOM 5836 C C . LEU B 1 74 ? 18.125 -11.117 6.785 1 96.44 74 LEU B C 1
ATOM 5838 O O . LEU B 1 74 ? 16.969 -10.773 6.5 1 96.44 74 LEU B O 1
ATOM 5842 N N . TYR B 1 75 ? 19.141 -10.258 6.84 1 96.75 75 TYR B N 1
ATOM 5843 C CA . TYR B 1 75 ? 18.953 -8.82 6.668 1 96.75 75 TYR B CA 1
ATOM 5844 C C . TYR B 1 75 ? 18.438 -8.5 5.273 1 96.75 75 TYR B C 1
ATOM 5846 O O . TYR B 1 75 ? 17.422 -7.812 5.121 1 96.75 75 TYR B O 1
ATOM 5854 N N . TYR B 1 76 ? 19.078 -9.016 4.262 1 97.81 76 TYR B N 1
ATOM 5855 C CA . TYR B 1 76 ? 18.688 -8.719 2.885 1 97.81 76 TYR B CA 1
ATOM 5856 C C . TYR B 1 76 ? 17.312 -9.289 2.562 1 97.81 76 TYR B C 1
ATOM 5858 O O . TYR B 1 76 ? 16.531 -8.672 1.842 1 97.81 76 TYR B O 1
ATOM 5866 N N . TYR B 1 77 ? 17.047 -10.477 3.096 1 98.06 77 TYR B N 1
ATOM 5867 C CA . TYR B 1 77 ? 15.734 -11.086 2.879 1 98.06 77 TYR B CA 1
ATOM 5868 C C . TYR B 1 77 ? 14.633 -10.25 3.518 1 98.06 77 TYR B C 1
ATOM 5870 O O . TYR B 1 77 ? 13.641 -9.914 2.863 1 98.06 77 TYR B O 1
ATOM 5878 N N . ALA B 1 78 ? 14.836 -9.844 4.715 1 98.38 78 ALA B N 1
ATOM 5879 C CA . ALA B 1 78 ? 13.852 -9.031 5.43 1 98.38 78 ALA B CA 1
ATOM 5880 C C . ALA B 1 78 ? 13.703 -7.656 4.777 1 98.38 78 ALA B C 1
ATOM 5882 O O . ALA B 1 78 ? 12.586 -7.137 4.664 1 98.38 78 ALA B O 1
ATOM 5883 N N . LEU B 1 79 ? 14.828 -7.066 4.367 1 98.5 79 LEU B N 1
ATOM 5884 C CA . LEU B 1 79 ? 14.789 -5.766 3.703 1 98.5 79 LEU B CA 1
ATOM 5885 C C . LEU B 1 79 ? 13.969 -5.832 2.424 1 98.5 79 LEU B C 1
ATOM 5887 O O . LEU B 1 79 ? 13.156 -4.941 2.158 1 98.5 79 LEU B O 1
ATOM 5891 N N . THR B 1 80 ? 14.156 -6.891 1.651 1 98.5 80 THR B N 1
ATOM 5892 C CA . THR B 1 80 ? 13.43 -7.059 0.401 1 98.5 80 THR B CA 1
ATOM 5893 C C . THR B 1 80 ? 11.93 -7.188 0.665 1 98.5 80 THR B C 1
ATOM 5895 O O . THR B 1 80 ? 11.117 -6.57 -0.029 1 98.5 80 THR B O 1
ATOM 5898 N N . LEU B 1 81 ? 11.609 -7.984 1.68 1 98.06 81 LEU B N 1
ATOM 5899 C CA . LEU B 1 81 ? 10.203 -8.148 2.049 1 98.06 81 LEU B CA 1
ATOM 5900 C C . LEU B 1 81 ? 9.609 -6.824 2.514 1 98.06 81 LEU B C 1
ATOM 5902 O O . LEU B 1 81 ? 8.484 -6.48 2.143 1 98.06 81 LEU B O 1
ATOM 5906 N N . TYR B 1 82 ? 10.391 -6.023 3.256 1 98.12 82 TYR B N 1
ATOM 5907 C CA . TYR B 1 82 ? 9.938 -4.723 3.74 1 98.12 82 TYR B CA 1
ATOM 5908 C C . TYR B 1 82 ? 9.633 -3.785 2.58 1 98.12 82 TYR B C 1
ATOM 5910 O O . TYR B 1 82 ? 8.609 -3.104 2.58 1 98.12 82 TYR B O 1
ATOM 5918 N N . LEU B 1 83 ? 10.516 -3.762 1.645 1 97.88 83 LEU B N 1
ATOM 5919 C CA . LEU B 1 83 ? 10.391 -2.85 0.512 1 97.88 83 LEU B CA 1
ATOM 5920 C C . LEU B 1 83 ? 9.195 -3.217 -0.352 1 97.88 83 LEU B C 1
ATOM 5922 O O . LEU B 1 83 ? 8.641 -2.363 -1.048 1 97.88 83 LEU B O 1
ATOM 5926 N N . GLN B 1 84 ? 8.773 -4.457 -0.211 1 95.69 84 GLN B N 1
ATOM 5927 C CA . GLN B 1 84 ? 7.609 -4.906 -0.967 1 95.69 84 GLN B CA 1
ATOM 5928 C C . GLN B 1 84 ? 6.324 -4.711 -0.168 1 95.69 84 GLN B C 1
ATOM 5930 O O . GLN B 1 84 ? 5.234 -5.023 -0.649 1 95.69 84 GLN B O 1
ATOM 5935 N N . GLY B 1 85 ? 6.461 -4.297 1.066 1 94.44 85 GLY B N 1
ATOM 5936 C CA . GLY B 1 85 ? 5.293 -4.047 1.897 1 94.44 85 GLY B CA 1
ATOM 5937 C C . GLY B 1 85 ? 4.863 -5.258 2.701 1 94.44 85 GLY B C 1
ATOM 5938 O O . GLY B 1 85 ? 3.801 -5.25 3.33 1 94.44 85 GLY B O 1
ATOM 5939 N N . ASP B 1 86 ? 5.633 -6.309 2.607 1 96.06 86 ASP B N 1
ATOM 5940 C CA . ASP B 1 86 ? 5.34 -7.5 3.396 1 96.06 86 ASP B CA 1
ATOM 5941 C C . ASP B 1 86 ? 6.004 -7.43 4.77 1 96.06 86 ASP B C 1
ATOM 5943 O O . ASP B 1 86 ? 6.945 -8.172 5.051 1 96.06 86 ASP B O 1
ATOM 5947 N N . TYR B 1 87 ? 5.406 -6.703 5.641 1 97.19 87 TYR B N 1
ATOM 5948 C CA . TYR B 1 87 ? 6.008 -6.375 6.926 1 97.19 87 TYR B CA 1
ATOM 5949 C C . TYR B 1 87 ? 5.918 -7.555 7.887 1 97.19 87 TYR B C 1
ATOM 5951 O O . TYR B 1 87 ? 6.848 -7.809 8.656 1 97.19 87 TYR B O 1
ATOM 5959 N N . HIS B 1 88 ? 4.82 -8.273 7.844 1 96.38 88 HIS B N 1
ATOM 5960 C CA . HIS B 1 88 ? 4.641 -9.398 8.758 1 96.38 88 HIS B CA 1
ATOM 5961 C C . HIS B 1 88 ? 5.695 -10.477 8.523 1 96.38 88 HIS B C 1
ATOM 5963 O O . HIS B 1 88 ? 6.309 -10.961 9.477 1 96.38 88 HIS B O 1
ATOM 5969 N N . SER B 1 89 ? 5.895 -10.805 7.25 1 96.69 89 SER B N 1
ATOM 5970 C CA . SER B 1 89 ? 6.898 -11.812 6.93 1 96.69 89 SER B CA 1
ATOM 5971 C C . SER B 1 89 ? 8.305 -11.32 7.258 1 96.69 89 SER B C 1
ATOM 5973 O O . SER B 1 89 ? 9.156 -12.094 7.68 1 96.69 89 SER B O 1
ATOM 5975 N N . SER B 1 90 ? 8.508 -10.039 6.996 1 97.94 90 SER B N 1
ATOM 5976 C CA . SER B 1 90 ? 9.797 -9.438 7.316 1 97.94 90 SER B CA 1
ATOM 5977 C C . SER B 1 90 ? 10.117 -9.578 8.797 1 97.94 90 SER B C 1
ATOM 5979 O O . SER B 1 90 ? 11.234 -9.945 9.164 1 97.94 90 SER B O 1
ATOM 5981 N N . VAL B 1 91 ? 9.195 -9.367 9.688 1 97.44 91 VAL B N 1
ATOM 5982 C CA . VAL B 1 91 ? 9.367 -9.477 11.133 1 97.44 91 VAL B CA 1
ATOM 5983 C C . VAL B 1 91 ? 9.703 -10.914 11.5 1 97.44 91 VAL B C 1
ATOM 5985 O O . VAL B 1 91 ? 10.586 -11.156 12.328 1 97.44 91 VAL B O 1
ATOM 5988 N N . HIS B 1 92 ? 9.039 -11.781 10.883 1 96.12 92 HIS B N 1
ATOM 5989 C CA . HIS B 1 92 ? 9.242 -13.188 11.203 1 96.12 92 HIS B CA 1
ATOM 5990 C C . HIS B 1 92 ? 10.641 -13.648 10.82 1 96.12 92 HIS B C 1
ATOM 5992 O O . HIS B 1 92 ? 11.266 -14.43 11.547 1 96.12 92 HIS B O 1
ATOM 5998 N N . VAL B 1 93 ? 11.141 -13.18 9.719 1 96.62 93 VAL B N 1
ATOM 5999 C CA . VAL B 1 93 ? 12.438 -13.609 9.195 1 96.62 93 VAL B CA 1
ATOM 6000 C C . VAL B 1 93 ? 13.547 -13.188 10.156 1 96.62 93 VAL B C 1
ATOM 6002 O O . VAL B 1 93 ? 14.492 -13.945 10.383 1 96.62 93 VAL B O 1
ATOM 6005 N N . VAL B 1 94 ? 13.438 -12 10.766 1 96.75 94 VAL B N 1
ATOM 6006 C CA . VAL B 1 94 ? 14.562 -11.453 11.523 1 96.75 94 VAL B CA 1
ATOM 6007 C C . VAL B 1 94 ? 14.328 -11.648 13.016 1 96.75 94 VAL B C 1
ATOM 6009 O O . VAL B 1 94 ? 15.141 -11.219 13.844 1 96.75 94 VAL B O 1
ATOM 6012 N N . LYS B 1 95 ? 13.336 -12.289 13.453 1 93.75 95 LYS B N 1
ATOM 6013 C CA . LYS B 1 95 ? 12.914 -12.383 14.844 1 93.75 95 LYS B CA 1
ATOM 6014 C C . LYS B 1 95 ? 14.039 -12.93 15.727 1 93.75 95 LYS B C 1
ATOM 6016 O O . LYS B 1 95 ? 14.227 -12.469 16.859 1 93.75 95 LYS B O 1
ATOM 6021 N N . ASP B 1 96 ? 14.828 -13.828 15.195 1 91.5 96 ASP B N 1
ATOM 6022 C CA . ASP B 1 96 ? 15.836 -14.5 16.016 1 91.5 96 ASP B CA 1
ATOM 6023 C C . ASP B 1 96 ? 17.188 -13.789 15.906 1 91.5 96 ASP B C 1
ATOM 6025 O O . ASP B 1 96 ? 18.156 -14.188 16.562 1 91.5 96 ASP B O 1
ATOM 6029 N N . ALA B 1 97 ? 17.312 -12.773 15.164 1 94.12 97 ALA B N 1
ATOM 6030 C CA . ALA B 1 97 ? 18.594 -12.125 14.93 1 94.12 97 ALA B CA 1
ATOM 6031 C C . ALA B 1 97 ? 18.594 -10.695 15.484 1 94.12 97 ALA B C 1
ATOM 6033 O O . ALA B 1 97 ? 19.516 -9.922 15.219 1 94.12 97 ALA B O 1
ATOM 6034 N N . LEU B 1 98 ? 17.703 -10.305 16.312 1 95.44 98 LEU B N 1
ATOM 6035 C CA . LEU B 1 98 ? 17.484 -8.93 16.75 1 95.44 98 LEU B CA 1
ATOM 6036 C C . LEU B 1 98 ? 18.594 -8.469 17.688 1 95.44 98 LEU B C 1
ATOM 6038 O O . LEU B 1 98 ? 18.922 -7.273 17.734 1 95.44 98 LEU B O 1
ATOM 6042 N N . SER B 1 99 ? 19.203 -9.367 18.359 1 92.88 99 SER B N 1
ATOM 6043 C CA . SER B 1 99 ? 20.234 -8.992 19.344 1 92.88 99 SER B CA 1
ATOM 6044 C C . SER B 1 99 ? 21.625 -9.133 18.75 1 92.88 99 SER B C 1
ATOM 6046 O O . SER B 1 99 ? 22.609 -8.703 19.359 1 92.88 99 SER B O 1
ATOM 6048 N N . SER B 1 100 ? 21.688 -9.641 17.5 1 91.44 100 SER B N 1
ATOM 6049 C CA . SER B 1 100 ? 23 -10 16.984 1 91.44 100 SER B CA 1
ATOM 6050 C C . SER B 1 100 ? 23.375 -9.125 15.789 1 91.44 100 SER B C 1
ATOM 6052 O O . SER B 1 100 ? 24.562 -9.016 15.438 1 91.44 100 SER B O 1
ATOM 6054 N N . HIS B 1 101 ? 22.438 -8.609 15.164 1 93.88 101 HIS B N 1
ATOM 6055 C CA . HIS B 1 101 ? 22.703 -7.887 13.93 1 93.88 101 HIS B CA 1
ATOM 6056 C C . HIS B 1 101 ? 21.891 -6.59 13.867 1 93.88 101 HIS B C 1
ATOM 6058 O O . HIS B 1 101 ? 20.656 -6.621 13.828 1 93.88 101 HIS B O 1
ATOM 6064 N N . LEU B 1 102 ? 22.531 -5.469 13.734 1 94.62 102 LEU B N 1
ATOM 6065 C CA . LEU B 1 102 ? 21.891 -4.16 13.781 1 94.62 102 LEU B CA 1
ATOM 6066 C C . LEU B 1 102 ? 20.953 -3.977 12.586 1 94.62 102 LEU B C 1
ATOM 6068 O O . LEU B 1 102 ? 19.859 -3.416 12.734 1 94.62 102 LEU B O 1
ATOM 6072 N N . GLY B 1 103 ? 21.422 -4.449 11.422 1 95.94 103 GLY B N 1
ATOM 6073 C CA . GLY B 1 103 ? 20.562 -4.359 10.25 1 95.94 103 GLY B CA 1
ATOM 6074 C C . GLY B 1 103 ? 19.219 -5.043 10.445 1 95.94 103 GLY B C 1
ATOM 6075 O O . GLY B 1 103 ? 18.188 -4.5 10.07 1 95.94 103 GLY B O 1
ATOM 6076 N N . CYS B 1 104 ? 19.25 -6.227 11.031 1 97.31 104 CYS B N 1
ATOM 6077 C CA . CYS B 1 104 ? 18.016 -6.977 11.289 1 97.31 104 CYS B CA 1
ATOM 6078 C C . CYS B 1 104 ? 17.141 -6.266 12.312 1 97.31 104 CYS B C 1
ATOM 6080 O O . CYS B 1 104 ? 15.93 -6.16 12.125 1 97.31 104 CYS B O 1
ATOM 6082 N N . ALA B 1 105 ? 17.766 -5.734 13.297 1 97.94 105 ALA B N 1
ATOM 6083 C CA . ALA B 1 105 ? 17.031 -4.988 14.305 1 97.94 105 ALA B CA 1
ATOM 6084 C C . ALA B 1 105 ? 16.406 -3.73 13.719 1 97.94 105 ALA B C 1
ATOM 6086 O O . ALA B 1 105 ? 15.281 -3.361 14.07 1 97.94 105 ALA B O 1
ATOM 6087 N N . TYR B 1 106 ? 17.172 -3.084 12.859 1 97.5 106 TYR B N 1
ATOM 6088 C CA . TYR B 1 106 ? 16.688 -1.875 12.203 1 97.5 106 TYR B CA 1
ATOM 6089 C C . TYR B 1 106 ? 15.453 -2.168 11.352 1 97.5 106 TYR B C 1
ATOM 6091 O O . TYR B 1 106 ? 14.453 -1.46 11.438 1 97.5 106 TYR B O 1
ATOM 6099 N N . VAL B 1 107 ? 15.484 -3.207 10.539 1 98.44 107 VAL B N 1
ATOM 6100 C CA . VAL B 1 107 ? 14.359 -3.57 9.688 1 98.44 107 VAL B CA 1
ATOM 6101 C C . VAL B 1 107 ? 13.164 -3.961 10.547 1 98.44 107 VAL B C 1
ATOM 6103 O O . VAL B 1 107 ? 12.023 -3.607 10.234 1 98.44 107 VAL B O 1
ATOM 6106 N N . TYR B 1 108 ? 13.484 -4.664 11.625 1 98.5 108 TYR B N 1
ATOM 6107 C CA . TYR B 1 108 ? 12.43 -5.023 12.57 1 98.5 108 TYR B CA 1
ATOM 6108 C C . TYR B 1 108 ? 11.734 -3.779 13.109 1 98.5 108 TYR B C 1
ATOM 6110 O O . TYR B 1 108 ? 10.508 -3.715 13.148 1 98.5 108 TYR B O 1
ATOM 6118 N N . ALA B 1 109 ? 12.461 -2.811 13.508 1 98.62 109 ALA B N 1
ATOM 6119 C CA . ALA B 1 109 ? 11.922 -1.573 14.07 1 98.62 109 ALA B CA 1
ATOM 6120 C C . ALA B 1 109 ? 11.078 -0.829 13.039 1 98.62 109 ALA B C 1
ATOM 6122 O O . ALA B 1 109 ? 10.008 -0.308 13.367 1 98.62 109 ALA B O 1
ATOM 6123 N N . ARG B 1 110 ? 11.578 -0.75 11.836 1 98.5 110 ARG B N 1
ATOM 6124 C CA . ARG B 1 110 ? 10.828 -0.102 10.766 1 98.5 110 ARG B CA 1
ATOM 6125 C C . ARG B 1 110 ? 9.5 -0.807 10.523 1 98.5 110 ARG B C 1
ATOM 6127 O O . ARG B 1 110 ? 8.477 -0.156 10.273 1 98.5 110 ARG B O 1
ATOM 6134 N N . CYS B 1 111 ? 9.508 -2.135 10.578 1 98.31 111 CYS B N 1
ATOM 6135 C CA . CYS B 1 111 ? 8.273 -2.902 10.406 1 98.31 111 CYS B CA 1
ATOM 6136 C C . CYS B 1 111 ? 7.285 -2.6 11.523 1 98.31 111 CYS B C 1
ATOM 6138 O O . CYS B 1 111 ? 6.086 -2.461 11.273 1 98.31 111 CYS B O 1
ATOM 6140 N N . CYS B 1 112 ? 7.789 -2.494 12.703 1 97.88 112 CYS B N 1
ATOM 6141 C CA . CYS B 1 112 ? 6.926 -2.205 13.844 1 97.88 112 CYS B CA 1
ATOM 6142 C C . CYS B 1 112 ? 6.258 -0.844 13.688 1 97.88 112 CYS B C 1
ATOM 6144 O O . CYS B 1 112 ? 5.09 -0.677 14.047 1 97.88 112 CYS B O 1
ATOM 6146 N N . LEU B 1 113 ? 6.969 0.118 13.133 1 96.75 113 LEU B N 1
ATOM 6147 C CA . LEU B 1 113 ? 6.395 1.437 12.883 1 96.75 113 LEU B CA 1
ATOM 6148 C C . LEU B 1 113 ? 5.262 1.353 11.867 1 96.75 113 LEU B C 1
ATOM 6150 O O . LEU B 1 113 ? 4.227 2.002 12.031 1 96.75 113 LEU B O 1
ATOM 6154 N N . LYS B 1 114 ? 5.398 0.528 10.867 1 95.19 114 LYS B N 1
ATOM 6155 C CA . LYS B 1 114 ? 4.398 0.403 9.812 1 95.19 114 LYS B CA 1
ATOM 6156 C C . LYS B 1 114 ? 3.193 -0.405 10.289 1 95.19 114 LYS B C 1
ATOM 6158 O O . LYS B 1 114 ? 2.055 -0.1 9.93 1 95.19 114 LYS B O 1
ATOM 6163 N N . LEU B 1 115 ? 3.496 -1.388 11.148 1 94.06 115 LEU B N 1
ATOM 6164 C CA . LEU B 1 115 ? 2.434 -2.275 11.609 1 94.06 115 LEU B CA 1
ATOM 6165 C C . LEU B 1 115 ? 1.707 -1.674 12.812 1 94.06 115 LEU B C 1
ATOM 6167 O O . LEU B 1 115 ? 0.581 -2.07 13.117 1 94.06 115 LEU B O 1
ATOM 6171 N N . GLY B 1 116 ? 2.344 -0.777 13.523 1 92.12 116 GLY B N 1
ATOM 6172 C CA . GLY B 1 116 ? 1.735 -0.13 14.672 1 92.12 116 GLY B CA 1
ATOM 6173 C C . GLY B 1 116 ? 1.688 -1.018 15.898 1 92.12 116 GLY B C 1
ATOM 6174 O O . GLY B 1 116 ? 0.74 -0.949 16.688 1 92.12 116 GLY B O 1
ATOM 6175 N N . THR B 1 117 ? 2.666 -1.951 15.938 1 92.38 117 THR B N 1
ATOM 6176 C CA . THR B 1 117 ? 2.689 -2.881 17.062 1 92.38 117 THR B CA 1
ATOM 6177 C C . THR B 1 117 ? 4.117 -3.1 17.547 1 92.38 117 THR B C 1
ATOM 6179 O O . THR B 1 117 ? 5.078 -2.742 16.859 1 92.38 117 THR B O 1
ATOM 6182 N N . ARG B 1 118 ? 4.285 -3.539 18.828 1 96 118 ARG B N 1
ATOM 6183 C CA . ARG B 1 118 ? 5.523 -4.023 19.422 1 96 118 ARG B CA 1
ATOM 6184 C C . ARG B 1 118 ? 6.59 -2.932 19.438 1 96 118 ARG B C 1
ATOM 6186 O O . ARG B 1 118 ? 7.734 -3.172 19.047 1 96 118 ARG B O 1
ATOM 6193 N N . TYR B 1 119 ? 6.238 -1.769 19.781 1 97.19 119 TYR B N 1
ATOM 6194 C CA . TYR B 1 119 ? 7.145 -0.628 19.797 1 97.19 119 TYR B CA 1
ATOM 6195 C C . TYR B 1 119 ? 8.242 -0.825 20.828 1 97.19 119 TYR B C 1
ATOM 6197 O O . TYR B 1 119 ? 9.422 -0.586 20.547 1 97.19 119 TYR B O 1
ATOM 6205 N N . GLN B 1 120 ? 7.922 -1.341 22 1 96.88 120 GLN B N 1
ATOM 6206 C CA . GLN B 1 120 ? 8.883 -1.507 23.078 1 96.88 120 GLN B CA 1
ATOM 6207 C C . GLN B 1 120 ? 9.914 -2.582 22.75 1 96.88 120 GLN B C 1
ATOM 6209 O O . GLN B 1 120 ? 11.094 -2.432 23.047 1 96.88 120 GLN B O 1
ATOM 6214 N N . ASP B 1 121 ? 9.43 -3.648 22.125 1 97.25 121 ASP B N 1
ATOM 6215 C CA . ASP B 1 121 ? 10.344 -4.703 21.703 1 97.25 121 ASP B CA 1
ATOM 6216 C C . ASP B 1 121 ? 11.367 -4.176 20.688 1 97.25 121 ASP B C 1
ATOM 6218 O O . ASP B 1 121 ? 12.547 -4.543 20.75 1 97.25 121 ASP B O 1
ATOM 6222 N N . ALA B 1 122 ? 10.867 -3.355 19.828 1 98.25 122 ALA B N 1
ATOM 6223 C CA . ALA B 1 122 ? 11.75 -2.777 18.828 1 98.25 122 ALA B CA 1
ATOM 6224 C C . ALA B 1 122 ? 12.805 -1.885 19.453 1 98.25 122 ALA B C 1
ATOM 6226 O O . ALA B 1 122 ? 13.977 -1.936 19.078 1 98.25 122 ALA B O 1
ATOM 6227 N N . ILE B 1 123 ? 12.438 -1.057 20.422 1 97.94 123 ILE B N 1
ATOM 6228 C CA . ILE B 1 123 ? 13.367 -0.171 21.109 1 97.94 123 ILE B CA 1
ATOM 6229 C C . ILE B 1 123 ? 14.414 -1 21.859 1 97.94 123 ILE B C 1
ATOM 6231 O O . ILE B 1 123 ? 15.609 -0.702 21.797 1 97.94 123 ILE B O 1
ATOM 6235 N N . GLN B 1 124 ? 13.969 -2.049 22.484 1 97.5 124 GLN B N 1
ATOM 6236 C CA . GLN B 1 124 ? 14.867 -2.908 23.25 1 97.5 124 GLN B CA 1
ATOM 6237 C C . GLN B 1 124 ? 15.875 -3.6 22.328 1 97.5 124 GLN B C 1
ATOM 6239 O O . GLN B 1 124 ? 17.047 -3.754 22.688 1 97.5 124 GLN B O 1
ATOM 6244 N N . ALA B 1 125 ? 15.391 -4.031 21.203 1 97.75 125 ALA B N 1
ATOM 6245 C CA . ALA B 1 125 ? 16.281 -4.676 20.234 1 97.75 125 ALA B CA 1
ATOM 6246 C C . ALA B 1 125 ? 17.391 -3.729 19.781 1 97.75 125 ALA B C 1
ATOM 6248 O O . ALA B 1 125 ? 18.547 -4.121 19.688 1 97.75 125 ALA B O 1
ATOM 6249 N N . LEU B 1 126 ? 17.031 -2.496 19.5 1 97.44 126 LEU B N 1
ATOM 6250 C CA . LEU B 1 126 ? 18.016 -1.51 19.062 1 97.44 126 LEU B CA 1
ATOM 6251 C C . LEU B 1 126 ? 18.938 -1.108 20.203 1 97.44 126 LEU B C 1
ATOM 6253 O O . LEU B 1 126 ? 20.141 -0.898 19.984 1 97.44 126 LEU B O 1
ATOM 6257 N N . MET B 1 127 ? 18.438 -1.086 21.391 1 96.5 127 MET B N 1
ATOM 6258 C CA . MET B 1 127 ? 19.219 -0.714 22.562 1 96.5 127 MET B CA 1
ATOM 6259 C C . MET B 1 127 ? 20.234 -1.801 22.906 1 96.5 127 MET B C 1
ATOM 6261 O O . MET B 1 127 ? 21.344 -1.504 23.359 1 96.5 127 MET B O 1
ATOM 6265 N N . ALA B 1 128 ? 19.828 -3.033 22.656 1 95.38 128 ALA B N 1
ATOM 6266 C CA . ALA B 1 128 ? 20.734 -4.156 22.906 1 95.38 128 ALA B CA 1
ATOM 6267 C C . ALA B 1 128 ? 21.984 -4.059 22.047 1 95.38 128 ALA B C 1
ATOM 6269 O O . ALA B 1 128 ? 23.031 -4.598 22.406 1 95.38 128 ALA B O 1
ATOM 6270 N N . LEU B 1 129 ? 21.906 -3.322 21.016 1 94.75 129 LEU B N 1
ATOM 6271 C CA . LEU B 1 129 ? 23.016 -3.207 20.078 1 94.75 129 LEU B CA 1
ATOM 6272 C C . LEU B 1 129 ? 23.594 -1.796 20.094 1 94.75 129 LEU B C 1
ATOM 6274 O O . LEU B 1 129 ? 24.109 -1.319 19.078 1 94.75 129 LEU B O 1
ATOM 6278 N N . ARG B 1 130 ? 23.516 -1.106 21.141 1 93.19 130 ARG B N 1
ATOM 6279 C CA . ARG B 1 130 ? 23.953 0.276 21.281 1 93.19 130 ARG B CA 1
ATOM 6280 C C . ARG B 1 130 ? 25.438 0.416 20.953 1 93.19 130 ARG B C 1
ATOM 6282 O O . ARG B 1 130 ? 25.859 1.404 20.359 1 93.19 130 ARG B O 1
ATOM 6289 N N . ASP B 1 131 ? 26.188 -0.524 21.219 1 89.25 131 ASP B N 1
ATOM 6290 C CA . ASP B 1 131 ? 27.625 -0.484 20.969 1 89.25 131 ASP B CA 1
ATOM 6291 C C . ASP B 1 131 ? 27.922 -0.486 19.484 1 89.25 131 ASP B C 1
ATOM 6293 O O . ASP B 1 131 ? 28.922 0.082 19.031 1 89.25 131 ASP B O 1
ATOM 6297 N N . CYS B 1 132 ? 27.047 -1.071 18.734 1 87.88 132 CYS B N 1
ATOM 6298 C CA . CYS B 1 132 ? 27.234 -1.18 17.297 1 87.88 132 CYS B CA 1
ATOM 6299 C C . CYS B 1 132 ? 27.016 0.163 16.609 1 87.88 132 CYS B C 1
ATOM 6301 O O . CYS B 1 132 ? 27.734 0.518 15.68 1 87.88 132 CYS B O 1
ATOM 6303 N N . TRP B 1 133 ? 26.078 0.97 17.109 1 88.5 133 TRP B N 1
ATOM 6304 C CA . TRP B 1 133 ? 25.766 2.182 16.359 1 88.5 133 TRP B CA 1
ATOM 6305 C C . TRP B 1 133 ? 26.25 3.422 17.094 1 88.5 133 TRP B C 1
ATOM 6307 O O . TRP B 1 133 ? 26.391 4.492 16.5 1 88.5 133 TRP B O 1
ATOM 6317 N N . GLN B 1 134 ? 26.531 3.42 18.375 1 83.12 134 GLN B N 1
ATOM 6318 C CA . GLN B 1 134 ? 27 4.582 19.109 1 83.12 134 GLN B CA 1
ATOM 6319 C C . GLN B 1 134 ? 28.516 4.766 18.922 1 83.12 134 GLN B C 1
ATOM 6321 O O . GLN B 1 134 ? 28.984 5.887 18.734 1 83.12 134 GLN B O 1
ATOM 6326 N N . ASN B 1 135 ? 29.328 3.826 19.234 1 72.88 135 ASN B N 1
ATOM 6327 C CA . ASN B 1 135 ? 30.781 3.943 19.234 1 72.88 135 ASN B CA 1
ATOM 6328 C C . ASN B 1 135 ? 31.375 3.621 17.875 1 72.88 135 ASN B C 1
ATOM 6330 O O . ASN B 1 135 ? 32.594 3.785 17.656 1 72.88 135 ASN B O 1
ATOM 6334 N N . GLY B 1 136 ? 30.531 3.707 16.844 1 61.66 136 GLY B N 1
ATOM 6335 C CA . GLY B 1 136 ? 31.047 3.445 15.5 1 61.66 136 GLY B CA 1
ATOM 6336 C C . GLY B 1 136 ? 31.781 2.127 15.398 1 61.66 136 GLY B C 1
ATOM 6337 O O . GLY B 1 136 ? 32.594 1.939 14.492 1 61.66 136 GLY B O 1
ATOM 6338 N N . VAL B 1 137 ? 32.125 1.552 16.562 1 48.56 137 VAL B N 1
ATOM 6339 C CA . VAL B 1 137 ? 33 0.395 16.531 1 48.56 137 VAL B CA 1
ATOM 6340 C C . VAL B 1 137 ? 32.656 -0.5 15.352 1 48.56 137 VAL B C 1
ATOM 6342 O O . VAL B 1 137 ? 33.562 -0.975 14.648 1 48.56 137 VAL B O 1
ATOM 6345 N N . THR B 1 138 ? 31.734 -1.383 15.578 1 45.69 138 THR B N 1
ATOM 6346 C CA . THR B 1 138 ? 31.75 -2.695 14.945 1 45.69 138 THR B CA 1
ATOM 6347 C C . THR B 1 138 ? 31.672 -2.561 13.43 1 45.69 138 THR B C 1
ATOM 6349 O O . THR B 1 138 ? 31.266 -1.517 12.914 1 45.69 138 THR B O 1
ATOM 6352 N N . ASN B 1 139 ? 31.766 -3.895 12.711 1 45.16 139 ASN B N 1
ATOM 6353 C CA . ASN B 1 139 ? 32.062 -4.707 11.539 1 45.16 139 ASN B CA 1
ATOM 6354 C C . ASN B 1 139 ? 31.281 -4.234 10.312 1 45.16 139 ASN B C 1
ATOM 6356 O O . ASN B 1 139 ? 31.781 -4.316 9.188 1 45.16 139 ASN B O 1
ATOM 6360 N N . SER B 1 140 ? 29.891 -4.656 10.203 1 49.81 140 SER B N 1
ATOM 6361 C CA . SER B 1 140 ? 29.172 -5.129 9.023 1 49.81 140 SER B CA 1
ATOM 6362 C C . SER B 1 140 ? 28.781 -3.971 8.117 1 49.81 140 SER B C 1
ATOM 6364 O O . SER B 1 140 ? 27.656 -3.902 7.633 1 49.81 140 SER B O 1
ATOM 6366 N N . THR B 1 141 ? 29.594 -2.863 8.094 1 57.28 141 THR B N 1
ATOM 6367 C CA . THR B 1 141 ? 29.375 -1.473 7.715 1 57.28 141 THR B CA 1
ATOM 6368 C C . THR B 1 141 ? 29.094 -1.362 6.219 1 57.28 141 THR B C 1
ATOM 6370 O O . THR B 1 141 ? 28.531 -0.363 5.762 1 57.28 141 THR B O 1
ATOM 6373 N N . ASP B 1 142 ? 29.438 -2.363 5.441 1 78.75 142 ASP B N 1
ATOM 6374 C CA . ASP B 1 142 ? 29.297 -2 4.035 1 78.75 142 ASP B CA 1
ATOM 6375 C C . ASP B 1 142 ? 28.047 -2.605 3.426 1 78.75 142 ASP B C 1
ATOM 6377 O O . ASP B 1 142 ? 28 -2.877 2.225 1 78.75 142 ASP B O 1
ATOM 6381 N N . LEU B 1 143 ? 27.141 -2.875 4.371 1 90.94 143 LEU B N 1
ATOM 6382 C CA . LEU B 1 143 ? 25.922 -3.457 3.828 1 90.94 143 LEU B CA 1
ATOM 6383 C C . LEU B 1 143 ? 25.047 -2.383 3.189 1 90.94 143 LEU B C 1
ATOM 6385 O O . LEU B 1 143 ? 25.047 -1.231 3.633 1 90.94 143 LEU B O 1
ATOM 6389 N N . PHE B 1 144 ? 24.391 -2.766 2.182 1 94.56 144 PHE B N 1
ATOM 6390 C CA . PHE B 1 144 ? 23.516 -1.876 1.438 1 94.56 144 PHE B CA 1
ATOM 6391 C C . PHE B 1 144 ? 22.328 -1.441 2.299 1 94.56 144 PHE B C 1
ATOM 6393 O O . PHE B 1 144 ? 21.672 -2.273 2.932 1 94.56 144 PHE B O 1
ATOM 6400 N N . MET B 1 145 ? 22.141 -0.113 2.479 1 95.88 145 MET B N 1
ATOM 6401 C CA . MET B 1 145 ? 21.031 0.51 3.18 1 95.88 145 MET B CA 1
ATOM 6402 C C . MET B 1 145 ? 21.109 0.253 4.68 1 95.88 145 MET B C 1
ATOM 6404 O O . MET B 1 145 ? 20.094 0.141 5.355 1 95.88 145 MET B O 1
ATOM 6408 N N . TYR B 1 146 ? 22.328 0.061 5.117 1 94.38 146 TYR B N 1
ATOM 6409 C CA . TYR B 1 146 ? 22.578 -0.116 6.543 1 94.38 146 TYR B CA 1
ATOM 6410 C C . TYR B 1 146 ? 22.328 1.177 7.309 1 94.38 146 TYR B C 1
ATOM 6412 O O . TYR B 1 146 ? 22.688 2.262 6.844 1 94.38 146 TYR B O 1
ATOM 6420 N N . PRO B 1 147 ? 21.672 1.112 8.469 1 95.12 147 PRO B N 1
ATOM 6421 C CA . PRO B 1 147 ? 21.281 2.344 9.156 1 95.12 147 PRO B CA 1
ATOM 6422 C C . PRO B 1 147 ? 22.469 3.041 9.828 1 95.12 147 PRO B C 1
ATOM 6424 O O . PRO B 1 147 ? 23.359 2.375 10.359 1 95.12 147 PRO B O 1
ATOM 6427 N N . ASP B 1 148 ? 22.5 4.355 9.797 1 93.81 148 ASP B N 1
ATOM 6428 C CA . ASP B 1 148 ? 23.5 5.133 10.539 1 93.81 148 ASP B CA 1
ATOM 6429 C C . ASP B 1 148 ? 22.969 5.52 11.914 1 93.81 148 ASP B C 1
ATOM 6431 O O . ASP B 1 148 ? 21.812 5.246 12.242 1 93.81 148 ASP B O 1
ATOM 6435 N N . LYS B 1 149 ? 23.797 6.055 12.703 1 95.19 149 LYS B N 1
ATOM 6436 C CA . LYS B 1 149 ? 23.469 6.387 14.086 1 95.19 149 LYS B CA 1
ATOM 6437 C C . LYS B 1 149 ? 22.281 7.348 14.164 1 95.19 149 LYS B C 1
ATOM 6439 O O . LYS B 1 149 ? 21.359 7.133 14.938 1 95.19 149 LYS B O 1
ATOM 6444 N N . ALA B 1 150 ? 22.281 8.422 13.359 1 96.62 150 ALA B N 1
ATOM 6445 C CA . ALA B 1 150 ? 21.219 9.422 13.375 1 96.62 150 ALA B CA 1
ATOM 6446 C C . ALA B 1 150 ? 19.859 8.789 13.07 1 96.62 150 ALA B C 1
ATOM 6448 O O . ALA B 1 150 ? 18.859 9.094 13.734 1 96.62 150 ALA B O 1
ATOM 6449 N N . THR B 1 151 ? 19.828 7.898 12.117 1 97.38 151 THR B N 1
ATOM 6450 C CA . THR B 1 151 ? 18.578 7.242 11.711 1 97.38 151 THR B CA 1
ATOM 6451 C C . THR B 1 151 ? 18.078 6.305 12.812 1 97.38 151 THR B C 1
ATOM 6453 O O . THR B 1 151 ? 16.891 6.25 13.094 1 97.38 151 THR B O 1
ATOM 6456 N N . VAL B 1 152 ? 19.016 5.527 13.398 1 97.5 152 VAL B N 1
ATOM 6457 C CA . VAL B 1 152 ? 18.625 4.613 14.469 1 97.5 152 VAL B CA 1
ATOM 6458 C C . VAL B 1 152 ? 17.969 5.395 15.609 1 97.5 152 VAL B C 1
ATOM 6460 O O . VAL B 1 152 ? 16.922 5.016 16.109 1 97.5 152 VAL B O 1
ATOM 6463 N N . LEU B 1 153 ? 18.578 6.527 15.953 1 97.88 153 LEU B N 1
ATOM 6464 C CA . LEU B 1 153 ? 18.062 7.367 17.016 1 97.88 153 LEU B CA 1
ATOM 6465 C C . LEU B 1 153 ? 16.703 7.965 16.641 1 97.88 153 LEU B C 1
ATOM 6467 O O . LEU B 1 153 ? 15.797 8.031 17.469 1 97.88 153 LEU B O 1
ATOM 6471 N N . SER B 1 154 ? 16.625 8.422 15.43 1 98.25 154 SER B N 1
ATOM 6472 C CA . SER B 1 154 ? 15.367 8.961 14.938 1 98.25 154 SER B CA 1
ATOM 6473 C C . SER B 1 154 ? 14.25 7.926 15.031 1 98.25 154 SER B C 1
ATOM 6475 O O . SER B 1 154 ? 13.141 8.234 15.477 1 98.25 154 SER B O 1
ATOM 6477 N N . VAL B 1 155 ? 14.539 6.664 14.641 1 98.5 155 VAL B N 1
ATOM 6478 C CA . VAL B 1 155 ? 13.555 5.586 14.664 1 98.5 155 VAL B CA 1
ATOM 6479 C C . VAL B 1 155 ? 13.18 5.27 16.109 1 98.5 155 VAL B C 1
ATOM 6481 O O . VAL B 1 155 ? 12 5.082 16.422 1 98.5 155 VAL B O 1
ATOM 6484 N N . MET B 1 156 ? 14.156 5.242 17.016 1 98.31 156 MET B N 1
ATOM 6485 C CA . MET B 1 156 ? 13.883 4.988 18.422 1 98.31 156 MET B CA 1
ATOM 6486 C C . MET B 1 156 ? 13 6.082 19.016 1 98.31 156 MET B C 1
ATOM 6488 O O . MET B 1 156 ? 12.102 5.801 19.797 1 98.31 156 MET B O 1
ATOM 6492 N N . GLY B 1 157 ? 13.305 7.34 18.625 1 98.38 157 GLY B N 1
ATOM 6493 C CA . GLY B 1 157 ? 12.461 8.438 19.062 1 98.38 157 GLY B CA 1
ATOM 6494 C C . GLY B 1 157 ? 11.023 8.32 18.594 1 98.38 157 GLY B C 1
ATOM 6495 O O . GLY B 1 157 ? 10.094 8.57 19.375 1 98.38 157 GLY B O 1
ATOM 6496 N N . GLN B 1 158 ? 10.812 7.961 17.344 1 97.94 158 GLN B N 1
ATOM 6497 C CA . GLN B 1 158 ? 9.477 7.773 16.797 1 97.94 158 GLN B CA 1
ATOM 6498 C C . GLN B 1 158 ? 8.742 6.645 17.516 1 97.94 158 GLN B C 1
ATOM 6500 O O . GLN B 1 158 ? 7.555 6.77 17.828 1 97.94 158 GLN B O 1
ATOM 6505 N N . LEU B 1 159 ? 9.484 5.531 17.75 1 98.25 159 LEU B N 1
ATOM 6506 C CA . LEU B 1 159 ? 8.906 4.391 18.453 1 98.25 159 LEU B CA 1
ATOM 6507 C C . LEU B 1 159 ? 8.508 4.777 19.875 1 98.25 159 LEU B C 1
ATOM 6509 O O . LEU B 1 159 ? 7.441 4.387 20.359 1 98.25 159 LEU B O 1
ATOM 6513 N N . SER B 1 160 ? 9.32 5.543 20.547 1 97.75 160 SER B N 1
ATOM 6514 C CA . SER B 1 160 ? 9.039 5.98 21.922 1 97.75 160 SER B CA 1
ATOM 6515 C C . SER B 1 160 ? 7.809 6.883 21.953 1 97.75 160 SER B C 1
ATOM 6517 O O . SER B 1 160 ? 7 6.797 22.891 1 97.75 160 SER B O 1
ATOM 6519 N N . LEU B 1 161 ? 7.707 7.715 20.969 1 95.19 161 LEU B N 1
ATOM 6520 C CA . LEU B 1 161 ? 6.555 8.609 20.906 1 95.19 161 LEU B CA 1
ATOM 6521 C C . LEU B 1 161 ? 5.262 7.809 20.75 1 95.19 161 LEU B C 1
ATOM 6523 O O . LEU B 1 161 ? 4.266 8.102 21.422 1 95.19 161 LEU B O 1
ATOM 6527 N N . LYS B 1 162 ? 5.27 6.82 19.859 1 93.38 162 LYS B N 1
ATOM 6528 C CA . LYS B 1 162 ? 4.094 5.992 19.625 1 93.38 162 LYS B CA 1
ATOM 6529 C C . LYS B 1 162 ? 3.756 5.152 20.859 1 93.38 162 LYS B C 1
ATOM 6531 O O . LYS B 1 162 ? 2.604 4.758 21.047 1 93.38 162 LYS B O 1
ATOM 6536 N N . SER B 1 163 ? 4.758 4.914 21.688 1 93.88 163 SER B N 1
ATOM 6537 C CA . SER B 1 163 ? 4.555 4.176 22.938 1 93.88 163 SER B CA 1
ATOM 6538 C C . SER B 1 163 ? 4.168 5.113 24.078 1 93.88 163 SER B C 1
ATOM 6540 O O . SER B 1 163 ? 4.184 4.715 25.234 1 93.88 163 SER B O 1
ATOM 6542 N N . HIS B 1 164 ? 3.979 6.391 23.797 1 91.5 164 HIS B N 1
ATOM 6543 C CA . HIS B 1 164 ? 3.547 7.41 24.75 1 91.5 164 HIS B CA 1
ATOM 6544 C C . HIS B 1 164 ? 4.617 7.668 25.812 1 91.5 164 HIS B C 1
ATOM 6546 O O . HIS B 1 164 ? 4.301 7.887 26.984 1 91.5 164 HIS B O 1
ATOM 6552 N N . ARG B 1 165 ? 5.781 7.484 25.406 1 95 165 ARG B N 1
ATOM 6553 C CA . ARG B 1 165 ? 6.93 7.855 26.234 1 95 165 ARG B CA 1
ATOM 6554 C C . ARG B 1 165 ? 7.594 9.125 25.703 1 95 165 ARG B C 1
ATOM 6556 O O . ARG B 1 165 ? 8.656 9.055 25.078 1 95 165 ARG B O 1
ATOM 6563 N N . GLU B 1 166 ? 7.109 10.203 26.047 1 94.25 166 GLU B N 1
ATOM 6564 C CA . GLU B 1 166 ? 7.441 11.492 25.438 1 94.25 166 GLU B CA 1
ATOM 6565 C C . GLU B 1 166 ? 8.844 11.938 25.812 1 94.25 166 GLU B C 1
ATOM 6567 O O . GLU B 1 166 ? 9.586 12.461 24.984 1 94.25 166 GLU B O 1
ATOM 6572 N N . LYS B 1 167 ? 9.227 11.758 27.047 1 96.19 167 LYS B N 1
ATOM 6573 C CA . LYS B 1 167 ? 10.539 12.211 27.484 1 96.19 167 LYS B CA 1
ATOM 6574 C C . LYS B 1 167 ? 11.656 11.477 26.75 1 96.19 167 LYS B C 1
ATOM 6576 O O . LYS B 1 167 ? 12.617 12.094 26.297 1 96.19 167 LYS B O 1
ATOM 6581 N N . GLU B 1 168 ? 11.484 10.188 26.656 1 96.81 168 GLU B N 1
ATOM 6582 C CA . GLU B 1 168 ? 12.453 9.383 25.922 1 96.81 168 GLU B CA 1
ATOM 6583 C C . GLU B 1 168 ? 12.484 9.766 24.453 1 96.81 168 GLU B C 1
ATOM 6585 O O . GLU B 1 168 ? 13.547 9.797 23.828 1 96.81 168 GLU B O 1
ATOM 6590 N N . ALA B 1 169 ? 11.305 9.977 23.938 1 97.5 169 ALA B N 1
ATOM 6591 C CA . ALA B 1 169 ? 11.211 10.367 22.531 1 97.5 169 ALA B CA 1
ATOM 6592 C C . ALA B 1 169 ? 11.992 11.648 22.266 1 97.5 169 ALA B C 1
ATOM 6594 O O . ALA B 1 169 ? 12.781 11.719 21.312 1 97.5 169 ALA B O 1
ATOM 6595 N N . VAL B 1 170 ? 11.828 12.656 23.109 1 97.75 170 VAL B N 1
ATOM 6596 C CA . VAL B 1 170 ? 12.508 13.938 22.953 1 97.75 170 VAL B CA 1
ATOM 6597 C C . VAL B 1 170 ? 14.023 13.734 23.062 1 97.75 170 VAL B C 1
ATOM 6599 O O . VAL B 1 170 ? 14.789 14.32 22.297 1 97.75 170 VAL B O 1
ATOM 6602 N N . SER B 1 171 ? 14.406 12.891 23.969 1 97.56 171 SER B N 1
ATOM 6603 C CA . SER B 1 171 ? 15.828 12.633 24.172 1 97.56 171 SER B CA 1
ATOM 6604 C C . SER B 1 171 ? 16.453 11.984 22.938 1 97.56 171 SER B C 1
ATOM 6606 O O . SER B 1 171 ? 17.469 12.453 22.422 1 97.56 171 SER B O 1
ATOM 6608 N N . PHE B 1 172 ? 15.844 10.922 22.422 1 97.94 172 PHE B N 1
ATOM 6609 C CA . PHE B 1 172 ? 16.359 10.219 21.25 1 97.94 172 PHE B CA 1
ATOM 6610 C C . PHE B 1 172 ? 16.375 11.133 20.031 1 97.94 172 PHE B C 1
ATOM 6612 O O . PHE B 1 172 ? 17.359 11.164 19.297 1 97.94 172 PHE B O 1
ATOM 6619 N N . LEU B 1 173 ? 15.32 11.875 19.828 1 98.25 173 LEU B N 1
ATOM 6620 C CA . LEU B 1 173 ? 15.195 12.727 18.656 1 98.25 173 LEU B CA 1
ATOM 6621 C C . LEU B 1 173 ? 16.188 13.883 18.719 1 98.25 173 LEU B C 1
ATOM 6623 O O . LEU B 1 173 ? 16.766 14.266 17.703 1 98.25 173 LEU B O 1
ATOM 6627 N N . SER B 1 174 ? 16.391 14.445 19.875 1 97.44 174 SER B N 1
ATOM 6628 C CA . SER B 1 174 ? 17.375 15.5 20.047 1 97.44 174 SER B CA 1
ATOM 6629 C C . SER B 1 174 ? 18.781 14.992 19.766 1 97.44 174 SER B C 1
ATOM 6631 O O . SER B 1 174 ? 19.578 15.68 19.109 1 97.44 174 SER B O 1
ATOM 6633 N N . GLN B 1 175 ? 19.094 13.812 20.234 1 96.31 175 GLN B N 1
ATOM 6634 C CA . GLN B 1 175 ? 20.391 13.203 19.953 1 96.31 175 GLN B CA 1
ATOM 6635 C C . GLN B 1 175 ? 20.562 12.93 18.469 1 96.31 175 GLN B C 1
ATOM 6637 O O . GLN B 1 175 ? 21.656 13.078 17.922 1 96.31 175 GLN B O 1
ATOM 6642 N N . SER B 1 176 ? 19.5 12.445 17.859 1 97.38 176 SER B N 1
ATOM 6643 C CA . SER B 1 176 ? 19.531 12.211 16.422 1 97.38 176 SER B CA 1
ATOM 6644 C C . SER B 1 176 ? 19.922 13.469 15.656 1 97.38 176 SER B C 1
ATOM 6646 O O . SER B 1 176 ? 20.797 13.422 14.773 1 97.38 176 SER B O 1
ATOM 6648 N N . LEU B 1 177 ? 19.359 14.602 16.016 1 96.94 177 LEU B N 1
ATOM 6649 C CA . LEU B 1 177 ? 19.609 15.867 15.336 1 96.94 177 LEU B CA 1
ATOM 6650 C C . LEU B 1 177 ? 21 16.391 15.648 1 96.94 177 LEU B C 1
ATOM 6652 O O . LEU B 1 177 ? 21.609 17.078 14.828 1 96.94 177 LEU B O 1
ATOM 6656 N N . SER B 1 178 ? 21.484 16.031 16.812 1 94.75 178 SER B N 1
ATOM 6657 C CA . SER B 1 178 ? 22.859 16.422 17.156 1 94.75 178 SER B CA 1
ATOM 6658 C C . SER B 1 178 ? 23.875 15.672 16.297 1 94.75 178 SER B C 1
ATOM 6660 O O . SER B 1 178 ? 24.953 16.188 16 1 94.75 178 SER B O 1
ATOM 6662 N N . THR B 1 179 ? 23.5 14.445 15.859 1 94.31 179 THR B N 1
ATOM 6663 C CA . THR B 1 179 ? 24.359 13.633 15 1 94.31 179 THR B CA 1
ATOM 6664 C C . THR B 1 179 ? 24.25 14.086 13.547 1 94.31 179 THR B C 1
ATOM 6666 O O . THR B 1 179 ? 25.25 14.203 12.844 1 94.31 179 THR B O 1
ATOM 6669 N N . ASN B 1 180 ? 23.078 14.336 13.094 1 95.31 180 ASN B N 1
ATOM 6670 C CA . ASN B 1 180 ? 22.766 14.859 11.766 1 95.31 180 ASN B CA 1
ATOM 6671 C C . ASN B 1 180 ? 21.531 15.758 11.797 1 95.31 180 ASN B C 1
ATOM 6673 O O . ASN B 1 180 ? 20.406 15.281 11.992 1 95.31 180 ASN B O 1
ATOM 6677 N N . SER B 1 181 ? 21.719 17 11.508 1 95.75 181 SER B N 1
ATOM 6678 C CA . SER B 1 181 ? 20.625 17.969 11.648 1 95.75 181 SER B CA 1
ATOM 6679 C C . SER B 1 181 ? 19.75 17.984 10.406 1 95.75 181 SER B C 1
ATOM 6681 O O . SER B 1 181 ? 18.641 18.531 10.438 1 95.75 181 SER B O 1
ATOM 6683 N N . TYR B 1 182 ? 20.172 17.391 9.297 1 96.88 182 TYR B N 1
ATOM 6684 C CA . TYR B 1 182 ? 19.453 17.484 8.031 1 96.88 182 TYR B CA 1
ATOM 6685 C C . TYR B 1 182 ? 18.422 16.375 7.91 1 96.88 182 TYR B C 1
ATOM 6687 O O . TYR B 1 182 ? 18.484 15.562 6.977 1 96.88 182 TYR B O 1
ATOM 6695 N N . GLN B 1 183 ? 17.5 16.344 8.898 1 97.31 183 GLN B N 1
ATOM 6696 C CA . GLN B 1 183 ? 16.406 15.391 8.945 1 97.31 183 GLN B CA 1
ATOM 6697 C C . GLN B 1 183 ? 15.078 16.094 9.227 1 97.31 183 GLN B C 1
ATOM 6699 O O . GLN B 1 183 ? 14.977 16.875 10.172 1 97.31 183 GLN B O 1
ATOM 6704 N N . LEU B 1 184 ? 14.109 15.797 8.469 1 97.69 184 LEU B N 1
ATOM 6705 C CA . LEU B 1 184 ? 12.828 16.469 8.648 1 97.69 184 LEU B CA 1
ATOM 6706 C C . LEU B 1 184 ? 11.992 15.758 9.711 1 97.69 184 LEU B C 1
ATOM 6708 O O . LEU B 1 184 ? 11.266 16.406 10.461 1 97.69 184 LEU B O 1
ATOM 6712 N N . GLU B 1 185 ? 12.094 14.383 9.828 1 97.19 185 GLU B N 1
ATOM 6713 C CA . GLU B 1 185 ? 11.227 13.602 10.711 1 97.19 185 GLU B CA 1
ATOM 6714 C C . GLU B 1 185 ? 11.422 14.016 12.164 1 97.19 185 GLU B C 1
ATOM 6716 O O . GLU B 1 185 ? 10.469 14.422 12.836 1 97.19 185 GLU B O 1
ATOM 6721 N N . PRO B 1 186 ? 12.672 13.914 12.625 1 97.56 186 PRO B N 1
ATOM 6722 C CA . PRO B 1 186 ? 12.844 14.32 14.023 1 97.56 186 PRO B CA 1
ATOM 6723 C C . PRO B 1 186 ? 12.523 15.797 14.25 1 97.56 186 PRO B C 1
ATOM 6725 O O . PRO B 1 186 ? 11.992 16.156 15.305 1 97.56 186 PRO B O 1
ATOM 6728 N N . LEU B 1 187 ? 12.773 16.703 13.328 1 97.44 187 LEU B N 1
ATOM 6729 C CA . LEU B 1 187 ? 12.477 18.125 13.461 1 97.44 187 LEU B CA 1
ATOM 6730 C C . LEU B 1 187 ? 10.977 18.359 13.586 1 97.44 187 LEU B C 1
ATOM 6732 O O . LEU B 1 187 ? 10.531 19.047 14.508 1 97.44 187 LEU B O 1
ATOM 6736 N N . SER B 1 188 ? 10.242 17.781 12.688 1 96.44 188 SER B N 1
ATOM 6737 C CA . SER B 1 188 ? 8.797 17.953 12.672 1 96.44 188 SER B CA 1
ATOM 6738 C C . SER B 1 188 ? 8.164 17.469 13.969 1 96.44 188 SER B C 1
ATOM 6740 O O . SER B 1 188 ? 7.285 18.125 14.531 1 96.44 188 SER B O 1
ATOM 6742 N N . ILE B 1 189 ? 8.633 16.328 14.453 1 96.31 189 ILE B N 1
ATOM 6743 C CA . ILE B 1 189 ? 8.07 15.734 15.656 1 96.31 189 ILE B CA 1
ATOM 6744 C C . ILE B 1 189 ? 8.383 16.609 16.859 1 96.31 189 ILE B C 1
ATOM 6746 O O . ILE B 1 189 ? 7.504 16.891 17.672 1 96.31 189 ILE B O 1
ATOM 6750 N N . LEU B 1 190 ? 9.562 17.031 16.938 1 97.06 190 LEU B N 1
ATOM 6751 C CA . LEU B 1 190 ? 9.969 17.844 18.078 1 97.06 190 LEU B CA 1
ATOM 6752 C C . LEU B 1 190 ? 9.25 19.188 18.062 1 97.06 190 LEU B C 1
ATOM 6754 O O . LEU B 1 190 ? 8.883 19.719 19.109 1 97.06 190 LEU B O 1
ATOM 6758 N N . PHE B 1 191 ? 9.07 19.75 16.875 1 96.25 191 PHE B N 1
ATOM 6759 C CA . PHE B 1 191 ? 8.336 21.016 16.781 1 96.25 191 PHE B CA 1
ATOM 6760 C C . PHE B 1 191 ? 6.875 20.812 17.172 1 96.25 191 PHE B C 1
ATOM 6762 O O . PHE B 1 191 ? 6.301 21.656 17.875 1 96.25 191 PHE B O 1
ATOM 6769 N N . GLU B 1 192 ? 6.301 19.75 16.734 1 93.38 192 GLU B N 1
ATOM 6770 C CA . GLU B 1 192 ? 4.91 19.453 17.062 1 93.38 192 GLU B CA 1
ATOM 6771 C C . GLU B 1 192 ? 4.73 19.25 18.562 1 93.38 192 GLU B C 1
ATOM 6773 O O . GLU B 1 192 ? 3.715 19.672 19.125 1 93.38 192 GLU B O 1
ATOM 6778 N N . MET B 1 193 ? 5.738 18.688 19.172 1 93.69 193 MET B N 1
ATOM 6779 C CA . MET B 1 193 ? 5.711 18.453 20.625 1 93.69 193 MET B CA 1
ATOM 6780 C C . MET B 1 193 ? 6.066 19.734 21.375 1 93.69 193 MET B C 1
ATOM 6782 O O . MET B 1 193 ? 5.969 19.766 22.609 1 93.69 193 MET B O 1
ATOM 6786 N N . ARG B 1 194 ? 6.508 20.766 20.672 1 93.19 194 ARG B N 1
ATOM 6787 C CA . ARG B 1 194 ? 6.914 22.031 21.25 1 93.19 194 ARG B CA 1
ATOM 6788 C C . ARG B 1 194 ? 8.086 21.844 22.203 1 93.19 194 ARG B C 1
ATOM 6790 O O . ARG B 1 194 ? 8.102 22.422 23.297 1 93.19 194 ARG B O 1
ATOM 6797 N N . ALA B 1 195 ? 8.93 20.922 21.766 1 93.44 195 ALA B N 1
ATOM 6798 C CA . ALA B 1 195 ? 10.148 20.719 22.531 1 93.44 195 ALA B CA 1
ATOM 6799 C C . ALA B 1 195 ? 11.086 21.922 22.422 1 93.44 195 ALA B C 1
ATOM 6801 O O . ALA B 1 195 ? 11.008 22.688 21.453 1 93.44 195 ALA B O 1
ATOM 6802 N N . ASP B 1 196 ? 11.875 22.047 23.406 1 88.56 196 ASP B N 1
ATOM 6803 C CA . ASP B 1 196 ? 12.805 23.172 23.406 1 88.56 196 ASP B CA 1
ATOM 6804 C C . ASP B 1 196 ? 14.016 22.906 22.516 1 88.56 196 ASP B C 1
ATOM 6806 O O . ASP B 1 196 ? 15.008 22.328 22.969 1 88.56 196 ASP B O 1
ATOM 6810 N N . LEU B 1 197 ? 13.906 23.172 21.297 1 89 197 LEU B N 1
ATOM 6811 C CA . LEU B 1 197 ? 14.977 22.984 20.312 1 89 197 LEU B CA 1
ATOM 6812 C C . LEU B 1 197 ? 15.391 24.328 19.719 1 89 197 LEU B C 1
ATOM 6814 O O . LEU B 1 197 ? 14.547 25.094 19.234 1 89 197 LEU B O 1
ATOM 6818 N N . GLN B 1 198 ? 16.688 24.594 19.859 1 86.94 198 GLN B N 1
ATOM 6819 C CA . GLN B 1 198 ? 17.219 25.812 19.266 1 86.94 198 GLN B CA 1
ATOM 6820 C C . GLN B 1 198 ? 17.75 25.562 17.859 1 86.94 198 GLN B C 1
ATOM 6822 O O . GLN B 1 198 ? 18.766 24.891 17.688 1 86.94 198 GLN B O 1
ATOM 6827 N N . THR B 1 199 ? 17.141 26.156 16.938 1 84.44 199 THR B N 1
ATOM 6828 C CA . THR B 1 199 ? 17.5 25.953 15.531 1 84.44 199 THR B CA 1
ATOM 6829 C C . THR B 1 199 ? 18.891 26.484 15.25 1 84.44 199 THR B C 1
ATOM 6831 O O . THR B 1 199 ? 19.594 25.969 14.359 1 84.44 199 THR B O 1
ATOM 6834 N N . VAL B 1 200 ? 19.297 27.469 16 1 83.44 200 VAL B N 1
ATOM 6835 C CA . VAL B 1 200 ? 20.594 28.109 15.805 1 83.44 200 VAL B CA 1
ATOM 6836 C C . VAL B 1 200 ? 21.703 27.094 16.094 1 83.44 200 VAL B C 1
ATOM 6838 O O . VAL B 1 200 ? 22.781 27.156 15.5 1 83.44 200 VAL B O 1
ATOM 6841 N N . LYS B 1 201 ? 21.438 26.125 16.891 1 86.94 201 LYS B N 1
ATOM 6842 C CA . LYS B 1 201 ? 22.422 25.109 17.25 1 86.94 201 LYS B CA 1
ATOM 6843 C C . LYS B 1 201 ? 22.516 24.031 16.188 1 86.94 201 LYS B C 1
ATOM 6845 O O . LYS B 1 201 ? 23.5 23.312 16.109 1 86.94 201 LYS B O 1
ATOM 6850 N N . LEU B 1 202 ? 21.516 23.969 15.367 1 91.62 202 LEU B N 1
ATOM 6851 C CA . LEU B 1 202 ? 21.453 22.906 14.367 1 91.62 202 LEU B CA 1
ATOM 6852 C C . LEU B 1 202 ? 22.031 23.375 13.039 1 91.62 202 LEU B C 1
ATOM 6854 O O . LEU B 1 202 ? 22.656 22.609 12.312 1 91.62 202 LEU B O 1
ATOM 6858 N N . PHE B 1 203 ? 21.688 24.656 12.766 1 90.56 203 PHE B N 1
ATOM 6859 C CA . PHE B 1 203 ? 22.109 25.203 11.477 1 90.56 203 PHE B CA 1
ATOM 6860 C C . PHE B 1 203 ? 22.828 26.531 11.664 1 90.56 203 PHE B C 1
ATOM 6862 O O . PHE B 1 203 ? 22.469 27.312 12.539 1 90.56 203 PHE B O 1
ATOM 6869 N N . LYS B 1 204 ? 24 26.719 11.023 1 77.81 204 LYS B N 1
ATOM 6870 C CA . LYS B 1 204 ? 24.766 27.969 11.141 1 77.81 204 LYS B CA 1
ATOM 6871 C C . LYS B 1 204 ? 24.172 29.062 10.258 1 77.81 204 LYS B C 1
ATOM 6873 O O . LYS B 1 204 ? 24.125 28.922 9.031 1 77.81 204 LYS B O 1
ATOM 6878 N N . PRO B 1 205 ? 23.547 30.016 10.883 1 66.81 205 PRO B N 1
ATOM 6879 C CA . PRO B 1 205 ? 23.078 31.125 10.047 1 66.81 205 PRO B CA 1
ATOM 6880 C C . PRO B 1 205 ? 24.219 31.891 9.398 1 66.81 205 PRO B C 1
ATOM 6882 O O . PRO B 1 205 ? 25.375 31.734 9.797 1 66.81 205 PRO B O 1
ATOM 6885 N N . VAL B 1 206 ? 24.203 32.594 8.25 1 57.41 206 VAL B N 1
ATOM 6886 C CA . VAL B 1 206 ? 25.281 33.344 7.645 1 57.41 206 VAL B CA 1
ATOM 6887 C C . VAL B 1 206 ? 26.031 34.125 8.727 1 57.41 206 VAL B C 1
ATOM 6889 O O . VAL B 1 206 ? 25.406 34.625 9.688 1 57.41 206 VAL B O 1
ATOM 6892 N N . LYS B 1 207 ? 27.375 34 8.75 1 49.19 207 LYS B N 1
ATOM 6893 C CA . LYS B 1 207 ? 28.266 34.938 9.422 1 49.19 207 LYS B CA 1
ATOM 6894 C C . LYS B 1 207 ? 27.875 36.375 9.102 1 49.19 207 LYS B C 1
ATOM 6896 O O . LYS B 1 207 ? 27.766 36.781 7.938 1 49.19 207 LYS B O 1
ATOM 6901 N N . LYS B 1 208 ? 27.109 37.188 9.867 1 42.53 208 LYS B N 1
ATOM 6902 C CA . LYS B 1 208 ? 27.031 38.625 9.719 1 42.53 208 LYS B CA 1
ATOM 6903 C C . LYS B 1 208 ? 28.391 39.219 9.352 1 42.53 208 LYS B C 1
ATOM 6905 O O . LYS B 1 208 ? 29.344 39.156 10.133 1 42.53 208 LYS B O 1
ATOM 6910 N N . SER B 1 209 ? 28.812 39.125 8.203 1 35.16 209 SER B N 1
ATOM 6911 C CA . SER B 1 209 ? 29.922 40.062 8.008 1 35.16 209 SER B CA 1
ATOM 6912 C C . SER B 1 209 ? 29.547 41.438 8.5 1 35.16 209 SER B C 1
ATOM 6914 O O . SER B 1 209 ? 30.391 42.344 8.523 1 35.16 209 SER B O 1
ATOM 6916 N N . TRP B 1 210 ? 28.344 42.031 8.242 1 30.3 210 TRP B N 1
ATOM 6917 C CA . TRP B 1 210 ? 28.172 43.469 8.398 1 30.3 210 TRP B CA 1
ATOM 6918 C C . TRP B 1 210 ? 28.156 43.875 9.867 1 30.3 210 TRP B C 1
ATOM 6920 O O . TRP B 1 210 ? 27.234 43.531 10.602 1 30.3 210 TRP B O 1
ATOM 6930 N N . LYS B 1 211 ? 29.234 43.938 10.508 1 33.62 211 LYS B N 1
ATOM 6931 C CA . LYS B 1 211 ? 29.375 44.906 11.586 1 33.62 211 LYS B CA 1
ATOM 6932 C C . LYS B 1 211 ? 28.891 46.281 11.148 1 33.62 211 LYS B C 1
ATOM 6934 O O . LYS B 1 211 ? 29.641 47.062 10.516 1 33.62 211 LYS B O 1
ATOM 6939 N N . ALA B 1 212 ? 27.891 46.625 10.523 1 27.72 212 ALA B N 1
ATOM 6940 C CA . ALA B 1 212 ? 27.531 48.031 10.789 1 27.72 212 ALA B CA 1
ATOM 6941 C C . ALA B 1 212 ? 27.5 48.312 12.289 1 27.72 212 ALA B C 1
ATOM 6943 O O . ALA B 1 212 ? 27 47.5 13.07 1 27.72 212 ALA B O 1
ATOM 6944 N N . LYS B 1 213 ? 28.422 49.031 12.672 1 31.55 213 LYS B N 1
ATOM 6945 C CA . LYS B 1 213 ? 28.391 49.938 13.836 1 31.55 213 LYS B CA 1
ATOM 6946 C C . LYS B 1 213 ? 27.016 50.562 14.031 1 31.55 213 LYS B C 1
ATOM 6948 O O . LYS B 1 213 ? 26.672 51.531 13.375 1 31.55 213 LYS B O 1
ATOM 6953 N N . HIS B 1 214 ? 25.938 49.938 13.898 1 23.69 214 HIS B N 1
ATOM 6954 C CA . HIS B 1 214 ? 24.781 50.656 14.43 1 23.69 214 HIS B CA 1
ATOM 6955 C C . HIS B 1 214 ? 25.094 51.281 15.781 1 23.69 214 HIS B C 1
ATOM 6957 O O . HIS B 1 214 ? 25.672 50.625 16.656 1 23.69 214 HIS B O 1
ATOM 6963 N N . LEU B 1 215 ? 25.578 52.625 15.789 1 26.73 215 LEU B N 1
ATOM 6964 C CA . LEU B 1 215 ? 25.375 53.562 16.875 1 26.73 215 LEU B CA 1
ATOM 6965 C C . LEU B 1 215 ? 24.109 53.25 17.656 1 26.73 215 LEU B C 1
ATOM 6967 O O . LEU B 1 215 ? 23.031 53.062 17.078 1 26.73 215 LEU B O 1
ATOM 6971 N N . ARG B 1 216 ? 24.312 52.562 18.719 1 26.94 216 ARG B N 1
ATOM 6972 C CA . ARG B 1 216 ? 23.422 52.438 19.859 1 26.94 216 ARG B CA 1
ATOM 6973 C C . ARG B 1 216 ? 22.594 53.688 20.062 1 26.94 216 ARG B C 1
ATOM 6975 O O . ARG B 1 216 ? 23.016 54.625 20.766 1 26.94 216 ARG B O 1
ATOM 6982 N N . THR B 1 217 ? 22.312 54.531 18.938 1 24.27 217 THR B N 1
ATOM 6983 C CA . THR B 1 217 ? 21.344 55.406 19.562 1 24.27 217 THR B CA 1
ATOM 6984 C C . THR B 1 217 ? 20.312 54.625 20.359 1 24.27 217 THR B C 1
ATOM 6986 O O . THR B 1 217 ? 19.719 53.656 19.859 1 24.27 217 THR B O 1
ATOM 6989 N N . ALA B 1 218 ? 20.516 54.594 21.656 1 28.14 218 ALA B N 1
ATOM 6990 C CA . ALA B 1 218 ? 19.766 54.25 22.859 1 28.14 218 ALA B CA 1
ATOM 6991 C C . ALA B 1 218 ? 18.266 54.531 22.672 1 28.14 218 ALA B C 1
ATOM 6993 O O . ALA B 1 218 ? 17.547 54.75 23.656 1 28.14 218 ALA B O 1
ATOM 6994 N N . ASN B 1 219 ? 17.812 54.875 21.438 1 26.23 219 ASN B N 1
ATOM 6995 C CA . ASN B 1 219 ? 16.406 55.125 21.719 1 26.23 219 ASN B CA 1
ATOM 6996 C C . ASN B 1 219 ? 15.711 53.875 22.297 1 26.23 219 ASN B C 1
ATOM 6998 O O . ASN B 1 219 ? 15.781 52.812 21.719 1 26.23 219 ASN B O 1
ATOM 7002 N N . ILE B 1 220 ? 15.641 53.781 23.594 1 24.78 220 ILE B N 1
ATOM 7003 C CA . ILE B 1 220 ? 14.844 53.031 24.562 1 24.78 220 ILE B CA 1
ATOM 7004 C C . ILE B 1 220 ? 13.445 52.781 24 1 24.78 220 ILE B C 1
ATOM 7006 O O . ILE B 1 220 ? 12.602 53.656 24.016 1 24.78 220 ILE B O 1
ATOM 7010 N N . ILE B 1 221 ? 13.367 52.469 22.672 1 27.16 221 ILE B N 1
ATOM 7011 C CA . ILE B 1 221 ? 11.945 52.219 22.516 1 27.16 221 ILE B CA 1
ATOM 7012 C C . ILE B 1 221 ? 11.523 51.094 23.438 1 27.16 221 ILE B C 1
ATOM 7014 O O . ILE B 1 221 ? 12.102 50 23.406 1 27.16 221 ILE B O 1
ATOM 7018 N N . SER B 1 222 ? 10.93 51.375 24.531 1 25.34 222 SER B N 1
ATOM 7019 C CA . SER B 1 222 ? 10.227 50.562 25.5 1 25.34 222 SER B CA 1
ATOM 7020 C C . SER B 1 222 ? 9.5 49.406 24.828 1 25.34 222 SER B C 1
ATOM 7022 O O . SER B 1 222 ? 8.836 49.594 23.797 1 25.34 222 SER B O 1
ATOM 7024 N N . LYS B 1 223 ? 10.203 48.344 24.734 1 29.94 223 LYS B N 1
ATOM 7025 C CA . LYS B 1 223 ? 9.602 47.031 24.375 1 29.94 223 LYS B CA 1
ATOM 7026 C C . LYS B 1 223 ? 8.148 46.969 24.859 1 29.94 223 LYS B C 1
ATOM 7028 O O . LYS B 1 223 ? 7.871 47.125 26.047 1 29.94 223 LYS B O 1
ATOM 7033 N N . PRO B 1 224 ? 7.258 47.469 23.984 1 27.86 224 PRO B N 1
ATOM 7034 C CA . PRO B 1 224 ? 5.941 47.25 24.594 1 27.86 224 PRO B CA 1
ATOM 7035 C C . PRO B 1 224 ? 5.789 45.875 25.219 1 27.86 224 PRO B C 1
ATOM 7037 O O . PRO B 1 224 ? 6.223 44.875 24.625 1 27.86 224 PRO B O 1
ATOM 7040 N N . GLN B 1 225 ? 6.277 45.688 26.469 1 26.72 225 GLN B N 1
ATOM 7041 C CA . GLN B 1 225 ? 5.91 44.562 27.297 1 26.72 225 GLN B CA 1
ATOM 7042 C C . GLN B 1 225 ? 4.543 44 26.891 1 26.72 225 GLN B C 1
ATOM 7044 O O . GLN B 1 225 ? 3.576 44.75 26.766 1 26.72 225 GLN B O 1
ATOM 7049 N N . THR B 1 226 ? 4.68 43.094 25.906 1 25.75 226 THR B N 1
ATOM 7050 C CA . THR B 1 226 ? 3.412 42.438 25.562 1 25.75 226 THR B CA 1
ATOM 7051 C C . THR B 1 226 ? 2.564 42.219 26.812 1 25.75 226 THR B C 1
ATOM 7053 O O . THR B 1 226 ? 2.965 41.5 27.719 1 25.75 226 THR B O 1
ATOM 7056 N N . PRO B 1 227 ? 1.946 43.281 27.266 1 31.06 227 PRO B N 1
ATOM 7057 C CA . PRO B 1 227 ? 1.134 43.312 28.484 1 31.06 227 PRO B CA 1
ATOM 7058 C C . PRO B 1 227 ? 0.147 42.156 28.578 1 31.06 227 PRO B C 1
ATOM 7060 O O . PRO B 1 227 ? -0.893 42.281 29.234 1 31.06 227 PRO B O 1
ATOM 7063 N N . PHE B 1 228 ? 0.58 41.062 27.797 1 30.22 228 PHE B N 1
ATOM 7064 C CA . PHE B 1 228 ? -0.61 40.219 27.781 1 30.22 228 PHE B CA 1
ATOM 7065 C C . PHE B 1 228 ? -1.097 39.938 29.188 1 30.22 228 PHE B C 1
ATOM 7067 O O . PHE B 1 228 ? -1.83 38.969 29.422 1 30.22 228 PHE B O 1
ATOM 7074 N N . LYS B 1 229 ? -0.178 40.344 30.156 1 29.45 229 LYS B N 1
ATOM 7075 C CA . LYS B 1 229 ? -0.744 40.062 31.469 1 29.45 229 LYS B CA 1
ATOM 7076 C C . LYS B 1 229 ? -2.082 40.781 31.656 1 29.45 229 LYS B C 1
ATOM 7078 O O . LYS B 1 229 ? -2.303 41.844 31.094 1 29.45 229 LYS B O 1
ATOM 7083 N N . ILE B 1 230 ? -3.115 40.062 31.984 1 29.58 230 ILE B N 1
ATOM 7084 C CA . ILE B 1 230 ? -4.352 40.688 32.469 1 29.58 230 ILE B CA 1
ATOM 7085 C C . ILE B 1 230 ? -4.027 41.969 33.25 1 29.58 230 ILE B C 1
ATOM 7087 O O . ILE B 1 230 ? -3.312 41.906 34.25 1 29.58 230 ILE B O 1
ATOM 7091 N N . PRO B 1 231 ? -3.801 43.188 32.531 1 26.66 231 PRO B N 1
ATOM 7092 C CA . PRO B 1 231 ? -3.439 44.438 33.188 1 26.66 231 PRO B CA 1
ATOM 7093 C C . PRO B 1 231 ? -4.145 44.656 34.531 1 26.66 231 PRO B C 1
ATOM 7095 O O . PRO B 1 231 ? -5.336 44.344 34.656 1 26.66 231 PRO B O 1
ATOM 7098 N N . SER B 1 232 ? -3.451 44.312 35.594 1 25.92 232 SER B N 1
ATOM 7099 C CA . SER B 1 232 ? -4.051 44.969 36.781 1 25.92 232 SER B CA 1
ATOM 7100 C C . SER B 1 232 ? -4.297 46.438 36.531 1 25.92 232 SER B C 1
ATOM 7102 O O . SER B 1 232 ? -3.566 47.094 35.781 1 25.92 232 SER B O 1
ATOM 7104 N N . ARG B 1 233 ? -5.402 47.062 36.844 1 22.86 233 ARG B N 1
ATOM 7105 C CA . ARG B 1 233 ? -6.016 48.406 36.75 1 22.86 233 ARG B CA 1
ATOM 7106 C C . ARG B 1 233 ? -5.035 49.469 37.188 1 22.86 233 ARG B C 1
ATOM 7108 O O . ARG B 1 233 ? -5.02 49.906 38.344 1 22.86 233 ARG B O 1
ATOM 7115 N N . LEU B 1 234 ? -3.693 49.438 36.781 1 22.86 234 LEU B N 1
ATOM 7116 C CA . LEU B 1 234 ? -3.121 50.656 37.344 1 22.86 234 LEU B CA 1
ATOM 7117 C C . LEU B 1 234 ? -3.775 51.906 36.75 1 22.86 234 LEU B C 1
ATOM 7119 O O . LEU B 1 234 ? -4.301 51.875 35.625 1 22.86 234 LEU B O 1
ATOM 7123 N N . SER B 1 235 ? -3.545 53.25 37.344 1 20.66 235 SER B N 1
ATOM 7124 C CA . SER B 1 235 ? -4.156 54.562 37.344 1 20.66 235 SER B CA 1
ATOM 7125 C C . SER B 1 235 ? -3.969 55.219 35.969 1 20.66 235 SER B C 1
ATOM 7127 O O . SER B 1 235 ? -3.141 54.781 35.156 1 20.66 235 SER B O 1
ATOM 7129 N N . THR B 1 236 ? -4.203 56.688 35.75 1 19.22 236 THR B N 1
ATOM 7130 C CA . THR B 1 236 ? -4.961 57.688 35.031 1 19.22 236 THR B CA 1
ATOM 7131 C C . THR B 1 236 ? -4.105 58.281 33.906 1 19.22 236 THR B C 1
ATOM 7133 O O . THR B 1 236 ? -4.57 59.156 33.188 1 19.22 236 THR B O 1
ATOM 7136 N N . SER B 1 237 ? -2.752 58.125 33.594 1 20.72 237 SER B N 1
ATOM 7137 C CA . SER B 1 237 ? -2.336 59.406 33.062 1 20.72 237 SER B CA 1
ATOM 7138 C C . SER B 1 237 ? -2.793 59.562 31.609 1 20.72 237 SER B C 1
ATOM 7140 O O . SER B 1 237 ? -2.961 58.594 30.891 1 20.72 237 SER B O 1
ATOM 7142 N N . ALA B 1 238 ? -3.125 60.906 31.016 1 20.03 238 ALA B N 1
ATOM 7143 C CA . ALA B 1 238 ? -3.865 61.656 30.016 1 20.03 238 ALA B CA 1
ATOM 7144 C C . ALA B 1 238 ? -3.146 61.656 28.672 1 20.03 238 ALA B C 1
ATOM 7146 O O . ALA B 1 238 ? -3.133 62.656 27.969 1 20.03 238 ALA B O 1
ATOM 7147 N N . VAL B 1 239 ? -2.266 60.656 28.359 1 21.75 239 VAL B N 1
ATOM 7148 C CA . VAL B 1 239 ? -1.501 61.156 27.219 1 21.75 239 VAL B CA 1
ATOM 7149 C C . VAL B 1 239 ? -2.395 61.25 25.984 1 21.75 239 VAL B C 1
ATOM 7151 O O . VAL B 1 239 ? -3.277 60.406 25.797 1 21.75 239 VAL B O 1
ATOM 7154 N N . GLY B 1 240 ? -2.305 62.375 25.156 1 19.09 240 GLY B N 1
ATOM 7155 C CA . GLY B 1 240 ? -2.992 63 24.031 1 19.09 240 GLY B CA 1
ATOM 7156 C C . GLY B 1 240 ? -2.992 62.125 22.781 1 19.09 240 GLY B C 1
ATOM 7157 O O . GLY B 1 240 ? -2.162 61.219 22.641 1 19.09 240 GLY B O 1
ATOM 7158 N N . ALA B 1 241 ? -4.105 62.219 21.953 1 20.09 241 ALA B N 1
ATOM 7159 C CA . ALA B 1 241 ? -4.926 61.562 20.938 1 20.09 241 ALA B CA 1
ATOM 7160 C C . ALA B 1 241 ? -4.266 61.625 19.562 1 20.09 241 ALA B C 1
ATOM 7162 O O . ALA B 1 241 ? -4.453 62.594 18.828 1 20.09 241 ALA B O 1
ATOM 7163 N N . ALA B 1 242 ? -2.922 61.312 19.375 1 21.8 242 ALA B N 1
ATOM 7164 C CA . ALA B 1 242 ? -2.631 61.656 17.984 1 21.8 242 ALA B CA 1
ATOM 7165 C C . ALA B 1 242 ? -3.408 60.781 17.031 1 21.8 242 ALA B C 1
ATOM 7167 O O . ALA B 1 242 ? -3.596 59.594 17.297 1 21.8 242 ALA B O 1
ATOM 7168 N N . PRO B 1 243 ? -4.098 61.344 16 1 19.75 243 PRO B N 1
ATOM 7169 C CA . PRO B 1 243 ? -5.109 60.844 15.07 1 19.75 243 PRO B CA 1
ATOM 7170 C C . PRO B 1 243 ? -4.535 59.875 14.039 1 19.75 243 PRO B C 1
ATOM 7172 O O . PRO B 1 243 ? -3.713 60.281 13.211 1 19.75 243 PRO B O 1
ATOM 7175 N N . ASN B 1 244 ? -3.893 58.812 14.453 1 18.47 244 ASN B N 1
ATOM 7176 C CA . ASN B 1 244 ? -3.271 58.062 13.375 1 18.47 244 ASN B CA 1
ATOM 7177 C C . ASN B 1 244 ? -4.309 57.531 12.391 1 18.47 244 ASN B C 1
ATOM 7179 O O . ASN B 1 244 ? -5.27 56.844 12.797 1 18.47 244 ASN B O 1
ATOM 7183 N N . PRO B 1 245 ? -4.332 58 11.156 1 18.75 245 PRO B N 1
ATOM 7184 C CA . PRO B 1 245 ? -5.387 57.812 10.156 1 18.75 245 PRO B CA 1
ATOM 7185 C C . PRO B 1 245 ? -5.613 56.375 9.789 1 18.75 245 PRO B C 1
ATOM 7187 O O . PRO B 1 245 ? -6.754 55.875 9.805 1 18.75 245 PRO B O 1
ATOM 7190 N N . LEU B 1 246 ? -4.785 55.812 8.898 1 19.56 246 LEU B N 1
ATOM 7191 C CA . LEU B 1 246 ? -5.281 55.219 7.652 1 19.56 246 LEU B CA 1
ATOM 7192 C C . LEU B 1 246 ? -5.645 53.75 7.832 1 19.56 246 LEU B C 1
ATOM 7194 O O . LEU B 1 246 ? -4.766 52.906 8 1 19.56 246 LEU B O 1
ATOM 7198 N N . LEU B 1 247 ? -6.559 53.406 8.648 1 18.89 247 LEU B N 1
ATOM 7199 C CA . LEU B 1 247 ? -6.871 52.031 9.062 1 18.89 247 LEU B CA 1
ATOM 7200 C C . LEU B 1 247 ? -7.379 51.219 7.891 1 18.89 247 LEU B C 1
ATOM 7202 O O . LEU B 1 247 ? -8.43 51.531 7.316 1 18.89 247 LEU B O 1
ATOM 7206 N N . SER B 1 248 ? -6.441 50.812 6.98 1 19.19 248 SER B N 1
ATOM 7207 C CA . SER B 1 248 ? -6.848 50 5.848 1 19.19 248 SER B CA 1
ATOM 7208 C C . SER B 1 248 ? -7.629 48.781 6.312 1 19.19 248 SER B C 1
ATOM 7210 O O . SER B 1 248 ? -7.227 48.094 7.254 1 19.19 248 SER B O 1
ATOM 7212 N N . THR B 1 249 ? -8.93 48.75 6.086 1 18.55 249 THR B N 1
ATOM 7213 C CA . THR B 1 249 ? -10.078 48 6.605 1 18.55 249 THR B CA 1
ATOM 7214 C C . THR B 1 249 ? -10.055 46.562 6.125 1 18.55 249 THR B C 1
ATOM 7216 O O . THR B 1 249 ? -11.031 45.812 6.305 1 18.55 249 THR B O 1
ATOM 7219 N N . SER B 1 250 ? -8.938 45.906 5.922 1 19.39 250 SER B N 1
ATOM 7220 C CA . SER B 1 250 ? -9.148 44.625 5.203 1 19.39 250 SER B CA 1
ATOM 7221 C C . SER B 1 250 ? -9.922 43.625 6.059 1 19.39 250 SER B C 1
ATOM 7223 O O . SER B 1 250 ? -9.43 43.188 7.094 1 19.39 250 SER B O 1
ATOM 7225 N N . SER B 1 251 ? -11.289 43.719 6.129 1 20.3 251 SER B N 1
ATOM 7226 C CA . SER B 1 251 ? -12.266 43.094 7.023 1 20.3 251 SER B CA 1
ATOM 7227 C C . SER B 1 251 ? -12.383 41.594 6.758 1 20.3 251 SER B C 1
ATOM 7229 O O . SER B 1 251 ? -12.945 41.188 5.742 1 20.3 251 SER B O 1
ATOM 7231 N N . ALA B 1 252 ? -11.359 40.781 6.859 1 21.05 252 ALA B N 1
ATOM 7232 C CA . ALA B 1 252 ? -11.43 39.344 6.59 1 21.05 252 ALA B CA 1
ATOM 7233 C C . ALA B 1 252 ? -12.406 38.656 7.539 1 21.05 252 ALA B C 1
ATOM 7235 O O . ALA B 1 252 ? -12.266 38.75 8.766 1 21.05 252 ALA B O 1
ATOM 7236 N N . ILE B 1 253 ? -13.703 38.375 7.117 1 21.62 253 ILE B N 1
ATOM 7237 C CA . ILE B 1 253 ? -14.914 37.812 7.703 1 21.62 253 ILE B CA 1
ATOM 7238 C C . ILE B 1 253 ? -14.656 36.375 8.109 1 21.62 253 ILE B C 1
ATOM 7240 O O . ILE B 1 253 ? -14.359 35.531 7.258 1 21.62 253 ILE B O 1
ATOM 7244 N N . VAL B 1 254 ? -13.969 36.094 9.188 1 23.8 254 VAL B N 1
ATOM 7245 C CA . VAL B 1 254 ? -13.781 34.75 9.758 1 23.8 254 VAL B CA 1
ATOM 7246 C C . VAL B 1 254 ? -15.133 34.125 10.055 1 23.8 254 VAL B C 1
ATOM 7248 O O . VAL B 1 254 ? -15.914 34.625 10.859 1 23.8 254 VAL B O 1
ATOM 7251 N N . SER B 1 255 ? -15.742 33.375 9.125 1 23.89 255 SER B N 1
ATOM 7252 C CA . SER B 1 255 ? -17.031 32.688 9.133 1 23.89 255 SER B CA 1
ATOM 7253 C C . SER B 1 255 ? -17.109 31.656 10.273 1 23.89 255 SER B C 1
ATOM 7255 O O . SER B 1 255 ? -16.609 30.547 10.148 1 23.89 255 SER B O 1
ATOM 7257 N N . THR B 1 256 ? -16.672 31.984 11.516 1 23.22 256 THR B N 1
ATOM 7258 C CA . THR B 1 256 ? -16.953 31.094 12.633 1 23.22 256 THR B CA 1
ATOM 7259 C C . THR B 1 256 ? -18.438 30.734 12.672 1 23.22 256 THR B C 1
ATOM 7261 O O . THR B 1 256 ? -19.266 31.406 12.031 1 23.22 256 THR B O 1
ATOM 7264 N N . SER B 1 257 ? -18.828 29.922 13.812 1 23.62 257 SER B N 1
ATOM 7265 C CA . SER B 1 257 ? -20.078 29.297 14.227 1 23.62 257 SER B CA 1
ATOM 7266 C C . SER B 1 257 ? -21.188 30.344 14.391 1 23.62 257 SER B C 1
ATOM 7268 O O . SER B 1 257 ? -21.062 31.266 15.188 1 23.62 257 SER B O 1
ATOM 7270 N N . PRO B 1 258 ? -21.922 30.641 13.383 1 25.58 258 PRO B N 1
ATOM 7271 C CA . PRO B 1 258 ? -22.984 31.656 13.508 1 25.58 258 PRO B CA 1
ATOM 7272 C C . PRO B 1 258 ? -23.922 31.375 14.672 1 25.58 258 PRO B C 1
ATOM 7274 O O . PRO B 1 258 ? -24.922 32.094 14.844 1 25.58 258 PRO B O 1
ATOM 7277 N N . SER B 1 259 ? -23.781 30.141 15.219 1 25.78 259 SER B N 1
ATOM 7278 C CA . SER B 1 259 ? -25 29.828 15.945 1 25.78 259 SER B CA 1
ATOM 7279 C C . SER B 1 259 ? -25.219 30.797 17.109 1 25.78 259 SER B C 1
ATOM 7281 O O . SER B 1 259 ? -26.266 30.781 17.766 1 25.78 259 SER B O 1
ATOM 7283 N N . MET B 1 260 ? -24.172 31.188 17.688 1 23.48 260 MET B N 1
ATOM 7284 C CA . MET B 1 260 ? -24.5 31.625 19.047 1 23.48 260 MET B CA 1
ATOM 7285 C C . MET B 1 260 ? -25.359 32.875 19.031 1 23.48 260 MET B C 1
ATOM 7287 O O . MET B 1 260 ? -25.359 33.656 20 1 23.48 260 MET B O 1
ATOM 7291 N N . MET B 1 261 ? -25.734 33.406 17.859 1 22.39 261 MET B N 1
ATOM 7292 C CA . MET B 1 261 ? -26.594 34.531 18.172 1 22.39 261 MET B CA 1
ATOM 7293 C C . MET B 1 261 ? -27.859 34.062 18.891 1 22.39 261 MET B C 1
ATOM 7295 O O . MET B 1 261 ? -28.594 33.219 18.391 1 22.39 261 MET B O 1
ATOM 7299 N N . ARG B 1 262 ? -27.922 34.219 20.172 1 20.8 262 ARG B N 1
ATOM 7300 C CA . ARG B 1 262 ? -29.047 33.969 21.062 1 20.8 262 ARG B CA 1
ATOM 7301 C C . ARG B 1 262 ? -30.359 34.469 20.422 1 20.8 262 ARG B C 1
ATOM 7303 O O . ARG B 1 262 ? -30.359 35.406 19.625 1 20.8 262 ARG B O 1
ATOM 7310 N N . ARG B 1 263 ? -31.438 33.531 20.594 1 23.36 263 ARG B N 1
ATOM 7311 C CA . ARG B 1 263 ? -32.875 33.812 20.703 1 23.36 263 ARG B CA 1
ATOM 7312 C C . ARG B 1 263 ? -33.125 35.031 21.609 1 23.36 263 ARG B C 1
ATOM 7314 O O . ARG B 1 263 ? -32.594 35.094 22.719 1 23.36 263 ARG B O 1
ATOM 7321 N N . SER B 1 264 ? -33.344 36.125 20.906 1 19.61 264 SER B N 1
ATOM 7322 C CA . SER B 1 264 ? -34.094 37.219 21.547 1 19.61 264 SER B CA 1
ATOM 7323 C C . SER B 1 264 ? -35.312 36.719 22.281 1 19.61 264 SER B C 1
ATOM 7325 O O . SER B 1 264 ? -36.156 36.031 21.703 1 19.61 264 SER B O 1
ATOM 7327 N N . LYS B 1 265 ? -35.219 36.375 23.516 1 24.09 265 LYS B N 1
ATOM 7328 C CA . LYS B 1 265 ? -36.375 36.469 24.406 1 24.09 265 LYS B CA 1
ATOM 7329 C C . LYS B 1 265 ? -37.094 37.812 24.188 1 24.09 265 LYS B C 1
ATOM 7331 O O . LYS B 1 265 ? -36.625 38.844 24.609 1 24.09 265 LYS B O 1
ATOM 7336 N N . PHE B 1 266 ? -37.781 38 22.984 1 21.08 266 PHE B N 1
ATOM 7337 C CA . PHE B 1 266 ? -38.812 39 23.25 1 21.08 266 PHE B CA 1
ATOM 7338 C C . PHE B 1 266 ? -39.562 38.656 24.531 1 21.08 266 PHE B C 1
ATOM 7340 O O . PHE B 1 266 ? -39.594 39.5 25.453 1 21.08 266 PHE B O 1
ATOM 7347 N N . LEU B 1 267 ? -41.062 38.312 24.344 1 19.23 267 LEU B N 1
ATOM 7348 C CA . LEU B 1 267 ? -42.344 38.375 25.031 1 19.23 267 LEU B CA 1
ATOM 7349 C C . LEU B 1 267 ? -42.469 37.25 26.062 1 19.23 267 LEU B C 1
ATOM 7351 O O . LEU B 1 267 ? -42.562 36.094 25.703 1 19.23 267 LEU B O 1
ATOM 7355 N N . ASN B 1 268 ? -41.688 36.938 27.031 1 18.47 268 ASN B N 1
ATOM 7356 C CA . ASN B 1 268 ? -42.312 36.062 28.031 1 18.47 268 ASN B CA 1
ATOM 7357 C C . ASN B 1 268 ? -43.688 36.562 28.453 1 18.47 268 ASN B C 1
ATOM 7359 O O . ASN B 1 268 ? -43.781 37.406 29.359 1 18.47 268 ASN B O 1
ATOM 7363 N N . SER B 1 269 ? -44.656 37.031 27.406 1 17.86 269 SER B N 1
ATOM 7364 C CA . SER B 1 269 ? -46.062 37.125 27.875 1 17.86 269 SER B CA 1
ATOM 7365 C C . SER B 1 269 ? -46.438 35.844 28.625 1 17.86 269 SER B C 1
ATOM 7367 O O . SER B 1 269 ? -45.812 34.812 28.453 1 17.86 269 SER B O 1
ATOM 7369 N N . ASN B 1 270 ? -47.594 36.031 29.578 1 16.59 270 ASN B N 1
ATOM 7370 C CA . ASN B 1 270 ? -48.438 35.344 30.531 1 16.59 270 ASN B CA 1
ATOM 7371 C C . ASN B 1 270 ? -49.156 34.156 29.906 1 16.59 270 ASN B C 1
ATOM 7373 O O . ASN B 1 270 ? -49.406 34.156 28.703 1 16.59 270 ASN B O 1
ATOM 7377 N N . SER B 1 271 ? -49.188 33.031 30.609 1 17.78 271 SER B N 1
ATOM 7378 C CA . SER B 1 271 ? -49.688 31.672 30.562 1 17.78 271 SER B CA 1
ATOM 7379 C C . SER B 1 271 ? -51.188 31.656 30.312 1 17.78 271 SER B C 1
ATOM 7381 O O . SER B 1 271 ? -51.812 30.594 30.359 1 17.78 271 SER B O 1
ATOM 7383 N N . ASN B 1 272 ? -51.938 32.781 29.922 1 16.33 272 ASN B N 1
ATOM 7384 C CA . ASN B 1 272 ? -53.312 32.344 30.234 1 16.33 272 ASN B CA 1
ATOM 7385 C C . ASN B 1 272 ? -53.719 31.141 29.422 1 16.33 272 ASN B C 1
ATOM 7387 O O . ASN B 1 272 ? -53.438 31.062 28.234 1 16.33 272 ASN B O 1
ATOM 7391 N N . ALA B 1 273 ? -54.188 30.078 30.094 1 16.58 273 ALA B N 1
ATOM 7392 C CA . ALA B 1 273 ? -54.625 28.688 30 1 16.58 273 ALA B CA 1
ATOM 7393 C C . ALA B 1 273 ? -55.844 28.562 29.078 1 16.58 273 ALA B C 1
ATOM 7395 O O . ALA B 1 273 ? -56.156 27.469 28.609 1 16.58 273 ALA B O 1
ATOM 7396 N N . SER B 1 274 ? -56.656 29.625 28.828 1 16.45 274 SER B N 1
ATOM 7397 C CA . SER B 1 274 ? -58 29.031 28.812 1 16.45 274 SER B CA 1
ATOM 7398 C C . SER B 1 274 ? -58.156 28.078 27.625 1 16.45 274 SER B C 1
ATOM 7400 O O . SER B 1 274 ? -57.406 28.156 26.672 1 16.45 274 SER B O 1
ATOM 7402 N N . ASN B 1 275 ? -59.281 27.375 27.625 1 15.67 275 ASN B N 1
ATOM 7403 C CA . ASN B 1 275 ? -60 26.125 27.344 1 15.67 275 ASN B CA 1
ATOM 7404 C C . ASN B 1 275 ? -60.438 26.062 25.891 1 15.67 275 ASN B C 1
ATOM 7406 O O . ASN B 1 275 ? -61.156 25.141 25.5 1 15.67 275 ASN B O 1
ATOM 7410 N N . ALA B 1 276 ? -60.281 27.203 25.172 1 15.79 276 ALA B N 1
ATOM 7411 C CA . ALA B 1 276 ? -61.5 27.156 24.359 1 15.79 276 ALA B CA 1
ATOM 7412 C C . ALA B 1 276 ? -61.438 25.969 23.391 1 15.79 276 ALA B C 1
ATOM 7414 O O . ALA B 1 276 ? -60.406 25.641 22.828 1 15.79 276 ALA B O 1
ATOM 7415 N N . THR B 1 277 ? -62.625 25.422 23.203 1 15.41 277 THR B N 1
ATOM 7416 C CA . THR B 1 277 ? -63.281 24.188 22.75 1 15.41 277 THR B CA 1
ATOM 7417 C C . THR B 1 277 ? -63.125 24.016 21.25 1 15.41 277 THR B C 1
ATOM 7419 O O . THR B 1 277 ? -62.844 22.922 20.766 1 15.41 277 THR B O 1
ATOM 7422 N N . SER B 1 278 ? -63.656 25.047 20.469 1 15.25 278 SER B N 1
ATOM 7423 C CA . SER B 1 278 ? -64.75 24.438 19.719 1 15.25 278 SER B CA 1
ATOM 7424 C C . SER B 1 278 ? -64.25 23.625 18.531 1 15.25 278 SER B C 1
ATOM 7426 O O . SER B 1 278 ? -63.062 23.719 18.188 1 15.25 278 SER B O 1
ATOM 7428 N N . ASN B 1 279 ? -65 23.812 17.5 1 15.37 279 ASN B N 1
ATOM 7429 C CA . ASN B 1 279 ? -65.812 22.938 16.672 1 15.37 279 ASN B CA 1
ATOM 7430 C C . ASN B 1 279 ? -65.062 22.469 15.43 1 15.37 279 ASN B C 1
ATOM 7432 O O . ASN B 1 279 ? -64.062 23.031 15.062 1 15.37 279 ASN B O 1
ATOM 7436 N N . ILE B 1 280 ? -65.812 21.953 14.523 1 15.62 280 ILE B N 1
ATOM 7437 C CA . ILE B 1 280 ? -66.062 20.703 13.797 1 15.62 280 ILE B CA 1
ATOM 7438 C C . ILE B 1 280 ? -65.5 20.812 12.398 1 15.62 280 ILE B C 1
ATOM 7440 O O . ILE B 1 280 ? -64.812 19.859 11.914 1 15.62 280 ILE B O 1
ATOM 7444 N N . ASN B 1 281 ? -65.438 22.078 11.68 1 14.57 281 ASN B N 1
ATOM 7445 C CA . ASN B 1 281 ? -66.25 21.719 10.516 1 14.57 281 ASN B CA 1
ATOM 7446 C C . ASN B 1 281 ? -65.438 20.984 9.469 1 14.57 281 ASN B C 1
ATOM 7448 O O . ASN B 1 281 ? -64.188 21.016 9.516 1 14.57 281 ASN B O 1
ATOM 7452 N N . ASN B 1 282 ? -65.875 21.266 8.203 1 14.98 282 ASN B N 1
ATOM 7453 C CA . ASN B 1 282 ? -66.438 20.422 7.152 1 14.98 282 ASN B CA 1
ATOM 7454 C C . ASN B 1 282 ? -65.375 20.031 6.121 1 14.98 282 ASN B C 1
ATOM 7456 O O . ASN B 1 282 ? -65.188 18.859 5.836 1 14.98 282 ASN B O 1
ATOM 7460 N N . ASN B 1 283 ? -65.125 20.906 5.102 1 14.44 283 ASN B N 1
ATOM 7461 C CA . ASN B 1 283 ? -65.625 20.5 3.799 1 14.44 283 ASN B CA 1
ATOM 7462 C C . ASN B 1 283 ? -64.562 19.859 2.939 1 14.44 283 ASN B C 1
ATOM 7464 O O . ASN B 1 283 ? -64.688 18.703 2.529 1 14.44 283 ASN B O 1
ATOM 7468 N N . ASN B 1 284 ? -64.188 20.578 1.841 1 14.65 284 ASN B N 1
ATOM 7469 C CA . ASN B 1 284 ? -64.5 20.297 0.441 1 14.65 284 ASN B CA 1
ATOM 7470 C C . ASN B 1 284 ? -63.312 19.625 -0.266 1 14.65 284 ASN B C 1
ATOM 7472 O O . ASN B 1 284 ? -62.156 19.734 0.187 1 14.65 284 ASN B O 1
ATOM 7476 N N . ASN B 1 285 ? -63.594 19.328 -1.578 1 15.48 285 ASN B N 1
ATOM 7477 C CA . ASN B 1 285 ? -63.438 18.281 -2.582 1 15.48 285 ASN B CA 1
ATOM 7478 C C . ASN B 1 285 ? -62.125 18.391 -3.303 1 15.48 285 ASN B C 1
ATOM 7480 O O . ASN B 1 285 ? -61.438 19.406 -3.221 1 15.48 285 ASN B O 1
ATOM 7484 N N . VAL B 1 286 ? -62.219 17.969 -4.535 1 15.71 286 VAL B N 1
ATOM 7485 C CA . VAL B 1 286 ? -61.562 16.938 -5.332 1 15.71 286 VAL B CA 1
ATOM 7486 C C . VAL B 1 286 ? -60.375 17.531 -6.074 1 15.71 286 VAL B C 1
ATOM 7488 O O . VAL B 1 286 ? -60.125 18.734 -5.984 1 15.71 286 VAL B O 1
ATOM 7491 N N . ASN B 1 287 ? -60.344 17.344 -7.434 1 15.23 287 ASN B N 1
ATOM 7492 C CA . ASN B 1 287 ? -59.562 16.453 -8.281 1 15.23 287 ASN B CA 1
ATOM 7493 C C . ASN B 1 287 ? -58.594 17.25 -9.148 1 15.23 287 ASN B C 1
ATOM 7495 O O . ASN B 1 287 ? -57.625 16.688 -9.68 1 15.23 287 ASN B O 1
ATOM 7499 N N . ASN B 1 288 ? -58.75 18.594 -9.453 1 15.13 288 ASN B N 1
ATOM 7500 C CA . ASN B 1 288 ? -58.656 18.766 -10.898 1 15.13 288 ASN B CA 1
ATOM 7501 C C . ASN B 1 288 ? -57.219 18.812 -11.359 1 15.13 288 ASN B C 1
ATOM 7503 O O . ASN B 1 288 ? -56.375 19.516 -10.75 1 15.13 288 ASN B O 1
ATOM 7507 N N . ASN B 1 289 ? -56.844 17.938 -12.281 1 15.74 289 ASN B N 1
ATOM 7508 C CA . ASN B 1 289 ? -55.656 17.375 -12.906 1 15.74 289 ASN B CA 1
ATOM 7509 C C . ASN B 1 289 ? -54.875 18.422 -13.719 1 15.74 289 ASN B C 1
ATOM 7511 O O . ASN B 1 289 ? -53.656 18.562 -13.57 1 15.74 289 ASN B O 1
ATOM 7515 N N . GLY B 1 290 ? -55.375 18.906 -14.883 1 15.62 290 GLY B N 1
ATOM 7516 C CA . GLY B 1 290 ? -54.688 18.562 -16.125 1 15.62 290 GLY B CA 1
ATOM 7517 C C . GLY B 1 290 ? -53.656 19.578 -16.547 1 15.62 290 GLY B C 1
ATOM 7518 O O . GLY B 1 290 ? -52.688 19.25 -17.219 1 15.62 290 GLY B O 1
ATOM 7519 N N . GLN B 1 291 ? -53.906 20.953 -16.391 1 15.06 291 GLN B N 1
ATOM 7520 C CA . GLN B 1 291 ? -53.812 21.625 -17.688 1 15.06 291 GLN B CA 1
ATOM 7521 C C . GLN B 1 291 ? -52.344 21.828 -18.094 1 15.06 291 GLN B C 1
ATOM 7523 O O . GLN B 1 291 ? -51.438 21.688 -17.281 1 15.06 291 GLN B O 1
ATOM 7528 N N . GLN B 1 292 ? -52.031 23.141 -18.625 1 15.32 292 GLN B N 1
ATOM 7529 C CA . GLN B 1 292 ? -51.781 23.719 -19.938 1 15.32 292 GLN B CA 1
ATOM 7530 C C . GLN B 1 292 ? -50.281 24 -20.125 1 15.32 292 GLN B C 1
ATOM 7532 O O . GLN B 1 292 ? -49.531 24.094 -19.141 1 15.32 292 GLN B O 1
ATOM 7537 N N . SER B 1 293 ? -49.875 24.641 -21.297 1 17.56 293 SER B N 1
ATOM 7538 C CA . SER B 1 293 ? -49.062 24.703 -22.5 1 17.56 293 SER B CA 1
ATOM 7539 C C . SER B 1 293 ? -48 25.766 -22.391 1 17.56 293 SER B C 1
ATOM 7541 O O . SER B 1 293 ? -47.25 26.016 -23.328 1 17.56 293 SER B O 1
ATOM 7543 N N . THR B 1 294 ? -47.281 26.031 -21.25 1 15.8 294 THR B N 1
ATOM 7544 C CA . THR B 1 294 ? -46.719 27.391 -21.281 1 15.8 294 THR B CA 1
ATOM 7545 C C . THR B 1 294 ? -45.688 27.516 -22.391 1 15.8 294 THR B C 1
ATOM 7547 O O . THR B 1 294 ? -44.875 26.609 -22.609 1 15.8 294 THR B O 1
ATOM 7550 N N . PRO B 1 295 ? -45.812 28.672 -23.094 1 17.94 295 PRO B N 1
ATOM 7551 C CA . PRO B 1 295 ? -45.281 29.188 -24.359 1 17.94 295 PRO B CA 1
ATOM 7552 C C . PRO B 1 295 ? -43.812 29.578 -24.25 1 17.94 295 PRO B C 1
ATOM 7554 O O . PRO B 1 295 ? -43.312 29.906 -23.172 1 17.94 295 PRO B O 1
ATOM 7557 N N . PRO B 1 296 ? -42.969 29.266 -25.25 1 18.97 296 PRO B N 1
ATOM 7558 C CA . PRO B 1 296 ? -41.5 29.297 -25.391 1 18.97 296 PRO B CA 1
ATOM 7559 C C . PRO B 1 296 ? -40.938 30.719 -25.469 1 18.97 296 PRO B C 1
ATOM 7561 O O . PRO B 1 296 ? -41.375 31.5 -26.312 1 18.97 296 PRO B O 1
ATOM 7564 N N . SER B 1 297 ? -40.594 31.422 -24.359 1 16.06 297 SER B N 1
ATOM 7565 C CA . SER B 1 297 ? -40.188 32.812 -24.25 1 16.06 297 SER B CA 1
ATOM 7566 C C . SER B 1 297 ? -38.969 33.094 -25.125 1 16.06 297 SER B C 1
ATOM 7568 O O . SER B 1 297 ? -37.969 32.375 -25.094 1 16.06 297 SER B O 1
ATOM 7570 N N . LYS B 1 298 ? -39.188 33.938 -26.141 1 18.69 298 LYS B N 1
ATOM 7571 C CA . LYS B 1 298 ? -38.438 34.562 -27.234 1 18.69 298 LYS B CA 1
ATOM 7572 C C . LYS B 1 298 ? -37.375 35.531 -26.703 1 18.69 298 LYS B C 1
ATOM 7574 O O . LYS B 1 298 ? -36.969 36.438 -27.406 1 18.69 298 LYS B O 1
ATOM 7579 N N . LEU B 1 299 ? -36.719 35.344 -25.594 1 17.52 299 LEU B N 1
ATOM 7580 C CA . LEU B 1 299 ? -36.062 36.562 -25.062 1 17.52 299 LEU B CA 1
ATOM 7581 C C . LEU B 1 299 ? -35.094 37.156 -26.109 1 17.52 299 LEU B C 1
ATOM 7583 O O . LEU B 1 299 ? -34.281 36.438 -26.672 1 17.52 299 LEU B O 1
ATOM 7587 N N . LEU B 1 300 ? -35.469 38.375 -26.547 1 16.92 300 LEU B N 1
ATOM 7588 C CA . LEU B 1 300 ? -35.031 39.375 -27.5 1 16.92 300 LEU B CA 1
ATOM 7589 C C . LEU B 1 300 ? -33.594 39.75 -27.25 1 16.92 300 LEU B C 1
ATOM 7591 O O . LEU B 1 300 ? -33.062 39.594 -26.141 1 16.92 300 LEU B O 1
ATOM 7595 N N . ASN B 1 301 ? -32.938 40.5 -28.297 1 18.11 301 ASN B N 1
ATOM 7596 C CA . ASN B 1 301 ? -31.75 40.812 -29.062 1 18.11 301 ASN B CA 1
ATOM 7597 C C . ASN B 1 301 ? -30.984 41.969 -28.469 1 18.11 301 ASN B C 1
ATOM 7599 O O . ASN B 1 301 ? -30.016 42.469 -29.062 1 18.11 301 ASN B O 1
ATOM 7603 N N . ILE B 1 302 ? -31.406 42.469 -27.219 1 18.3 302 ILE B N 1
ATOM 7604 C CA . ILE B 1 302 ? -31.078 43.875 -27.266 1 18.3 302 ILE B CA 1
ATOM 7605 C C . ILE B 1 302 ? -29.562 44.062 -27.344 1 18.3 302 ILE B C 1
ATOM 7607 O O . ILE B 1 302 ? -28.812 43.469 -26.594 1 18.3 302 ILE B O 1
ATOM 7611 N N . GLU B 1 303 ? -29.078 44.906 -28.312 1 19.31 303 GLU B N 1
ATOM 7612 C CA . GLU B 1 303 ? -27.891 45.312 -29.031 1 19.31 303 GLU B CA 1
ATOM 7613 C C . GLU B 1 303 ? -27.016 46.25 -28.172 1 19.31 303 GLU B C 1
ATOM 7615 O O . GLU B 1 303 ? -25.984 46.719 -28.625 1 19.31 303 GLU B O 1
ATOM 7620 N N . HIS B 1 304 ? -27.172 46.188 -26.797 1 17.91 304 HIS B N 1
ATOM 7621 C CA . HIS B 1 304 ? -26.688 47.438 -26.219 1 17.91 304 HIS B CA 1
ATOM 7622 C C . HIS B 1 304 ? -25.25 47.688 -26.641 1 17.91 304 HIS B C 1
ATOM 7624 O O . HIS B 1 304 ? -24.469 46.781 -26.891 1 17.91 304 HIS B O 1
ATOM 7630 N N . ASN B 1 305 ? -25.016 49 -26.922 1 18.64 305 ASN B N 1
ATOM 7631 C CA . ASN B 1 305 ? -24.031 49.938 -27.438 1 18.64 305 ASN B CA 1
ATOM 7632 C C . ASN B 1 305 ? -22.766 49.969 -26.578 1 18.64 305 ASN B C 1
ATOM 7634 O O . ASN B 1 305 ? -22.844 50.156 -25.359 1 18.64 305 ASN B O 1
ATOM 7638 N N . LYS B 1 306 ? -21.672 49.375 -27.078 1 21.03 306 LYS B N 1
ATOM 7639 C CA . LYS B 1 306 ? -20.344 48.969 -26.625 1 21.03 306 LYS B CA 1
ATOM 7640 C C . LYS B 1 306 ? -19.5 50.219 -26.297 1 21.03 306 LYS B C 1
ATOM 7642 O O . LYS B 1 306 ? -18.281 50.094 -26.125 1 21.03 306 LYS B O 1
ATOM 7647 N N . THR B 1 307 ? -20.141 51.375 -26.047 1 19.86 307 THR B N 1
ATOM 7648 C CA . THR B 1 307 ? -19.188 52.438 -26.328 1 19.86 307 THR B CA 1
ATOM 7649 C C . THR B 1 307 ? -18.094 52.469 -25.281 1 19.86 307 THR B C 1
ATOM 7651 O O . THR B 1 307 ? -17.188 53.312 -25.344 1 19.86 307 THR B O 1
ATOM 7654 N N . THR B 1 308 ? -17.969 51.656 -24.328 1 20.28 308 THR B N 1
ATOM 7655 C CA . THR B 1 308 ? -17.312 52.312 -23.219 1 20.28 308 THR B CA 1
ATOM 7656 C C . THR B 1 308 ? -15.914 52.781 -23.625 1 20.28 308 THR B C 1
ATOM 7658 O O . THR B 1 308 ? -15.219 52.125 -24.391 1 20.28 308 THR B O 1
ATOM 7661 N N . PRO B 1 309 ? -15.641 54.062 -23.469 1 23.41 309 PRO B N 1
ATOM 7662 C CA . PRO B 1 309 ? -14.453 54.875 -23.766 1 23.41 309 PRO B CA 1
ATOM 7663 C C . PRO B 1 309 ? -13.188 54.312 -23.109 1 23.41 309 PRO B C 1
ATOM 7665 O O . PRO B 1 309 ? -13.242 53.781 -22 1 23.41 309 PRO B O 1
ATOM 7668 N N . ASP B 1 310 ? -12.148 54 -23.938 1 22.06 310 ASP B N 1
ATOM 7669 C CA . ASP B 1 310 ? -10.852 53.344 -23.797 1 22.06 310 ASP B CA 1
ATOM 7670 C C . ASP B 1 310 ? -9.914 54.188 -22.922 1 22.06 310 ASP B C 1
ATOM 7672 O O . ASP B 1 310 ? -9.375 55.219 -23.375 1 22.06 310 ASP B O 1
ATOM 7676 N N . ASP B 1 311 ? -10.383 54.781 -21.812 1 19.97 311 ASP B N 1
ATOM 7677 C CA . ASP B 1 311 ? -9.375 55.594 -21.141 1 19.97 311 ASP B CA 1
ATOM 7678 C C . ASP B 1 311 ? -8.102 54.812 -20.906 1 19.97 311 ASP B C 1
ATOM 7680 O O . ASP B 1 311 ? -8.117 53.812 -20.188 1 19.97 311 ASP B O 1
ATOM 7684 N N . LYS B 1 312 ? -7.109 54.844 -21.781 1 24.48 312 LYS B N 1
ATOM 7685 C CA . LYS B 1 312 ? -5.777 54.25 -21.891 1 24.48 312 LYS B CA 1
ATOM 7686 C C . LYS B 1 312 ? -4.902 54.656 -20.703 1 24.48 312 LYS B C 1
ATOM 7688 O O . LYS B 1 312 ? -4.219 55.688 -20.75 1 24.48 312 LYS B O 1
ATOM 7693 N N . LEU B 1 313 ? -5.422 54.938 -19.516 1 22.27 313 LEU B N 1
ATOM 7694 C CA . LEU B 1 313 ? -4.391 55.438 -18.609 1 22.27 313 LEU B CA 1
ATOM 7695 C C . LEU B 1 313 ? -3.178 54.5 -18.625 1 22.27 313 LEU B C 1
ATOM 7697 O O . LEU B 1 313 ? -3.328 53.281 -18.641 1 22.27 313 LEU B O 1
ATOM 7701 N N . SER B 1 314 ? -2.07 55.031 -19.078 1 24.92 314 SER B N 1
ATOM 7702 C CA . SER B 1 314 ? -0.721 54.531 -19.281 1 24.92 314 SER B CA 1
ATOM 7703 C C . SER B 1 314 ? -0.182 53.875 -18.016 1 24.92 314 SER B C 1
ATOM 7705 O O . SER B 1 314 ? -0.27 54.438 -16.922 1 24.92 314 SER B O 1
ATOM 7707 N N . PRO B 1 315 ? -0.239 52.594 -17.891 1 24.8 315 PRO B N 1
ATOM 7708 C CA . PRO B 1 315 ? 0.273 51.938 -16.688 1 24.8 315 PRO B CA 1
ATOM 7709 C C . PRO B 1 315 ? 1.66 52.438 -16.297 1 24.8 315 PRO B C 1
ATOM 7711 O O . PRO B 1 315 ? 2.5 52.719 -17.156 1 24.8 315 PRO B O 1
ATOM 7714 N N . SER B 1 316 ? 1.803 53.344 -15.359 1 25.72 316 SER B N 1
ATOM 7715 C CA . SER B 1 316 ? 3.049 53.75 -14.719 1 25.72 316 SER B CA 1
ATOM 7716 C C . SER B 1 316 ? 4.031 52.594 -14.625 1 25.72 316 SER B C 1
ATOM 7718 O O . SER B 1 316 ? 3.627 51.438 -14.43 1 25.72 316 SER B O 1
ATOM 7720 N N . GLN B 1 317 ? 5.266 52.781 -15.211 1 26.23 317 GLN B N 1
ATOM 7721 C CA . GLN B 1 317 ? 6.469 51.969 -15.297 1 26.23 317 GLN B CA 1
ATOM 7722 C C . GLN B 1 317 ? 6.824 51.375 -13.938 1 26.23 317 GLN B C 1
ATOM 7724 O O . GLN B 1 317 ? 7.219 52.094 -13.023 1 26.23 317 GLN B O 1
ATOM 7729 N N . MET B 1 318 ? 6.07 50.594 -13.328 1 25.86 318 MET B N 1
ATOM 7730 C CA . MET B 1 318 ? 6.641 49.875 -12.18 1 25.86 318 MET B CA 1
ATOM 7731 C C . MET B 1 318 ? 8.062 49.406 -12.484 1 25.86 318 MET B C 1
ATOM 7733 O O . MET B 1 318 ? 8.281 48.656 -13.422 1 25.86 318 MET B O 1
ATOM 7737 N N . GLN B 1 319 ? 9.07 50.281 -12.305 1 27.5 319 GLN B N 1
ATOM 7738 C CA . GLN B 1 319 ? 10.477 49.906 -12.297 1 27.5 319 GLN B CA 1
ATOM 7739 C C . GLN B 1 319 ? 10.672 48.469 -11.789 1 27.5 319 GLN B C 1
ATOM 7741 O O . GLN B 1 319 ? 10.258 48.156 -10.68 1 27.5 319 GLN B O 1
ATOM 7746 N N . LEU B 1 320 ? 10.625 47.562 -12.656 1 30.23 320 LEU B N 1
ATOM 7747 C CA . LEU B 1 320 ? 11.164 46.25 -12.398 1 30.23 320 LEU B CA 1
ATOM 7748 C C . LEU B 1 320 ? 12.445 46.312 -11.57 1 30.23 320 LEU B C 1
ATOM 7750 O O . LEU B 1 320 ? 13.461 46.844 -12.047 1 30.23 320 LEU B O 1
ATOM 7754 N N . LEU B 1 321 ? 12.375 46.75 -10.328 1 30.59 321 LEU B N 1
ATOM 7755 C CA . LEU B 1 321 ? 13.578 46.5 -9.531 1 30.59 321 LEU B CA 1
ATOM 7756 C C . LEU B 1 321 ? 14.336 45.281 -10.07 1 30.59 321 LEU B C 1
ATOM 7758 O O . LEU B 1 321 ? 13.742 44.219 -10.328 1 30.59 321 LEU B O 1
ATOM 7762 N N . SER B 1 322 ? 15.266 45.531 -10.945 1 33.38 322 SER B N 1
ATOM 7763 C CA . SER B 1 322 ? 16.281 44.562 -11.344 1 33.38 322 SER B CA 1
ATOM 7764 C C . SER B 1 322 ? 16.484 43.5 -10.266 1 33.38 322 SER B C 1
ATOM 7766 O O . SER B 1 322 ? 16.891 43.812 -9.148 1 33.38 322 SER B O 1
ATOM 7768 N N . HIS B 1 323 ? 15.562 42.656 -10.102 1 33.56 323 HIS B N 1
ATOM 7769 C CA . HIS B 1 323 ? 15.797 41.469 -9.25 1 33.56 323 HIS B CA 1
ATOM 7770 C C . HIS B 1 323 ? 17.25 41.031 -9.328 1 33.56 323 HIS B C 1
ATOM 7772 O O . HIS B 1 323 ? 17.672 40.438 -10.336 1 33.56 323 HIS B O 1
ATOM 7778 N N . ASN B 1 324 ? 18.203 41.875 -9.016 1 35.84 324 ASN B N 1
ATOM 7779 C CA . ASN B 1 324 ? 19.531 41.312 -8.734 1 35.84 324 ASN B CA 1
ATOM 7780 C C . ASN B 1 324 ? 19.438 39.844 -8.336 1 35.84 324 ASN B C 1
ATOM 7782 O O . ASN B 1 324 ? 18.672 39.469 -7.438 1 35.84 324 ASN B O 1
ATOM 7786 N N . PRO B 1 325 ? 19.703 38.938 -9.195 1 44.72 325 PRO B N 1
ATOM 7787 C CA . PRO B 1 325 ? 19.656 37.531 -8.836 1 44.72 325 PRO B CA 1
ATOM 7788 C C . PRO B 1 325 ? 20.094 37.281 -7.395 1 44.72 325 PRO B C 1
ATOM 7790 O O . PRO B 1 325 ? 21.219 37.625 -7.02 1 44.72 325 PRO B O 1
ATOM 7793 N N . LEU B 1 326 ? 19.406 37.531 -6.34 1 49.97 326 LEU B N 1
ATOM 7794 C CA . LEU B 1 326 ? 19.766 37.188 -4.969 1 49.97 326 LEU B CA 1
ATOM 7795 C C . LEU B 1 326 ? 20.703 35.969 -4.938 1 49.97 326 LEU B C 1
ATOM 7797 O O . LEU B 1 326 ? 20.453 35 -5.641 1 49.97 326 LEU B O 1
ATOM 7801 N N . PRO B 1 327 ? 21.922 36.188 -4.52 1 59.47 327 PRO B N 1
ATOM 7802 C CA . PRO B 1 327 ? 22.906 35.094 -4.402 1 59.47 327 PRO B CA 1
ATOM 7803 C C . PRO B 1 327 ? 22.312 33.844 -3.787 1 59.47 327 PRO B C 1
ATOM 7805 O O . PRO B 1 327 ? 21.406 33.906 -2.955 1 59.47 327 PRO B O 1
ATOM 7808 N N . HIS B 1 328 ? 22.438 32.719 -4.461 1 75.19 328 HIS B N 1
ATOM 7809 C CA . HIS B 1 328 ? 22.062 31.422 -3.936 1 75.19 328 HIS B CA 1
ATOM 7810 C C . HIS B 1 328 ? 22.578 31.219 -2.52 1 75.19 328 HIS B C 1
ATOM 7812 O O . HIS B 1 328 ? 23.734 31.547 -2.229 1 75.19 328 HIS B O 1
ATOM 7818 N N . LYS B 1 329 ? 21.734 31.062 -1.617 1 82.25 329 LYS B N 1
ATOM 7819 C CA . LYS B 1 329 ? 22.078 30.828 -0.216 1 82.25 329 LYS B CA 1
ATOM 7820 C C . LYS B 1 329 ? 22.562 29.391 0.006 1 82.25 329 LYS B C 1
ATOM 7822 O O . LYS B 1 329 ? 22.062 28.469 -0.629 1 82.25 329 LYS B O 1
ATOM 7827 N N . PRO B 1 330 ? 23.609 29.359 0.801 1 90.19 330 PRO B N 1
ATOM 7828 C CA . PRO B 1 330 ? 24.031 28.016 1.176 1 90.19 330 PRO B CA 1
ATOM 7829 C C . PRO B 1 330 ? 22.922 27.203 1.861 1 90.19 330 PRO B C 1
ATOM 7831 O O . PRO B 1 330 ? 22 27.797 2.438 1 90.19 330 PRO B O 1
ATOM 7834 N N . LEU B 1 331 ? 23 25.984 1.805 1 93.38 331 LEU B N 1
ATOM 7835 C CA . LEU B 1 331 ? 21.969 25.078 2.293 1 93.38 331 LEU B CA 1
ATOM 7836 C C . LEU B 1 331 ? 21.719 25.297 3.781 1 93.38 331 LEU B C 1
ATOM 7838 O O . LEU B 1 331 ? 20.562 25.281 4.23 1 93.38 331 LEU B O 1
ATOM 7842 N N . ASP B 1 332 ? 22.781 25.531 4.539 1 93 332 ASP B N 1
ATOM 7843 C CA . ASP B 1 332 ? 22.641 25.719 5.98 1 93 332 ASP B CA 1
ATOM 7844 C C . ASP B 1 332 ? 21.766 26.922 6.301 1 93 332 ASP B C 1
ATOM 7846 O O . ASP B 1 332 ? 20.984 26.891 7.25 1 93 332 ASP B O 1
ATOM 7850 N N . GLN B 1 333 ? 21.906 27.938 5.586 1 93.19 333 GLN B N 1
ATOM 7851 C CA . GLN B 1 333 ? 21.125 29.141 5.797 1 93.19 333 GLN B CA 1
ATOM 7852 C C . GLN B 1 333 ? 19.656 28.906 5.418 1 93.19 333 GLN B C 1
ATOM 7854 O O . GLN B 1 333 ? 18.75 29.375 6.113 1 93.19 333 GLN B O 1
ATOM 7859 N N . LEU B 1 334 ? 19.469 28.266 4.281 1 94.5 334 LEU B N 1
ATOM 7860 C CA . LEU B 1 334 ? 18.109 27.938 3.869 1 94.5 334 LEU B CA 1
ATOM 7861 C C . LEU B 1 334 ? 17.391 27.109 4.941 1 94.5 334 LEU B C 1
ATOM 7863 O O . LEU B 1 334 ? 16.266 27.422 5.328 1 94.5 334 LEU B O 1
ATOM 7867 N N . MET B 1 335 ? 18.125 26.141 5.461 1 95.75 335 MET B N 1
ATOM 7868 C CA . MET B 1 335 ? 17.547 25.25 6.469 1 95.75 335 MET B CA 1
ATOM 7869 C C . MET B 1 335 ? 17.25 26 7.758 1 95.75 335 MET B C 1
ATOM 7871 O O . MET B 1 335 ? 16.234 25.766 8.398 1 95.75 335 MET B O 1
ATOM 7875 N N . TYR B 1 336 ? 18.141 26.875 8.07 1 95.19 336 TYR B N 1
ATOM 7876 C CA . TYR B 1 336 ? 17.953 27.656 9.289 1 95.19 336 TYR B CA 1
ATOM 7877 C C . TYR B 1 336 ? 16.641 28.422 9.242 1 95.19 336 TYR B C 1
ATOM 7879 O O . TYR B 1 336 ? 15.828 28.328 10.164 1 95.19 336 TYR B O 1
ATOM 7887 N N . TRP B 1 337 ? 16.422 29.141 8.195 1 95.56 337 TRP B N 1
ATOM 7888 C CA . TRP B 1 337 ? 15.242 30 8.102 1 95.56 337 TRP B CA 1
ATOM 7889 C C . TRP B 1 337 ? 13.977 29.172 7.914 1 95.56 337 TRP B C 1
ATOM 7891 O O . TRP B 1 337 ? 12.93 29.5 8.469 1 95.56 337 TRP B O 1
ATOM 7901 N N . MET B 1 338 ? 14.039 28.109 7.145 1 97.19 338 MET B N 1
ATOM 7902 C CA . MET B 1 338 ? 12.883 27.234 6.941 1 97.19 338 MET B CA 1
ATOM 7903 C C . MET B 1 338 ? 12.453 26.594 8.258 1 97.19 338 MET B C 1
ATOM 7905 O O . MET B 1 338 ? 11.266 26.562 8.57 1 97.19 338 MET B O 1
ATOM 7909 N N . MET B 1 339 ? 13.453 26.109 9.023 1 97.06 339 MET B N 1
ATOM 7910 C CA . MET B 1 339 ? 13.117 25.422 10.266 1 97.06 339 MET B CA 1
ATOM 7911 C C . MET B 1 339 ? 12.664 26.406 11.336 1 97.06 339 MET B C 1
ATOM 7913 O O . MET B 1 339 ? 11.805 26.078 12.156 1 97.06 339 MET B O 1
ATOM 7917 N N . LYS B 1 340 ? 13.219 27.609 11.266 1 96.38 340 LYS B N 1
ATOM 7918 C CA . LYS B 1 340 ? 12.742 28.641 12.172 1 96.38 340 LYS B CA 1
ATOM 7919 C C . LYS B 1 340 ? 11.281 28.984 11.898 1 96.38 340 LYS B C 1
ATOM 7921 O O . LYS B 1 340 ? 10.484 29.141 12.828 1 96.38 340 LYS B O 1
ATOM 7926 N N . ALA B 1 341 ? 10.945 29.125 10.664 1 97.5 341 ALA B N 1
ATOM 7927 C CA . ALA B 1 341 ? 9.562 29.375 10.281 1 97.5 341 ALA B CA 1
ATOM 7928 C C . ALA B 1 341 ? 8.672 28.188 10.648 1 97.5 341 ALA B C 1
ATOM 7930 O O . ALA B 1 341 ? 7.555 28.359 11.141 1 97.5 341 ALA B O 1
ATOM 7931 N N . TYR B 1 342 ? 9.195 27 10.406 1 97.38 342 TYR B N 1
ATOM 7932 C CA . TYR B 1 342 ? 8.445 25.781 10.703 1 97.38 342 TYR B CA 1
ATOM 7933 C C . TYR B 1 342 ? 8.18 25.656 12.203 1 97.38 342 TYR B C 1
ATOM 7935 O O . TYR B 1 342 ? 7.086 25.266 12.609 1 97.38 342 TYR B O 1
ATOM 7943 N N . LYS B 1 343 ? 9.141 25.938 12.969 1 96.5 343 LYS B N 1
ATOM 7944 C CA . LYS B 1 343 ? 8.984 25.953 14.422 1 96.5 343 LYS B CA 1
ATOM 7945 C C . LYS B 1 343 ? 7.914 26.953 14.844 1 96.5 343 LYS B C 1
ATOM 7947 O O . LYS B 1 343 ? 7.07 26.641 15.688 1 96.5 343 LYS B O 1
ATOM 7952 N N . SER B 1 344 ? 7.934 28.172 14.258 1 96.5 344 SER B N 1
ATOM 7953 C CA . SER B 1 344 ? 6.938 29.203 14.547 1 96.5 344 SER B CA 1
ATOM 7954 C C . SER B 1 344 ? 5.535 28.719 14.18 1 96.5 344 SER B C 1
ATOM 7956 O O . SER B 1 344 ? 4.562 29.062 14.859 1 96.5 344 SER B O 1
ATOM 7958 N N . TYR B 1 345 ? 5.418 27.969 13.148 1 96.25 345 TYR B N 1
ATOM 7959 C CA . TYR B 1 345 ? 4.145 27.406 12.711 1 96.25 345 TYR B CA 1
ATOM 7960 C C . TYR B 1 345 ? 3.539 26.516 13.789 1 96.25 345 TYR B C 1
ATOM 7962 O O . TYR B 1 345 ? 2.361 26.656 14.133 1 96.25 345 TYR B O 1
ATOM 7970 N N . TYR B 1 346 ? 4.348 25.688 14.414 1 94.81 346 TYR B N 1
ATOM 7971 C CA . TYR B 1 346 ? 3.84 24.75 15.406 1 94.81 346 TYR B CA 1
ATOM 7972 C C . TYR B 1 346 ? 3.564 25.438 16.734 1 94.81 346 TYR B C 1
ATOM 7974 O O . TYR B 1 346 ? 2.811 24.938 17.562 1 94.81 346 TYR B O 1
ATOM 7982 N N . ARG B 1 347 ? 4.07 26.625 16.859 1 93.75 347 ARG B N 1
ATOM 7983 C CA . ARG B 1 347 ? 3.791 27.438 18.031 1 93.75 347 ARG B CA 1
ATOM 7984 C C . ARG B 1 347 ? 2.645 28.406 17.781 1 93.75 347 ARG B C 1
ATOM 7986 O O . ARG B 1 347 ? 2.346 29.25 18.609 1 93.75 347 ARG B O 1
ATOM 7993 N N . TYR B 1 348 ? 2.088 28.344 16.625 1 94.06 348 TYR B N 1
ATOM 7994 C CA . TYR B 1 348 ? 0.965 29.156 16.172 1 94.06 348 TYR B CA 1
ATOM 7995 C C . TYR B 1 348 ? 1.348 30.625 16.125 1 94.06 348 TYR B C 1
ATOM 7997 O O . TYR B 1 348 ? 0.516 31.5 16.391 1 94.06 348 TYR B O 1
ATOM 8005 N N . ASP B 1 349 ? 2.602 30.859 15.992 1 94.62 349 ASP B N 1
ATOM 8006 C CA . ASP B 1 349 ? 3.098 32.188 15.656 1 94.62 349 ASP B CA 1
ATOM 8007 C C . ASP B 1 349 ? 3.133 32.406 14.148 1 94.62 349 ASP B C 1
ATOM 8009 O O . ASP B 1 349 ? 4.207 32.562 13.562 1 94.62 349 ASP B O 1
ATOM 8013 N N . SER B 1 350 ? 1.968 32.469 13.602 1 95.31 350 SER B N 1
ATOM 8014 C CA . SER B 1 350 ? 1.794 32.438 12.148 1 95.31 350 SER B CA 1
ATOM 8015 C C . SER B 1 350 ? 2.336 33.688 11.484 1 95.31 350 SER B C 1
ATOM 8017 O O . SER B 1 350 ? 2.957 33.625 10.422 1 95.31 350 SER B O 1
ATOM 8019 N N . TYR B 1 351 ? 2.125 34.844 12.055 1 92.94 351 TYR B N 1
ATOM 8020 C CA . TYR B 1 351 ? 2.602 36.094 11.469 1 92.94 351 TYR B CA 1
ATOM 8021 C C . TYR B 1 351 ? 4.121 36.094 11.352 1 92.94 351 TYR B C 1
ATOM 8023 O O . TYR B 1 351 ? 4.664 36.469 10.312 1 92.94 351 TYR B O 1
ATOM 8031 N N . ARG B 1 352 ? 4.703 35.656 12.422 1 96.31 352 ARG B N 1
ATOM 8032 C CA . ARG B 1 352 ? 6.16 35.562 12.406 1 96.31 352 ARG B CA 1
ATOM 8033 C C . ARG B 1 352 ? 6.641 34.594 11.336 1 96.31 352 ARG B C 1
ATOM 8035 O O . ARG B 1 352 ? 7.59 34.875 10.609 1 96.31 352 ARG B O 1
ATOM 8042 N N . ALA B 1 353 ? 6.055 33.406 11.273 1 97.88 353 ALA B N 1
ATOM 8043 C CA . ALA B 1 353 ? 6.426 32.406 10.297 1 97.88 353 ALA B CA 1
ATOM 8044 C C . ALA B 1 353 ? 6.32 32.938 8.875 1 97.88 353 ALA B C 1
ATOM 8046 O O . ALA B 1 353 ? 7.219 32.719 8.062 1 97.88 353 ALA B O 1
ATOM 8047 N N . ILE B 1 354 ? 5.211 33.625 8.547 1 97.69 354 ILE B N 1
ATOM 8048 C CA . ILE B 1 354 ? 4.98 34.188 7.227 1 97.69 354 ILE B CA 1
ATOM 8049 C C . ILE B 1 354 ? 6.074 35.188 6.902 1 97.69 354 ILE B C 1
ATOM 8051 O O . ILE B 1 354 ? 6.629 35.188 5.801 1 97.69 354 ILE B O 1
ATOM 8055 N N . ARG B 1 355 ? 6.398 36 7.863 1 97.19 355 ARG B N 1
ATOM 8056 C CA . ARG B 1 355 ? 7.43 37 7.676 1 97.19 355 ARG B CA 1
ATOM 8057 C C . ARG B 1 355 ? 8.789 36.375 7.402 1 97.19 355 ARG B C 1
ATOM 8059 O O . ARG B 1 355 ? 9.5 36.781 6.484 1 97.19 355 ARG B O 1
ATOM 8066 N N . LEU B 1 356 ? 9.141 35.375 8.203 1 96.81 356 LEU B N 1
ATOM 8067 C CA . LEU B 1 356 ? 10.422 34.688 8.055 1 96.81 356 LEU B CA 1
ATOM 8068 C C . LEU B 1 356 ? 10.555 34.094 6.66 1 96.81 356 LEU B C 1
ATOM 8070 O O . LEU B 1 356 ? 11.594 34.219 6.02 1 96.81 356 LEU B O 1
ATOM 8074 N N . LEU B 1 357 ? 9.539 33.469 6.168 1 97.56 357 LEU B N 1
ATOM 8075 C CA . LEU B 1 357 ? 9.57 32.812 4.852 1 97.56 357 LEU B CA 1
ATOM 8076 C C . LEU B 1 357 ? 9.711 33.875 3.75 1 97.56 357 LEU B C 1
ATOM 8078 O O . LEU B 1 357 ? 10.57 33.75 2.877 1 97.56 357 LEU B O 1
ATOM 8082 N N . ASN B 1 358 ? 8.922 34.875 3.867 1 96.19 358 ASN B N 1
ATOM 8083 C CA . ASN B 1 358 ? 8.867 35.875 2.805 1 96.19 358 ASN B CA 1
ATOM 8084 C C . ASN B 1 358 ? 10.125 36.75 2.779 1 96.19 358 ASN B C 1
ATOM 8086 O O . ASN B 1 358 ? 10.578 37.156 1.712 1 96.19 358 ASN B O 1
ATOM 8090 N N . GLU B 1 359 ? 10.703 36.969 3.912 1 95.5 359 GLU B N 1
ATOM 8091 C CA . GLU B 1 359 ? 11.844 37.875 3.994 1 95.5 359 GLU B CA 1
ATOM 8092 C C . GLU B 1 359 ? 13.156 37.125 3.748 1 95.5 359 GLU B C 1
ATOM 8094 O O . GLU B 1 359 ? 14.086 37.688 3.148 1 95.5 359 GLU B O 1
ATOM 8099 N N . GLN B 1 360 ? 13.219 35.938 4.219 1 94 360 GLN B N 1
ATOM 8100 C CA . GLN B 1 360 ? 14.523 35.281 4.297 1 94 360 GLN B CA 1
ATOM 8101 C C . GLN B 1 360 ? 14.719 34.312 3.152 1 94 360 GLN B C 1
ATOM 8103 O O . GLN B 1 360 ? 15.859 34 2.775 1 94 360 GLN B O 1
ATOM 8108 N N . LEU B 1 361 ? 13.711 33.75 2.564 1 95.12 361 LEU B N 1
ATOM 8109 C CA . LEU B 1 361 ? 13.867 32.75 1.512 1 95.12 361 LEU B CA 1
ATOM 8110 C C . LEU B 1 361 ? 13.805 33.406 0.133 1 95.12 361 LEU B C 1
ATOM 8112 O O . LEU B 1 361 ? 13.039 34.344 -0.079 1 95.12 361 LEU B O 1
ATOM 8116 N N . PRO B 1 362 ? 14.633 32.875 -0.745 1 92.62 362 PRO B N 1
ATOM 8117 C CA . PRO B 1 362 ? 14.547 33.375 -2.121 1 92.62 362 PRO B CA 1
ATOM 8118 C C . PRO B 1 362 ? 13.164 33.156 -2.738 1 92.62 362 PRO B C 1
ATOM 8120 O O . PRO B 1 362 ? 12.539 32.094 -2.494 1 92.62 362 PRO B O 1
ATOM 8123 N N . SER B 1 363 ? 12.734 34.031 -3.566 1 91.69 363 SER B N 1
ATOM 8124 C CA . SER B 1 363 ? 11.398 34.031 -4.148 1 91.69 363 SER B CA 1
ATOM 8125 C C . SER B 1 363 ? 11.156 32.75 -4.957 1 91.69 363 SER B C 1
ATOM 8127 O O . SER B 1 363 ? 10.047 32.219 -4.973 1 91.69 363 SER B O 1
ATOM 8129 N N . HIS B 1 364 ? 12.18 32.281 -5.719 1 90.5 364 HIS B N 1
ATOM 8130 C CA . HIS B 1 364 ? 11.984 31.109 -6.562 1 90.5 364 HIS B CA 1
ATOM 8131 C C . HIS B 1 364 ? 11.711 29.859 -5.719 1 90.5 364 HIS B C 1
ATOM 8133 O O . HIS B 1 364 ? 10.984 28.969 -6.148 1 90.5 364 HIS B O 1
ATOM 8139 N N . ILE B 1 365 ? 12.25 29.781 -4.551 1 94.12 365 ILE B N 1
ATOM 8140 C CA . ILE B 1 365 ? 11.992 28.672 -3.65 1 94.12 365 ILE B CA 1
ATOM 8141 C C . ILE B 1 365 ? 10.586 28.797 -3.07 1 94.12 365 ILE B C 1
ATOM 8143 O O . ILE B 1 365 ? 9.836 27.812 -3.029 1 94.12 365 ILE B O 1
ATOM 8147 N N . LEU B 1 366 ? 10.219 29.969 -2.686 1 94.81 366 LEU B N 1
ATOM 8148 C CA . LEU B 1 366 ? 8.898 30.219 -2.104 1 94.81 366 LEU B CA 1
ATOM 8149 C C . LEU B 1 366 ? 7.793 29.875 -3.094 1 94.81 366 LEU B C 1
ATOM 8151 O O . LEU B 1 366 ? 6.742 29.359 -2.699 1 94.81 366 LEU B O 1
ATOM 8155 N N . GLN B 1 367 ? 8.078 30.078 -4.328 1 93.38 367 GLN B N 1
ATOM 8156 C CA . GLN B 1 367 ? 7.035 29.969 -5.34 1 93.38 367 GLN B CA 1
ATOM 8157 C C . GLN B 1 367 ? 7 28.562 -5.938 1 93.38 367 GLN B C 1
ATOM 8159 O O . GLN B 1 367 ? 5.969 28.125 -6.449 1 93.38 367 GLN B O 1
ATOM 8164 N N . ASN B 1 368 ? 8.109 27.859 -5.824 1 94.31 368 ASN B N 1
ATOM 8165 C CA . ASN B 1 368 ? 8.172 26.625 -6.605 1 94.31 368 ASN B CA 1
ATOM 8166 C C . ASN B 1 368 ? 8.367 25.406 -5.707 1 94.31 368 ASN B C 1
ATOM 8168 O O . ASN B 1 368 ? 8.391 24.266 -6.191 1 94.31 368 ASN B O 1
ATOM 8172 N N . MET B 1 369 ? 8.5 25.562 -4.418 1 96.94 369 MET B N 1
ATOM 8173 C CA . MET B 1 369 ? 8.625 24.438 -3.514 1 96.94 369 MET B CA 1
ATOM 8174 C C . MET B 1 369 ? 7.281 24.078 -2.891 1 96.94 369 MET B C 1
ATOM 8176 O O . MET B 1 369 ? 6.715 24.859 -2.129 1 96.94 369 MET B O 1
ATOM 8180 N N . PRO B 1 370 ? 6.746 22.859 -3.186 1 97.19 370 PRO B N 1
ATOM 8181 C CA . PRO B 1 370 ? 5.441 22.469 -2.641 1 97.19 370 PRO B CA 1
ATOM 8182 C C . PRO B 1 370 ? 5.371 22.609 -1.122 1 97.19 370 PRO B C 1
ATOM 8184 O O . PRO B 1 370 ? 4.355 23.062 -0.584 1 97.19 370 PRO B O 1
ATOM 8187 N N . TRP B 1 371 ? 6.418 22.328 -0.458 1 97.94 371 TRP B N 1
ATOM 8188 C CA . TRP B 1 371 ? 6.441 22.422 0.997 1 97.94 371 TRP B CA 1
ATOM 8189 C C . TRP B 1 371 ? 6.191 23.859 1.444 1 97.94 371 TRP B C 1
ATOM 8191 O O . TRP B 1 371 ? 5.406 24.109 2.363 1 97.94 371 TRP B O 1
ATOM 8201 N N . CYS B 1 372 ? 6.855 24.812 0.802 1 97.88 372 CYS B N 1
ATOM 8202 C CA . CYS B 1 372 ? 6.695 26.219 1.141 1 97.88 372 CYS B CA 1
ATOM 8203 C C . CYS B 1 372 ? 5.273 26.688 0.854 1 97.88 372 CYS B C 1
ATOM 8205 O O . CYS B 1 372 ? 4.668 27.375 1.676 1 97.88 372 CYS B O 1
ATOM 8207 N N . LEU B 1 373 ? 4.797 26.344 -0.277 1 98.06 373 LEU B N 1
ATOM 8208 C CA . LEU B 1 373 ? 3.451 26.766 -0.663 1 98.06 373 LEU B CA 1
ATOM 8209 C C . LEU B 1 373 ? 2.41 26.188 0.29 1 98.06 373 LEU B C 1
ATOM 8211 O O . LEU B 1 373 ? 1.469 26.875 0.681 1 98.06 373 LEU B O 1
ATOM 8215 N N . ALA B 1 374 ? 2.549 24.953 0.631 1 98.31 374 ALA B N 1
ATOM 8216 C CA . ALA B 1 374 ? 1.635 24.312 1.575 1 98.31 374 ALA B CA 1
ATOM 8217 C C . ALA B 1 374 ? 1.684 25 2.936 1 98.31 374 ALA B C 1
ATOM 8219 O O . ALA B 1 374 ? 0.643 25.266 3.543 1 98.31 374 ALA B O 1
ATOM 8220 N N . LEU B 1 375 ? 2.896 25.281 3.377 1 98.31 375 LEU B N 1
ATOM 8221 C CA . LEU B 1 375 ? 3.062 25.922 4.676 1 98.31 375 LEU B CA 1
ATOM 8222 C C . LEU B 1 375 ? 2.441 27.312 4.672 1 98.31 375 LEU B C 1
ATOM 8224 O O . LEU B 1 375 ? 1.732 27.688 5.609 1 98.31 375 LEU B O 1
ATOM 8228 N N . LEU B 1 376 ? 2.67 28.062 3.639 1 98.38 376 LEU B N 1
ATOM 8229 C CA . LEU B 1 376 ? 2.121 29.406 3.531 1 98.38 376 LEU B CA 1
ATOM 8230 C C . LEU B 1 376 ? 0.599 29.375 3.473 1 98.38 376 LEU B C 1
ATOM 8232 O O . LEU B 1 376 ? -0.071 30.234 4.051 1 98.38 376 LEU B O 1
ATOM 8236 N N . SER B 1 377 ? 0.061 28.406 2.729 1 98.44 377 SER B N 1
ATOM 8237 C CA . SER B 1 377 ? -1.389 28.25 2.668 1 98.44 377 SER B CA 1
ATOM 8238 C C . SER B 1 377 ? -1.979 28.016 4.055 1 98.44 377 SER B C 1
ATOM 8240 O O . SER B 1 377 ? -2.969 28.656 4.43 1 98.44 377 SER B O 1
ATOM 8242 N N . ARG B 1 378 ? -1.371 27.203 4.828 1 97.62 378 ARG B N 1
ATOM 8243 C CA . ARG B 1 378 ? -1.848 26.859 6.16 1 97.62 378 ARG B CA 1
ATOM 8244 C C . ARG B 1 378 ? -1.697 28.031 7.121 1 97.62 378 ARG B C 1
ATOM 8246 O O . ARG B 1 378 ? -2.561 28.266 7.969 1 97.62 378 ARG B O 1
ATOM 8253 N N . LEU B 1 379 ? -0.581 28.688 6.98 1 97.62 379 LEU B N 1
ATOM 8254 C CA . LEU B 1 379 ? -0.316 29.828 7.848 1 97.62 379 LEU B CA 1
ATOM 8255 C C . LEU B 1 379 ? -1.357 30.922 7.637 1 97.62 379 LEU B C 1
ATOM 8257 O O . LEU B 1 379 ? -1.89 31.469 8.602 1 97.62 379 LEU B O 1
ATOM 8261 N N . HIS B 1 380 ? -1.643 31.219 6.418 1 97 380 HIS B N 1
ATOM 8262 C CA . HIS B 1 380 ? -2.652 32.219 6.129 1 97 380 HIS B CA 1
ATOM 8263 C C . HIS B 1 380 ? -4.043 31.75 6.543 1 97 380 HIS B C 1
ATOM 8265 O O . HIS B 1 380 ? -4.871 32.562 6.977 1 97 380 HIS B O 1
ATOM 8271 N N . PHE B 1 381 ? -4.297 30.531 6.422 1 96.12 381 PHE B N 1
ATOM 8272 C CA . PHE B 1 381 ? -5.555 29.953 6.891 1 96.12 381 PHE B CA 1
ATOM 8273 C C . PHE B 1 381 ? -5.707 30.156 8.391 1 96.12 381 PHE B C 1
ATOM 8275 O O . PHE B 1 381 ? -6.781 30.531 8.867 1 96.12 381 PHE B O 1
ATOM 8282 N N . GLU B 1 382 ? -4.621 29.922 9.109 1 92.94 382 GLU B N 1
ATOM 8283 C CA . GLU B 1 382 ? -4.617 30 10.57 1 92.94 382 GLU B CA 1
ATOM 8284 C C . GLU B 1 382 ? -4.941 31.422 11.039 1 92.94 382 GLU B C 1
ATOM 8286 O O . GLU B 1 382 ? -5.57 31.594 12.086 1 92.94 382 GLU B O 1
ATOM 8291 N N . ILE B 1 383 ? -4.543 32.438 10.297 1 90.06 383 ILE B N 1
ATOM 8292 C CA . ILE B 1 383 ? -4.781 33.812 10.703 1 90.06 383 ILE B CA 1
ATOM 8293 C C . ILE B 1 383 ? -6.051 34.344 10.039 1 90.06 383 ILE B C 1
ATOM 8295 O O . ILE B 1 383 ? -6.25 35.562 9.93 1 90.06 383 ILE B O 1
ATOM 8299 N N . GLN B 1 384 ? -6.824 33.438 9.383 1 89 384 GLN B N 1
ATOM 8300 C CA . GLN B 1 384 ? -8.141 33.719 8.805 1 89 384 GLN B CA 1
ATOM 8301 C C . GLN B 1 384 ? -8.039 34.625 7.594 1 89 384 GLN B C 1
ATOM 8303 O O . GLN B 1 384 ? -8.961 35.406 7.312 1 89 384 GLN B O 1
ATOM 8308 N N . ASN B 1 385 ? -6.879 34.656 7.043 1 92.25 385 ASN B N 1
ATOM 8309 C CA . ASN B 1 385 ? -6.715 35.312 5.738 1 92.25 385 ASN B CA 1
ATOM 8310 C C . ASN B 1 385 ? -7.043 34.344 4.602 1 92.25 385 ASN B C 1
ATOM 8312 O O . ASN B 1 385 ? -6.148 33.875 3.889 1 92.25 385 ASN B O 1
ATOM 8316 N N . HIS B 1 386 ? -8.273 34.094 4.359 1 94.94 386 HIS B N 1
ATOM 8317 C CA . HIS B 1 386 ? -8.758 33.031 3.484 1 94.94 386 HIS B CA 1
ATOM 8318 C C . HIS B 1 386 ? -8.398 33.312 2.029 1 94.94 386 HIS B C 1
ATOM 8320 O O . HIS B 1 386 ? -8.102 32.375 1.269 1 94.94 386 HIS B O 1
ATOM 8326 N N . ASP B 1 387 ? -8.367 34.562 1.687 1 96 387 ASP B N 1
ATOM 8327 C CA . ASP B 1 387 ? -8.07 34.906 0.3 1 96 387 ASP B CA 1
ATOM 8328 C C . ASP B 1 387 ? -6.637 34.531 -0.068 1 96 387 ASP B C 1
ATOM 8330 O O . ASP B 1 387 ? -6.402 33.906 -1.101 1 96 387 ASP B O 1
ATOM 8334 N N . MET B 1 388 ? -5.777 34.969 0.81 1 96.88 388 MET B N 1
ATOM 8335 C CA . MET B 1 388 ? -4.379 34.656 0.541 1 96.88 388 MET B CA 1
ATOM 8336 C C . MET B 1 388 ? -4.133 33.156 0.648 1 96.88 388 MET B C 1
ATOM 8338 O O . MET B 1 388 ? -3.332 32.594 -0.103 1 96.88 388 MET B O 1
ATOM 8342 N N . SER B 1 389 ? -4.754 32.562 1.618 1 98.12 389 SER B N 1
ATOM 8343 C CA . SER B 1 389 ? -4.664 31.109 1.733 1 98.12 389 SER B CA 1
ATOM 8344 C C . SER B 1 389 ? -5.109 30.422 0.445 1 98.12 389 SER B C 1
ATOM 8346 O O . SER B 1 389 ? -4.434 29.516 -0.048 1 98.12 389 SER B O 1
ATOM 8348 N N . LEU B 1 390 ? -6.223 30.875 -0.126 1 98.44 390 LEU B N 1
ATOM 8349 C CA . LEU B 1 390 ? -6.75 30.312 -1.367 1 98.44 390 LEU B CA 1
ATOM 8350 C C . LEU B 1 390 ? -5.762 30.5 -2.512 1 98.44 390 LEU B C 1
ATOM 8352 O O . LEU B 1 390 ? -5.566 29.609 -3.328 1 98.44 390 LEU B O 1
ATOM 8356 N N . SER B 1 391 ? -5.211 31.672 -2.52 1 98.38 391 SER B N 1
ATOM 8357 C CA . SER B 1 391 ? -4.242 31.953 -3.57 1 98.38 391 SER B CA 1
ATOM 8358 C C . SER B 1 391 ? -3.07 30.984 -3.529 1 98.38 391 SER B C 1
ATOM 8360 O O . SER B 1 391 ? -2.658 30.453 -4.562 1 98.38 391 SER B O 1
ATOM 8362 N N . TYR B 1 392 ? -2.516 30.766 -2.369 1 98.19 392 TYR B N 1
ATOM 8363 C CA . TYR B 1 392 ? -1.385 29.844 -2.225 1 98.19 392 TYR B CA 1
ATOM 8364 C C . TYR B 1 392 ? -1.804 28.406 -2.51 1 98.19 392 TYR B C 1
ATOM 8366 O O . TYR B 1 392 ? -1.049 27.641 -3.113 1 98.19 392 TYR B O 1
ATOM 8374 N N . PHE B 1 393 ? -2.967 27.969 -2.109 1 98.44 393 PHE B N 1
ATOM 8375 C CA . PHE B 1 393 ? -3.459 26.625 -2.424 1 98.44 393 PHE B CA 1
ATOM 8376 C C . PHE B 1 393 ? -3.625 26.453 -3.93 1 98.44 393 PHE B C 1
ATOM 8378 O O . PHE B 1 393 ? -3.352 25.375 -4.469 1 98.44 393 PHE B O 1
ATOM 8385 N N . ASN B 1 394 ? -4.117 27.516 -4.57 1 97.94 394 ASN B N 1
ATOM 8386 C CA . ASN B 1 394 ? -4.246 27.453 -6.02 1 97.94 394 ASN B CA 1
ATOM 8387 C C . ASN B 1 394 ? -2.895 27.25 -6.695 1 97.94 394 ASN B C 1
ATOM 8389 O O . ASN B 1 394 ? -2.777 26.469 -7.648 1 97.94 394 ASN B O 1
ATOM 8393 N N . LYS B 1 395 ? -1.904 28.031 -6.199 1 97.62 395 LYS B N 1
ATOM 8394 C CA . LYS B 1 395 ? -0.553 27.844 -6.723 1 97.62 395 LYS B CA 1
ATOM 8395 C C . LYS B 1 395 ? -0.05 26.438 -6.469 1 97.62 395 LYS B C 1
ATOM 8397 O O . LYS B 1 395 ? 0.574 25.828 -7.34 1 97.62 395 LYS B O 1
ATOM 8402 N N . LEU B 1 396 ? -0.316 25.922 -5.309 1 97.81 396 LEU B N 1
ATOM 8403 C CA . LEU B 1 396 ? 0.085 24.562 -4.949 1 97.81 396 LEU B CA 1
ATOM 8404 C C . LEU B 1 396 ? -0.584 23.547 -5.859 1 97.81 396 LEU B C 1
ATOM 8406 O O . LEU B 1 396 ? 0.065 22.609 -6.328 1 97.81 396 LEU B O 1
ATOM 8410 N N . ARG 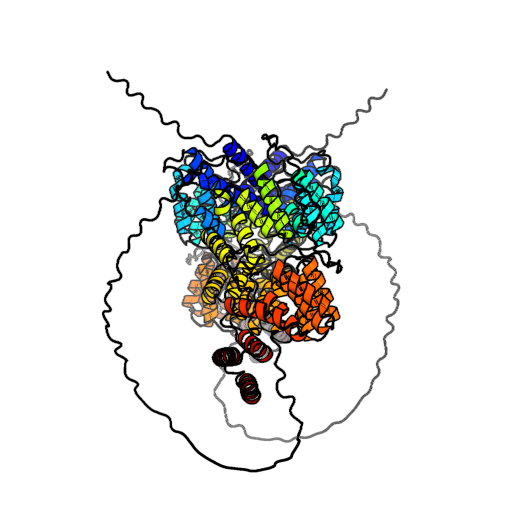B 1 397 ? -1.875 23.703 -6.152 1 96.75 397 ARG B N 1
ATOM 8411 C CA . ARG B 1 397 ? -2.645 22.781 -6.977 1 96.75 397 ARG B CA 1
ATOM 8412 C C . ARG B 1 397 ? -2.166 22.797 -8.422 1 96.75 397 ARG B C 1
ATOM 8414 O O . ARG B 1 397 ? -2.225 21.781 -9.117 1 96.75 397 ARG B O 1
ATOM 8421 N N . ARG B 1 398 ? -1.7 23.922 -8.82 1 95.5 398 ARG B N 1
ATOM 8422 C CA . ARG B 1 398 ? -1.148 24.031 -10.164 1 95.5 398 ARG B CA 1
ATOM 8423 C C . ARG B 1 398 ? 0.174 23.281 -10.273 1 95.5 398 ARG B C 1
ATOM 8425 O O . ARG B 1 398 ? 0.44 22.609 -11.281 1 95.5 398 ARG B O 1
ATOM 8432 N N . LEU B 1 399 ? 0.937 23.422 -9.219 1 94.06 399 LEU B N 1
ATOM 8433 C CA . LEU B 1 399 ? 2.244 22.781 -9.195 1 94.06 399 LEU B CA 1
ATOM 8434 C C . LEU B 1 399 ? 2.102 21.266 -9.016 1 94.06 399 LEU B C 1
ATOM 8436 O O . LEU B 1 399 ? 2.869 20.5 -9.602 1 94.06 399 LEU B O 1
ATOM 8440 N N . GLN B 1 400 ? 1.138 20.875 -8.164 1 95.69 400 GLN B N 1
ATOM 8441 C CA . GLN B 1 400 ? 0.882 19.469 -7.875 1 95.69 400 GLN B CA 1
ATOM 8442 C C . GLN B 1 400 ? -0.616 19.172 -7.859 1 95.69 400 GLN B C 1
ATOM 8444 O O . GLN B 1 400 ? -1.2 18.953 -6.797 1 95.69 400 GLN B O 1
ATOM 8449 N N . PRO B 1 401 ? -1.148 18.984 -8.977 1 95.12 401 PRO B N 1
ATOM 8450 C CA . PRO B 1 401 ? -2.598 18.797 -9.055 1 95.12 401 PRO B CA 1
ATOM 8451 C C . PRO B 1 401 ? -3.049 17.469 -8.422 1 95.12 401 PRO B C 1
ATOM 8453 O O . PRO B 1 401 ? -4.215 17.328 -8.047 1 95.12 401 PRO B O 1
ATOM 8456 N N . THR B 1 402 ? -2.18 16.516 -8.289 1 95.19 402 THR B N 1
ATOM 8457 C CA . THR B 1 402 ? -2.555 15.203 -7.785 1 95.19 402 THR B CA 1
ATOM 8458 C C . THR B 1 402 ? -2.172 15.062 -6.316 1 95.19 402 THR B C 1
ATOM 8460 O O . THR B 1 402 ? -2.246 13.969 -5.754 1 95.19 402 THR B O 1
ATOM 8463 N N . ARG B 1 403 ? -1.824 16.125 -5.703 1 95.56 403 ARG B N 1
ATOM 8464 C CA . ARG B 1 403 ? -1.42 16.125 -4.301 1 95.56 403 ARG B CA 1
ATOM 8465 C C . ARG B 1 403 ? -2.607 15.828 -3.391 1 95.56 403 ARG B C 1
ATOM 8467 O O . ARG B 1 403 ? -3.668 16.438 -3.525 1 95.56 403 ARG B O 1
ATOM 8474 N N . LEU B 1 404 ? -2.43 14.859 -2.504 1 96 404 LEU B N 1
ATOM 8475 C CA . LEU B 1 404 ? -3.455 14.547 -1.516 1 96 404 LEU B CA 1
ATOM 8476 C C . LEU B 1 404 ? -3.176 15.258 -0.195 1 96 404 LEU B C 1
ATOM 8478 O O . LEU B 1 404 ? -4.098 15.773 0.444 1 96 404 LEU B O 1
ATOM 8482 N N . LYS B 1 405 ? -1.912 15.312 0.158 1 94.94 405 LYS B N 1
ATOM 8483 C CA . LYS B 1 405 ? -1.495 15.992 1.384 1 94.94 405 LYS B CA 1
ATOM 8484 C C . LYS B 1 405 ? -1.98 17.438 1.407 1 94.94 405 LYS B C 1
ATOM 8486 O O . LYS B 1 405 ? -1.925 18.125 0.391 1 94.94 405 LYS B O 1
ATOM 8491 N N . ASP B 1 406 ? -2.551 17.906 2.469 1 96.62 406 ASP B N 1
ATOM 8492 C CA . ASP B 1 406 ? -2.979 19.281 2.721 1 96.62 406 ASP B CA 1
ATOM 8493 C C . ASP B 1 406 ? -4.383 19.531 2.172 1 96.62 406 ASP B C 1
ATOM 8495 O O . ASP B 1 406 ? -4.984 20.562 2.443 1 96.62 406 ASP B O 1
ATOM 8499 N N . MET B 1 407 ? -4.988 18.594 1.441 1 98.19 407 MET B N 1
ATOM 8500 C CA . MET B 1 407 ? -6.297 18.828 0.84 1 98.19 407 MET B CA 1
ATOM 8501 C C . MET B 1 407 ? -7.391 18.828 1.903 1 98.19 407 MET B C 1
ATOM 8503 O O . MET B 1 407 ? -8.484 19.344 1.673 1 98.19 407 MET B O 1
ATOM 8507 N N . ASP B 1 408 ? -7.059 18.234 3.045 1 97.81 408 ASP B N 1
ATOM 8508 C CA . ASP B 1 408 ? -8 18.344 4.156 1 97.81 408 ASP B CA 1
ATOM 8509 C C . ASP B 1 408 ? -8.188 19.797 4.578 1 97.81 408 ASP B C 1
ATOM 8511 O O . ASP B 1 408 ? -9.32 20.266 4.746 1 97.81 408 ASP B O 1
ATOM 8515 N N . VAL B 1 409 ? -7.094 20.547 4.629 1 97.88 409 VAL B N 1
ATOM 8516 C CA . VAL B 1 409 ? -7.141 21.953 5.02 1 97.88 409 VAL B CA 1
ATOM 8517 C C . VAL B 1 409 ? -7.727 22.781 3.883 1 97.88 409 VAL B C 1
ATOM 8519 O O . VAL B 1 409 ? -8.523 23.688 4.121 1 97.88 409 VAL B O 1
ATOM 8522 N N . TYR B 1 410 ? -7.32 22.453 2.66 1 98.44 410 TYR B N 1
ATOM 8523 C CA . TYR B 1 410 ? -7.875 23.141 1.503 1 98.44 410 TYR B CA 1
ATOM 8524 C C . TYR B 1 410 ? -9.391 23 1.451 1 98.44 410 TYR B C 1
ATOM 8526 O O . TYR B 1 410 ? -10.109 23.953 1.189 1 98.44 410 TYR B O 1
ATOM 8534 N N . SER B 1 411 ? -9.883 21.75 1.706 1 98.69 411 SER B N 1
ATOM 8535 C CA . SER B 1 411 ? -11.32 21.5 1.719 1 98.69 411 SER B CA 1
ATOM 8536 C C . SER B 1 411 ? -12.016 22.297 2.814 1 98.69 411 SER B C 1
ATOM 8538 O O . SER B 1 411 ? -13.125 22.797 2.617 1 98.69 411 SER B O 1
ATOM 8540 N N . THR B 1 412 ? -11.398 22.406 3.969 1 97.94 412 THR B N 1
ATOM 8541 C CA . THR B 1 412 ? -11.945 23.203 5.051 1 97.94 412 THR B CA 1
ATOM 8542 C C . THR B 1 412 ? -11.984 24.688 4.668 1 97.94 412 THR B C 1
ATOM 8544 O O . THR B 1 412 ? -12.93 25.391 5.012 1 97.94 412 THR B O 1
ATOM 8547 N N . LEU B 1 413 ? -10.938 25.109 3.984 1 98.38 413 LEU B N 1
ATOM 8548 C CA . LEU B 1 413 ? -10.914 26.484 3.477 1 98.38 413 LEU B CA 1
ATOM 8549 C C . LEU B 1 413 ? -12.086 26.734 2.533 1 98.38 413 LEU B C 1
ATOM 8551 O O . LEU B 1 413 ? -12.789 27.734 2.658 1 98.38 413 LEU B O 1
ATOM 8555 N N . LEU B 1 414 ? -12.258 25.812 1.623 1 98.5 414 LEU B N 1
ATOM 8556 C CA . LEU B 1 414 ? -13.367 25.938 0.68 1 98.5 414 LEU B CA 1
ATOM 8557 C C . LEU B 1 414 ? -14.703 25.906 1.407 1 98.5 414 LEU B C 1
ATOM 8559 O O . LEU B 1 414 ? -15.656 26.562 0.99 1 98.5 414 LEU B O 1
ATOM 8563 N N . TRP B 1 415 ? -14.805 25.125 2.439 1 98 415 TRP B N 1
ATOM 8564 C CA . TRP B 1 415 ? -15.984 25.094 3.295 1 98 415 TRP B CA 1
ATOM 8565 C C . TRP B 1 415 ? -16.25 26.453 3.904 1 98 415 TRP B C 1
ATOM 8567 O O . TRP B 1 415 ? -17.391 26.953 3.881 1 98 415 TRP B O 1
ATOM 8577 N N . HIS B 1 416 ? -15.211 27.156 4.398 1 95.69 416 HIS B N 1
ATOM 8578 C CA . HIS B 1 416 ? -15.328 28.484 4.996 1 95.69 416 HIS B CA 1
ATOM 8579 C C . HIS B 1 416 ? -15.75 29.516 3.957 1 95.69 416 HIS B C 1
ATOM 8581 O O . HIS B 1 416 ? -16.469 30.469 4.277 1 95.69 416 HIS B O 1
ATOM 8587 N N . LEU B 1 417 ? -15.281 29.312 2.791 1 96.81 417 LEU B N 1
ATOM 8588 C CA . LEU B 1 417 ? -15.578 30.234 1.71 1 96.81 417 LEU B CA 1
ATOM 8589 C C . LEU B 1 417 ? -16.922 29.922 1.073 1 96.81 417 LEU B C 1
ATOM 8591 O O . LEU B 1 417 ? -17.359 30.625 0.154 1 96.81 417 LEU B O 1
ATOM 8595 N N . HIS B 1 418 ? -17.562 28.875 1.533 1 96.75 418 HIS B N 1
ATOM 8596 C CA . HIS B 1 418 ? -18.844 28.406 1.016 1 96.75 418 HIS B CA 1
ATOM 8597 C C . HIS B 1 418 ? -18.766 28.156 -0.489 1 96.75 418 HIS B C 1
ATOM 8599 O O . HIS B 1 418 ? -19.719 28.484 -1.217 1 96.75 418 HIS B O 1
ATOM 8605 N N . ASP B 1 419 ? -17.656 27.75 -0.9 1 97.75 419 ASP B N 1
ATOM 8606 C CA . ASP B 1 419 ? -17.453 27.438 -2.312 1 97.75 419 ASP B CA 1
ATOM 8607 C C . ASP B 1 419 ? -17.828 25.984 -2.607 1 97.75 419 ASP B C 1
ATOM 8609 O O . ASP B 1 419 ? -16.953 25.125 -2.738 1 97.75 419 ASP B O 1
ATOM 8613 N N . LYS B 1 420 ? -19 25.672 -2.865 1 97.12 420 LYS B N 1
ATOM 8614 C CA . LYS B 1 420 ? -19.547 24.328 -3.051 1 97.12 420 LYS B CA 1
ATOM 8615 C C . LYS B 1 420 ? -19.016 23.703 -4.34 1 97.12 420 LYS B C 1
ATOM 8617 O O . LYS B 1 420 ? -18.734 22.516 -4.383 1 97.12 420 LYS B O 1
ATOM 8622 N N . ILE B 1 421 ? -18.922 24.5 -5.328 1 97.81 421 ILE B N 1
ATOM 8623 C CA . ILE B 1 421 ? -18.562 23.984 -6.645 1 97.81 421 ILE B CA 1
ATOM 8624 C C . ILE B 1 421 ? -17.125 23.469 -6.617 1 97.81 421 ILE B C 1
ATOM 8626 O O . ILE B 1 421 ? -16.859 22.328 -7.004 1 97.81 421 ILE B O 1
ATOM 8630 N N . ARG B 1 422 ? -16.266 24.312 -6.188 1 97.5 422 ARG B N 1
ATOM 8631 C CA . ARG B 1 422 ? -14.859 23.922 -6.145 1 97.5 422 ARG B CA 1
ATOM 8632 C C . ARG B 1 422 ? -14.648 22.75 -5.195 1 97.5 422 ARG B C 1
ATOM 8634 O O . ARG B 1 422 ? -13.789 21.891 -5.441 1 97.5 422 ARG B O 1
ATOM 8641 N N . LEU B 1 423 ? -15.336 22.766 -4.117 1 98.56 423 LEU B N 1
ATOM 8642 C CA . LEU B 1 423 ? -15.211 21.688 -3.156 1 98.56 423 LEU B CA 1
ATOM 8643 C C . LEU B 1 423 ? -15.711 20.375 -3.75 1 98.56 423 LEU B C 1
ATOM 8645 O O . LEU B 1 423 ? -15.094 19.312 -3.549 1 98.56 423 LEU B O 1
ATOM 8649 N N . ALA B 1 424 ? -16.812 20.406 -4.422 1 98.5 424 ALA B N 1
ATOM 8650 C CA . ALA B 1 424 ? -17.344 19.219 -5.09 1 98.5 424 ALA B CA 1
ATOM 8651 C C . ALA B 1 424 ? -16.375 18.688 -6.141 1 98.5 424 ALA B C 1
ATOM 8653 O O . ALA B 1 424 ? -16.172 17.484 -6.258 1 98.5 424 ALA B O 1
ATOM 8654 N N . ASP B 1 425 ? -15.844 19.609 -6.906 1 98.19 425 ASP B N 1
ATOM 8655 C CA . ASP B 1 425 ? -14.867 19.234 -7.918 1 98.19 425 ASP B CA 1
ATOM 8656 C C . ASP B 1 425 ? -13.648 18.562 -7.281 1 98.19 425 ASP B C 1
ATOM 8658 O O . ASP B 1 425 ? -13.141 17.562 -7.801 1 98.19 425 ASP B O 1
ATOM 8662 N N . LEU B 1 426 ? -13.18 19.156 -6.234 1 98.19 426 LEU B N 1
ATOM 8663 C CA . LEU B 1 426 ? -12.055 18.578 -5.512 1 98.19 426 LEU B CA 1
ATOM 8664 C C . LEU B 1 426 ? -12.367 17.156 -5.062 1 98.19 426 LEU B C 1
ATOM 8666 O O . LEU B 1 426 ? -11.539 16.25 -5.23 1 98.19 426 LEU B O 1
ATOM 8670 N N . CYS B 1 427 ? -13.539 16.922 -4.473 1 98.38 427 CYS B N 1
ATOM 8671 C CA . CYS B 1 427 ? -13.938 15.602 -3.994 1 98.38 427 CYS B CA 1
ATOM 8672 C C . CYS B 1 427 ? -13.992 14.594 -5.137 1 98.38 427 CYS B C 1
ATOM 8674 O O . CYS B 1 427 ? -13.562 13.453 -4.984 1 98.38 427 CYS B O 1
ATOM 8676 N N . HIS B 1 428 ? -14.5 15.062 -6.219 1 97.88 428 HIS B N 1
ATOM 8677 C CA . HIS B 1 428 ? -14.578 14.188 -7.387 1 97.88 428 HIS B CA 1
ATOM 8678 C C . HIS B 1 428 ? -13.195 13.766 -7.855 1 97.88 428 HIS B C 1
ATOM 8680 O O . HIS B 1 428 ? -12.961 12.594 -8.156 1 97.88 428 HIS B O 1
ATOM 8686 N N . GLU B 1 429 ? -12.328 14.711 -7.926 1 97.12 429 GLU B N 1
ATOM 8687 C CA . GLU B 1 429 ? -10.953 14.445 -8.344 1 97.12 429 GLU B CA 1
ATOM 8688 C C . GLU B 1 429 ? -10.258 13.477 -7.398 1 97.12 429 GLU B C 1
ATOM 8690 O O . GLU B 1 429 ? -9.602 12.523 -7.84 1 97.12 429 GLU B O 1
ATOM 8695 N N . LEU B 1 430 ? -10.414 13.711 -6.141 1 97.44 430 LEU B N 1
ATOM 8696 C CA . LEU B 1 430 ? -9.734 12.898 -5.141 1 97.44 430 LEU B CA 1
ATOM 8697 C C . LEU B 1 430 ? -10.297 11.484 -5.109 1 97.44 430 LEU B C 1
ATOM 8699 O O . LEU B 1 430 ? -9.555 10.508 -4.957 1 97.44 430 LEU B O 1
ATOM 8703 N N . MET B 1 431 ? -11.633 11.352 -5.238 1 96.62 431 MET B N 1
ATOM 8704 C CA . MET B 1 431 ? -12.289 10.047 -5.25 1 96.62 431 MET B CA 1
ATOM 8705 C C . MET B 1 431 ? -11.844 9.219 -6.453 1 96.62 431 MET B C 1
ATOM 8707 O O . MET B 1 431 ? -11.656 8.008 -6.344 1 96.62 431 MET B O 1
ATOM 8711 N N . ALA B 1 432 ? -11.656 9.891 -7.543 1 94.69 432 ALA B N 1
ATOM 8712 C CA . ALA B 1 432 ? -11.195 9.219 -8.758 1 94.69 432 ALA B CA 1
ATOM 8713 C C . ALA B 1 432 ? -9.75 8.75 -8.617 1 94.69 432 ALA B C 1
ATOM 8715 O O . ALA B 1 432 ? -9.367 7.711 -9.156 1 94.69 432 ALA B O 1
ATOM 8716 N N . GLN B 1 433 ? -9 9.492 -7.926 1 93.94 433 GLN B N 1
ATOM 8717 C CA . GLN B 1 433 ? -7.578 9.203 -7.766 1 93.94 433 GLN B CA 1
ATOM 8718 C C . GLN B 1 433 ? -7.355 8.102 -6.738 1 93.94 433 GLN B C 1
ATOM 8720 O O . GLN B 1 433 ? -6.582 7.168 -6.98 1 93.94 433 GLN B O 1
ATOM 8725 N N . ASP B 1 434 ? -7.977 8.258 -5.609 1 93.19 434 ASP B N 1
ATOM 8726 C CA . ASP B 1 434 ? -7.793 7.293 -4.531 1 93.19 434 ASP B CA 1
ATOM 8727 C C . ASP B 1 434 ? -8.992 7.289 -3.584 1 93.19 434 ASP B C 1
ATOM 8729 O O . ASP B 1 434 ? -9.055 8.094 -2.65 1 93.19 434 ASP B O 1
ATOM 8733 N N . ASP B 1 435 ? -9.797 6.32 -3.652 1 93.44 435 ASP B N 1
ATOM 8734 C CA . ASP B 1 435 ? -11.016 6.266 -2.861 1 93.44 435 ASP B CA 1
ATOM 8735 C C . ASP B 1 435 ? -10.773 5.57 -1.522 1 93.44 435 ASP B C 1
ATOM 8737 O O . ASP B 1 435 ? -11.711 5.359 -0.748 1 93.44 435 ASP B O 1
ATOM 8741 N N . LYS B 1 436 ? -9.555 5.223 -1.232 1 90.69 436 LYS B N 1
ATOM 8742 C CA . LYS B 1 436 ? -9.25 4.562 0.034 1 90.69 436 LYS B CA 1
ATOM 8743 C C . LYS B 1 436 ? -8.359 5.441 0.913 1 90.69 436 LYS B C 1
ATOM 8745 O O . LYS B 1 436 ? -7.812 4.977 1.914 1 90.69 436 LYS B O 1
ATOM 8750 N N . ASN B 1 437 ? -8.227 6.664 0.562 1 95.38 437 ASN B N 1
ATOM 8751 C CA . ASN B 1 437 ? -7.422 7.594 1.347 1 95.38 437 ASN B CA 1
ATOM 8752 C C . ASN B 1 437 ? -8.273 8.352 2.361 1 95.38 437 ASN B C 1
ATOM 8754 O O . ASN B 1 437 ? -9.391 8.766 2.051 1 95.38 437 ASN B O 1
ATOM 8758 N N . CYS B 1 438 ? -7.754 8.5 3.543 1 97.31 438 CYS B N 1
ATOM 8759 C CA . CYS B 1 438 ? -8.5 9.156 4.609 1 97.31 438 CYS B CA 1
ATOM 8760 C C . CYS B 1 438 ? -8.758 10.617 4.277 1 97.31 438 CYS B C 1
ATOM 8762 O O . CYS B 1 438 ? -9.812 11.164 4.621 1 97.31 438 CYS B O 1
ATOM 8764 N N . ILE B 1 439 ? -7.902 11.297 3.561 1 98.31 439 ILE B N 1
ATOM 8765 C CA . ILE B 1 439 ? -8.047 12.711 3.217 1 98.31 439 ILE B CA 1
ATOM 8766 C C . ILE B 1 439 ? -9.203 12.883 2.238 1 98.31 439 ILE B C 1
ATOM 8768 O O . ILE B 1 439 ? -9.961 13.859 2.33 1 98.31 439 ILE B O 1
ATOM 8772 N N . THR B 1 440 ? -9.328 11.922 1.32 1 98.44 440 THR B N 1
ATOM 8773 C CA . THR B 1 440 ? -10.438 11.945 0.372 1 98.44 440 THR B CA 1
ATOM 8774 C C . THR B 1 440 ? -11.773 11.945 1.104 1 98.44 440 THR B C 1
ATOM 8776 O O . THR B 1 440 ? -12.664 12.742 0.795 1 98.44 440 THR B O 1
ATOM 8779 N N . TRP B 1 441 ? -11.859 11.156 2.064 1 98.62 441 TRP B N 1
ATOM 8780 C CA . TRP B 1 441 ? -13.109 11.016 2.805 1 98.62 441 TRP B CA 1
ATOM 8781 C C . TRP B 1 441 ? -13.328 12.203 3.738 1 98.62 441 TRP B C 1
ATOM 8783 O O . TRP B 1 441 ? -14.461 12.609 3.99 1 98.62 441 TRP B O 1
ATOM 8793 N N . CYS B 1 442 ? -12.273 12.727 4.262 1 98.62 442 CYS B N 1
ATOM 8794 C CA . CYS B 1 442 ? -12.383 13.961 5.035 1 98.62 442 CYS B CA 1
ATOM 8795 C C . CYS B 1 442 ? -12.953 15.086 4.188 1 98.62 442 CYS B C 1
ATOM 8797 O O . CYS B 1 442 ? -13.836 15.828 4.641 1 98.62 442 CYS B O 1
ATOM 8799 N N . CYS B 1 443 ? -12.477 15.219 2.955 1 98.75 443 CYS B N 1
ATOM 8800 C CA . CYS B 1 443 ? -12.977 16.234 2.035 1 98.75 443 CYS B CA 1
ATOM 8801 C C . CYS B 1 443 ? -14.445 16.016 1.715 1 98.75 443 CYS B C 1
ATOM 8803 O O . CYS B 1 443 ? -15.227 16.953 1.639 1 98.75 443 CYS B O 1
ATOM 8805 N N . LEU B 1 444 ? -14.836 14.773 1.564 1 98.69 444 LEU B N 1
ATOM 8806 C CA . LEU B 1 444 ? -16.234 14.445 1.331 1 98.69 444 LEU B CA 1
ATOM 8807 C C . LEU B 1 444 ? -17.094 14.836 2.531 1 98.69 444 LEU B C 1
ATOM 8809 O O . LEU B 1 444 ? -18.234 15.281 2.367 1 98.69 444 LEU B O 1
ATOM 8813 N N . GLY B 1 445 ? -16.547 14.539 3.689 1 98.69 445 GLY B N 1
ATOM 8814 C CA . GLY B 1 445 ? -17.25 14.984 4.887 1 98.69 445 GLY B CA 1
ATOM 8815 C C . GLY B 1 445 ? -17.516 16.484 4.895 1 98.69 445 GLY B C 1
ATOM 8816 O O . GLY B 1 445 ? -18.625 16.906 5.223 1 98.69 445 GLY B O 1
ATOM 8817 N N . ASN B 1 446 ? -16.547 17.25 4.523 1 98.62 446 ASN B N 1
ATOM 8818 C CA . ASN B 1 446 ? -16.703 18.703 4.445 1 98.62 446 ASN B CA 1
ATOM 8819 C C . ASN B 1 446 ? -17.75 19.094 3.402 1 98.62 446 ASN B C 1
ATOM 8821 O O . ASN B 1 446 ? -18.5 20.062 3.594 1 98.62 446 ASN B O 1
ATOM 8825 N N . LEU B 1 447 ? -17.75 18.359 2.32 1 98.69 447 LEU B N 1
ATOM 8826 C CA . LEU B 1 447 ? -18.719 18.656 1.28 1 98.69 447 LEU B CA 1
ATOM 8827 C C . LEU B 1 447 ? -20.141 18.422 1.791 1 98.69 447 LEU B C 1
ATOM 8829 O O . LEU B 1 447 ? -21.031 19.25 1.593 1 98.69 447 LEU B O 1
ATOM 8833 N N . PHE B 1 448 ? -20.375 17.297 2.439 1 98.62 448 PHE B N 1
ATOM 8834 C CA . PHE B 1 448 ? -21.688 16.984 2.986 1 98.62 448 PHE B CA 1
ATOM 8835 C C . PHE B 1 448 ? -22.078 17.984 4.074 1 98.62 448 PHE B C 1
ATOM 8837 O O . PHE B 1 448 ? -23.25 18.359 4.191 1 98.62 448 PHE B O 1
ATOM 8844 N N . SER B 1 449 ? -21.094 18.344 4.852 1 98.12 449 SER B N 1
ATOM 8845 C CA . SER B 1 449 ? -21.328 19.344 5.875 1 98.12 449 SER B CA 1
ATOM 8846 C C . SER B 1 449 ? -21.781 20.672 5.258 1 98.12 449 SER B C 1
ATOM 8848 O O . SER B 1 449 ? -22.719 21.297 5.746 1 98.12 449 SER B O 1
ATOM 8850 N N . LEU B 1 450 ? -21.047 21.031 4.215 1 97.81 450 LEU B N 1
ATOM 8851 C CA . LEU B 1 450 ? -21.391 22.281 3.518 1 97.81 450 LEU B CA 1
ATOM 8852 C C . LEU B 1 450 ? -22.797 22.203 2.939 1 97.81 450 LEU B C 1
ATOM 8854 O O . LEU B 1 450 ? -23.5 23.219 2.869 1 97.81 450 LEU B O 1
ATOM 8858 N N . ASN B 1 451 ? -23.281 21.047 2.598 1 97.31 451 ASN B N 1
ATOM 8859 C CA . ASN B 1 451 ? -24.609 20.812 2.068 1 97.31 451 ASN B CA 1
ATOM 8860 C C . ASN B 1 451 ? -25.641 20.625 3.188 1 97.31 451 ASN B C 1
ATOM 8862 O O . ASN B 1 451 ? -26.797 20.297 2.928 1 97.31 451 ASN B O 1
ATOM 8866 N N . ARG B 1 452 ? -25.234 20.688 4.41 1 96.19 452 ARG B N 1
ATOM 8867 C CA . ARG B 1 452 ? -26.062 20.578 5.605 1 96.19 452 ARG B CA 1
ATOM 8868 C C . ARG B 1 452 ? -26.609 19.156 5.754 1 96.19 452 ARG B C 1
ATOM 8870 O O . ARG B 1 452 ? -27.703 18.969 6.266 1 96.19 452 ARG B O 1
ATOM 8877 N N . ASP B 1 453 ? -25.906 18.297 5.113 1 97.31 453 ASP B N 1
ATOM 8878 C CA . ASP B 1 453 ? -26.203 16.875 5.312 1 97.31 453 ASP B CA 1
ATOM 8879 C C . ASP B 1 453 ? -25.297 16.281 6.391 1 97.31 453 ASP B C 1
ATOM 8881 O O . ASP B 1 453 ? -24.375 15.523 6.09 1 97.31 453 ASP B O 1
ATOM 8885 N N . HIS B 1 454 ? -25.656 16.422 7.582 1 96.69 454 HIS B N 1
ATOM 8886 C CA . HIS B 1 454 ? -24.797 16.109 8.719 1 96.69 454 HIS B CA 1
ATOM 8887 C C . HIS B 1 454 ? -24.625 14.609 8.891 1 96.69 454 HIS B C 1
ATOM 8889 O O . HIS B 1 454 ? -23.547 14.133 9.258 1 96.69 454 HIS B O 1
ATOM 8895 N N . ASP B 1 455 ? -25.609 13.875 8.625 1 97.38 455 ASP B N 1
ATOM 8896 C CA . ASP B 1 455 ? -25.531 12.422 8.789 1 97.38 455 ASP B CA 1
ATOM 8897 C C . ASP B 1 455 ? -24.547 11.812 7.809 1 97.38 455 ASP B C 1
ATOM 8899 O O . ASP B 1 455 ? -23.719 10.977 8.188 1 97.38 455 ASP B O 1
ATOM 8903 N N . GLU B 1 456 ? -24.672 12.297 6.602 1 98.12 456 GLU B N 1
ATOM 8904 C CA . GLU B 1 456 ? -23.734 11.797 5.602 1 98.12 456 GLU B CA 1
ATOM 8905 C C . GLU B 1 456 ? -22.312 12.266 5.895 1 98.12 456 GLU B C 1
ATOM 8907 O O . GLU B 1 456 ? -21.359 11.555 5.605 1 98.12 456 GLU B O 1
ATOM 8912 N N . ALA B 1 457 ? -22.203 13.461 6.41 1 98.56 457 ALA B N 1
ATOM 8913 C CA . ALA B 1 457 ? -20.891 13.977 6.793 1 98.56 457 ALA B CA 1
ATOM 8914 C C . ALA B 1 457 ? -20.25 13.109 7.875 1 98.56 457 ALA B C 1
ATOM 8916 O O . ALA B 1 457 ? -19.062 12.781 7.801 1 98.56 457 ALA B O 1
ATOM 8917 N N . ILE B 1 458 ? -21.078 12.719 8.852 1 98.5 458 ILE B N 1
ATOM 8918 C CA . ILE B 1 458 ? -20.609 11.883 9.953 1 98.5 458 ILE B CA 1
ATOM 8919 C C . ILE B 1 458 ? -20.125 10.539 9.406 1 98.5 458 ILE B C 1
ATOM 8921 O O . ILE B 1 458 ? -19.078 10.039 9.797 1 98.5 458 ILE B O 1
ATOM 8925 N N . LYS B 1 459 ? -20.875 10.023 8.508 1 98.38 459 LYS B N 1
ATOM 8926 C CA . LYS B 1 459 ? -20.516 8.742 7.914 1 98.38 459 LYS B CA 1
ATOM 8927 C C . LYS B 1 459 ? -19.188 8.836 7.168 1 98.38 459 LYS B C 1
ATOM 8929 O O . LYS B 1 459 ? -18.328 7.957 7.285 1 98.38 459 LYS B O 1
ATOM 8934 N N . ALA B 1 460 ? -19.031 9.867 6.391 1 98.69 460 ALA B N 1
ATOM 8935 C CA . ALA B 1 460 ? -17.812 10.07 5.621 1 98.69 460 ALA B CA 1
ATOM 8936 C C . ALA B 1 460 ? -16.609 10.273 6.547 1 98.69 460 ALA B C 1
ATOM 8938 O O . ALA B 1 460 ? -15.539 9.703 6.316 1 98.69 460 ALA B O 1
ATOM 8939 N N . LEU B 1 461 ? -16.797 11.023 7.539 1 98.69 461 LEU B N 1
ATOM 8940 C CA . LEU B 1 461 ? -15.711 11.297 8.469 1 98.69 461 LEU B CA 1
ATOM 8941 C C . LEU B 1 461 ? -15.375 10.062 9.289 1 98.69 461 LEU B C 1
ATOM 8943 O O . LEU B 1 461 ? -14.211 9.844 9.648 1 98.69 461 LEU B O 1
ATOM 8947 N N . LYS B 1 462 ? -16.375 9.297 9.609 1 98.31 462 LYS B N 1
ATOM 8948 C CA . LYS B 1 462 ? -16.125 8.023 10.273 1 98.31 462 LYS B CA 1
ATOM 8949 C C . LYS B 1 462 ? -15.281 7.098 9.398 1 98.31 462 LYS B C 1
ATOM 8951 O O . LYS B 1 462 ? -14.406 6.387 9.898 1 98.31 462 LYS B O 1
ATOM 8956 N N . LYS B 1 463 ? -15.602 7.113 8.164 1 97.69 463 LYS B N 1
ATOM 8957 C CA . LYS B 1 463 ? -14.789 6.34 7.227 1 97.69 463 LYS B CA 1
ATOM 8958 C C . LYS B 1 463 ? -13.352 6.848 7.203 1 97.69 463 LYS B C 1
ATOM 8960 O O . LYS B 1 463 ? -12.406 6.055 7.156 1 97.69 463 LYS B O 1
ATOM 8965 N N . ALA B 1 464 ? -13.156 8.148 7.223 1 98.06 464 ALA B N 1
ATOM 8966 C CA . ALA B 1 464 ? -11.828 8.742 7.25 1 98.06 464 ALA B CA 1
ATOM 8967 C C . ALA B 1 464 ? -11.039 8.273 8.469 1 98.06 464 ALA B C 1
ATOM 8969 O O . ALA B 1 464 ? -9.867 7.898 8.352 1 98.06 464 ALA B O 1
ATOM 8970 N N . THR B 1 465 ? -11.664 8.211 9.648 1 97.31 465 THR B N 1
ATOM 8971 C CA . THR B 1 465 ? -10.984 7.836 10.883 1 97.31 465 THR B CA 1
ATOM 8972 C C . THR B 1 465 ? -10.766 6.328 10.938 1 97.31 465 THR B C 1
ATOM 8974 O O . THR B 1 465 ? -9.82 5.855 11.586 1 97.31 465 THR B O 1
ATOM 8977 N N . SER B 1 466 ? -11.602 5.562 10.258 1 95.19 466 SER B N 1
ATOM 8978 C CA . SER B 1 466 ? -11.398 4.117 10.18 1 95.19 466 SER B CA 1
ATOM 8979 C C . SER B 1 466 ? -10.188 3.779 9.312 1 95.19 466 SER B C 1
ATOM 8981 O O . SER B 1 466 ? -9.461 2.822 9.602 1 95.19 466 SER B O 1
ATOM 8983 N N . LEU B 1 467 ? -9.984 4.52 8.297 1 93.5 467 LEU B N 1
ATOM 8984 C CA . LEU B 1 467 ? -8.852 4.32 7.402 1 93.5 467 LEU B CA 1
ATOM 8985 C C . LEU B 1 467 ? -7.547 4.758 8.062 1 93.5 467 LEU B C 1
ATOM 8987 O O . LEU B 1 467 ? -6.496 4.148 7.84 1 93.5 467 LEU B O 1
ATOM 8991 N N . ASN B 1 468 ? -7.609 5.82 8.867 1 94.25 468 ASN B N 1
ATOM 8992 C CA . ASN B 1 468 ? -6.465 6.293 9.648 1 94.25 468 ASN B CA 1
ATOM 8993 C C . ASN B 1 468 ? -6.867 6.664 11.07 1 94.25 468 ASN B C 1
ATOM 8995 O O . ASN B 1 468 ? -7.25 7.805 11.336 1 94.25 468 ASN B O 1
ATOM 8999 N N . PRO B 1 469 ? -6.668 5.809 11.922 1 93.06 469 PRO B N 1
ATOM 9000 C CA . PRO B 1 469 ? -7.09 6.031 13.312 1 93.06 469 PRO B CA 1
ATOM 9001 C C . PRO B 1 469 ? -6.281 7.125 14 1 93.06 469 PRO B C 1
ATOM 9003 O O . PRO B 1 469 ? -6.645 7.574 15.094 1 93.06 469 PRO B O 1
ATOM 9006 N N . GLN B 1 470 ? -5.258 7.668 13.391 1 91.69 470 GLN B N 1
ATOM 9007 C CA . GLN B 1 470 ? -4.43 8.711 13.992 1 91.69 470 GLN B CA 1
ATOM 9008 C C . GLN B 1 470 ? -4.742 10.078 13.398 1 91.69 470 GLN B C 1
ATOM 9010 O O . GLN B 1 470 ? -3.975 11.023 13.562 1 91.69 470 GLN B O 1
ATOM 9015 N N . PHE B 1 471 ? -5.879 10.164 12.688 1 95.94 471 PHE B N 1
ATOM 9016 C CA . PHE B 1 471 ? -6.266 11.391 11.992 1 95.94 471 PHE B CA 1
ATOM 9017 C C . PHE B 1 471 ? -7.035 12.32 12.922 1 95.94 471 PHE B C 1
ATOM 9019 O O . PHE B 1 471 ? -8.258 12.43 12.82 1 95.94 471 PHE B O 1
ATOM 9026 N N . ALA B 1 472 ? -6.391 13.117 13.758 1 96.44 472 ALA B N 1
ATOM 9027 C CA . ALA B 1 472 ? -6.977 13.969 14.789 1 96.44 472 ALA B CA 1
ATOM 9028 C C . ALA B 1 472 ? -7.957 14.969 14.195 1 96.44 472 ALA B C 1
ATOM 9030 O O . ALA B 1 472 ? -9.039 15.188 14.734 1 96.44 472 ALA B O 1
ATOM 9031 N N . TYR B 1 473 ? -7.609 15.516 13.117 1 96.94 473 TYR B N 1
ATOM 9032 C CA . TYR B 1 473 ? -8.43 16.547 12.492 1 96.94 473 TYR B CA 1
ATOM 9033 C C . TYR B 1 473 ? -9.781 15.984 12.07 1 96.94 473 TYR B C 1
ATOM 9035 O O . TYR B 1 473 ? -10.812 16.641 12.25 1 96.94 473 TYR B O 1
ATOM 9043 N N . ALA B 1 474 ? -9.812 14.836 11.562 1 98.19 474 ALA B N 1
ATOM 9044 C CA . ALA B 1 474 ? -11.055 14.211 11.133 1 98.19 474 ALA B CA 1
ATOM 9045 C C . ALA B 1 474 ? -11.961 13.93 12.328 1 98.19 474 ALA B C 1
ATOM 9047 O O . ALA B 1 474 ? -13.188 14.07 12.234 1 98.19 474 ALA B O 1
ATOM 9048 N N . TYR B 1 475 ? -11.406 13.531 13.445 1 98.25 475 TYR B N 1
ATOM 9049 C CA . TYR B 1 475 ? -12.188 13.344 14.664 1 98.25 475 TYR B CA 1
ATOM 9050 C C . TYR B 1 475 ? -12.836 14.648 15.102 1 98.25 475 TYR B C 1
ATOM 9052 O O . TYR B 1 475 ? -13.984 14.664 15.539 1 98.25 475 TYR B O 1
ATOM 9060 N N . THR B 1 476 ? -12.078 15.664 14.984 1 98.38 476 THR B N 1
ATOM 9061 C CA . THR B 1 476 ? -12.586 16.984 15.375 1 98.38 476 THR B CA 1
ATOM 9062 C C . THR B 1 476 ? -13.766 17.391 14.492 1 98.38 476 THR B C 1
ATOM 9064 O O . THR B 1 476 ? -14.789 17.859 14.992 1 98.38 476 THR B O 1
ATOM 9067 N N . LEU B 1 477 ? -13.633 17.188 13.234 1 98.44 477 LEU B N 1
ATOM 9068 C CA . LEU B 1 477 ? -14.719 17.516 12.32 1 98.44 477 LEU B CA 1
ATOM 9069 C C . LEU B 1 477 ? -15.938 16.641 12.594 1 98.44 477 LEU B C 1
ATOM 9071 O O . LEU B 1 477 ? -17.078 17.109 12.516 1 98.44 477 LEU B O 1
ATOM 9075 N N . GLN B 1 478 ? -15.68 15.414 12.875 1 98.38 478 GLN B N 1
ATOM 9076 C CA . GLN B 1 478 ? -16.75 14.508 13.25 1 98.38 478 GLN B CA 1
ATOM 9077 C C . GLN B 1 478 ? -17.5 15.016 14.484 1 98.38 478 GLN B C 1
ATOM 9079 O O . GLN B 1 478 ? -18.719 14.961 14.547 1 98.38 478 GLN B O 1
ATOM 9084 N N . GLY B 1 479 ? -16.781 15.469 15.445 1 98.38 479 GLY B N 1
ATOM 9085 C CA . GLY B 1 479 ? -17.375 16.062 16.625 1 98.38 479 GLY B CA 1
ATOM 9086 C C . GLY B 1 479 ? -18.25 17.266 16.328 1 98.38 479 GLY B C 1
ATOM 9087 O O . GLY B 1 479 ? -19.328 17.406 16.891 1 98.38 479 GLY B O 1
ATOM 9088 N N . HIS B 1 480 ? -17.781 18.109 15.477 1 97.75 480 HIS B N 1
ATOM 9089 C CA . HIS B 1 480 ? -18.562 19.281 15.07 1 97.75 480 HIS B CA 1
ATOM 9090 C C . HIS B 1 480 ? -19.891 18.844 14.445 1 97.75 480 HIS B C 1
ATOM 9092 O O . HIS B 1 480 ? -20.938 19.469 14.703 1 97.75 480 HIS B O 1
ATOM 9098 N N . GLU B 1 481 ? -19.859 17.812 13.648 1 97.88 481 GLU B N 1
ATOM 9099 C CA . GLU B 1 481 ? -21.078 17.344 13 1 97.88 481 GLU B CA 1
ATOM 9100 C C . GLU B 1 481 ? -22.031 16.719 14.008 1 97.88 481 GLU B C 1
ATOM 9102 O O . GLU B 1 481 ? -23.25 16.906 13.914 1 97.88 481 GLU B O 1
ATOM 9107 N N . TYR B 1 482 ? -21.516 16.016 14.953 1 97.81 482 TYR B N 1
ATOM 9108 C CA . TYR B 1 482 ? -22.359 15.5 16.031 1 97.81 482 TYR B CA 1
ATOM 9109 C C . TYR B 1 482 ? -22.984 16.641 16.828 1 97.81 482 TYR B C 1
ATOM 9111 O O . TYR B 1 482 ? -24.141 16.562 17.234 1 97.81 482 TYR B O 1
ATOM 9119 N N . SER B 1 483 ? -22.188 17.609 17.078 1 96.62 483 SER B N 1
ATOM 9120 C CA . SER B 1 483 ? -22.672 18.781 17.812 1 96.62 483 SER B CA 1
ATOM 9121 C C . SER B 1 483 ? -23.812 19.453 17.047 1 96.62 483 SER B C 1
ATOM 9123 O O . SER B 1 483 ? -24.781 19.906 17.656 1 96.62 483 SER B O 1
ATOM 9125 N N . ASN B 1 484 ? -23.641 19.531 15.766 1 94.75 484 ASN B N 1
ATOM 9126 C CA . ASN B 1 484 ? -24.672 20.125 14.93 1 94.75 484 ASN B CA 1
ATOM 9127 C C . ASN B 1 484 ? -25.969 19.312 14.977 1 94.75 484 ASN B C 1
ATOM 9129 O O . ASN B 1 484 ? -27.062 19.875 14.781 1 94.75 484 ASN B O 1
ATOM 9133 N N . ASN B 1 485 ? -25.812 18.062 15.258 1 94.69 485 ASN B N 1
ATOM 9134 C CA . ASN B 1 485 ? -26.969 17.188 15.406 1 94.69 485 ASN B CA 1
ATOM 9135 C C . ASN B 1 485 ? -27.406 17.094 16.859 1 94.69 485 ASN B C 1
ATOM 9137 O O . ASN B 1 485 ? -28.188 16.203 17.219 1 94.69 485 ASN B O 1
ATOM 9141 N N . ASP B 1 486 ? -26.906 17.859 17.75 1 94.12 486 ASP B N 1
ATOM 9142 C CA . ASP B 1 486 ? -27.219 17.938 19.172 1 94.12 486 ASP B CA 1
ATOM 9143 C C . ASP B 1 486 ? -26.859 16.641 19.891 1 94.12 486 ASP B C 1
ATOM 9145 O O . ASP B 1 486 ? -27.5 16.281 20.891 1 94.12 486 ASP B O 1
ATOM 9149 N N . ALA B 1 487 ? -26 15.93 19.234 1 96.38 487 ALA B N 1
ATOM 9150 C CA . ALA B 1 487 ? -25.453 14.742 19.891 1 96.38 487 ALA B CA 1
ATOM 9151 C C . ALA B 1 487 ? -24.156 15.062 20.609 1 96.38 487 ALA B C 1
ATOM 9153 O O . ALA B 1 487 ? -23.078 14.609 20.203 1 96.38 487 ALA B O 1
ATOM 9154 N N . PHE B 1 488 ? -24.188 15.688 21.766 1 96.06 488 PHE B N 1
ATOM 9155 C CA . PHE B 1 488 ? -23.047 16.312 22.422 1 96.06 488 PHE B CA 1
ATOM 9156 C C . PHE B 1 488 ? -22.156 15.25 23.062 1 96.06 488 PHE B C 1
ATOM 9158 O O . PHE B 1 488 ? -20.922 15.422 23.125 1 96.06 488 PHE B O 1
ATOM 9165 N N . ASP B 1 489 ? -22.703 14.164 23.469 1 96.31 489 ASP B N 1
ATOM 9166 C CA . ASP B 1 489 ? -21.875 13.109 24.047 1 96.31 489 ASP B CA 1
ATOM 9167 C C . ASP B 1 489 ? -20.953 12.492 23.016 1 96.31 489 ASP B C 1
ATOM 9169 O O . ASP B 1 489 ? -19.766 12.281 23.266 1 96.31 489 ASP B O 1
ATOM 9173 N N . ASN B 1 490 ? -21.578 12.195 21.891 1 97.69 490 ASN B N 1
ATOM 9174 C CA . ASN B 1 490 ? -20.766 11.68 20.797 1 97.69 490 ASN B CA 1
ATOM 9175 C C . ASN B 1 490 ? -19.703 12.695 20.359 1 97.69 490 ASN B C 1
ATOM 9177 O O . ASN B 1 490 ? -18.578 12.328 20.031 1 97.69 490 ASN B O 1
ATOM 9181 N N . ALA B 1 491 ? -20.094 13.93 20.359 1 98.19 491 ALA B N 1
ATOM 9182 C CA . ALA B 1 491 ? -19.172 14.992 19.984 1 98.19 491 ALA B CA 1
ATOM 9183 C C . ALA B 1 491 ? -17.984 15.055 20.938 1 98.19 491 ALA B C 1
ATOM 9185 O O . ALA B 1 491 ? -16.828 15.094 20.5 1 98.19 491 ALA B O 1
ATOM 9186 N N . LYS B 1 492 ? -18.297 15.055 22.188 1 98.12 492 LYS B N 1
ATOM 9187 C CA . LYS B 1 492 ? -17.25 15.117 23.203 1 98.12 492 LYS B CA 1
ATOM 9188 C C . LYS B 1 492 ? -16.297 13.93 23.078 1 98.12 492 LYS B C 1
ATOM 9190 O O . LYS B 1 492 ? -15.094 14.078 23.266 1 98.12 492 LYS B O 1
ATOM 9195 N N . MET B 1 493 ? -16.875 12.797 22.766 1 98.31 493 MET B N 1
ATOM 9196 C CA . MET B 1 493 ? -16.047 11.609 22.578 1 98.31 493 MET B CA 1
ATOM 9197 C C . MET B 1 493 ? -15.07 11.797 21.422 1 98.31 493 MET B C 1
ATOM 9199 O O . MET B 1 493 ? -13.906 11.422 21.531 1 98.31 493 MET B O 1
ATOM 9203 N N . CYS B 1 494 ? -15.531 12.344 20.406 1 98.44 494 CYS B N 1
ATOM 9204 C CA . CYS B 1 494 ? -14.688 12.594 19.234 1 98.44 494 CYS B CA 1
ATOM 9205 C C . CYS B 1 494 ? -13.578 13.586 19.562 1 98.44 494 CYS B C 1
ATOM 9207 O O . CYS B 1 494 ? -12.43 13.383 19.172 1 98.44 494 CYS B O 1
ATOM 9209 N N . TYR B 1 495 ? -13.906 14.648 20.266 1 98.44 495 TYR B N 1
ATOM 9210 C CA . TYR B 1 495 ? -12.906 15.641 20.641 1 98.44 495 TYR B CA 1
ATOM 9211 C C . TYR B 1 495 ? -11.852 15.031 21.547 1 98.44 495 TYR B C 1
ATOM 9213 O O . TYR B 1 495 ? -10.656 15.336 21.422 1 98.44 495 TYR B O 1
ATOM 9221 N N . ARG B 1 496 ? -12.234 14.18 22.406 1 98.19 496 ARG B N 1
ATOM 9222 C CA . ARG B 1 496 ? -11.297 13.523 23.312 1 98.19 496 ARG B CA 1
ATOM 9223 C C . ARG B 1 496 ? -10.359 12.594 22.562 1 98.19 496 ARG B C 1
ATOM 9225 O O . ARG B 1 496 ? -9.18 12.5 22.875 1 98.19 496 ARG B O 1
ATOM 9232 N N . LYS B 1 497 ? -10.93 11.922 21.594 1 97.81 497 LYS B N 1
ATOM 9233 C CA . LYS B 1 497 ? -10.086 11.078 20.766 1 97.81 497 LYS B CA 1
ATOM 9234 C C . LYS B 1 497 ? -9.047 11.898 20.016 1 97.81 497 LYS B C 1
ATOM 9236 O O . LYS B 1 497 ? -7.895 11.484 19.875 1 97.81 497 LYS B O 1
ATOM 9241 N N . ALA B 1 498 ? -9.453 13 19.531 1 97.94 498 ALA B N 1
ATOM 9242 C CA . ALA B 1 498 ? -8.531 13.898 18.844 1 97.94 498 ALA B CA 1
ATOM 9243 C C . ALA B 1 498 ? -7.41 14.359 19.766 1 97.94 498 ALA B C 1
ATOM 9245 O O . ALA B 1 498 ? -6.242 14.398 19.359 1 97.94 498 ALA B O 1
ATOM 9246 N N . LEU B 1 499 ? -7.734 14.648 20.984 1 96.88 499 LEU B N 1
ATOM 9247 C CA . LEU B 1 499 ? -6.766 15.141 21.953 1 96.88 499 LEU B CA 1
ATOM 9248 C C . LEU B 1 499 ? -5.84 14.016 22.422 1 96.88 499 LEU B C 1
ATOM 9250 O O . LEU B 1 499 ? -4.688 14.273 22.781 1 96.88 499 LEU B O 1
ATOM 9254 N N . ALA B 1 500 ? -6.328 12.805 22.391 1 94.5 500 ALA B N 1
ATOM 9255 C CA . ALA B 1 500 ? -5.48 11.656 22.719 1 94.5 500 ALA B CA 1
ATOM 9256 C C . ALA B 1 500 ? -4.387 11.477 21.672 1 94.5 500 ALA B C 1
ATOM 9258 O O . ALA B 1 500 ? -3.275 11.047 21.984 1 94.5 500 ALA B O 1
ATOM 9259 N N . ILE B 1 501 ? -4.688 11.82 20.484 1 92.62 501 ILE B N 1
ATOM 9260 C CA . ILE B 1 501 ? -3.74 11.703 19.375 1 92.62 501 ILE B CA 1
ATOM 9261 C C . ILE B 1 501 ? -2.764 12.883 19.406 1 92.62 501 ILE B C 1
ATOM 9263 O O . ILE B 1 501 ? -1.55 12.688 19.297 1 92.62 501 ILE B O 1
ATOM 9267 N N . ASN B 1 502 ? -3.326 14.055 19.547 1 92.31 502 ASN B N 1
ATOM 9268 C CA . ASN B 1 502 ? -2.539 15.281 19.625 1 92.31 502 ASN B CA 1
ATOM 9269 C C . ASN B 1 502 ? -3.021 16.203 20.75 1 92.31 502 ASN B C 1
ATOM 9271 O O . ASN B 1 502 ? -3.977 16.953 20.562 1 92.31 502 ASN B O 1
ATOM 9275 N N . PRO B 1 503 ? -2.289 16.25 21.734 1 91.88 503 PRO B N 1
ATOM 9276 C CA . PRO B 1 503 ? -2.709 17.047 22.891 1 91.88 503 PRO B CA 1
ATOM 9277 C C . PRO B 1 503 ? -2.676 18.547 22.594 1 91.88 503 PRO B C 1
ATOM 9279 O O . PRO B 1 503 ? -3.311 19.328 23.312 1 91.88 503 PRO B O 1
ATOM 9282 N N . ASN B 1 504 ? -2.02 18.953 21.594 1 92.25 504 ASN B N 1
ATOM 9283 C CA . ASN B 1 504 ? -1.899 20.375 21.281 1 92.25 504 ASN B CA 1
ATOM 9284 C C . ASN B 1 504 ? -2.857 20.781 20.156 1 92.25 504 ASN B C 1
ATOM 9286 O O . ASN B 1 504 ? -2.662 21.812 19.516 1 92.25 504 ASN B O 1
ATOM 9290 N N . HIS B 1 505 ? -3.836 19.984 19.969 1 94.19 505 HIS B N 1
ATOM 9291 C CA . HIS B 1 505 ? -4.859 20.266 18.969 1 94.19 505 HIS B CA 1
ATOM 9292 C C . HIS B 1 505 ? -5.934 21.203 19.531 1 94.19 505 HIS B C 1
ATOM 9294 O O . HIS B 1 505 ? -6.977 20.734 20 1 94.19 505 HIS B O 1
ATOM 9300 N N . TYR B 1 506 ? -5.805 22.5 19.453 1 96.25 506 TYR B N 1
ATOM 9301 C CA . TYR B 1 506 ? -6.652 23.469 20.141 1 96.25 506 TYR B CA 1
ATOM 9302 C C . TYR B 1 506 ? -8.086 23.406 19.625 1 96.25 506 TYR B C 1
ATOM 9304 O O . TYR B 1 506 ? -9.031 23.734 20.344 1 96.25 506 TYR B O 1
ATOM 9312 N N . ASN B 1 507 ? -8.258 22.938 18.359 1 96.38 507 ASN B N 1
ATOM 9313 C CA . ASN B 1 507 ? -9.594 22.844 17.781 1 96.38 507 ASN B CA 1
ATOM 9314 C C . ASN B 1 507 ? -10.477 21.875 18.562 1 96.38 507 ASN B C 1
ATOM 9316 O O . ASN B 1 507 ? -11.688 22.078 18.656 1 96.38 507 ASN B O 1
ATOM 9320 N N . ALA B 1 508 ? -9.867 20.875 19.047 1 97.81 508 ALA B N 1
ATOM 9321 C CA . ALA B 1 508 ? -10.617 19.891 19.844 1 97.81 508 ALA B CA 1
ATOM 9322 C C . ALA B 1 508 ? -11.016 20.469 21.203 1 97.81 508 ALA B C 1
ATOM 9324 O O . ALA B 1 508 ? -12.117 20.219 21.688 1 97.81 508 ALA B O 1
ATOM 9325 N N . HIS B 1 509 ? -10.148 21.25 21.828 1 97.81 509 HIS B N 1
ATOM 9326 C CA . HIS B 1 509 ? -10.5 21.953 23.047 1 97.81 509 HIS B CA 1
ATOM 9327 C C . HIS B 1 509 ? -11.625 22.953 22.812 1 97.81 509 HIS B C 1
ATOM 9329 O O . HIS B 1 509 ? -12.523 23.094 23.656 1 97.81 509 HIS B O 1
ATOM 9335 N N . TYR B 1 510 ? -11.508 23.625 21.766 1 97.62 510 TYR B N 1
ATOM 9336 C CA . TYR B 1 510 ? -12.57 24.547 21.359 1 97.62 510 TYR B CA 1
ATOM 9337 C C . TYR B 1 510 ? -13.906 23.812 21.25 1 97.62 510 TYR B C 1
ATOM 9339 O O . TYR B 1 510 ? -14.922 24.281 21.766 1 97.62 510 TYR B O 1
ATOM 9347 N N . GLY B 1 511 ? -13.891 22.656 20.625 1 97.94 511 GLY B N 1
ATOM 9348 C CA . GLY B 1 511 ? -15.102 21.859 20.484 1 97.94 511 GLY B CA 1
ATOM 9349 C C . GLY B 1 511 ? -15.672 21.406 21.812 1 97.94 511 GLY B C 1
ATOM 9350 O O . GLY B 1 511 ? -16.875 21.469 22.031 1 97.94 511 GLY B O 1
ATOM 9351 N N . LEU B 1 512 ? -14.812 20.984 22.703 1 98.12 512 LEU B N 1
ATOM 9352 C CA . LEU B 1 512 ? -15.242 20.594 24.047 1 98.12 512 LEU B CA 1
ATOM 9353 C C . LEU B 1 512 ? -15.875 21.781 24.781 1 98.12 512 LEU B C 1
ATOM 9355 O O . LEU B 1 512 ? -16.922 21.641 25.406 1 98.12 512 LEU B O 1
ATOM 9359 N N . GLY B 1 513 ? -15.227 22.906 24.672 1 98 513 GLY B N 1
ATOM 9360 C CA . GLY B 1 513 ? -15.766 24.109 25.297 1 98 513 GLY B CA 1
ATOM 9361 C C . GLY B 1 513 ? -17.125 24.5 24.75 1 98 513 GLY B C 1
ATOM 9362 O O . GLY B 1 513 ? -18.047 24.797 25.516 1 98 513 GLY B O 1
ATOM 9363 N N . MET B 1 514 ? -17.281 24.453 23.516 1 97.12 514 MET B N 1
ATOM 9364 C CA . MET B 1 514 ? -18.547 24.812 22.875 1 97.12 514 MET B CA 1
ATOM 9365 C C . MET B 1 514 ? -19.656 23.859 23.281 1 97.12 514 MET B C 1
ATOM 9367 O O . MET B 1 514 ? -20.797 24.266 23.484 1 97.12 514 MET B O 1
ATOM 9371 N N . SER B 1 515 ? -19.344 22.594 23.312 1 97 515 SER B N 1
ATOM 9372 C CA . SER B 1 515 ? -20.312 21.609 23.781 1 97 515 SER B CA 1
ATOM 9373 C C . SER B 1 515 ? -20.75 21.906 25.203 1 97 515 SER B C 1
ATOM 9375 O O . SER B 1 515 ? -21.938 21.781 25.531 1 97 515 SER B O 1
ATOM 9377 N N . CYS B 1 516 ? -19.859 22.328 26.031 1 97 516 CYS B N 1
ATOM 9378 C CA . CYS B 1 516 ? -20.156 22.641 27.422 1 97 516 CYS B CA 1
ATOM 9379 C C . CYS B 1 516 ? -21.047 23.875 27.531 1 97 516 CYS B C 1
ATOM 9381 O O . CYS B 1 516 ? -21.938 23.938 28.375 1 97 516 CYS B O 1
ATOM 9383 N N . ILE B 1 517 ? -20.812 24.828 26.703 1 95.81 517 ILE B N 1
ATOM 9384 C CA . ILE B 1 517 ? -21.656 26.031 26.672 1 95.81 517 ILE B CA 1
ATOM 9385 C C . ILE B 1 517 ? -23.094 25.625 26.359 1 95.81 517 ILE B C 1
ATOM 9387 O O . ILE B 1 517 ? -24.031 26.094 27.016 1 95.81 517 ILE B O 1
ATOM 9391 N N . LYS B 1 518 ? -23.234 24.797 25.391 1 94.56 518 LYS B N 1
ATOM 9392 C CA . LYS B 1 518 ? -24.562 24.375 24.969 1 94.56 518 LYS B CA 1
ATOM 9393 C C . LYS B 1 518 ? -25.266 23.547 26.062 1 94.56 518 LYS B C 1
ATOM 9395 O O . LYS B 1 518 ? -26.484 23.578 26.172 1 94.56 518 LYS B O 1
ATOM 9400 N N . LEU B 1 519 ? -24.5 22.938 26.859 1 95.12 519 LEU B N 1
ATOM 9401 C CA . LEU B 1 519 ? -25.031 22.109 27.922 1 95.12 519 LEU B CA 1
ATOM 9402 C C . LEU B 1 519 ? -25.188 22.906 29.219 1 95.12 519 LEU B C 1
ATOM 9404 O O . LEU B 1 519 ? -25.641 22.391 30.234 1 95.12 519 LEU B O 1
ATOM 9408 N N . GLY B 1 520 ? -24.75 24.141 29.219 1 94.81 520 GLY B N 1
ATOM 9409 C CA . GLY B 1 520 ? -24.891 25.016 30.375 1 94.81 520 GLY B CA 1
ATOM 9410 C C . GLY B 1 520 ? -23.781 24.828 31.391 1 94.81 520 GLY B C 1
ATOM 9411 O O . GLY B 1 520 ? -23.922 25.25 32.531 1 94.81 520 GLY B O 1
ATOM 9412 N N . GLN B 1 521 ? -22.766 24.125 31 1 96.75 521 GLN B N 1
ATOM 9413 C CA . GLN B 1 521 ? -21.609 23.922 31.875 1 96.75 521 GLN B CA 1
ATOM 9414 C C . GLN B 1 521 ? -20.531 24.969 31.641 1 96.75 521 GLN B C 1
ATOM 9416 O O . GLN B 1 521 ? -19.484 24.656 31.062 1 96.75 521 GLN B O 1
ATOM 9421 N N . TYR B 1 522 ? -20.641 26.125 32.156 1 96.81 522 TYR B N 1
ATOM 9422 C CA . TYR B 1 522 ? -19.859 27.281 31.766 1 96.81 522 TYR B CA 1
ATOM 9423 C C . TYR B 1 522 ? -18.469 27.25 32.406 1 96.81 522 TYR B C 1
ATOM 9425 O O . TYR B 1 522 ? -17.5 27.688 31.797 1 96.81 522 TYR B O 1
ATOM 9433 N N . ASP B 1 523 ? -18.359 26.688 33.594 1 97.25 523 ASP B N 1
ATOM 9434 C CA . ASP B 1 523 ? -17.047 26.578 34.25 1 97.25 523 ASP B CA 1
ATOM 9435 C C . ASP B 1 523 ? -16.125 25.672 33.438 1 97.25 523 ASP B C 1
ATOM 9437 O O . ASP B 1 523 ? -14.961 26 33.219 1 97.25 523 ASP B O 1
ATOM 9441 N N . GLU B 1 524 ? -16.719 24.562 33.094 1 97.69 524 GLU B N 1
ATOM 9442 C CA . GLU B 1 524 ? -15.938 23.625 32.281 1 97.69 524 GLU B CA 1
ATOM 9443 C C . GLU B 1 524 ? -15.602 24.203 30.922 1 97.69 524 GLU B C 1
ATOM 9445 O O . GLU B 1 524 ? -14.516 23.969 30.391 1 97.69 524 GLU B O 1
ATOM 9450 N N . ALA B 1 525 ? -16.516 24.891 30.359 1 98 525 ALA B N 1
ATOM 9451 C CA . ALA B 1 525 ? -16.281 25.531 29.062 1 98 525 ALA B CA 1
ATOM 9452 C C . ALA B 1 525 ? -15.086 26.484 29.125 1 98 525 ALA B C 1
ATOM 9454 O O . ALA B 1 525 ? -14.227 26.469 28.25 1 98 525 ALA B O 1
ATOM 9455 N N . LEU B 1 526 ? -15.086 27.281 30.172 1 97.88 526 LEU B N 1
ATOM 9456 C CA . LEU B 1 526 ? -14.008 28.25 30.344 1 97.88 526 LEU B CA 1
ATOM 9457 C C . LEU B 1 526 ? -12.664 27.547 30.469 1 97.88 526 LEU B C 1
ATOM 9459 O O . LEU B 1 526 ? -11.664 28.016 29.922 1 97.88 526 LEU B O 1
ATOM 9463 N N . LEU B 1 527 ? -12.664 26.422 31.188 1 98.06 527 LEU B N 1
ATOM 9464 C CA . LEU B 1 527 ? -11.438 25.641 31.328 1 98.06 527 LEU B CA 1
ATOM 9465 C C . LEU B 1 527 ? -10.922 25.188 29.969 1 98.06 527 LEU B C 1
ATOM 9467 O O . LEU B 1 527 ? -9.727 25.281 29.688 1 98.06 527 LEU B O 1
ATOM 9471 N N . HIS B 1 528 ? -11.781 24.641 29.156 1 98.06 528 HIS B N 1
ATOM 9472 C CA . HIS B 1 528 ? -11.398 24.172 27.828 1 98.06 528 HIS B CA 1
ATOM 9473 C C . HIS B 1 528 ? -10.961 25.328 26.938 1 98.06 528 HIS B C 1
ATOM 9475 O O . HIS B 1 528 ? -9.984 25.203 26.188 1 98.06 528 HIS B O 1
ATOM 9481 N N . PHE B 1 529 ? -11.625 26.422 26.969 1 98.12 529 PHE B N 1
ATOM 9482 C CA . PHE B 1 529 ? -11.258 27.578 26.156 1 98.12 529 PHE B CA 1
ATOM 9483 C C . PHE B 1 529 ? -9.906 28.141 26.578 1 98.12 529 PHE B C 1
ATOM 9485 O O . PHE B 1 529 ? -9.109 28.547 25.734 1 98.12 529 PHE B O 1
ATOM 9492 N N . GLU B 1 530 ? -9.688 28.125 27.812 1 97.62 530 GLU B N 1
ATOM 9493 C CA . GLU B 1 530 ? -8.398 28.594 28.312 1 97.62 530 GLU B CA 1
ATOM 9494 C C . GLU B 1 530 ? -7.262 27.688 27.859 1 97.62 530 GLU B C 1
ATOM 9496 O O . GLU B 1 530 ? -6.172 28.156 27.516 1 97.62 530 GLU B O 1
ATOM 9501 N N . LYS B 1 531 ? -7.523 26.422 27.922 1 97.5 531 LYS B N 1
ATOM 9502 C CA . LYS B 1 531 ? -6.531 25.469 27.406 1 97.5 531 LYS B CA 1
ATOM 9503 C C . LYS B 1 531 ? -6.273 25.688 25.922 1 97.5 531 LYS B C 1
ATOM 9505 O O . LYS B 1 531 ? -5.125 25.672 25.484 1 97.5 531 LYS B O 1
ATOM 9510 N N . ALA B 1 532 ? -7.312 25.828 25.188 1 97.69 532 ALA B N 1
ATOM 9511 C CA . ALA B 1 532 ? -7.188 26.094 23.75 1 97.69 532 ALA B CA 1
ATOM 9512 C C . ALA B 1 532 ? -6.402 27.391 23.5 1 97.69 532 ALA B C 1
ATOM 9514 O O . ALA B 1 532 ? -5.527 27.438 22.641 1 97.69 532 ALA B O 1
ATOM 9515 N N . ARG B 1 533 ? -6.715 28.406 24.281 1 96 533 ARG B N 1
ATOM 9516 C CA . ARG B 1 533 ? -6.051 29.703 24.141 1 96 533 ARG B CA 1
ATOM 9517 C C . ARG B 1 533 ? -4.574 29.594 24.516 1 96 533 ARG B C 1
ATOM 9519 O O . ARG B 1 533 ? -3.73 30.266 23.906 1 96 533 ARG B O 1
ATOM 9526 N N . SER B 1 534 ? -4.266 28.781 25.484 1 96 534 SER B N 1
ATOM 9527 C CA . SER B 1 534 ? -2.871 28.594 25.875 1 96 534 SER B CA 1
ATOM 9528 C C . SER B 1 534 ? -2.057 28 24.734 1 96 534 SER B C 1
ATOM 9530 O O . SER B 1 534 ? -0.856 28.25 24.625 1 96 534 SER B O 1
ATOM 9532 N N . ILE B 1 535 ? -2.66 27.203 23.938 1 95.44 535 ILE B N 1
ATOM 9533 C CA . ILE B 1 535 ? -2.012 26.578 22.781 1 95.44 535 ILE B CA 1
ATOM 9534 C C . ILE B 1 535 ? -1.892 27.594 21.656 1 95.44 535 ILE B C 1
ATOM 9536 O O . ILE B 1 535 ? -0.843 27.703 21 1 95.44 535 ILE B O 1
ATOM 9540 N N . ASN B 1 536 ? -2.932 28.328 21.406 1 94.56 536 ASN B N 1
ATOM 9541 C CA . ASN B 1 536 ? -2.984 29.344 20.375 1 94.56 536 ASN B CA 1
ATOM 9542 C C . ASN B 1 536 ? -3.506 30.672 20.922 1 94.56 536 ASN B C 1
ATOM 9544 O O . ASN B 1 536 ? -4.641 31.062 20.641 1 94.56 536 ASN B O 1
ATOM 9548 N N . PRO B 1 537 ? -2.672 31.438 21.453 1 92 537 PRO B N 1
ATOM 9549 C CA . PRO B 1 537 ? -3.109 32.656 22.156 1 92 537 PRO B CA 1
ATOM 9550 C C . PRO B 1 537 ? -3.52 33.781 21.219 1 92 537 PRO B C 1
ATOM 9552 O O . PRO B 1 537 ? -4.273 34.656 21.609 1 92 537 PRO B O 1
ATOM 9555 N N . VAL B 1 538 ? -3.066 33.781 20.031 1 90.12 538 VAL B N 1
ATOM 9556 C CA . VAL B 1 538 ? -3.312 34.875 19.109 1 90.12 538 VAL B CA 1
ATOM 9557 C C . VAL B 1 538 ? -4.625 34.656 18.359 1 90.12 538 VAL B C 1
ATOM 9559 O O . VAL B 1 538 ? -5.098 35.531 17.641 1 90.12 538 VAL B O 1
ATOM 9562 N N . ASN B 1 539 ? -5.266 33.594 18.672 1 92.25 539 ASN B N 1
ATOM 9563 C CA . ASN B 1 539 ? -6.523 33.281 18 1 92.25 539 ASN B CA 1
ATOM 9564 C C . ASN B 1 539 ? -7.672 34.125 18.547 1 92.25 539 ASN B C 1
ATOM 9566 O O . ASN B 1 539 ? -8.039 34 19.719 1 92.25 539 ASN B O 1
ATOM 9570 N N . VAL B 1 540 ? -8.305 34.875 17.734 1 91.94 540 VAL B N 1
ATOM 9571 C CA . VAL B 1 540 ? -9.328 35.844 18.109 1 91.94 540 VAL B CA 1
ATOM 9572 C C . VAL B 1 540 ? -10.586 35.125 18.578 1 91.94 540 VAL B C 1
ATOM 9574 O O . VAL B 1 540 ? -11.234 35.5 19.547 1 91.94 540 VAL B O 1
ATOM 9577 N N . ILE B 1 541 ? -10.906 34.094 17.938 1 93.25 541 ILE B N 1
ATOM 9578 C CA . ILE B 1 541 ? -12.125 33.344 18.25 1 93.25 541 ILE B CA 1
ATOM 9579 C C . ILE B 1 541 ? -12.016 32.719 19.656 1 93.25 541 ILE B C 1
ATOM 9581 O O . ILE B 1 541 ? -12.969 32.781 20.438 1 93.25 541 ILE B O 1
ATOM 9585 N N . LEU B 1 542 ? -10.906 32.25 19.969 1 95.75 542 LEU B N 1
ATOM 9586 C CA . LEU B 1 542 ? -10.703 31.625 21.266 1 95.75 542 LEU B CA 1
ATOM 9587 C C . LEU B 1 542 ? -10.789 32.656 22.375 1 95.75 542 LEU B C 1
ATOM 9589 O O . LEU B 1 542 ? -11.352 32.375 23.438 1 95.75 542 LEU B O 1
ATOM 9593 N N . ASN B 1 543 ? -10.258 33.781 22.125 1 95.75 543 ASN B N 1
ATOM 9594 C CA . ASN B 1 543 ? -10.359 34.844 23.094 1 95.75 543 ASN B CA 1
ATOM 9595 C C . ASN B 1 543 ? -11.805 35.281 23.297 1 95.75 543 ASN B C 1
ATOM 9597 O O . ASN B 1 543 ? -12.234 35.531 24.438 1 95.75 543 ASN B O 1
ATOM 9601 N N . CYS B 1 544 ? -12.531 35.375 22.266 1 95.38 544 CYS B N 1
ATOM 9602 C CA . CYS B 1 544 ? -13.945 35.75 22.359 1 95.38 544 CYS B CA 1
ATOM 9603 C C . CYS B 1 544 ? -14.727 34.656 23.109 1 95.38 544 CYS B C 1
ATOM 9605 O O . CYS B 1 544 ? -15.633 34.969 23.891 1 95.38 544 CYS B O 1
ATOM 9607 N N . CYS B 1 545 ? -14.352 33.438 22.891 1 96.5 545 CYS B N 1
ATOM 9608 C CA . CYS B 1 545 ? -15.031 32.344 23.578 1 96.5 545 CYS B CA 1
ATOM 9609 C C . CYS B 1 545 ? -14.805 32.406 25.078 1 96.5 545 CYS B C 1
ATOM 9611 O O . CYS B 1 545 ? -15.727 32.156 25.859 1 96.5 545 CYS B O 1
ATOM 9613 N N . CYS B 1 546 ? -13.625 32.719 25.484 1 97 546 CYS B N 1
ATOM 9614 C CA . CYS B 1 546 ? -13.367 32.938 26.906 1 97 546 CYS B CA 1
ATOM 9615 C C . CYS B 1 546 ? -14.234 34.062 27.453 1 97 546 CYS B C 1
ATOM 9617 O O . CYS B 1 546 ? -14.789 33.938 28.547 1 97 546 CYS B O 1
ATOM 9619 N N . GLY B 1 547 ? -14.367 35.125 26.656 1 97.06 547 GLY B N 1
ATOM 9620 C CA . GLY B 1 547 ? -15.242 36.219 27.062 1 97.06 547 GLY B CA 1
ATOM 9621 C C . GLY B 1 547 ? -16.688 35.781 27.234 1 97.06 547 GLY B C 1
ATOM 9622 O O . GLY B 1 547 ? -17.344 36.156 28.203 1 97.06 547 GLY B O 1
ATOM 9623 N N . VAL B 1 548 ? -17.172 35.031 26.328 1 96.44 548 VAL B N 1
ATOM 9624 C CA . VAL B 1 548 ? -18.562 34.531 26.344 1 96.44 548 VAL B CA 1
ATOM 9625 C C . VAL B 1 548 ? -18.781 33.688 27.594 1 96.44 548 VAL B C 1
ATOM 9627 O O . VAL B 1 548 ? -19.797 33.812 28.281 1 96.44 548 VAL B O 1
ATOM 9630 N N . ALA B 1 549 ? -17.906 32.781 27.828 1 97.06 549 ALA B N 1
ATOM 9631 C CA . ALA B 1 549 ? -18.016 31.906 29 1 97.06 549 ALA B CA 1
ATOM 9632 C C . ALA B 1 549 ? -18.016 32.75 30.281 1 97.06 549 ALA B C 1
ATOM 9634 O O . ALA B 1 549 ? -18.812 32.469 31.203 1 97.06 549 ALA B O 1
ATOM 9635 N N . LEU B 1 550 ? -17.203 33.75 30.359 1 97.12 550 LEU B N 1
ATOM 9636 C CA . LEU B 1 550 ? -17.109 34.594 31.531 1 97.12 550 LEU B CA 1
ATOM 9637 C C . LEU B 1 550 ? -18.375 35.438 31.688 1 97.12 550 LEU B C 1
ATOM 9639 O O . LEU B 1 550 ? -18.844 35.656 32.812 1 97.12 550 LEU B O 1
ATOM 9643 N N . GLU B 1 551 ? -18.922 35.844 30.578 1 95.44 551 GLU B N 1
ATOM 9644 C CA . GLU B 1 551 ? -20.188 36.562 30.625 1 95.44 551 GLU B CA 1
ATOM 9645 C C . GLU B 1 551 ? -21.297 35.719 31.219 1 95.44 551 GLU B C 1
ATOM 9647 O O . GLU B 1 551 ? -22.094 36.219 32.031 1 95.44 551 GLU B O 1
ATOM 9652 N N . ARG B 1 552 ? -21.344 34.531 30.844 1 95.19 552 ARG B N 1
ATOM 9653 C CA . ARG B 1 552 ? -22.359 33.625 31.328 1 95.19 552 ARG B CA 1
ATOM 9654 C C . ARG B 1 552 ? -22.141 33.281 32.781 1 95.19 552 ARG B C 1
ATOM 9656 O O . ARG B 1 552 ? -23.094 32.938 33.5 1 95.19 552 ARG B O 1
ATOM 9663 N N . LEU B 1 553 ? -20.938 33.406 33.281 1 96.19 553 LEU B N 1
ATOM 9664 C CA . LEU B 1 553 ? -20.609 33.156 34.656 1 96.19 553 LEU B CA 1
ATOM 9665 C C . LEU B 1 553 ? -20.781 34.406 35.5 1 96.19 553 LEU B C 1
ATOM 9667 O O . LEU B 1 553 ? -20.594 34.375 36.719 1 96.19 553 LEU B O 1
ATOM 9671 N N . GLY B 1 554 ? -21.125 35.5 34.812 1 93.94 554 GLY B N 1
ATOM 9672 C CA . GLY B 1 554 ? -21.406 36.719 35.531 1 93.94 554 GLY B CA 1
ATOM 9673 C C . GLY B 1 554 ? -20.172 37.594 35.75 1 93.94 554 GLY B C 1
ATOM 9674 O O . GLY B 1 554 ? -20.234 38.625 36.406 1 93.94 554 GLY B O 1
ATOM 9675 N N . ARG B 1 555 ? -19.094 37.188 35.25 1 95.88 555 ARG B N 1
ATOM 9676 C CA . ARG B 1 555 ? -17.859 37.969 35.344 1 95.88 555 ARG B CA 1
ATOM 9677 C C . ARG B 1 555 ? -17.672 38.906 34.156 1 95.88 555 ARG B C 1
ATOM 9679 O O . ARG B 1 555 ? -16.766 38.688 33.344 1 95.88 555 ARG B O 1
ATOM 9686 N N . ARG B 1 556 ? -18.375 39.969 34.094 1 94.88 556 ARG B N 1
ATOM 9687 C CA . ARG B 1 556 ? -18.531 40.812 32.906 1 94.88 556 ARG B CA 1
ATOM 9688 C C . ARG B 1 556 ? -17.281 41.656 32.656 1 94.88 556 ARG B C 1
ATOM 9690 O O . ARG B 1 556 ? -16.906 41.906 31.531 1 94.88 556 ARG B O 1
ATOM 9697 N N . GLU B 1 557 ? -16.641 42.062 33.688 1 94 557 GLU B N 1
ATOM 9698 C CA . GLU B 1 557 ? -15.453 42.906 33.531 1 94 557 GLU B CA 1
ATOM 9699 C C . GLU B 1 557 ? -14.312 42.125 32.875 1 94 557 GLU B C 1
ATOM 9701 O O . GLU B 1 557 ? -13.641 42.625 31.984 1 94 557 GLU B O 1
ATOM 9706 N N . LYS B 1 558 ? -14.195 40.938 33.438 1 96.12 558 LYS B N 1
ATOM 9707 C CA . LYS B 1 558 ? -13.164 40.094 32.844 1 96.12 558 LYS B CA 1
ATOM 9708 C C . LYS B 1 558 ? -13.5 39.75 31.391 1 96.12 558 LYS B C 1
ATOM 9710 O O . LYS B 1 558 ? -12.602 39.625 30.547 1 96.12 558 LYS B O 1
ATOM 9715 N N . ALA B 1 559 ? -14.711 39.469 31.109 1 97.12 559 ALA B N 1
ATOM 9716 C CA . ALA B 1 559 ? -15.148 39.188 29.75 1 97.12 559 ALA B CA 1
ATOM 9717 C C . ALA B 1 559 ? -14.781 40.344 28.812 1 97.12 559 ALA B C 1
ATOM 9719 O O . ALA B 1 559 ? -14.336 40.094 27.688 1 97.12 559 ALA B O 1
ATOM 9720 N N . LEU B 1 560 ? -14.969 41.531 29.281 1 95.62 560 LEU B N 1
ATOM 9721 C CA . LEU B 1 560 ? -14.672 42.719 28.5 1 95.62 560 LEU B CA 1
ATOM 9722 C C . LEU B 1 560 ? -13.188 42.812 28.156 1 95.62 560 LEU B C 1
ATOM 9724 O O . LEU B 1 560 ? -12.812 43.25 27.062 1 95.62 560 LEU B O 1
ATOM 9728 N N . ASP B 1 561 ? -12.383 42.375 29.078 1 96.25 561 ASP B N 1
ATOM 9729 C CA . ASP B 1 561 ? -10.945 42.344 28.844 1 96.25 561 ASP B CA 1
ATOM 9730 C C . ASP B 1 561 ? -10.594 41.438 27.688 1 96.25 561 ASP B C 1
ATOM 9732 O O . ASP B 1 561 ? -9.719 41.75 26.875 1 96.25 561 ASP B O 1
ATOM 9736 N N . PHE B 1 562 ? -11.234 40.312 27.688 1 96.69 562 PHE B N 1
ATOM 9737 C CA . PHE B 1 562 ? -10.984 39.344 26.625 1 96.69 562 PHE B CA 1
ATOM 9738 C C . PHE B 1 562 ? -11.453 39.906 25.281 1 96.69 562 PHE B C 1
ATOM 9740 O O . PHE B 1 562 ? -10.781 39.719 24.266 1 96.69 562 PHE B O 1
ATOM 9747 N N . TYR B 1 563 ? -12.594 40.531 25.25 1 95.81 563 TYR B N 1
ATOM 9748 C CA . TYR B 1 563 ? -13.086 41.125 24 1 95.81 563 TYR B CA 1
ATOM 9749 C C . TYR B 1 563 ? -12.164 42.219 23.516 1 95.81 563 TYR B C 1
ATOM 9751 O O . TYR B 1 563 ? -11.922 42.375 22.328 1 95.81 563 TYR B O 1
ATOM 9759 N N . GLN B 1 564 ? -11.695 42.969 24.438 1 94.88 564 GLN B N 1
ATOM 9760 C CA . GLN B 1 564 ? -10.766 44.062 24.094 1 94.88 564 GLN B CA 1
ATOM 9761 C C . GLN B 1 564 ? -9.469 43.5 23.5 1 94.88 564 GLN B C 1
ATOM 9763 O O . GLN B 1 564 ? -8.961 44 22.516 1 94.88 564 GLN B O 1
ATOM 9768 N N . LEU B 1 565 ? -9.008 42.5 24.156 1 94.94 565 LEU B N 1
ATOM 9769 C CA . LEU B 1 565 ? -7.812 41.844 23.656 1 94.94 565 LEU B CA 1
ATOM 9770 C C . LEU B 1 565 ? -8.031 41.312 22.234 1 94.94 565 LEU B C 1
ATOM 9772 O O . LEU B 1 565 ? -7.164 41.438 21.375 1 94.94 565 LEU B O 1
ATOM 9776 N N . ALA B 1 566 ? -9.133 40.625 22.016 1 94.56 566 ALA B N 1
ATOM 9777 C CA . ALA B 1 566 ? -9.469 40.094 20.703 1 94.56 566 ALA B CA 1
ATOM 9778 C C . ALA B 1 566 ? -9.477 41.188 19.641 1 94.56 566 ALA B C 1
ATOM 9780 O O . ALA B 1 566 ? -9 41 18.531 1 94.56 566 ALA B O 1
ATOM 9781 N N . CYS B 1 567 ? -9.977 42.344 19.953 1 92.62 567 CYS B N 1
ATOM 9782 C CA . CYS B 1 567 ? -10.031 43.469 19.031 1 92.62 567 CYS B CA 1
ATOM 9783 C C . CYS B 1 567 ? -8.633 44 18.75 1 92.62 567 CYS B C 1
ATOM 9785 O O . CYS B 1 567 ? -8.359 44.5 17.641 1 92.62 567 CYS B O 1
ATOM 9787 N N . GLU B 1 568 ? -7.773 43.938 19.688 1 92.75 568 GLU B N 1
ATOM 9788 C CA . GLU B 1 568 ? -6.395 44.375 19.5 1 92.75 568 GLU B CA 1
ATOM 9789 C C . GLU B 1 568 ? -5.625 43.438 18.594 1 92.75 568 GLU B C 1
ATOM 9791 O O . GLU B 1 568 ? -4.797 43.844 17.781 1 92.75 568 GLU B O 1
ATOM 9796 N N . LEU B 1 569 ? -5.902 42.188 18.797 1 88.75 569 LEU B N 1
ATOM 9797 C CA . LEU B 1 569 ? -5.23 41.156 18.016 1 88.75 569 LEU B CA 1
ATOM 9798 C C . LEU B 1 569 ? -5.648 41.219 16.547 1 88.75 569 LEU B C 1
ATOM 9800 O O . LEU B 1 569 ? -4.816 41.094 15.648 1 88.75 569 LEU B O 1
ATOM 9804 N N . GLN B 1 570 ? -6.941 41.375 16.359 1 87.94 570 GLN B N 1
ATOM 9805 C CA . GLN B 1 570 ? -7.48 41.531 15.016 1 87.94 570 GLN B CA 1
ATOM 9806 C C . GLN B 1 570 ? -8.492 42.688 14.961 1 87.94 570 GLN B C 1
ATOM 9808 O O . GLN B 1 570 ? -9.695 42.469 15.047 1 87.94 570 GLN B O 1
ATOM 9813 N N . PRO B 1 571 ? -8.023 43.75 14.578 1 84.62 571 PRO B N 1
ATOM 9814 C CA . PRO B 1 571 ? -8.875 44.938 14.617 1 84.62 571 PRO B CA 1
ATOM 9815 C C . PRO B 1 571 ? -10.023 44.875 13.609 1 84.62 571 PRO B C 1
ATOM 9817 O O . PRO B 1 571 ? -11.062 45.531 13.805 1 84.62 571 PRO B O 1
ATOM 9820 N N . ASN B 1 572 ? -9.898 44.125 12.656 1 82.75 572 ASN B N 1
ATOM 9821 C CA . ASN B 1 572 ? -10.93 44.062 11.625 1 82.75 572 ASN B CA 1
ATOM 9822 C C . ASN B 1 572 ? -11.875 42.875 11.859 1 82.75 572 ASN B C 1
ATOM 9824 O O . ASN B 1 572 ? -12.672 42.531 10.992 1 82.75 572 ASN B O 1
ATOM 9828 N N . SER B 1 573 ? -11.805 42.344 13.062 1 87 573 SER B N 1
ATOM 9829 C CA . SER B 1 573 ? -12.703 41.25 13.375 1 87 573 SER B CA 1
ATOM 9830 C C . SER B 1 573 ? -14.086 41.75 13.773 1 87 573 SER B C 1
ATOM 9832 O O . SER B 1 573 ? -14.242 42.406 14.805 1 87 573 SER B O 1
ATOM 9834 N N . SER B 1 574 ? -15.062 41.375 13.023 1 88.5 574 SER B N 1
ATOM 9835 C CA . SER B 1 574 ? -16.438 41.812 13.297 1 88.5 574 SER B CA 1
ATOM 9836 C C . SER B 1 574 ? -16.984 41.125 14.539 1 88.5 574 SER B C 1
ATOM 9838 O O . SER B 1 574 ? -17.75 41.719 15.305 1 88.5 574 SER B O 1
ATOM 9840 N N . LEU B 1 575 ? -16.531 39.938 14.711 1 88.81 575 LEU B N 1
ATOM 9841 C CA . LEU B 1 575 ? -17.016 39.188 15.852 1 88.81 575 LEU B CA 1
ATOM 9842 C C . LEU B 1 575 ? -16.531 39.781 17.156 1 88.81 575 LEU B C 1
ATOM 9844 O O . LEU B 1 575 ? -17.312 40 18.078 1 88.81 575 LEU B O 1
ATOM 9848 N N . ALA B 1 576 ? -15.25 40.062 17.234 1 91.75 576 ALA B N 1
ATOM 9849 C CA . ALA B 1 576 ? -14.672 40.656 18.453 1 91.75 576 ALA B CA 1
ATOM 9850 C C . ALA B 1 576 ? -15.305 42 18.766 1 91.75 576 ALA B C 1
ATOM 9852 O O . ALA B 1 576 ? -15.664 42.281 19.922 1 91.75 576 ALA B O 1
ATOM 9853 N N . LEU B 1 577 ? -15.461 42.781 17.734 1 92.62 577 LEU B N 1
ATOM 9854 C CA . LEU B 1 577 ? -16.031 44.094 17.922 1 92.62 577 LEU B CA 1
ATOM 9855 C C . LEU B 1 577 ? -17.5 44 18.328 1 92.62 577 LEU B C 1
ATOM 9857 O O . LEU B 1 577 ? -17.969 44.812 19.141 1 92.62 577 LEU B O 1
ATOM 9861 N N . PHE B 1 578 ? -18.188 43.156 17.828 1 93.06 578 PHE B N 1
ATOM 9862 C CA . PHE B 1 578 ? -19.594 42.938 18.141 1 93.06 578 PHE B CA 1
ATOM 9863 C C . PHE B 1 578 ? -19.766 42.531 19.609 1 93.06 578 PHE B C 1
ATOM 9865 O O . PHE B 1 578 ? -20.578 43.094 20.328 1 93.06 578 PHE B O 1
ATOM 9872 N N . LYS B 1 579 ? -19.031 41.625 20 1 94.38 579 LYS B N 1
ATOM 9873 C CA . LYS B 1 579 ? -19.125 41.094 21.375 1 94.38 579 LYS B CA 1
ATOM 9874 C C . LYS B 1 579 ? -18.734 42.188 22.375 1 94.38 579 LYS B C 1
ATOM 9876 O O . LYS B 1 579 ? -19.391 42.344 23.406 1 94.38 579 LYS B O 1
ATOM 9881 N N . LYS B 1 580 ? -17.672 42.875 22.062 1 94.75 580 LYS B N 1
ATOM 9882 C CA . LYS B 1 580 ? -17.25 43.969 22.906 1 94.75 580 LYS B CA 1
ATOM 9883 C C . LYS B 1 580 ? -18.359 45.031 23.016 1 94.75 580 LYS B C 1
ATOM 9885 O O . LYS B 1 580 ? -18.688 45.469 24.125 1 94.75 580 LYS B O 1
ATOM 9890 N N . SER B 1 581 ? -18.953 45.406 21.922 1 93.69 581 SER B N 1
ATOM 9891 C CA . SER B 1 581 ? -19.969 46.438 21.875 1 93.69 581 SER B CA 1
ATOM 9892 C C . SER B 1 581 ? -21.25 46 22.578 1 93.69 581 SER B C 1
ATOM 9894 O O . SER B 1 581 ? -21.875 46.781 23.297 1 93.69 581 SER B O 1
ATOM 9896 N N . GLN B 1 582 ? -21.547 44.812 22.328 1 92.94 582 GLN B N 1
ATOM 9897 C CA . GLN B 1 582 ? -22.734 44.25 22.969 1 92.94 582 GLN B CA 1
ATOM 9898 C C . GLN B 1 582 ? -22.609 44.25 24.484 1 92.94 582 GLN B C 1
ATOM 9900 O O . GLN B 1 582 ? -23.547 44.562 25.203 1 92.94 582 GLN B O 1
ATOM 9905 N N . LEU B 1 583 ? -21.516 43.875 24.922 1 94.06 583 LEU B N 1
ATOM 9906 C CA . LEU B 1 583 ? -21.297 43.844 26.375 1 94.06 583 LEU B CA 1
ATOM 9907 C C . LEU B 1 583 ? -21.266 45.25 26.938 1 94.06 583 LEU B C 1
ATOM 9909 O O . LEU B 1 583 ? -21.797 45.5 28.031 1 94.06 583 LEU B O 1
ATOM 9913 N N . LEU B 1 584 ? -20.656 46.188 26.219 1 94.31 584 LEU B N 1
ATOM 9914 C CA . LEU B 1 584 ? -20.656 47.562 26.656 1 94.31 584 LEU B CA 1
ATOM 9915 C C . LEU B 1 584 ? -22.078 48.125 26.734 1 94.31 584 LEU B C 1
ATOM 9917 O O . LEU B 1 584 ? -22.406 48.875 27.641 1 94.31 584 LEU B O 1
ATOM 9921 N N . PHE B 1 585 ? -22.875 47.719 25.812 1 91.88 585 PHE B N 1
ATOM 9922 C CA . PHE B 1 585 ? -24.281 48.094 25.797 1 91.88 585 PHE B CA 1
ATOM 9923 C C . PHE B 1 585 ? -24.984 47.562 27.047 1 91.88 585 PHE B C 1
ATOM 9925 O O . PHE B 1 585 ? -25.719 48.312 27.719 1 91.88 585 PHE B O 1
ATOM 9932 N N . ASN B 1 586 ? -24.719 46.344 27.406 1 91.25 586 ASN B N 1
ATOM 9933 C CA . ASN B 1 586 ? -25.344 45.719 28.547 1 91.25 586 ASN B CA 1
ATOM 9934 C C . ASN B 1 586 ? -24.844 46.312 29.859 1 91.25 586 ASN B C 1
ATOM 9936 O O . ASN B 1 586 ? -25.562 46.281 30.875 1 91.25 586 ASN B O 1
ATOM 9940 N N . LEU B 1 587 ? -23.656 46.875 29.859 1 92.5 587 LEU B N 1
ATOM 9941 C CA . LEU B 1 587 ? -23.078 47.469 31.047 1 92.5 587 LEU B CA 1
ATOM 9942 C C . LEU B 1 587 ? -23.5 48.938 31.172 1 92.5 587 LEU B C 1
ATOM 9944 O O . LEU B 1 587 ? -23.141 49.594 32.156 1 92.5 587 LEU B O 1
ATOM 9948 N N . GLY B 1 588 ? -24.188 49.469 30.141 1 90.12 588 GLY B N 1
ATOM 9949 C CA . GLY B 1 588 ? -24.703 50.812 30.188 1 90.12 588 GLY B CA 1
ATOM 9950 C C . GLY B 1 588 ? -23.734 51.844 29.656 1 90.12 588 GLY B C 1
ATOM 9951 O O . GLY B 1 588 ? -23.953 53.062 29.797 1 90.12 588 GLY B O 1
ATOM 9952 N N . GLN B 1 589 ? -22.688 51.375 29.172 1 92.88 589 GLN B N 1
ATOM 9953 C CA . GLN B 1 589 ? -21.734 52.312 28.531 1 92.88 589 GLN B CA 1
ATOM 9954 C C . GLN B 1 589 ? -22.125 52.562 27.078 1 92.88 589 GLN B C 1
ATOM 9956 O O . GLN B 1 589 ? -21.422 52.156 26.156 1 92.88 589 GLN B O 1
ATOM 9961 N N . TYR B 1 590 ? -23.078 53.344 26.875 1 91.75 590 TYR B N 1
ATOM 9962 C CA . TYR B 1 590 ? -23.781 53.5 25.594 1 91.75 590 TYR B CA 1
ATOM 9963 C C . TYR B 1 590 ? -22.938 54.312 24.609 1 91.75 590 TYR B C 1
ATOM 9965 O O . TYR B 1 590 ? -22.938 54.031 23.406 1 91.75 590 TYR B O 1
ATOM 9973 N N . SER B 1 591 ? -22.203 55.25 25.094 1 91.81 591 SER B N 1
ATOM 9974 C CA . SER B 1 591 ? -21.406 56.062 24.203 1 91.81 591 SER B CA 1
ATOM 9975 C C . SER B 1 591 ? -20.328 55.25 23.516 1 91.81 591 SER B C 1
ATOM 9977 O O . SER B 1 591 ? -20.141 55.344 22.297 1 91.81 591 SER B O 1
ATOM 9979 N N . ASN B 1 592 ? -19.641 54.5 24.359 1 92.88 592 ASN B N 1
ATOM 9980 C CA . ASN B 1 592 ? -18.609 53.625 23.797 1 92.88 592 ASN B CA 1
ATOM 9981 C C . ASN B 1 592 ? -19.203 52.594 22.859 1 92.88 592 ASN B C 1
ATOM 9983 O O . ASN B 1 592 ? -18.625 52.281 21.812 1 92.88 592 ASN B O 1
ATOM 9987 N N . ALA B 1 593 ? -20.266 51.969 23.203 1 94.12 593 ALA B N 1
ATOM 9988 C CA . ALA B 1 593 ? -20.953 50.969 22.391 1 94.12 593 ALA B CA 1
ATOM 9989 C C . ALA B 1 593 ? -21.375 51.562 21.047 1 94.12 593 ALA B C 1
ATOM 9991 O O . ALA B 1 593 ? -21.266 50.906 20.016 1 94.12 593 ALA B O 1
ATOM 9992 N N . LEU B 1 594 ? -21.891 52.781 21.125 1 93 594 LEU B N 1
ATOM 9993 C CA . LEU B 1 594 ? -22.375 53.438 19.922 1 93 594 LEU B CA 1
ATOM 9994 C C . LEU B 1 594 ? -21.25 53.656 18.906 1 93 594 LEU B C 1
ATOM 9996 O O . LEU B 1 594 ? -21.406 53.375 17.719 1 93 594 LEU B O 1
ATOM 10000 N N . GLN B 1 595 ? -20.141 54.094 19.375 1 93.25 595 GLN B N 1
ATOM 10001 C CA . GLN B 1 595 ? -18.984 54.281 18.5 1 93.25 595 GLN B CA 1
ATOM 10002 C C . GLN B 1 595 ? -18.562 52.969 17.828 1 93.25 595 GLN B C 1
ATOM 10004 O O . GLN B 1 595 ? -18.266 52.938 16.641 1 93.25 595 GLN B O 1
ATOM 10009 N N . ASN B 1 596 ? -18.531 51.938 18.594 1 93.38 596 ASN B N 1
ATOM 10010 C CA . ASN B 1 596 ? -18.141 50.625 18.094 1 93.38 596 ASN B CA 1
ATOM 10011 C C . ASN B 1 596 ? -19.156 50.094 17.078 1 93.38 596 ASN B C 1
ATOM 10013 O O . ASN B 1 596 ? -18.781 49.5 16.062 1 93.38 596 ASN B O 1
ATOM 10017 N N . PHE B 1 597 ? -20.422 50.219 17.359 1 92.31 597 PHE B N 1
ATOM 10018 C CA . PHE B 1 597 ? -21.438 49.719 16.453 1 92.31 597 PHE B CA 1
ATOM 10019 C C . PHE B 1 597 ? -21.469 50.5 15.148 1 92.31 597 PHE B C 1
ATOM 10021 O O . PHE B 1 597 ? -21.766 49.938 14.094 1 92.31 597 PHE B O 1
ATOM 10028 N N . GLU B 1 598 ? -21.141 51.75 15.195 1 92.31 598 GLU B N 1
ATOM 10029 C CA . GLU B 1 598 ? -21.016 52.531 13.969 1 92.31 598 GLU B CA 1
ATOM 10030 C C . GLU B 1 598 ? -19.906 52 13.078 1 92.31 598 GLU B C 1
ATOM 10032 O O . GLU B 1 598 ? -20.047 51.938 11.859 1 92.31 598 GLU B O 1
ATOM 10037 N N . LYS B 1 599 ? -18.859 51.656 13.711 1 92.25 599 LYS B N 1
ATOM 10038 C CA . LYS B 1 599 ? -17.75 51.031 12.977 1 92.25 599 LYS B CA 1
ATOM 10039 C C . LYS B 1 599 ? -18.172 49.656 12.438 1 92.25 599 LYS B C 1
ATOM 10041 O O . LYS B 1 599 ? -17.828 49.281 11.305 1 92.25 599 LYS B O 1
ATOM 10046 N N . LEU B 1 600 ? -18.859 48.938 13.203 1 91.94 600 LEU B N 1
ATOM 10047 C CA . LEU B 1 600 ? -19.297 47.562 12.859 1 91.94 600 LEU B CA 1
ATOM 10048 C C . LEU B 1 600 ? -20.234 47.594 11.656 1 91.94 600 LEU B C 1
ATOM 10050 O O . LEU B 1 600 ? -20.234 46.688 10.836 1 91.94 600 LEU B O 1
ATOM 10054 N N . GLU B 1 601 ? -21.109 48.625 11.641 1 91.25 601 GLU B N 1
ATOM 10055 C CA . GLU B 1 601 ? -22.031 48.781 10.516 1 91.25 601 GLU B CA 1
ATOM 10056 C C . GLU B 1 601 ? -21.266 48.875 9.195 1 91.25 601 GLU B C 1
ATOM 10058 O O . GLU B 1 601 ? -21.734 48.375 8.164 1 91.25 601 GLU B O 1
ATOM 10063 N N . GLN B 1 602 ? -20.156 49.406 9.234 1 90.19 602 GLN B N 1
ATOM 10064 C CA . GLN B 1 602 ? -19.328 49.531 8.039 1 90.19 602 GLN B CA 1
ATOM 10065 C C . GLN B 1 602 ? -18.656 48.219 7.668 1 90.19 602 GLN B C 1
ATOM 10067 O O . GLN B 1 602 ? -18.531 47.875 6.484 1 90.19 602 GLN B O 1
ATOM 10072 N N . LEU B 1 603 ? -18.328 47.469 8.664 1 87.62 603 LEU B N 1
ATOM 10073 C CA . LEU B 1 603 ? -17.625 46.219 8.453 1 87.62 603 LEU B CA 1
ATOM 10074 C C . LEU B 1 603 ? -18.594 45.125 7.98 1 87.62 603 LEU B C 1
ATOM 10076 O O . LEU B 1 603 ? -18.219 44.281 7.18 1 87.62 603 LEU B O 1
ATOM 10080 N N . THR B 1 604 ? -19.781 45.156 8.547 1 88.75 604 THR B N 1
ATOM 10081 C CA . THR B 1 604 ? -20.75 44.125 8.227 1 88.75 604 THR B CA 1
ATOM 10082 C C . THR B 1 604 ? -22.125 44.75 7.941 1 88.75 604 THR B C 1
ATOM 10084 O O . THR B 1 604 ? -23.062 44.594 8.727 1 88.75 604 THR B O 1
ATOM 10087 N N . PRO B 1 605 ? -22.234 45.281 6.82 1 87 605 PRO B N 1
ATOM 10088 C CA . PRO B 1 605 ? -23.469 46 6.523 1 87 605 PRO B CA 1
ATOM 10089 C C . PRO B 1 605 ? -24.672 45.094 6.32 1 87 605 PRO B C 1
ATOM 10091 O O . PRO B 1 605 ? -25.828 45.531 6.438 1 87 605 PRO B O 1
ATOM 10094 N N . ASN B 1 606 ? -24.469 43.844 6.184 1 87.69 606 ASN B N 1
ATOM 10095 C CA . ASN B 1 606 ? -25.562 42.969 5.844 1 87.69 606 ASN B CA 1
ATOM 10096 C C . ASN B 1 606 ? -25.984 42.125 7.043 1 87.69 606 ASN B C 1
ATOM 10098 O O . ASN B 1 606 ? -26.734 41.156 6.891 1 87.69 606 ASN B O 1
ATOM 10102 N N . GLU B 1 607 ? -25.609 42.531 8.227 1 87.69 607 GLU B N 1
ATOM 10103 C CA . GLU B 1 607 ? -25.984 41.781 9.422 1 87.69 607 GLU B CA 1
ATOM 10104 C C . GLU B 1 607 ? -27.109 42.5 10.18 1 87.69 607 GLU B C 1
ATOM 10106 O O . GLU B 1 607 ? -26.891 43.531 10.797 1 87.69 607 GLU B O 1
ATOM 10111 N N . ALA B 1 608 ? -28.219 41.844 10.25 1 87 608 ALA B N 1
ATOM 10112 C CA . ALA B 1 608 ? -29.438 42.438 10.797 1 87 608 ALA B CA 1
ATOM 10113 C C . ALA B 1 608 ? -29.266 42.75 12.281 1 87 608 ALA B C 1
ATOM 10115 O O . ALA B 1 608 ? -29.688 43.844 12.734 1 87 608 ALA B O 1
ATOM 10116 N N . PRO B 1 609 ? -28.609 41.906 13.008 1 86.31 609 PRO B N 1
ATOM 10117 C CA . PRO B 1 609 ? -28.5 42.188 14.438 1 86.31 609 PRO B CA 1
ATOM 10118 C C . PRO B 1 609 ? -27.703 43.438 14.727 1 86.31 609 PRO B C 1
ATOM 10120 O O . PRO B 1 609 ? -27.969 44.156 15.711 1 86.31 609 PRO B O 1
ATOM 10123 N N . VAL B 1 610 ? -26.797 43.75 13.898 1 90.31 610 VAL B N 1
ATOM 10124 C CA . VAL B 1 610 ? -25.984 44.938 14.078 1 90.31 610 VAL B CA 1
ATOM 10125 C C . VAL B 1 610 ? -26.844 46.188 13.906 1 90.31 610 VAL B C 1
ATOM 10127 O O . VAL B 1 610 ? -26.766 47.125 14.719 1 90.31 610 VAL B O 1
ATOM 10130 N N . HIS B 1 611 ? -27.688 46.156 12.961 1 89.94 611 HIS B N 1
ATOM 10131 C CA . HIS B 1 611 ? -28.578 47.281 12.695 1 89.94 611 HIS B CA 1
ATOM 10132 C C . HIS B 1 611 ? -29.625 47.406 13.789 1 89.94 611 HIS B C 1
ATOM 10134 O O . HIS B 1 611 ? -29.984 48.531 14.18 1 89.94 611 HIS B O 1
ATOM 10140 N N . PHE B 1 612 ? -30.047 46.406 14.242 1 89.94 612 PHE B N 1
ATOM 10141 C CA . PHE B 1 612 ? -31.047 46.406 15.305 1 89.94 612 PHE B CA 1
ATOM 10142 C C . PHE B 1 612 ? -30.484 47.031 16.578 1 89.94 612 PHE B C 1
ATOM 10144 O O . PHE B 1 612 ? -31.109 47.938 17.156 1 89.94 612 PHE B O 1
ATOM 10151 N N . LEU B 1 613 ? -29.328 46.625 16.969 1 89.44 613 LEU B N 1
ATOM 10152 C CA . LEU B 1 613 ? -28.719 47.125 18.188 1 89.44 613 LEU B CA 1
ATOM 10153 C C . LEU B 1 613 ? -28.312 48.594 18.031 1 89.44 613 LEU B C 1
ATOM 10155 O O . LEU B 1 613 ? -28.406 49.375 18.969 1 89.44 613 LEU B O 1
ATOM 10159 N N . LEU B 1 614 ? -27.922 48.906 16.859 1 91.62 614 LEU B N 1
ATOM 10160 C CA . LEU B 1 614 ? -27.594 50.312 16.562 1 91.62 614 LEU B CA 1
ATOM 10161 C C . LEU B 1 614 ? -28.844 51.156 16.656 1 91.62 614 LEU B C 1
ATOM 10163 O O . LEU B 1 614 ? -28.781 52.281 17.172 1 91.62 614 LEU B O 1
ATOM 10167 N N . GLY B 1 615 ? -29.922 50.625 16.203 1 90.12 615 GLY B N 1
ATOM 10168 C CA . GLY B 1 615 ? -31.188 51.344 16.344 1 90.12 615 GLY B CA 1
ATOM 10169 C C . GLY B 1 615 ? -31.578 51.562 17.797 1 90.12 615 GLY B C 1
ATOM 10170 O O . GLY B 1 615 ? -32.031 52.656 18.156 1 90.12 615 GLY B O 1
ATOM 10171 N N . GLN B 1 616 ? -31.375 50.562 18.547 1 90.06 616 GLN B N 1
ATOM 10172 C CA . GLN B 1 616 ? -31.656 50.688 19.984 1 90.06 616 GLN B CA 1
ATOM 10173 C C . GLN B 1 616 ? -30.781 51.75 20.641 1 90.06 616 GLN B C 1
ATOM 10175 O O . GLN B 1 616 ? -31.25 52.5 21.484 1 90.06 616 GLN B O 1
ATOM 10180 N N . LEU B 1 617 ? -29.609 51.812 20.25 1 91.88 617 LEU B N 1
ATOM 10181 C CA . LEU B 1 617 ? -28.656 52.75 20.812 1 91.88 617 LEU B CA 1
ATOM 10182 C C . LEU B 1 617 ? -29 54.188 20.422 1 91.88 617 LEU B C 1
ATOM 10184 O O . LEU B 1 617 ? -28.922 55.094 21.25 1 91.88 617 LEU B O 1
ATOM 10188 N N . TYR B 1 618 ? -29.344 54.312 19.219 1 91.75 618 TYR B N 1
ATOM 10189 C CA . TYR B 1 618 ? -29.75 55.656 18.75 1 91.75 618 TYR B CA 1
ATOM 10190 C C . TYR B 1 618 ? -31 56.125 19.484 1 91.75 618 TYR B C 1
ATOM 10192 O O . TYR B 1 618 ? -31.141 57.312 19.781 1 91.75 618 TYR B O 1
ATOM 10200 N N . GLN B 1 619 ? -31.828 55.188 19.75 1 89.75 619 GLN B N 1
ATOM 10201 C CA . GLN B 1 619 ? -33.031 55.531 20.5 1 89.75 619 GLN B CA 1
ATOM 10202 C C . GLN B 1 619 ? -32.688 55.969 21.906 1 89.75 619 GLN B C 1
ATOM 10204 O O . GLN B 1 619 ? -33.25 56.969 22.406 1 89.75 619 GLN B O 1
ATOM 10209 N N . ILE B 1 620 ? -31.734 55.344 22.484 1 89.94 620 ILE B N 1
ATOM 10210 C CA . ILE B 1 620 ? -31.328 55.656 23.859 1 89.94 620 ILE B CA 1
ATOM 10211 C C . ILE B 1 620 ? -30.656 57.031 23.906 1 89.94 620 ILE B C 1
ATOM 10213 O O . ILE B 1 620 ? -30.844 57.781 24.859 1 89.94 620 ILE B O 1
ATOM 10217 N N . VAL B 1 621 ? -29.875 57.344 22.906 1 89.5 621 VAL B N 1
ATOM 10218 C CA . VAL B 1 621 ? -29.125 58.594 22.906 1 89.5 621 VAL B CA 1
ATOM 10219 C C . VAL B 1 621 ? -30.016 59.75 22.391 1 89.5 621 VAL B C 1
ATOM 10221 O O . VAL B 1 621 ? -29.625 60.906 22.438 1 89.5 621 VAL B O 1
ATOM 10224 N N . GLY B 1 622 ? -31.203 59.438 21.859 1 86.56 622 GLY B N 1
ATOM 10225 C CA . GLY B 1 622 ? -32.156 60.469 21.5 1 86.56 622 GLY B CA 1
ATOM 10226 C C . GLY B 1 622 ? -32.156 60.812 20.016 1 86.56 622 GLY B C 1
ATOM 10227 O O . GLY B 1 622 ? -32.719 61.812 19.594 1 86.56 622 GLY B O 1
ATOM 10228 N N . ARG B 1 623 ? -31.484 60.062 19.266 1 90.06 623 ARG B N 1
ATOM 10229 C CA . ARG B 1 623 ? -31.469 60.281 17.828 1 90.06 623 ARG B CA 1
ATOM 10230 C C . ARG B 1 623 ? -32.562 59.438 17.156 1 90.06 623 ARG B C 1
ATOM 10232 O O . ARG B 1 623 ? -32.25 58.406 16.516 1 90.06 623 ARG B O 1
ATOM 10239 N N . LYS B 1 624 ? -33.688 59.875 17.078 1 88 624 LYS B N 1
ATOM 10240 C CA . LYS B 1 624 ? -34.875 59.125 16.688 1 88 624 LYS B CA 1
ATOM 10241 C C . LYS B 1 624 ? -34.844 58.812 15.188 1 88 624 LYS B C 1
ATOM 10243 O O . LYS B 1 624 ? -35.25 57.719 14.758 1 88 624 LYS B O 1
ATOM 10248 N N . LYS B 1 625 ? -34.469 59.781 14.438 1 90.12 625 LYS B N 1
ATOM 10249 C CA . LYS B 1 625 ? -34.469 59.594 12.992 1 90.12 625 LYS B CA 1
ATOM 10250 C C . LYS B 1 625 ? -33.5 58.5 12.586 1 90.12 625 LYS B C 1
ATOM 10252 O O . LYS B 1 625 ? -33.844 57.625 11.758 1 90.12 625 LYS B O 1
ATOM 10257 N N . ASP B 1 626 ? -32.406 58.594 13.172 1 92.31 626 ASP B N 1
ATOM 10258 C CA . ASP B 1 626 ? -31.391 57.562 12.883 1 92.31 626 ASP B CA 1
ATOM 10259 C C . ASP B 1 626 ? -31.859 56.219 13.367 1 92.31 626 ASP B C 1
ATOM 10261 O O . ASP B 1 626 ? -31.594 55.188 12.719 1 92.31 626 ASP B O 1
ATOM 10265 N N . ALA B 1 627 ? -32.469 56.094 14.492 1 92.38 627 ALA B N 1
ATOM 10266 C CA . ALA B 1 627 ? -32.969 54.812 15.047 1 92.38 627 ALA B CA 1
ATOM 10267 C C . ALA B 1 627 ? -33.969 54.188 14.094 1 92.38 627 ALA B C 1
ATOM 10269 O O . ALA B 1 627 ? -33.906 52.969 13.844 1 92.38 627 ALA B O 1
ATOM 10270 N N . ILE B 1 628 ? -34.906 55.031 13.555 1 89.19 628 ILE B N 1
ATOM 10271 C CA . ILE B 1 628 ? -35.938 54.531 12.648 1 89.19 628 ILE B CA 1
ATOM 10272 C C . ILE B 1 628 ? -35.281 54 11.383 1 89.19 628 ILE B C 1
ATOM 10274 O O . ILE B 1 628 ? -35.688 52.938 10.859 1 89.19 628 ILE B O 1
ATOM 10278 N N . THR B 1 629 ? -34.312 54.688 10.953 1 92 629 THR B N 1
ATOM 10279 C CA . THR B 1 629 ? -33.625 54.25 9.758 1 92 629 THR B CA 1
ATOM 10280 C C . THR B 1 629 ? -32.969 52.875 9.984 1 92 629 THR B C 1
ATOM 10282 O O . THR B 1 629 ? -33.094 52 9.148 1 92 629 THR B O 1
ATOM 10285 N N . GLN B 1 630 ? -32.281 52.75 11.078 1 92.44 630 GLN B N 1
ATOM 10286 C CA . GLN B 1 630 ? -31.578 51.5 11.383 1 92.44 630 GLN B CA 1
ATOM 10287 C C . GLN B 1 630 ? -32.562 50.344 11.609 1 92.44 630 GLN B C 1
ATOM 10289 O O . GLN B 1 630 ? -32.312 49.219 11.188 1 92.44 630 GLN B O 1
ATOM 10294 N N . PHE B 1 631 ? -33.656 50.562 12.234 1 89.38 631 PHE B N 1
ATOM 10295 C CA . PHE B 1 631 ? -34.656 49.531 12.438 1 89.38 631 PHE B CA 1
ATOM 10296 C C . PHE B 1 631 ? -35.25 49.094 11.102 1 89.38 631 PHE B C 1
ATOM 10298 O O . PHE B 1 631 ? -35.531 47.906 10.906 1 89.38 631 PHE B O 1
ATOM 10305 N N . THR B 1 632 ? -35.406 50.031 10.234 1 88.62 632 THR B N 1
ATOM 10306 C CA . THR B 1 632 ? -35.938 49.688 8.914 1 88.62 632 THR B CA 1
ATOM 10307 C C . THR B 1 632 ? -34.969 48.812 8.148 1 88.62 632 THR B C 1
ATOM 10309 O O . THR B 1 632 ? -35.406 47.844 7.48 1 88.62 632 THR B O 1
ATOM 10312 N N . ILE B 1 633 ? -33.719 49.125 8.219 1 91.62 633 ILE B N 1
ATOM 10313 C CA . ILE B 1 633 ? -32.719 48.312 7.559 1 91.62 633 ILE B CA 1
ATOM 10314 C C . ILE B 1 633 ? -32.719 46.906 8.156 1 91.62 633 ILE B C 1
ATOM 10316 O O . ILE B 1 633 ? -32.656 45.906 7.422 1 91.62 633 ILE B O 1
ATOM 10320 N N . ALA B 1 634 ? -32.719 46.781 9.43 1 89.94 634 ALA B N 1
ATOM 10321 C CA . ALA B 1 634 ? -32.719 45.5 10.117 1 89.94 634 ALA B CA 1
ATOM 10322 C C . ALA B 1 634 ? -33.906 44.656 9.688 1 89.94 634 ALA B C 1
ATOM 10324 O O . ALA B 1 634 ? -33.812 43.438 9.516 1 89.94 634 ALA B O 1
ATOM 10325 N N . MET B 1 635 ? -35.062 45.25 9.5 1 86.69 635 MET B N 1
ATOM 10326 C CA . MET B 1 635 ? -36.312 44.562 9.102 1 86.69 635 MET B CA 1
ATOM 10327 C C . MET B 1 635 ? -36.188 44.031 7.68 1 86.69 635 MET B C 1
ATOM 10329 O O . MET B 1 635 ? -36.688 42.938 7.387 1 86.69 635 MET B O 1
ATOM 10333 N N . ASN B 1 636 ? -35.562 44.75 6.887 1 87.56 636 ASN B N 1
ATOM 10334 C CA . ASN B 1 636 ? -35.375 44.344 5.5 1 87.56 636 ASN B CA 1
ATOM 10335 C C . ASN B 1 636 ? -34.406 43.156 5.379 1 87.56 636 ASN B C 1
ATOM 10337 O O . ASN B 1 636 ? -34.531 42.344 4.473 1 87.56 636 ASN B O 1
ATOM 10341 N N . LEU B 1 637 ? -33.469 43.156 6.258 1 88 637 LEU B N 1
ATOM 10342 C CA . LEU B 1 637 ? -32.438 42.156 6.199 1 88 637 LEU B CA 1
ATOM 10343 C C . LEU B 1 637 ? -32.938 40.844 6.797 1 88 637 LEU B C 1
ATOM 10345 O O . LEU B 1 637 ? -32.531 39.75 6.371 1 88 637 LEU B O 1
ATOM 10349 N N . ASP B 1 638 ? -33.656 40.938 7.812 1 83.38 638 ASP B N 1
ATOM 10350 C CA . ASP B 1 638 ? -34.219 39.75 8.438 1 83.38 638 ASP B CA 1
ATOM 10351 C C . ASP B 1 638 ? -35.719 39.875 8.648 1 83.38 638 ASP B C 1
ATOM 10353 O O . ASP B 1 638 ? -36.188 40.344 9.695 1 83.38 638 ASP B O 1
ATOM 10357 N N . PRO B 1 639 ? -36.469 39.344 7.758 1 77.81 639 PRO B N 1
ATOM 10358 C CA . PRO B 1 639 ? -37.938 39.469 7.844 1 77.81 639 PRO B CA 1
ATOM 10359 C C . PRO B 1 639 ? -38.531 38.688 9.008 1 77.81 639 PRO B C 1
ATOM 10361 O O . PRO B 1 639 ? -39.625 39.031 9.477 1 77.81 639 PRO B O 1
ATOM 10364 N N . ASN B 1 640 ? -37.781 37.812 9.547 1 73.75 640 ASN B N 1
ATOM 10365 C CA . ASN B 1 640 ? -38.312 37 10.633 1 73.75 640 ASN B CA 1
ATOM 10366 C C . ASN B 1 640 ? -38.312 37.75 11.953 1 73.75 640 ASN B C 1
ATOM 10368 O O . ASN B 1 640 ? -39.094 37.438 12.859 1 73.75 640 ASN B O 1
ATOM 10372 N N . GLY B 1 641 ? -37.469 38.75 12.062 1 70.44 641 GLY B N 1
ATOM 10373 C CA . GLY B 1 641 ? -37.406 39.5 13.297 1 70.44 641 GLY B CA 1
ATOM 10374 C C . GLY B 1 641 ? -38.281 40.75 13.289 1 70.44 641 GLY B C 1
ATOM 10375 O O . GLY B 1 641 ? -38.062 41.656 14.086 1 70.44 641 GLY B O 1
ATOM 10376 N N . ILE B 1 642 ? -39.281 40.781 12.477 1 73.12 642 ILE B N 1
ATOM 10377 C CA . ILE B 1 642 ? -40.094 41.938 12.18 1 73.12 642 ILE B CA 1
ATOM 10378 C C . ILE B 1 642 ? -40.844 42.375 13.43 1 73.12 642 ILE B C 1
ATOM 10380 O O . ILE B 1 642 ? -40.969 43.562 13.711 1 73.12 642 ILE B O 1
ATOM 10384 N N . GLN B 1 643 ? -41.219 41.406 14.211 1 75.62 643 GLN B N 1
ATOM 10385 C CA . GLN B 1 643 ? -42.031 41.719 15.375 1 75.62 643 GLN B CA 1
ATOM 10386 C C . GLN B 1 643 ? -41.219 42.5 16.406 1 75.62 643 GLN B C 1
ATOM 10388 O O . GLN B 1 643 ? -41.719 43.5 16.969 1 75.62 643 GLN B O 1
ATOM 10393 N N . LEU B 1 644 ? -40.031 42.125 16.578 1 76 644 LEU B N 1
ATOM 10394 C CA . LEU B 1 644 ? -39.156 42.781 17.547 1 76 644 LEU B CA 1
ATOM 10395 C C . LEU B 1 644 ? -38.844 44.219 17.109 1 76 644 LEU B C 1
ATOM 10397 O O . LEU B 1 644 ? -38.812 45.125 17.922 1 76 644 LEU B O 1
ATOM 10401 N N . VAL B 1 645 ? -38.688 44.375 15.898 1 77.81 645 VAL B N 1
ATOM 10402 C CA . VAL B 1 645 ? -38.312 45.688 15.336 1 77.81 645 VAL B CA 1
ATOM 10403 C C . VAL B 1 645 ? -39.531 46.625 15.375 1 77.81 645 VAL B C 1
ATOM 10405 O O . VAL B 1 645 ? -39.375 47.812 15.664 1 77.81 645 VAL B O 1
ATOM 10408 N N . LYS B 1 646 ? -40.688 45.969 15.164 1 76.62 646 LYS B N 1
ATOM 10409 C CA . LYS B 1 646 ? -41.906 46.781 15.188 1 76.62 646 LYS B CA 1
ATOM 10410 C C . LYS B 1 646 ? -42.188 47.312 16.594 1 76.62 646 LYS B C 1
ATOM 10412 O O . LYS B 1 646 ? -42.625 48.438 16.75 1 76.62 646 LYS B O 1
ATOM 10417 N N . GLU B 1 647 ? -41.906 46.469 17.5 1 79.38 647 GLU B N 1
ATOM 10418 C CA . GLU B 1 647 ? -42.125 46.875 18.875 1 79.38 647 GLU B CA 1
ATOM 10419 C C . GLU B 1 647 ? -41.156 48 19.266 1 79.38 647 GLU B C 1
ATOM 10421 O O . GLU B 1 647 ? -41.562 48.938 19.969 1 79.38 647 GLU B O 1
ATOM 10426 N N . ALA B 1 648 ? -40 47.969 18.797 1 77.62 648 ALA B N 1
ATOM 10427 C CA . ALA B 1 648 ? -39 48.969 19.078 1 77.62 648 ALA B CA 1
ATOM 10428 C C . ALA B 1 648 ? -39.344 50.281 18.391 1 77.62 648 ALA B C 1
ATOM 10430 O O . ALA B 1 648 ? -39.156 51.375 18.953 1 77.62 648 ALA B O 1
ATOM 10431 N N . LEU B 1 649 ? -39.969 50.188 17.25 1 75.69 649 LEU B N 1
ATOM 10432 C CA . LEU B 1 649 ? -40.375 51.344 16.469 1 75.69 649 LEU B CA 1
ATOM 10433 C C . LEU B 1 649 ? -41.531 52.062 17.125 1 75.69 649 LEU B C 1
ATOM 10435 O O . LEU B 1 649 ? -41.594 53.312 17.125 1 75.69 649 LEU B O 1
ATOM 10439 N N . GLU B 1 650 ? -42.406 51.219 17.734 1 75.62 650 GLU B N 1
ATOM 10440 C CA . GLU B 1 650 ? -43.562 51.781 18.422 1 75.62 650 GLU B CA 1
ATOM 10441 C C . GLU B 1 650 ? -43.125 52.531 19.672 1 75.62 650 GLU B C 1
ATOM 10443 O O . GLU B 1 650 ? -43.656 53.594 19.969 1 75.62 650 GLU B O 1
ATOM 10448 N N . LYS B 1 651 ? -42.156 52 20.25 1 74.06 651 LYS B N 1
ATOM 10449 C CA . LYS B 1 651 ? -41.656 52.688 21.453 1 74.06 651 LYS B CA 1
ATOM 10450 C C . LYS B 1 651 ? -40.969 54 21.094 1 74.06 651 LYS B C 1
ATOM 10452 O O . LYS B 1 651 ? -41.062 54.969 21.844 1 74.06 651 LYS B O 1
ATOM 10457 N N . CYS B 1 652 ? -40.375 54.062 20.031 1 71.12 652 CYS B N 1
ATOM 10458 C CA . CYS B 1 652 ? -39.688 55.281 19.562 1 71.12 652 CYS B CA 1
ATOM 10459 C C . CYS B 1 652 ? -40.719 56.375 19.234 1 71.12 652 CYS B C 1
ATOM 10461 O O . CYS B 1 652 ? -40.469 57.562 19.5 1 71.12 652 CYS B O 1
ATOM 10463 N N . HIS B 1 653 ? -41.875 55.938 18.75 1 69.38 653 HIS B N 1
ATOM 10464 C CA . HIS B 1 653 ? -42.906 56.906 18.406 1 69.38 653 HIS B CA 1
ATOM 10465 C C . HIS B 1 653 ? -43.594 57.406 19.656 1 69.38 653 HIS B C 1
ATOM 10467 O O . HIS B 1 653 ? -44.031 58.562 19.703 1 69.38 653 HIS B O 1
ATOM 10473 N N . GLU B 1 654 ? -43.688 56.625 20.656 1 63.91 654 GLU B N 1
ATOM 10474 C CA . GLU B 1 654 ? -44.344 57.031 21.891 1 63.91 654 GLU B CA 1
ATOM 10475 C C . GLU B 1 654 ? -43.5 58 22.688 1 63.91 654 GLU B C 1
ATOM 10477 O O . GLU B 1 654 ? -44 58.875 23.375 1 63.91 654 GLU B O 1
ATOM 10482 N N . GLN B 1 655 ? -42.312 57.844 22.703 1 58.78 655 GLN B N 1
ATOM 10483 C CA . GLN B 1 655 ? -41.469 58.719 23.484 1 58.78 655 GLN B CA 1
ATOM 10484 C C . GLN B 1 655 ? -41.312 60.094 22.812 1 58.78 655 GLN B C 1
ATOM 10486 O O . GLN B 1 655 ? -40.812 61.031 23.406 1 58.78 655 GLN B O 1
ATOM 10491 N N . GLY B 1 656 ? -41.875 60.344 21.688 1 47.56 656 GLY B N 1
ATOM 10492 C CA . GLY B 1 656 ? -41.969 61.656 21.125 1 47.56 656 GLY B CA 1
ATOM 10493 C C . GLY B 1 656 ? -43.312 62.344 21.406 1 47.56 656 GLY B C 1
ATOM 10494 O O . GLY B 1 656 ? -44.312 61.656 21.641 1 47.56 656 GLY B O 1
#

Foldseek 3Di:
DDPPPPPPVPQPPDPPVLVVLLVVLLVQLLVCVVVVNLVSNLVSLVVQLVSLVVQPPDPPCRDPVSVVSNLLSLLSNLVSCVVVVNLVVSLVSLVVVLLPDQSSLVSNLVSCLVVVDDLVVSLVSNVSCCVVAPVVPDDPPPHDPRDHNLVSLQSNLVSCVSVVNNVSSLVSLVVSLVVPVPDDSSLLVCLLVVHDDDLCNRFPAPDPPDPPPPPCPVPCPPPPPPCVPPPDPDDDDDDDDDPPPPCPQPQLAQPDPPVVVPPPPDDPDDDDPDDDDYDDDDDYDDDYDDDDDDDDDDPDDPPPDPCDDDDCPPPPCPPPPPVPVPPDDDPRNVSSLQSVLSSCVSLLVLVVSLCSCVPRDDPCCCQQPLVNLLSNLVSCVSVSVLVVSLVSVVSSCVNPVQDLPSVLVVLVSCLSVLPLVVLVVNLVSNCVNDVLALSSLSSVLSNCVSVVNLVVSLVSLVSSCVSPVLCLVSLLSNLVSCVVVVNNVSSLVSLVSSCVNRVLPLSSLQSNLVSCVVVVNLVSSLVSLVSSCVSPVLDLVSLQSNLVSCVSVVNLVVSLVSLVSSCVSPVSHLSSLVSNLVSCVVVVVLVVSLVSLVVSCVSCVLALVSLQVNLVSCLVVPNLVSSLVSLVSSCVNDVVCVVVSVVSNVVSVVVD/DDPPPPPPPPQPPDPPVLVVLLVVLLVQLLVCVVVVVLVSNLVSLVVQLVSLVVQPPDPPCRDPVSVVSNLLSLLSNLVSCVVVVNLVVSLVSLVVVLLPDQSSLVSNLVSCLVVVDDLVVSLVSNVSCCVVAPVVDDDPPPRDPRDHNLVSLQSNLSSCVSVVNNVSSLVSLVVSLVVPVPDDSSLLVCLLVVHDDDLCNRFPAPDPPDPPPPPCPVPCPPPPPPCVPPDDPDDDDDPDDDCPDDPPQPQLAQLPDVPPPDDPPDDPDDDPDDDDDDDDDDDDDDDDDDDDDDDDDPPDDPPDDPPPDCPCPPPPPPPPPPVPVPPDDDPRNVSSLQSVLSSCVSLLVLVVSLCSCVPRDDPCCCQQPLVNLLSNLVSCVSVSVLVVSLVSVVSSCVNPVQDLPSVLVVLVSCLSVLPLPVLVVNLVSNCVNDVLALSSLSSVLSNCVSVVNLVSSLVSLVSSCVSPVLCLVSLLSNLVSCVVVVNNVSSLVSLVSSCVNRVLPLSSLQSNLVSCVVVVNLVSSLVSLVSSCVSPVLRLVSLQSNLVSCVSVVNLVVSLVSLVSSCVSPVSHLSSLVSNLVSCVVVVVLVVSLVSLVVSCVSCVLALVSLQVNLVSCLVVPNLVSSLVSLVSSCVNDVVCVVVSVVSNVVSVVVD

InterPro domains:
  IPR011990 Tetratricopeptide-like helical domain superfamily [G3DSA:1.25.40.10] (17-205)
  IPR011990 Tetratricopeptide-like helical domain superfamily [G3DSA:1.25.40.10] (329-401)
  IPR011990 Tetratricopeptide-like helical domain superfamily [G3DSA:1.25.40.10] (403-535)
  IPR011990 Tetratricopeptide-like helical domain superfamily [G3DSA:1.25.40.10] (538-639)
  IPR011990 Tetratricopeptide-like helical domain superfamily [SSF48452] (65-191)
  IPR011990 Tetratricopeptide-like helical domain superfamily [SSF48452] (335-475)
  IPR011990 Tetratricopeptide-like helical domain superfamily [SSF48452] (432-642)
  IPR019734 Tetratricopeptide repeat [PF00515] (440-471)
  IPR019734 Tetratricopeptide repeat [PF00515] (507-537)
  IPR019734 Tetratricopeptide repeat [PF13181] (472-505)
  IPR019734 Tetratricopeptide repeat [PF13181] (547-572)
  IPR019734 Tetratricopeptide repeat [PF13181] (576-606)
  IPR019734 Tetratricopeptide repeat [PS50005] (438-471)
  IPR019734 Tetratricopeptide repeat [PS50005] (472-505)
  IPR019734 Tetratricopeptide repeat [PS50005] (506-539)
  IPR019734 Tetratricopeptide repeat [PS50005] (574-607)
  IPR019734 Tetratricopeptide repeat [PS50005] (608-641)
  IPR019734 Tetratricopeptide repeat [SM00028] (150-183)
  IPR019734 Tetratricopeptide repeat [SM00028] (370-403)
  IPR019734 Tetratricopeptide repeat [SM00028] (438-471)

Organism: Eremothecium gossypii (strain ATCC 10895 / CBS 109.51 / FGSC 9923 / NRRL Y-1056) (NCBI:txid284811)

Sequence (1312 aa):
MDRQHSSIQQQPRMSAVLQETISQLKHLIITHIQQLNYDSAEFFSELLYADCSCTNTGNNTGTIDESRERFDSLYYYALTLYLQGDYHSSVHVVKDALSSHLGCAYVYARCCLKLGTRYQDAIQALMALRDCWQNGVTNSTDLFMYPDKATVLSVMGQLSLKSHREKEAVSFLSQSLSTNSYQLEPLSILFEMRADLQTVKLFKPVKKSWKAKHLRTANIISKPQTPFKIPSRLSTSAVGAAPNPLLSTSSAIVSTSPSMMRRSKFLNSNSNASNATSNINNNNNVNNNGQQSTPPSKLLNIEHNKTTPDDKLSPSQMQLLSHNPLPHKPLDQLMYWMMKAYKSYYRYDSYRAIRLLNEQLPSHILQNMPWCLALLSRLHFEIQNHDMSLSYFNKLRRLQPTRLKDMDVYSTLLWHLHDKIRLADLCHELMAQDDKNCITWCCLGNLFSLNRDHDEAIKALKKATSLNPQFAYAYTLQGHEYSNNDAFDNAKMCYRKALAINPNHYNAHYGLGMSCIKLGQYDEALLHFEKARSINPVNVILNCCCGVALERLGRREKALDFYQLACELQPNSSLALFKKSQLLFNLGQYSNALQNFEKLEQLTPNEAPVHFLLGQLYQIVGRKKDAITQFTIAMNLDPNGIQLVKEALEKCHEQGMDRQHSSIQQQPRMSAVLQETISQLKHLIITHIQQLNYDSAEFFSELLYADCSCTNTGNNTGTIDESRERFDSLYYYALTLYLQGDYHSSVHVVKDALSSHLGCAYVYARCCLKLGTRYQDAIQALMALRDCWQNGVTNSTDLFMYPDKATVLSVMGQLSLKSHREKEAVSFLSQSLSTNSYQLEPLSILFEMRADLQTVKLFKPVKKSWKAKHLRTANIISKPQTPFKIPSRLSTSAVGAAPNPLLSTSSAIVSTSPSMMRRSKFLNSNSNASNATSNINNNNNVNNNGQQSTPPSKLLNIEHNKTTPDDKLSPSQMQLLSHNPLPHKPLDQLMYWMMKAYKSYYRYDSYRAIRLLNEQLPSHILQNMPWCLALLSRLHFEIQNHDMSLSYFNKLRRLQPTRLKDMDVYSTLLWHLHDKIRLADLCHELMAQDDKNCITWCCLGNLFSLNRDHDEAIKALKKATSLNPQFAYAYTLQGHEYSNNDAFDNAKMCYRKALAINPNHYNAHYGLGMSCIKLGQYDEALLHFEKARSINPVNVILNCCCGVALERLGRREKALDFYQLACELQPNSSLALFKKSQLLFNLGQYSNALQNFEKLEQLTPNEAPVHFLLGQLYQIVGRKKDAITQFTIAMNLDPNGIQLVKEALEKCHEQG

Secondary structure (DSSP, 8-state):
---------------HHHHHHHHHHHHHHHHHHHTT-HHHHHHHHHHHHHHHHGGGSS-S---HHHHHHHHHHHHHHHHHHHHTT-HHHHHHHHGGGTTT-HHHHHHHHHHHHHHT--HHHHHHHHHHTHHHHHSS--S-TTSTTPPPHHHHHHHHHHHHHHTT-HHHHHHHHHHHHHH----HHHHHHHHHTT----HHHHS-------------------------S----------------------------GGGTT-----------------------------------------------------------------PPPHHHHHHHHHHHHHHHHTT-HHHHHHHHHHHS-HHHHHH-HHHHHHHHHHHHHTT-HHHHHHHHHHHHHH-TT--TTHHHHHHHHHHTT-HHHHHHHHHHHHHH-TT-HHHHHHHHHHHHHTT-HHHHHHHHHHHHHH-TT-HHHHHHHHHHHHHTT-HHHHHHHHHHHHHH-TT-HHHHHHHHHHHHHHT-HHHHHHHHHHHHHH-TT-HHHHHHHHHHHHHTT-HHHHHHHHHHHHHH-TT-HHHHHHHHHHHHHTT-HHHHHHHHHHHHHH-TT-HHHHHHHHHHHHHHT-HHHHHHHHHHHHHH-GGGHHHHHHHHHHHHHT-/---------------HHHHHHHHHHHHHHHHHHHTT-HHHHHHHHHHHHHHHHGGGTS-S---HHHHHHHHHHHHHHHHHHHHTT-HHHHHHHHGGGTTT-HHHHHHHHHHHHHHT--HHHHHHHHHHTHHHHHS---S-TTSTTPPPHHHHHHHHHHHHHHTT-HHHHHHHHHHHHHH----HHHHHHHHHTT----HHHHS-------------------------S----------------------------GGGS------------------------------------------------------------------PPPHHHHHHHHHHHHHHHHTT-HHHHHHHHHHHS-HHHHHH-HHHHHHHHHHHHHTT-HHHHHHHHHHHHHH-TT--TTHHHHHHHHHHTT-HHHHHHHHHHHHHH-TT-HHHHHHHHHHHHHTT-HHHHHHHHHHHHHH-TT-HHHHHHHHHHHHHTT-HHHHHHHHHHHHHH-TT-HHHHHHHHHHHHHTT-HHHHHHHHHHHHHH-TT-HHHHHHHHHHHHHTT-HHHHHHHHHHHHHH-TT-HHHHHHHHHHHHHTT-HHHHHHHHHHHHHH-TT-HHHHHHHHHHHHHHT-HHHHHHHHHHHHHH-GGGHHHHHHHHHHHHHT-

Solvent-accessible surface area (backbone atoms only — not comparable to full-atom values): 72436 Å² total; per-residue (Å²): 138,84,81,75,75,73,74,72,73,75,71,85,68,78,53,69,54,46,52,51,37,51,52,50,37,52,50,48,29,54,50,22,54,45,58,69,36,58,68,33,19,44,52,40,21,36,48,44,36,10,62,40,51,56,60,63,75,53,71,100,64,56,51,76,62,54,53,48,53,34,51,50,25,38,28,52,32,23,48,46,31,44,78,69,66,38,37,65,46,20,41,62,62,25,62,88,36,27,73,77,33,65,55,27,18,48,50,39,34,55,34,24,65,76,68,71,45,64,41,66,60,30,46,50,28,48,55,66,37,41,62,49,49,70,68,63,64,59,86,77,74,83,46,87,60,51,72,51,50,35,55,52,27,33,51,43,11,52,35,27,42,77,64,70,34,57,68,60,12,53,51,29,23,52,52,11,37,72,69,44,52,93,44,46,61,47,50,52,52,38,30,68,69,64,52,95,71,64,58,71,80,61,21,62,58,77,78,74,74,76,74,68,78,70,74,74,70,68,75,75,69,73,67,74,65,78,59,79,54,81,74,71,87,71,89,83,87,80,84,81,82,81,81,74,73,80,64,82,64,75,56,49,78,64,77,63,83,68,68,75,77,52,77,75,75,79,68,91,76,93,82,82,76,75,79,89,85,86,83,90,82,87,86,88,82,92,84,86,86,90,85,89,80,89,75,87,83,78,85,77,79,83,74,80,80,79,68,77,84,76,86,71,73,71,74,76,75,71,73,68,69,74,73,62,77,70,75,69,67,51,56,46,38,52,48,31,48,52,50,50,21,50,41,27,48,60,57,53,37,34,70,59,19,54,48,41,48,68,70,70,44,58,64,53,39,51,74,54,14,60,69,46,23,52,50,51,17,50,37,28,44,73,71,39,35,53,66,62,12,48,52,30,45,50,53,35,40,70,76,41,71,63,58,60,82,66,40,46,58,53,35,50,48,29,49,66,67,66,37,60,66,62,40,50,50,49,35,52,53,35,44,72,72,39,74,79,40,36,49,37,26,36,30,43,13,43,49,27,43,71,69,68,34,43,68,60,12,39,51,29,18,50,49,14,33,70,67,32,80,76,44,32,66,39,29,31,52,34,13,52,37,28,42,75,67,71,34,48,67,63,12,44,50,25,18,48,54,17,35,72,66,35,77,78,45,37,68,24,29,42,50,45,14,52,48,24,50,76,70,68,37,38,71,61,14,35,53,28,21,48,54,19,25,72,56,36,68,76,41,45,65,41,33,37,48,37,15,51,28,29,44,74,72,67,39,53,68,63,15,47,51,27,16,51,49,19,29,68,72,37,72,43,31,62,66,30,47,47,54,38,23,52,50,30,45,76,71,65,41,49,69,64,18,48,57,45,45,58,54,42,45,71,74,45,71,83,42,31,68,59,29,39,54,45,13,53,47,26,49,73,77,63,40,54,69,61,13,53,52,26,34,50,53,17,36,72,64,32,66,85,52,36,65,65,43,49,52,53,51,51,52,58,57,60,76,98,137,84,80,74,76,72,72,72,73,74,71,84,68,76,53,69,53,45,52,50,37,50,53,49,37,52,51,48,28,53,50,23,54,44,56,68,36,56,68,33,18,43,53,40,21,35,47,44,36,11,62,40,53,56,60,63,75,52,71,99,65,56,52,74,62,54,54,47,52,33,53,51,26,35,29,52,34,24,48,45,30,43,76,69,67,38,37,66,46,20,42,62,63,26,62,86,36,25,73,78,34,66,57,26,18,51,51,39,34,53,33,24,65,74,69,71,45,64,42,66,59,31,44,50,28,49,56,66,38,41,61,50,50,70,68,62,61,61,83,83,72,85,46,87,57,52,73,52,49,36,54,52,26,32,51,43,10,53,35,28,42,77,65,72,33,57,70,60,12,52,52,30,23,52,52,12,36,73,70,45,52,93,45,46,61,46,49,52,52,38,30,68,68,64,52,96,72,63,57,71,82,60,20,63,59,78,78,76,74,74,74,68,77,71,74,74,70,69,74,74,68,72,67,76,64,78,59,77,54,81,73,71,87,72,89,79,86,79,82,80,82,76,81,79,72,85,71,79,66,79,57,53,78,66,72,66,81,73,68,74,67,72,80,75,80,75,76,86,73,82,75,86,72,81,75,87,72,81,84,82,83,81,83,86,84,84,78,90,78,79,84,86,78,84,78,85,82,72,84,79,77,82,72,80,80,77,67,76,78,79,77,73,75,72,78,75,80,72,72,69,68,73,71,64,78,71,75,67,68,49,56,45,38,53,49,30,47,52,49,50,20,51,42,26,48,58,56,52,36,34,70,59,19,54,47,40,47,68,72,70,44,59,65,53,40,50,73,52,13,58,68,48,24,52,50,51,17,49,37,28,45,75,72,41,36,53,66,61,13,49,53,30,45,50,54,35,39,71,76,40,71,63,58,61,81,65,41,47,57,51,35,51,48,30,49,64,66,67,36,60,65,65,40,49,50,50,36,52,54,35,46,73,73,39,75,79,42,34,50,37,26,36,30,43,12,43,47,28,42,68,70,68,34,42,70,62,13,37,53,29,16,49,50,15,33,69,66,33,80,76,43,34,68,40,28,32,54,34,13,53,37,27,42,75,67,70,35,48,67,63,12,44,51,24,17,50,52,16,35,71,67,34,78,79,44,36,68,24,29,43,50,44,13,53,48,22,49,76,71,67,38,39,70,61,14,34,52,27,21,49,54,19,26,71,56,35,69,76,39,44,66,43,32,37,48,38,16,52,30,28,43,75,70,66,40,51,70,63,15,47,51,29,16,50,48,18,29,69,72,36,71,46,34,62,65,30,45,47,54,37,23,52,50,29,45,75,72,64,40,50,68,64,17,48,57,45,44,58,54,43,46,70,72,44,72,82,42,32,69,60,29,40,54,45,14,53,48,26,49,72,75,64,40,54,68,61,14,53,52,27,32,51,52,17,34,71,64,32,67,85,52,36,65,63,44,49,54,53,53,52,51,58,58,61,76,98